Protein AF-0000000066099939 (afdb_homodimer)

Foldseek 3Di:
DDALDDPVQLVVQCVVVVHHAFPLQSLLLRQLQFCFNQVQANVVLLVLFFFDFPFWLFFDVALALWTWGHPDPQKIKTKDKDWQFLLLLQVVQLSLLLLLLVQLQSQCQFLFAWAEKEKEKEFEDLVDVSRLVSQVNNLNNNLVQQVLLQHAHFYYAYYYHHQCHRTMIIMMMIMTMDGSVLTAGLADDDWQWFKKKWAAFEQALQCVSVVLRAADQVPPPNSNGEGHDNVLSNLLNVLSSVCSNQFRGKFFAARQGPSSSVLSRHVQWEKEFELVFGHHPDPDDDPSSNRRGRHTSMMITGGHPVCQVVSQVSSCVVPIDMTGGIITHHPQWYFYDYPRHTNDTDGSVSSNDHHHDHAAADADDAPAPADDDDDDPLVLLQCQLLRPSLFDPCVSSVSHHNCGPNFWDAHYPQALWTWGADPVGWIKTKHKFKQLLLLLRPLLQRLQVRLLVRQLRLLQFLWGWAAKEKEWEFEACNDRHRVNSRSSSSNNVSVNCVVSNYGHRYYGYRYRCGHNVRHMRRTIMMMMTMTTHPAGTAGADADAFWFKKKWAAFEQACASAPSCVVRNGHHHHAHAPSVLSVLLSVLSSVCRNVVFFRGKFFAAHQGQSSRCLSLQLVWWEKEFELVQHHYPDPDSCRSGGPGHGSMMITTGPDPCSQVVSVVSRVPIDMTRGTGIHNHHQWYAYPPGDIRRNVVSSVSSHCVSVVSSVD/DDAPDDPVQLVVQCVVVVHHAFPLQSLLLRQLQFCFNQVQANVVLLVLFFFDFPFWLFFDVQLALWTWGHPDPQKIKTKDKDWQFVLLLQVVQLSLLLLLLVQLQSQCQFLFAWAEKEKEKEFADLVDVSRLVSQVNNLNNNLVQQVLLQHAHFYYAYYYHHQCHRTMIIMMMIMTMDGSVLTAGAADDDWQWFKKKWAAFEQAQQCVSVVLRAADQVPPPNSNGEGHDNVLSNLLNVLSSVCSNQFRGKFFAARQGPSSSVLSRHVQWEKEFELVFGHHPDPDDDPSSSRRGGHTSMMITGGHPVCQVVSQVSSVVVPIDMTGGIITHHPQWYFYDYPRHTNDTDGSVSSNDHHHDHAAADADDAPAPADDDDDDPLVLLQCQLLHPSLFDPCVSSVSHHNCGPNFWDAHYPQALWTWGADPVGWIKTKHKFKQLLLLLRPLLQRLQVRLLVRQLRLLQFLWGWAAKEKEWEFEACNDRHRVNSRSSSSNNVSVNCVVSNYGHRYYGYRYRCGHNVRHMRRTIMMMMTMTTHPAGTAGADDDAFWFKKKWFAFEQACASAPSCVVRNGHHHHAHAPSVLSVLLSVLSSVCRNVVFFRGKFFAAHQGQSSRCLSLQLVWWEKEFELVQHHYPDPDSCRSGGPGHGSMMITTGPDPCSQVVSVVSRVPIDMTRGTGIHNHHQWYAYPPGDIRRNVVSSVSSHCVSVVSSVD

Radius of gyration: 34.35 Å; Cα contacts (8 Å, |Δi|>4): 3807; chains: 2; bounding box: 79×101×82 Å

pLDDT: mean 93.92, std 7.98, range [54.44, 98.88]

Nearest PDB structures (foldseek):
  3viu-assembly1_A  TM=9.186E-01  e=3.191E-76  Thermus thermophilus HB8
  2hs0-assembly1_A  TM=8.948E-01  e=4.311E-54  Thermotoga maritima
  6jta-assembly1_A  TM=8.701E-01  e=2.035E-47  Salmonella enterica subsp. enterica serovar Typhimurium
  6jt8-assembly1_A  TM=8.579E-01  e=8.016E-47  Salmonella enterica subsp. enterica serovar Typhimurium
  6jt9-assembly1_A  TM=8.489E-01  e=1.007E-46  Salmonella enterica subsp. enterica serovar Typhimurium

Organism: Sulfolobus acidocaldarius (strain ATCC 33909 / DSM 639 / JCM 8929 / NBRC 15157 / NCIMB 11770) (NCBI:txid330779)

Secondary structure (DSSP, 8-state):
------HHHHHHHHHHHTSPPPHHHHHHHHHHHSHHHH-TTTHHHHTTS----TTEEE-GGG--SSEEEEEETTEEEEEEEEE-HHHHHHSHHHHHHHHHHHHHHHHHTTTPEEEEEEEEEEE--TTSHHHHHHHHHHHHHHHHHHHHHT--EEEEEEEE-GGGSSS-EEEEEEEEEEEGGGPPPSS--STT-EEEEES-B-STTTTHHHHHTS----S--GGGSPPP-HHHHHHHHHHHHHHGGG-SEEEE--TTHHHHHHHHHHTTSEEEEEGGGS-BSSTT--HHHHHH---SS-EEEEE-GGGHHHHHHHHHTTT--EEEEEEEESS-EEEEEETTEEEEEEEHHHHT------------------SPP---HHHHHHHHHHSGGGS--HHHHTTS--SGGG-EEEPTTTSSSEEEE-TTS-EEEEEEEE-HHHHHH-HHHHHHHHHHHHHHHHHTTTEEEEEEEEEEE-S-TTSHHHHHHHHHHHHHHHHHHHHHT--EEEEEEE---B-TTSPBPPPEEEEEEEEEESS--------TT-EEEEES-B-S--TT-HHHHHH---SPPPP--HHHHHHHHHHHHHHHHTT--SEEEE--TTHHHHHHHHHHTTT-EEEE-GGGS-BS---HHHHHH---SS-EEEEES-THHHHHHHHHSTT--EEEEEEEESSTTEEEEGGGEEEE-HHHHHHHHHHHHHHHH-/------HHHHHHHHHHHTSPPPHHHHHHHHHHTSHHHH-TTTHHHHTTS----TTEEE-GGG--SSEEEEEETTEEEEEEEEE-HHHHHH-HHHHHHHHHHHHHHHHHTTTPEEEEEEEEEEE--TTSHHHHHHHHHHHHHHHHHHHHHT--EEEEEEEE-GGGSSS-EEEEEEEEEEEGGGPPPSS--STT-EEEEES-B-STTTTHHHHHTS----S--GGGSPPP-HHHHHHHHHHHHHHGGG-SEEEE--TTHHHHHHHHHHTTSEEEEEGGGS-BSSTT--HHHHHH---SS-EEEEE-GGGHHHHHHHHHTTT--EEEEEEEESS-EEEEEETTEEEEEEEHHHHT------------------SPP---HHHHHHHHHHSGGGS--HHHHTTS--SGGG-EEEPTTTSSSEEEE-TTS-EEEEEEEE-HHHHHH-HHHHHHHHHHHHHHHHHTTTEEEEEEEEEEE-S-TTSHHHHHHHHHHHHHHHHHHHHHT--EEEEEEE---B-TTSPBPPPEEEEEEEEEESS--------TT-EEEEES-B-S--TT-HHHHHH---SPPPP--HHHHHHHHHHHHHHHHTT--SEEEE--TTHHHHHHHHHHTTT-EEEE-GGGS-BS---HHHHHH---SS-EEEEES-THHHHHHHHHSTT--EEEEEEEESSTTEEEEGGGEEEE-HHHHHHHHHHHHHHHH-

Structure (mmCIF, N/CA/C/O backbone):
data_AF-0000000066099939-model_v1
#
loop_
_entity.id
_entity.type
_entity.pdbx_description
1 polymer 'Phosphoribosylformylglycinamidine synthase subunit PurL'
#
loop_
_atom_site.group_PDB
_atom_site.id
_atom_site.type_symbol
_atom_site.label_atom_id
_atom_site.label_alt_id
_atom_site.label_comp_id
_atom_site.label_asym_id
_atom_site.label_entity_id
_atom_site.label_seq_id
_atom_site.pdbx_PDB_ins_code
_atom_site.Cartn_x
_atom_site.Cartn_y
_atom_site.Cartn_z
_atom_site.occupancy
_atom_site.B_iso_or_equiv
_atom_site.auth_seq_id
_atom_site.auth_comp_id
_atom_site.auth_asym_id
_atom_site.auth_atom_id
_atom_site.pdbx_PDB_model_num
ATOM 1 N N . MET A 1 1 ? -23.641 40.812 14.234 1 56.03 1 MET A N 1
ATOM 2 C CA . MET A 1 1 ? -22.734 39.688 14.523 1 56.03 1 MET A CA 1
ATOM 3 C C . MET A 1 1 ? -22.562 38.812 13.305 1 56.03 1 MET A C 1
ATOM 5 O O . MET A 1 1 ? -23.547 38.438 12.648 1 56.03 1 MET A O 1
ATOM 9 N N . ARG A 1 2 ? -21.406 38.656 12.773 1 67.19 2 ARG A N 1
ATOM 10 C CA . ARG A 1 2 ? -21.156 37.844 11.594 1 67.19 2 ARG A CA 1
ATOM 11 C C . ARG A 1 2 ? -20.844 36.375 11.984 1 67.19 2 ARG A C 1
ATOM 13 O O . ARG A 1 2 ? -19.859 36.125 12.664 1 67.19 2 ARG A O 1
ATOM 20 N N . LEU A 1 3 ? -21.75 35.625 11.82 1 83 3 LEU A N 1
ATOM 21 C CA . LEU A 1 3 ? -21.594 34.219 12.094 1 83 3 LEU A CA 1
ATOM 22 C C . LEU A 1 3 ? -21.156 33.469 10.836 1 83 3 LEU A C 1
ATOM 24 O O . LEU A 1 3 ? -21.469 33.875 9.719 1 83 3 LEU A O 1
ATOM 28 N N . SER A 1 4 ? -20.344 32.5 11.031 1 85.44 4 SER A N 1
ATOM 29 C CA . SER A 1 4 ? -19.891 31.672 9.922 1 85.44 4 SER A CA 1
ATOM 30 C C . SER A 1 4 ? -20.844 30.5 9.695 1 85.44 4 SER A C 1
ATOM 32 O O . SER A 1 4 ? -20.688 29.75 8.727 1 85.44 4 SER A O 1
ATOM 34 N N . LEU A 1 5 ? -21.844 30.359 10.445 1 92.5 5 LEU A N 1
ATOM 35 C CA . LEU A 1 5 ? -22.797 29.25 10.352 1 92.5 5 LEU A CA 1
ATOM 36 C C . LEU A 1 5 ? -23.688 29.406 9.133 1 92.5 5 LEU A C 1
ATOM 38 O O . LEU A 1 5 ? -24.109 30.516 8.797 1 92.5 5 LEU A O 1
ATOM 42 N N . SER A 1 6 ? -24.016 28.375 8.523 1 91.62 6 SER A N 1
ATOM 43 C CA . SER A 1 6 ? -24.984 28.375 7.441 1 91.62 6 SER A CA 1
ATOM 44 C C . SER A 1 6 ? -26.422 28.453 7.984 1 91.62 6 SER A C 1
ATOM 46 O O . SER A 1 6 ? -26.656 28.219 9.172 1 91.62 6 SER A O 1
ATOM 48 N N . SER A 1 7 ? -27.312 28.797 7.027 1 94.44 7 SER A N 1
ATOM 49 C CA . SER A 1 7 ? -28.719 28.844 7.41 1 94.44 7 SER A CA 1
ATOM 50 C C . SER A 1 7 ? -29.203 27.484 7.887 1 94.44 7 SER A C 1
ATOM 52 O O . SER A 1 7 ? -30 27.406 8.828 1 94.44 7 SER A O 1
ATOM 54 N N . GLN A 1 8 ? -28.719 26.547 7.277 1 94.31 8 GLN A N 1
ATOM 55 C CA . GLN A 1 8 ? -29.109 25.188 7.66 1 94.31 8 GLN A CA 1
ATOM 56 C C . GLN A 1 8 ? -28.609 24.844 9.055 1 94.31 8 GLN A C 1
ATOM 58 O O . GLN A 1 8 ? -29.312 24.219 9.844 1 94.31 8 GLN A O 1
ATOM 63 N N . GLU A 1 9 ? -27.422 25.188 9.367 1 95.94 9 GLU A N 1
ATOM 64 C CA . GLU A 1 9 ? -26.859 24.938 10.688 1 95.94 9 GLU A CA 1
ATOM 65 C C . GLU A 1 9 ? -27.609 25.703 11.766 1 95.94 9 GLU A C 1
ATOM 67 O O . GLU A 1 9 ? -27.844 25.172 12.852 1 95.94 9 GLU A O 1
ATOM 72 N N . MET A 1 10 ? -27.969 26.906 11.438 1 96.75 10 MET A N 1
ATOM 73 C CA . MET A 1 10 ? -28.703 27.719 12.398 1 96.75 10 MET A CA 1
ATOM 74 C C . MET A 1 10 ? -30.078 27.109 12.688 1 96.75 10 MET A C 1
ATOM 76 O O . MET A 1 10 ? -30.531 27.109 13.828 1 96.75 10 MET A O 1
ATOM 80 N N . GLU A 1 11 ? -30.641 26.594 11.625 1 96.88 11 GLU A N 1
ATOM 81 C CA . GLU A 1 11 ? -31.938 25.953 11.805 1 96.88 11 GLU A CA 1
ATOM 82 C C . GLU A 1 11 ? -31.812 24.688 12.656 1 96.88 11 GLU A C 1
ATOM 84 O O . GLU A 1 11 ? -32.719 24.359 13.414 1 96.88 11 GLU A O 1
ATOM 89 N N . LEU A 1 12 ? -30.812 23.969 12.445 1 96.5 12 LEU A N 1
ATOM 90 C CA . LEU A 1 12 ? -30.562 22.766 13.242 1 96.5 12 LEU A CA 1
ATOM 91 C C . LEU A 1 12 ? -30.453 23.125 14.727 1 96.5 12 LEU A C 1
ATOM 93 O O . LEU A 1 12 ? -30.969 22.391 15.578 1 96.5 12 LEU A O 1
ATOM 97 N N . VAL A 1 13 ? -29.734 24.172 15.078 1 97.56 13 VAL A N 1
ATOM 98 C CA . VAL A 1 13 ? -29.547 24.609 16.453 1 97.56 13 VAL A CA 1
ATOM 99 C C . VAL A 1 13 ? -30.891 25.016 17.062 1 97.56 13 VAL A C 1
ATOM 101 O O . VAL A 1 13 ? -31.219 24.641 18.188 1 97.56 13 VAL A O 1
ATOM 104 N N . ARG A 1 14 ? -31.703 25.797 16.297 1 97.81 14 ARG A N 1
ATOM 105 C CA . ARG A 1 14 ? -33.031 26.234 16.75 1 97.81 14 ARG A CA 1
ATOM 106 C C . ARG A 1 14 ? -33.906 25.031 17.031 1 97.81 14 ARG A C 1
ATOM 108 O O . ARG A 1 14 ? -34.625 25 18.062 1 97.81 14 ARG A O 1
ATOM 115 N N . LYS A 1 15 ? -33.875 24.109 16.125 1 97.19 15 LYS A N 1
ATOM 116 C CA . LYS A 1 15 ? -34.688 22.906 16.281 1 97.19 15 LYS A CA 1
ATOM 117 C C . LYS A 1 15 ? -34.25 22.109 17.516 1 97.19 15 LYS A C 1
ATOM 119 O O . LYS A 1 15 ? -35.094 21.594 18.266 1 97.19 15 LYS A O 1
ATOM 124 N N . PHE A 1 16 ? -33.031 21.953 17.688 1 97 16 PHE A N 1
ATOM 125 C CA . PHE A 1 16 ? -32.5 21.188 18.812 1 97 16 PHE A CA 1
ATOM 126 C C . PHE A 1 16 ? -32.875 21.828 20.141 1 97 16 PHE A C 1
ATOM 128 O O . PHE A 1 16 ? -33.25 21.141 21.078 1 97 16 PHE A O 1
ATOM 135 N N . LEU A 1 17 ? -32.75 23.141 20.281 1 97.44 17 LEU A N 1
ATOM 136 C CA . LEU A 1 17 ? -32.969 23.859 21.531 1 97.44 17 LEU A CA 1
ATOM 137 C C . LEU A 1 17 ? -34.438 24.141 21.766 1 97.44 17 LEU A C 1
ATOM 139 O O . LEU A 1 17 ? -34.875 24.359 22.891 1 97.44 17 LEU A O 1
ATOM 143 N N . GLY A 1 18 ? -35.219 24.219 20.672 1 97.25 18 GLY A N 1
ATOM 144 C CA . GLY A 1 18 ? -36.625 24.562 20.75 1 97.25 18 GLY A CA 1
ATOM 145 C C . GLY A 1 18 ? -36.844 26.031 21.047 1 97.25 18 GLY A C 1
ATOM 146 O O . GLY A 1 18 ? -37.938 26.422 21.516 1 97.25 18 GLY A O 1
ATOM 147 N N . ARG A 1 19 ? -35.812 26.844 20.953 1 97 19 ARG A N 1
ATOM 148 C CA . ARG A 1 19 ? -35.844 28.281 21.172 1 97 19 ARG A CA 1
ATOM 149 C C . ARG A 1 19 ? -34.75 29 20.375 1 97 19 ARG A C 1
ATOM 151 O O . ARG A 1 19 ? -33.844 28.359 19.859 1 97 19 ARG A O 1
ATOM 158 N N . GLU A 1 20 ? -34.969 30.312 20.266 1 97.19 20 GLU A N 1
ATOM 159 C CA . GLU A 1 20 ? -33.938 31.125 19.656 1 97.19 20 GLU A CA 1
ATOM 160 C C . GLU A 1 20 ? -32.75 31.328 20.609 1 97.19 20 GLU A C 1
ATOM 162 O O . GLU A 1 20 ? -32.938 31.766 21.75 1 97.19 20 GLU A O 1
ATOM 167 N N . PRO A 1 21 ? -31.578 31 20.266 1 97.56 21 PRO A N 1
ATOM 168 C CA . PRO A 1 21 ? -30.406 31.234 21.109 1 97.56 21 PRO A CA 1
ATOM 169 C C . PRO A 1 21 ? -30.141 32.719 21.359 1 97.56 21 PRO A C 1
ATOM 171 O O . PRO A 1 21 ? -30.438 33.562 20.516 1 97.56 21 PRO A O 1
ATOM 174 N N . LYS A 1 22 ? -29.531 33 22.547 1 96.25 22 LYS A N 1
ATOM 175 C CA . LYS A 1 22 ? -29.031 34.344 22.828 1 96.25 22 LYS A CA 1
ATOM 176 C C . LYS A 1 22 ? -27.828 34.688 21.969 1 96.25 22 LYS A C 1
ATOM 178 O O . LYS A 1 22 ? -27.266 33.812 21.297 1 96.25 22 LYS A O 1
ATOM 183 N N . GLU A 1 23 ? -27.5 35.906 21.906 1 95.5 23 GLU A N 1
ATOM 184 C CA . GLU A 1 23 ? -26.359 36.344 21.109 1 95.5 23 GLU A CA 1
ATOM 185 C C . GLU A 1 23 ? -25.094 35.594 21.5 1 95.5 23 GLU A C 1
ATOM 187 O O . GLU A 1 23 ? -24.344 35.125 20.641 1 95.5 23 GLU A O 1
ATOM 192 N N . GLU A 1 24 ? -24.828 35.531 22.781 1 96.31 24 GLU A N 1
ATOM 193 C CA . GLU A 1 24 ? -23.641 34.844 23.266 1 96.31 24 GLU A CA 1
ATOM 194 C C . GLU A 1 24 ? -23.688 33.375 22.938 1 96.31 24 GLU A C 1
ATOM 196 O O . GLU A 1 24 ? -22.641 32.75 22.688 1 96.31 24 GLU A O 1
ATOM 201 N N . GLU A 1 25 ? -24.828 32.812 22.938 1 97.75 25 GLU A N 1
ATOM 202 C CA . GLU A 1 25 ? -24.984 31.406 22.609 1 97.75 25 GLU A CA 1
ATOM 203 C C . GLU A 1 25 ? -24.656 31.141 21.141 1 97.75 25 GLU A C 1
ATOM 205 O O . GLU A 1 25 ? -24.031 30.125 20.812 1 97.75 25 GLU A O 1
ATOM 210 N N . TRP A 1 26 ? -25.062 32.031 20.297 1 96.38 26 TRP A N 1
ATOM 211 C CA . TRP A 1 26 ? -24.734 31.922 18.875 1 96.38 26 TRP A CA 1
ATOM 212 C C . TRP A 1 26 ? -23.219 31.984 18.672 1 96.38 26 TRP A C 1
ATOM 214 O O . TRP A 1 26 ? -22.656 31.266 17.844 1 96.38 26 TRP A O 1
ATOM 224 N N . LEU A 1 27 ? -22.578 32.844 19.422 1 94.56 27 LEU A N 1
ATOM 225 C CA . LEU A 1 27 ? -21.125 32.969 19.328 1 94.56 27 LEU A CA 1
ATOM 226 C C . LEU A 1 27 ? -20.438 31.656 19.719 1 94.56 27 LEU A C 1
ATOM 228 O O . LEU A 1 27 ? -19.453 31.25 19.094 1 94.56 27 LEU A O 1
ATOM 232 N N . VAL A 1 28 ? -20.984 31.047 20.719 1 95.62 28 VAL A N 1
ATOM 233 C CA . VAL A 1 28 ? -20.422 29.797 21.203 1 95.62 28 VAL A CA 1
ATOM 234 C C . VAL A 1 28 ? -20.578 28.703 20.156 1 95.62 28 VAL A C 1
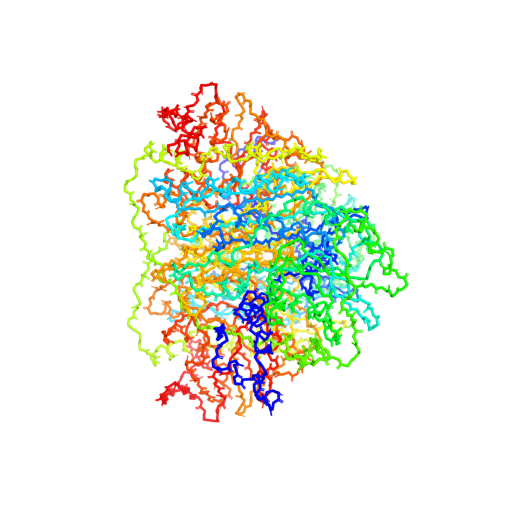ATOM 236 O O . VAL A 1 28 ? -19.625 27.984 19.844 1 95.62 28 VAL A O 1
ATOM 239 N N . VAL A 1 29 ? -21.734 28.609 19.562 1 96.44 29 VAL A N 1
ATOM 240 C CA . VAL A 1 29 ? -21.984 27.594 18.531 1 96.44 29 VAL A CA 1
ATOM 241 C C . VAL A 1 29 ? -21.094 27.875 17.312 1 96.44 29 VAL A C 1
ATOM 243 O O . VAL A 1 29 ? -20.516 26.938 16.75 1 96.44 29 VAL A O 1
ATOM 246 N N . ASP A 1 30 ? -21.016 29.078 16.953 1 95.12 30 ASP A N 1
ATOM 247 C CA . ASP A 1 30 ? -20.219 29.469 15.789 1 95.12 30 ASP A CA 1
ATOM 248 C C . ASP A 1 30 ? -18.75 29.094 15.984 1 95.12 30 ASP A C 1
ATOM 250 O O . ASP A 1 30 ? -18.094 28.609 15.047 1 95.12 30 ASP A O 1
ATOM 254 N N . ALA A 1 31 ? -18.234 29.328 17.156 1 93 31 ALA A N 1
ATOM 255 C CA . ALA A 1 31 ? -16.828 29 17.438 1 93 31 ALA A CA 1
ATOM 256 C C . ALA A 1 31 ? -16.594 27.5 17.391 1 93 31 ALA A C 1
ATOM 258 O O . ALA A 1 31 ? -15.664 27.031 16.734 1 93 31 ALA A O 1
ATOM 259 N N . LEU A 1 32 ? -17.484 26.734 18 1 94.19 32 LEU A N 1
ATOM 260 C CA . LEU A 1 32 ? -17.297 25.281 18.109 1 94.19 32 LEU A CA 1
ATOM 261 C C . LEU A 1 32 ? -17.562 24.609 16.781 1 94.19 32 LEU A C 1
ATOM 263 O O . LEU A 1 32 ? -16.922 23.594 16.453 1 94.19 32 LEU A O 1
ATOM 267 N N . TRP A 1 33 ? -18.484 25.156 15.977 1 94.62 33 TRP A N 1
ATOM 268 C CA . TRP A 1 33 ? -18.906 24.5 14.742 1 94.62 33 TRP A CA 1
ATOM 269 C C . TRP A 1 33 ? -18.141 25.062 13.539 1 94.62 33 TRP A C 1
ATOM 271 O O . TRP A 1 33 ? -18.406 24.672 12.398 1 94.62 33 TRP A O 1
ATOM 281 N N . SER A 1 34 ? -17.219 25.984 13.836 1 91.69 34 SER A N 1
ATOM 282 C CA . SER A 1 34 ? -16.391 26.469 12.734 1 91.69 34 SER A CA 1
ATOM 283 C C . SER A 1 34 ? -15.625 25.344 12.062 1 91.69 34 SER A C 1
ATOM 285 O O . SER A 1 34 ? -15.344 24.328 12.695 1 91.69 34 SER A O 1
ATOM 287 N N . GLU A 1 35 ? -15.297 25.516 10.766 1 90.75 35 GLU A N 1
ATOM 288 C CA . GLU A 1 35 ? -14.531 24.516 10.031 1 90.75 35 GLU A CA 1
ATOM 289 C C . GLU A 1 35 ? -13.219 24.188 10.734 1 90.75 35 GLU A C 1
ATOM 291 O O . GLU A 1 35 ? -12.82 23.031 10.828 1 90.75 35 GLU A O 1
ATOM 296 N N . HIS A 1 36 ? -12.656 25.156 11.258 1 86.25 36 HIS A N 1
ATOM 297 C CA . HIS A 1 36 ? -11.352 25.062 11.891 1 86.25 36 HIS A CA 1
ATOM 298 C C . HIS A 1 36 ? -11.398 24.203 13.141 1 86.25 36 HIS A C 1
ATOM 300 O O . HIS A 1 36 ? -10.461 23.438 13.422 1 86.25 36 HIS A O 1
ATOM 306 N N . CYS A 1 37 ? -12.445 24.281 13.82 1 86.81 37 CYS A N 1
ATOM 307 C CA . CYS A 1 37 ? -12.5 23.594 15.109 1 86.81 37 CYS A CA 1
ATOM 308 C C . CYS A 1 37 ? -13.234 22.266 14.992 1 86.81 37 CYS A C 1
ATOM 310 O O . CYS A 1 37 ? -12.906 21.312 15.703 1 86.81 37 CYS A O 1
ATOM 312 N N . SER A 1 38 ? -14.203 22.234 14.102 1 90.38 38 SER A N 1
ATOM 313 C CA . SER A 1 38 ? -15.086 21.078 14.102 1 90.38 38 SER A CA 1
ATOM 314 C C . SER A 1 38 ? -14.664 20.062 13.039 1 90.38 38 SER A C 1
ATOM 316 O O . SER A 1 38 ? -15.102 18.906 13.07 1 90.38 38 SER A O 1
ATOM 318 N N . TYR A 1 39 ? -13.961 20.469 12.07 1 92.62 39 TYR A N 1
ATOM 319 C CA . TYR A 1 39 ? -13.57 19.609 10.953 1 92.62 39 TYR A CA 1
ATOM 320 C C . TYR A 1 39 ? -14.789 19.016 10.258 1 92.62 39 TYR A C 1
ATOM 322 O O . TYR A 1 39 ? -14.766 17.859 9.82 1 92.62 39 TYR A O 1
ATOM 330 N N . LYS A 1 40 ? -15.836 19.797 10.172 1 94.56 40 LYS A N 1
ATOM 331 C CA . LYS A 1 40 ? -17.125 19.281 9.711 1 94.56 40 LYS A CA 1
ATOM 332 C C . LYS A 1 40 ? -17.047 18.828 8.25 1 94.56 40 LYS A C 1
ATOM 334 O O . LYS A 1 40 ? -17.797 17.953 7.832 1 94.56 40 LYS A O 1
ATOM 339 N N . SER A 1 41 ? -16.062 19.359 7.453 1 96.38 41 SER A N 1
ATOM 340 C CA . SER A 1 41 ? -15.961 19 6.047 1 96.38 41 SER A CA 1
ATOM 341 C C . SER A 1 41 ? -14.953 17.875 5.84 1 96.38 41 SER A C 1
ATOM 343 O O . SER A 1 41 ? -14.836 17.328 4.738 1 96.38 41 SER A O 1
ATOM 345 N N . SER A 1 42 ? -14.188 17.5 6.855 1 96.69 42 SER A N 1
ATOM 346 C CA . SER A 1 42 ? -13.078 16.578 6.625 1 96.69 42 SER A CA 1
ATOM 347 C C . SER A 1 42 ? -13.18 15.359 7.535 1 96.69 42 SER A C 1
ATOM 349 O O . SER A 1 42 ? -12.625 14.297 7.227 1 96.69 42 SER A O 1
ATOM 351 N N . LYS A 1 43 ? -13.867 15.445 8.633 1 94.75 43 LYS A N 1
ATOM 352 C CA . LYS A 1 43 ? -13.859 14.453 9.703 1 94.75 43 LYS A CA 1
ATOM 353 C C . LYS A 1 43 ? -14.266 13.078 9.18 1 94.75 43 LYS A C 1
ATOM 355 O O . LYS A 1 43 ? -13.719 12.055 9.602 1 94.75 43 LYS A O 1
ATOM 360 N N . ILE A 1 44 ? -15.211 13.07 8.234 1 95.38 44 ILE A N 1
ATOM 361 C CA . ILE A 1 44 ? -15.719 11.82 7.672 1 95.38 44 ILE A CA 1
ATOM 362 C C . ILE A 1 44 ? -14.57 11.016 7.078 1 95.38 44 ILE A C 1
ATOM 364 O O . ILE A 1 44 ? -14.469 9.805 7.301 1 95.38 44 ILE A O 1
ATOM 368 N N . PHE A 1 45 ? -13.664 11.625 6.379 1 96.56 45 PHE A N 1
ATOM 369 C CA . PHE A 1 45 ? -12.602 10.938 5.656 1 96.56 45 PHE A CA 1
ATOM 370 C C . PHE A 1 45 ? -11.383 10.727 6.551 1 96.56 45 PHE A C 1
ATOM 372 O O . PHE A 1 45 ? -10.609 9.789 6.348 1 96.56 45 PHE A O 1
ATOM 379 N N . LEU A 1 46 ? -11.211 11.57 7.582 1 95.62 46 LEU A N 1
ATOM 380 C CA . LEU A 1 46 ? -10.086 11.438 8.492 1 95.62 46 LEU A CA 1
ATOM 381 C C . LEU A 1 46 ? -10.18 10.141 9.289 1 95.62 46 LEU A C 1
ATOM 383 O O . LEU A 1 46 ? -9.164 9.625 9.766 1 95.62 46 LEU A O 1
ATOM 387 N N . ARG A 1 47 ? -11.352 9.602 9.391 1 93.5 47 ARG A N 1
ATOM 388 C CA . ARG A 1 47 ? -11.586 8.352 10.117 1 93.5 47 ARG A CA 1
ATOM 389 C C . ARG A 1 47 ? -10.922 7.18 9.406 1 93.5 47 ARG A C 1
ATOM 391 O O . ARG A 1 47 ? -10.758 6.105 10 1 93.5 47 ARG A O 1
ATOM 398 N N . SER A 1 48 ? -10.531 7.383 8.195 1 95.19 48 SER A N 1
ATOM 399 C CA . SER A 1 48 ? -9.891 6.316 7.426 1 95.19 48 SER A CA 1
ATOM 400 C C . SER A 1 48 ? -8.406 6.199 7.773 1 95.19 48 SER A C 1
ATOM 402 O O . SER A 1 48 ? -7.754 5.223 7.398 1 95.19 48 SER A O 1
ATOM 404 N N . PHE A 1 49 ? -7.812 7.094 8.5 1 96 49 PHE A N 1
ATOM 405 C CA . PHE A 1 49 ? -6.398 7.059 8.867 1 96 49 PHE A CA 1
ATOM 406 C C . PHE A 1 49 ? -6.125 5.934 9.859 1 96 49 PHE A C 1
ATOM 408 O O . PHE A 1 49 ? -6.934 5.672 10.75 1 96 49 PHE A O 1
ATOM 415 N N . PRO A 1 50 ? -5.02 5.207 9.648 1 95.12 50 PRO A N 1
ATOM 416 C CA . PRO A 1 50 ? -4.59 4.289 10.711 1 95.12 50 PRO A CA 1
ATOM 417 C C . PRO A 1 50 ? -4.117 5.016 11.961 1 95.12 50 PRO A C 1
ATOM 419 O O . PRO A 1 50 ? -3.188 5.824 11.898 1 95.12 50 PRO A O 1
ATOM 422 N N . SER A 1 51 ? -4.73 4.73 13.102 1 92.06 51 SER A N 1
ATOM 423 C CA . SER A 1 51 ? -4.418 5.512 14.297 1 92.06 51 SER A CA 1
ATOM 424 C C . SER A 1 51 ? -3.9 4.617 15.422 1 92.06 51 SER A C 1
ATOM 426 O O . SER A 1 51 ? -3.52 5.109 16.484 1 92.06 51 SER A O 1
ATOM 428 N N . GLU A 1 52 ? -3.877 3.361 15.219 1 89.81 52 GLU A N 1
ATOM 429 C CA . GLU A 1 52 ? -3.398 2.418 16.219 1 89.81 52 GLU A CA 1
ATOM 430 C C . GLU A 1 52 ? -2.072 1.789 15.805 1 89.81 52 GLU A C 1
ATOM 432 O O . GLU A 1 52 ? -1.731 1.783 14.617 1 89.81 52 GLU A O 1
ATOM 437 N N . GLY A 1 53 ? -1.307 1.35 16.734 1 89.19 53 GLY A N 1
ATOM 438 C CA . GLY A 1 53 ? -0.013 0.718 16.531 1 89.19 53 GLY A CA 1
ATOM 439 C C . GLY A 1 53 ? 0.682 0.341 17.828 1 89.19 53 GLY A C 1
ATOM 440 O O . GLY A 1 53 ? 0.262 0.761 18.906 1 89.19 53 GLY A O 1
ATOM 441 N N . GLU A 1 54 ? 1.696 -0.351 17.688 1 89.69 54 GLU A N 1
ATOM 442 C CA . GLU A 1 54 ? 2.402 -0.905 18.844 1 89.69 54 GLU A CA 1
ATOM 443 C C . GLU A 1 54 ? 2.973 0.202 19.719 1 89.69 54 GLU A C 1
ATOM 445 O O . GLU A 1 54 ? 3.051 0.05 20.953 1 89.69 54 GLU A O 1
ATOM 450 N N . ARG A 1 55 ? 3.242 1.347 19.094 1 95.12 55 ARG A N 1
ATOM 451 C CA . ARG A 1 55 ? 3.955 2.385 19.828 1 95.12 55 ARG A CA 1
ATOM 452 C C . ARG A 1 55 ? 3.02 3.531 20.203 1 95.12 55 ARG A C 1
ATOM 454 O O . ARG A 1 55 ? 3.436 4.496 20.844 1 95.12 55 ARG A O 1
ATOM 461 N N . VAL A 1 56 ? 1.786 3.4 19.859 1 94.12 56 VAL A N 1
ATOM 462 C CA . VAL A 1 56 ? 0.859 4.496 20.125 1 94.12 56 VAL A CA 1
ATOM 463 C C . VAL A 1 56 ? 0.435 4.477 21.594 1 94.12 56 VAL A C 1
ATOM 465 O O . VAL A 1 56 ? -0.16 3.5 22.062 1 94.12 56 VAL A O 1
ATOM 468 N N . VAL A 1 57 ? 0.753 5.473 22.281 1 92.44 57 VAL A N 1
ATOM 469 C CA . VAL A 1 57 ? 0.344 5.629 23.672 1 92.44 57 VAL A CA 1
ATOM 470 C C . VAL A 1 57 ? -0.937 6.457 23.75 1 92.44 57 VAL A C 1
ATOM 472 O O . VAL A 1 57 ? -1.815 6.184 24.562 1 92.44 57 VAL A O 1
ATOM 475 N N . MET A 1 58 ? -1.006 7.461 22.938 1 87.62 58 MET A N 1
ATOM 476 C CA . MET A 1 58 ? -2.137 8.375 22.812 1 87.62 58 MET A CA 1
ATOM 477 C C . MET A 1 58 ? -2.363 8.773 21.359 1 87.62 58 MET A C 1
ATOM 479 O O . MET A 1 58 ? -1.436 9.211 20.688 1 87.62 58 MET A O 1
ATOM 483 N N . GLY A 1 59 ? -3.65 8.57 20.953 1 77.88 59 GLY A N 1
ATOM 484 C CA . GLY A 1 59 ? -3.945 8.82 19.562 1 77.88 59 GLY A CA 1
ATOM 485 C C . GLY A 1 59 ? -5.074 9.82 19.359 1 77.88 59 GLY A C 1
ATOM 486 O O . GLY A 1 59 ? -5.406 10.578 20.266 1 77.88 59 GLY A O 1
ATOM 487 N N . ILE A 1 60 ? -5.59 9.883 18.156 1 69.88 60 ILE A N 1
ATOM 488 C CA . ILE A 1 60 ? -6.559 10.859 17.672 1 69.88 60 ILE A CA 1
ATOM 489 C C . ILE A 1 60 ? -7.91 10.609 18.344 1 69.88 60 ILE A C 1
ATOM 491 O O . ILE A 1 60 ? -8.672 11.547 18.578 1 69.88 60 ILE A O 1
ATOM 495 N N . GLU A 1 61 ? -8.141 9.516 18.625 1 63.5 61 GLU A N 1
ATOM 496 C CA . GLU A 1 61 ? -9.477 9.156 19.094 1 63.5 61 GLU A CA 1
ATOM 497 C C . GLU A 1 61 ? -9.711 9.641 20.531 1 63.5 61 GLU A C 1
ATOM 499 O O . GLU A 1 61 ? -10.836 9.586 21.031 1 63.5 61 GLU A O 1
ATOM 504 N N . ASP A 1 62 ? -8.844 10.5 20.969 1 59.97 62 ASP A N 1
ATOM 505 C CA . ASP A 1 62 ? -8.969 10.82 22.375 1 59.97 62 ASP A CA 1
ATOM 506 C C . ASP A 1 62 ? -9.164 12.312 22.594 1 59.97 62 ASP A C 1
ATOM 508 O O . ASP A 1 62 ? -9.023 12.812 23.719 1 59.97 62 ASP A O 1
ATOM 512 N N . TRP A 1 63 ? -9.594 12.992 21.562 1 58.69 63 TRP A N 1
ATOM 513 C CA . TRP A 1 63 ? -9.766 14.43 21.703 1 58.69 63 TRP A CA 1
ATOM 514 C C . TRP A 1 63 ? -8.539 15.062 22.359 1 58.69 63 TRP A C 1
ATOM 516 O O . TRP A 1 63 ? -8.68 15.922 23.234 1 58.69 63 TRP A O 1
ATOM 526 N N . GLN A 1 64 ? -7.504 14.523 22.031 1 68.81 64 GLN A N 1
ATOM 527 C CA . GLN A 1 64 ? -6.246 15 22.594 1 68.81 64 GLN A CA 1
ATOM 528 C C . GLN A 1 64 ? -5.617 16.062 21.703 1 68.81 64 GLN A C 1
ATOM 530 O O . GLN A 1 64 ? -5.832 16.078 20.484 1 68.81 64 GLN A O 1
ATOM 535 N N . ASP A 1 65 ? -4.961 16.922 22.297 1 75.38 65 ASP A N 1
ATOM 536 C CA . ASP A 1 65 ? -4.305 18.031 21.609 1 75.38 65 ASP A CA 1
ATOM 537 C C . ASP A 1 65 ? -3.061 17.562 20.859 1 75.38 65 ASP A C 1
ATOM 539 O O . ASP A 1 65 ? -2.557 18.25 19.969 1 75.38 65 ASP A O 1
ATOM 543 N N . ALA A 1 66 ? -2.574 16.469 21.297 1 83.06 66 ALA A N 1
ATOM 544 C CA . ALA A 1 66 ? -1.375 15.93 20.656 1 83.06 66 ALA A CA 1
ATOM 545 C C . ALA A 1 66 ? -1.296 14.414 20.812 1 83.06 66 ALA A C 1
ATOM 547 O O . ALA A 1 66 ? -1.886 13.852 21.75 1 83.06 66 ALA A O 1
ATOM 548 N N . GLY A 1 67 ? -0.542 13.844 19.812 1 89.06 67 GLY A N 1
ATOM 549 C CA . GLY A 1 67 ? -0.328 12.414 19.891 1 89.06 67 GLY A CA 1
ATOM 550 C C . GLY A 1 67 ? 0.962 12.039 20.594 1 89.06 67 GLY A C 1
ATOM 551 O O . GLY A 1 67 ? 1.88 12.852 20.688 1 89.06 67 GLY A O 1
ATOM 552 N N . ALA A 1 68 ? 0.971 10.844 21.203 1 95 68 ALA A N 1
ATOM 553 C CA . ALA A 1 68 ? 2.156 10.367 21.906 1 95 68 ALA A CA 1
ATOM 554 C C . ALA A 1 68 ? 2.574 8.984 21.422 1 95 68 ALA A C 1
ATOM 556 O O . ALA A 1 68 ? 1.725 8.133 21.156 1 95 68 ALA A O 1
ATOM 557 N N . LEU A 1 69 ? 3.875 8.797 21.281 1 97.19 69 LEU A N 1
ATOM 558 C CA . LEU A 1 69 ? 4.457 7.543 20.812 1 97.19 69 LEU A CA 1
ATOM 559 C C . LEU A 1 69 ? 5.457 6.996 21.828 1 97.19 69 LEU A C 1
ATOM 561 O O . LEU A 1 69 ? 6.27 7.746 22.375 1 97.19 69 LEU A O 1
ATOM 565 N N . ASP A 1 70 ? 5.414 5.73 22.047 1 98.06 70 ASP A N 1
ATOM 566 C CA . ASP A 1 70 ? 6.367 5.043 22.922 1 98.06 70 ASP A CA 1
ATOM 567 C C . ASP A 1 70 ? 7.738 4.949 22.25 1 98.06 70 ASP A C 1
ATOM 569 O O . ASP A 1 70 ? 7.859 4.457 21.125 1 98.06 70 ASP A O 1
ATOM 573 N N . VAL A 1 71 ? 8.766 5.414 22.984 1 97.88 71 VAL A N 1
ATOM 574 C CA . VAL A 1 71 ? 10.109 5.355 22.406 1 97.88 71 VAL A CA 1
ATOM 575 C C . VAL A 1 71 ? 10.984 4.434 23.25 1 97.88 71 VAL A C 1
ATOM 577 O O . VAL A 1 71 ? 12.203 4.363 23.047 1 97.88 71 VAL A O 1
ATOM 580 N N . GLY A 1 72 ? 10.422 3.766 24.188 1 96.69 72 GLY A N 1
ATOM 581 C CA . GLY A 1 72 ? 11.117 2.762 24.984 1 96.69 72 GLY A CA 1
ATOM 582 C C . GLY A 1 72 ? 11.633 3.291 26.312 1 96.69 72 GLY A C 1
ATOM 583 O O . GLY A 1 72 ? 11.719 4.504 26.5 1 96.69 72 GLY A O 1
ATOM 584 N N . ASP A 1 73 ? 11.898 2.412 27.266 1 97.38 73 ASP A N 1
ATOM 585 C CA . ASP A 1 73 ? 12.516 2.674 28.562 1 97.38 73 ASP A CA 1
ATOM 586 C C . ASP A 1 73 ? 11.68 3.652 29.375 1 97.38 73 ASP A C 1
ATOM 588 O O . ASP A 1 73 ? 12.219 4.523 30.062 1 97.38 73 ASP A O 1
ATOM 592 N N . GLY A 1 74 ? 10.383 3.609 29.172 1 97.38 74 GLY A N 1
ATOM 593 C CA . GLY A 1 74 ? 9.461 4.391 29.984 1 97.38 74 GLY A CA 1
ATOM 594 C C . GLY A 1 74 ? 9.273 5.809 29.469 1 97.38 74 GLY A C 1
ATOM 595 O O . GLY A 1 74 ? 8.664 6.645 30.141 1 97.38 74 GLY A O 1
ATOM 596 N N . TRP A 1 75 ? 9.75 6.113 28.25 1 97.88 75 TRP A N 1
ATOM 597 C CA . TRP A 1 75 ? 9.648 7.457 27.688 1 97.88 75 TRP A CA 1
ATOM 598 C C . TRP A 1 75 ? 8.711 7.477 26.484 1 97.88 75 TRP A C 1
ATOM 600 O O . TRP A 1 75 ? 8.531 6.457 25.812 1 97.88 75 TRP A O 1
ATOM 610 N N . ALA A 1 76 ? 8.102 8.578 26.266 1 97.94 76 ALA A N 1
ATOM 611 C CA . ALA A 1 76 ? 7.262 8.844 25.094 1 97.94 76 ALA A CA 1
ATOM 612 C C . ALA A 1 76 ? 7.613 10.18 24.469 1 97.94 76 ALA A C 1
ATOM 614 O O . ALA A 1 76 ? 8.156 11.07 25.125 1 97.94 76 ALA A O 1
ATOM 615 N N . VAL A 1 77 ? 7.359 10.25 23.234 1 97.75 77 VAL A N 1
ATOM 616 C CA . VAL A 1 77 ? 7.449 11.539 22.547 1 97.75 77 VAL A CA 1
ATOM 617 C C . VAL A 1 77 ? 6.055 12.016 22.156 1 97.75 77 VAL A C 1
ATOM 619 O O . VAL A 1 77 ? 5.195 11.203 21.781 1 97.75 77 VAL A O 1
ATOM 622 N N . VAL A 1 78 ? 5.887 13.305 22.312 1 97.12 78 VAL A N 1
ATOM 623 C CA . VAL A 1 78 ? 4.645 13.969 21.922 1 97.12 78 VAL A CA 1
ATOM 624 C C . VAL A 1 78 ? 4.875 14.789 20.656 1 97.12 78 VAL A C 1
ATOM 626 O O . VAL A 1 78 ? 5.871 15.508 20.562 1 97.12 78 VAL A O 1
ATOM 629 N N . LEU A 1 79 ? 4.008 14.586 19.688 1 96.38 79 LEU A N 1
ATOM 630 C CA . LEU A 1 79 ? 4.152 15.242 18.406 1 96.38 79 LEU A CA 1
ATOM 631 C C . LEU A 1 79 ? 2.867 15.977 18.016 1 96.38 79 LEU A C 1
ATOM 633 O O . LEU A 1 79 ? 1.77 15.438 18.188 1 96.38 79 LEU A O 1
ATOM 637 N N . LYS A 1 80 ? 3.035 17.172 17.516 1 96.25 80 LYS A N 1
ATOM 638 C CA . LYS A 1 80 ? 1.899 17.969 17.031 1 96.25 80 LYS A CA 1
ATOM 639 C C . LYS A 1 80 ? 2.299 18.859 15.867 1 96.25 80 LYS A C 1
ATOM 641 O O . LYS A 1 80 ? 3.469 19.219 15.727 1 96.25 80 LYS A O 1
ATOM 646 N N . LEU A 1 81 ? 1.373 19.078 14.93 1 96 81 LEU A N 1
ATOM 647 C CA . LEU A 1 81 ? 1.55 19.969 13.781 1 96 81 LEU A CA 1
ATOM 648 C C . LEU A 1 81 ? 0.403 20.969 13.68 1 96 81 LEU A C 1
ATOM 650 O O . LEU A 1 81 ? -0.761 20.594 13.859 1 96 81 LEU A O 1
ATOM 654 N N . GLU A 1 82 ? 0.752 22.266 13.539 1 92.38 82 GLU A N 1
ATOM 655 C CA . GLU A 1 82 ? -0.234 23.328 13.383 1 92.38 82 GLU A CA 1
ATOM 656 C C . GLU A 1 82 ? 0.184 24.312 12.289 1 92.38 82 GLU A C 1
ATOM 658 O O . GLU A 1 82 ? 1.279 24.203 11.734 1 92.38 82 GLU A O 1
ATOM 663 N N . SER A 1 83 ? -0.769 25.188 11.969 1 92.5 83 SER A N 1
ATOM 664 C CA . SER A 1 83 ? -0.436 26.203 10.977 1 92.5 83 SER A CA 1
ATOM 665 C C . SER A 1 83 ? -0.981 27.562 11.383 1 92.5 83 SER A C 1
ATOM 667 O O . SER A 1 83 ? -1.956 27.656 12.133 1 92.5 83 SER A O 1
ATOM 669 N N . HIS A 1 84 ? -0.33 28.641 10.93 1 93.25 84 HIS A N 1
ATOM 670 C CA . HIS A 1 84 ? -0.771 30.031 11.016 1 93.25 84 HIS A CA 1
ATOM 671 C C . HIS A 1 84 ? -0.696 30.719 9.656 1 93.25 84 HIS A C 1
ATOM 673 O O . HIS A 1 84 ? -0.015 31.734 9.516 1 93.25 84 HIS A O 1
ATOM 679 N N . ASN A 1 85 ? -1.461 30.219 8.727 1 93.88 85 ASN A N 1
ATOM 680 C CA . ASN A 1 85 ? -1.403 30.688 7.344 1 93.88 85 ASN A CA 1
ATOM 681 C C . ASN A 1 85 ? -1.979 32.094 7.207 1 93.88 85 ASN A C 1
ATOM 683 O O . ASN A 1 85 ? -1.25 33.062 6.906 1 93.88 85 ASN A O 1
ATOM 687 N N . HIS A 1 86 ? -3.234 32.281 7.574 1 89.62 86 HIS A N 1
ATOM 688 C CA . HIS A 1 86 ? -3.951 33.531 7.383 1 89.62 86 HIS A CA 1
ATOM 689 C C . HIS A 1 86 ? -3.373 34.625 8.258 1 89.62 86 HIS A C 1
ATOM 691 O O . HIS A 1 86 ? -3.121 35.75 7.781 1 89.62 86 HIS A O 1
ATOM 697 N N . PRO A 1 87 ? -3.121 34.281 9.516 1 90.12 87 PRO A N 1
ATOM 698 C CA . PRO A 1 87 ? -2.504 35.312 10.344 1 90.12 87 PRO A CA 1
ATOM 699 C C . PRO A 1 87 ? -1.17 35.812 9.781 1 90.12 87 PRO A C 1
ATOM 701 O O . PRO A 1 87 ? -0.881 37 9.812 1 90.12 87 PRO A O 1
ATOM 704 N N . SER A 1 88 ? -0.402 34.906 9.203 1 93.88 88 SER A N 1
ATOM 705 C CA . SER A 1 88 ? 0.909 35.25 8.672 1 93.88 88 SER A CA 1
ATOM 706 C C . SER A 1 88 ? 0.78 36.031 7.371 1 93.88 88 SER A C 1
ATOM 708 O O . SER A 1 88 ? 1.687 36.781 6.996 1 93.88 88 SER A O 1
ATOM 710 N N . ALA A 1 89 ? -0.317 35.844 6.68 1 92.06 89 ALA A N 1
ATOM 711 C CA . ALA A 1 89 ? -0.552 36.594 5.449 1 92.06 89 ALA A CA 1
ATOM 712 C C . ALA A 1 89 ? -0.784 38.094 5.742 1 92.06 89 ALA A C 1
ATOM 714 O O . ALA A 1 89 ? -0.394 38.938 4.957 1 92.06 89 ALA A O 1
ATOM 715 N N . ILE A 1 90 ? -1.371 38.375 6.926 1 90.75 90 ILE A N 1
ATOM 716 C CA . ILE A 1 90 ? -1.755 39.75 7.297 1 90.75 90 ILE A CA 1
ATOM 717 C C . ILE A 1 90 ? -0.633 40.375 8.102 1 90.75 90 ILE A C 1
ATOM 719 O O . ILE A 1 90 ? -0.238 41.531 7.824 1 90.75 90 ILE A O 1
ATOM 723 N N . ASP A 1 91 ? -0.188 39.781 9.062 1 93.69 91 ASP A N 1
ATOM 724 C CA . ASP A 1 91 ? 0.924 40.156 9.93 1 93.69 91 ASP A CA 1
ATOM 725 C C . ASP A 1 91 ? 1.924 39.031 10.078 1 93.69 91 ASP A C 1
ATOM 727 O O . ASP A 1 91 ? 1.861 38.25 11.039 1 93.69 91 ASP A O 1
ATOM 731 N N . PRO A 1 92 ? 2.857 39 9.102 1 95.69 92 PRO A N 1
ATOM 732 C CA . PRO A 1 92 ? 3.713 37.812 9.023 1 95.69 92 PRO A CA 1
ATOM 733 C C . PRO A 1 92 ? 4.547 37.594 10.281 1 95.69 92 PRO A C 1
ATOM 735 O O . PRO A 1 92 ? 4.75 36.469 10.703 1 95.69 92 PRO A O 1
ATOM 738 N N . PHE A 1 93 ? 5.051 38.625 10.945 1 96.06 93 PHE A N 1
ATOM 739 C CA . PHE A 1 93 ? 5.879 38.5 12.141 1 96.06 93 PHE A CA 1
ATOM 740 C C . PHE A 1 93 ? 5.078 37.906 13.297 1 96.06 93 PHE A C 1
ATOM 742 O O . PHE A 1 93 ? 5.414 36.844 13.805 1 96.06 93 PHE A O 1
ATOM 749 N N . ASN A 1 94 ? 3.99 38.531 13.664 1 94.38 94 ASN A N 1
ATOM 750 C CA . ASN A 1 94 ? 3.203 38.062 14.797 1 94.38 94 ASN A CA 1
ATOM 751 C C . ASN A 1 94 ? 2.48 36.75 14.469 1 94.38 94 ASN A C 1
ATOM 753 O O . ASN A 1 94 ? 2.299 35.906 15.344 1 94.38 94 ASN A O 1
ATOM 757 N N . GLY A 1 95 ? 2.027 36.656 13.258 1 94.31 95 GLY A N 1
ATOM 758 C CA . GLY A 1 95 ? 1.392 35.438 12.844 1 94.31 95 GLY A CA 1
ATOM 759 C C . GLY A 1 95 ? 2.281 34.219 13.023 1 94.31 95 GLY A C 1
ATOM 760 O O . GLY A 1 95 ? 1.851 33.188 13.57 1 94.31 95 GLY A O 1
ATOM 761 N N . ALA A 1 96 ? 3.469 34.312 12.539 1 96.56 96 ALA A N 1
ATOM 762 C CA . ALA A 1 96 ? 4.418 33.219 12.648 1 96.56 96 ALA A CA 1
ATOM 763 C C . ALA A 1 96 ? 4.828 33 14.102 1 96.56 96 ALA A C 1
ATOM 765 O O . ALA A 1 96 ? 4.957 31.844 14.539 1 96.56 96 ALA A O 1
ATOM 766 N N . ALA A 1 97 ? 5.027 34.062 14.82 1 96.06 97 ALA A N 1
ATOM 767 C CA . ALA A 1 97 ? 5.438 34 16.219 1 96.06 97 ALA A CA 1
ATOM 768 C C . ALA A 1 97 ? 4.387 33.25 17.047 1 96.06 97 ALA A C 1
ATOM 770 O O . ALA A 1 97 ? 4.719 32.406 17.875 1 96.06 97 ALA A O 1
ATOM 771 N N . THR A 1 98 ? 3.174 33.625 16.812 1 93.88 98 THR A N 1
ATOM 772 C CA . THR A 1 98 ? 2.109 33 17.594 1 93.88 98 THR A CA 1
ATOM 773 C C . THR A 1 98 ? 1.922 31.531 17.203 1 93.88 98 THR A C 1
ATOM 775 O O . THR A 1 98 ? 1.428 30.734 17.984 1 93.88 98 THR A O 1
ATOM 778 N N . GLY A 1 99 ? 2.297 31.219 15.961 1 94.81 99 GLY A N 1
ATOM 779 C CA . GLY A 1 99 ? 2.324 29.812 15.586 1 94.81 99 GLY A CA 1
ATOM 780 C C . GLY A 1 99 ? 3.26 28.984 16.453 1 94.81 99 GLY A C 1
ATOM 781 O O . GLY A 1 99 ? 2.916 27.875 16.859 1 94.81 99 GLY A O 1
ATOM 782 N N . ILE A 1 100 ? 4.422 29.5 16.734 1 96.12 100 ILE A N 1
ATOM 783 C CA . ILE A 1 100 ? 5.398 28.828 17.594 1 96.12 100 ILE A CA 1
ATOM 784 C C . ILE A 1 100 ? 4.84 28.719 19 1 96.12 100 ILE A C 1
ATOM 786 O O . ILE A 1 100 ? 4.914 27.641 19.609 1 96.12 100 ILE A O 1
ATOM 790 N N . GLY A 1 101 ? 4.301 29.797 19.469 1 95.94 101 GLY A N 1
ATOM 791 C CA . GLY A 1 101 ? 3.711 29.766 20.797 1 95.94 101 GLY A CA 1
ATOM 792 C C . GLY A 1 101 ? 2.615 28.734 20.938 1 95.94 101 GLY A C 1
ATOM 793 O O . GLY A 1 101 ? 2.539 28.047 21.953 1 95.94 101 GLY A O 1
ATOM 794 N N . GLY A 1 102 ? 1.756 28.703 19.938 1 94.75 102 GLY A N 1
ATOM 795 C CA . GLY A 1 102 ? 0.653 27.75 19.953 1 94.75 102 GLY A CA 1
ATOM 796 C C . GLY A 1 102 ? 1.11 26.312 20 1 94.75 102 GLY A C 1
ATOM 797 O O . GLY A 1 102 ? 0.563 25.5 20.766 1 94.75 102 GLY A O 1
ATOM 798 N N . ILE A 1 103 ? 2.086 25.953 19.219 1 95.88 103 ILE A N 1
ATOM 799 C CA . ILE A 1 103 ? 2.541 24.578 19.141 1 95.88 103 ILE A CA 1
ATOM 800 C C . ILE A 1 103 ? 3.207 24.172 20.453 1 95.88 103 ILE A C 1
ATOM 802 O O . ILE A 1 103 ? 3.127 23.016 20.875 1 95.88 103 ILE A O 1
ATOM 806 N N . ILE A 1 104 ? 3.93 25.016 21.047 1 96.38 104 ILE A N 1
ATOM 807 C CA . ILE A 1 104 ? 4.586 24.75 22.328 1 96.38 104 ILE A CA 1
ATOM 808 C C . ILE A 1 104 ? 3.533 24.484 23.406 1 96.38 104 ILE A C 1
ATOM 810 O O . ILE A 1 104 ? 3.676 23.562 24.203 1 96.38 104 ILE A O 1
ATOM 814 N N . ARG A 1 105 ? 2.506 25.25 23.406 1 96.5 105 ARG A N 1
ATOM 815 C CA . ARG A 1 105 ? 1.447 25.062 24.391 1 96.5 105 ARG A CA 1
ATOM 816 C C . ARG A 1 105 ? 0.73 23.734 24.172 1 96.5 105 ARG A C 1
ATOM 818 O O . ARG A 1 105 ? 0.297 23.094 25.125 1 96.5 105 ARG A O 1
ATOM 825 N N . ASP A 1 106 ? 0.583 23.312 22.922 1 95.12 106 ASP A N 1
ATOM 826 C CA . ASP A 1 106 ? 0.033 21.984 22.641 1 95.12 106 ASP A CA 1
ATOM 827 C C . ASP A 1 106 ? 0.893 20.891 23.266 1 95.12 106 ASP A C 1
ATOM 829 O O . ASP A 1 106 ? 0.368 19.906 23.797 1 95.12 106 ASP A O 1
ATOM 833 N N . ILE A 1 107 ? 2.145 21 23.203 1 96.75 107 ILE A N 1
ATOM 834 C CA . ILE A 1 107 ? 3.08 20 23.703 1 96.75 107 ILE A CA 1
ATOM 835 C C . ILE A 1 107 ? 3.041 19.953 25.219 1 96.75 107 ILE A C 1
ATOM 837 O O . ILE A 1 107 ? 2.943 18.875 25.812 1 96.75 107 ILE A O 1
ATOM 841 N N . ILE A 1 108 ? 3.059 21.109 25.875 1 97.19 108 ILE A N 1
ATOM 842 C CA . ILE A 1 108 ? 3.172 21.141 27.328 1 97.19 108 ILE A CA 1
ATOM 843 C C . ILE A 1 108 ? 1.831 20.75 27.953 1 97.19 108 ILE A C 1
ATOM 845 O O . ILE A 1 108 ? 1.771 20.391 29.125 1 97.19 108 ILE A O 1
ATOM 849 N N . SER A 1 109 ? 0.776 20.859 27.141 1 95.81 109 SER A N 1
ATOM 850 C CA . SER A 1 109 ? -0.526 20.422 27.641 1 95.81 109 SER A CA 1
ATOM 851 C C . SER A 1 109 ? -0.534 18.922 27.938 1 95.81 109 SER A C 1
ATOM 853 O O . SER A 1 109 ? -1.415 18.438 28.641 1 95.81 109 SER A O 1
ATOM 855 N N . LYS A 1 110 ? 0.466 18.188 27.484 1 96.31 110 LYS A N 1
ATOM 856 C CA . LYS A 1 110 ? 0.589 16.766 27.75 1 96.31 110 LYS A CA 1
ATOM 857 C C . LYS A 1 110 ? 1.627 16.484 28.828 1 96.31 110 LYS A C 1
ATOM 859 O O . LYS A 1 110 ? 1.951 15.328 29.109 1 96.31 110 LYS A O 1
ATOM 864 N N . GLY A 1 111 ? 2.084 17.578 29.406 1 97 111 GLY A N 1
ATOM 865 C CA . GLY A 1 111 ? 3.152 17.422 30.375 1 97 111 GLY A CA 1
ATOM 866 C C . GLY A 1 111 ? 4.5 17.141 29.75 1 97 111 GLY A C 1
ATOM 867 O O . GLY A 1 111 ? 5.422 16.672 30.422 1 97 111 GLY A O 1
ATOM 868 N N . ALA A 1 112 ? 4.641 17.359 28.531 1 97.5 112 ALA A N 1
ATOM 869 C CA . ALA A 1 112 ? 5.867 17.047 27.797 1 97.5 112 ALA A CA 1
ATOM 870 C C . ALA A 1 112 ? 6.758 18.281 27.672 1 97.5 112 ALA A C 1
ATOM 872 O O . ALA A 1 112 ? 6.27 19.391 27.453 1 97.5 112 ALA A O 1
ATOM 873 N N . ARG A 1 113 ? 7.984 18.109 27.828 1 97.5 113 ARG A N 1
ATOM 874 C CA . ARG A 1 113 ? 8.953 19.172 27.594 1 97.5 113 ARG A CA 1
ATOM 875 C C . ARG A 1 113 ? 9.273 19.312 26.109 1 97.5 113 ARG A C 1
ATOM 877 O O . ARG A 1 113 ? 9.75 18.359 25.469 1 97.5 113 ARG A O 1
ATOM 884 N N . PRO A 1 114 ? 8.992 20.484 25.531 1 96.88 114 PRO A N 1
ATOM 885 C CA . PRO A 1 114 ? 9.367 20.656 24.125 1 96.88 114 PRO A CA 1
ATOM 886 C C . PRO A 1 114 ? 10.875 20.578 23.906 1 96.88 114 PRO A C 1
ATOM 888 O O . PRO A 1 114 ? 11.641 21.203 24.641 1 96.88 114 PRO A O 1
ATOM 891 N N . ILE A 1 115 ? 11.297 19.828 22.875 1 96.56 115 ILE A N 1
ATOM 892 C CA . ILE A 1 115 ? 12.734 19.656 22.688 1 96.56 115 ILE A CA 1
ATOM 893 C C . ILE A 1 115 ? 13.094 19.984 21.234 1 96.56 115 ILE A C 1
ATOM 895 O O . ILE A 1 115 ? 14.273 20.109 20.891 1 96.56 115 ILE A O 1
ATOM 899 N N . ALA A 1 116 ? 12.117 20.125 20.391 1 96.69 116 ALA A N 1
ATOM 900 C CA . ALA A 1 116 ? 12.422 20.438 18.984 1 96.69 116 ALA A CA 1
ATOM 901 C C . ALA A 1 116 ? 11.234 21.078 18.297 1 96.69 116 ALA A C 1
ATOM 903 O O . ALA A 1 116 ? 10.078 20.781 18.609 1 96.69 116 ALA A O 1
ATOM 904 N N . LEU A 1 117 ? 11.516 21.953 17.344 1 97.06 117 LEU A N 1
ATOM 905 C CA . LEU A 1 117 ? 10.555 22.562 16.453 1 97.06 117 LEU A CA 1
ATOM 906 C C . LEU A 1 117 ? 10.953 22.344 14.992 1 97.06 117 LEU A C 1
ATOM 908 O O . LEU A 1 117 ? 12.141 22.203 14.68 1 97.06 117 LEU A O 1
ATOM 912 N N . LEU A 1 118 ? 10.008 22.188 14.148 1 97.56 118 LEU A N 1
ATOM 913 C CA . LEU A 1 118 ? 10.172 22.203 12.695 1 97.56 118 LEU A CA 1
ATOM 914 C C . LEU A 1 118 ? 9.305 23.281 12.055 1 97.56 118 LEU A C 1
ATOM 916 O O . LEU A 1 118 ? 8.156 23.484 12.461 1 97.56 118 LEU A O 1
ATOM 920 N N . ASP A 1 119 ? 9.852 23.938 11.078 1 97.31 119 ASP A N 1
ATOM 921 C CA . ASP A 1 119 ? 9.094 24.953 10.367 1 97.31 119 ASP A CA 1
ATOM 922 C C . ASP A 1 119 ? 9.031 24.672 8.875 1 97.31 119 ASP A C 1
ATOM 924 O O . ASP A 1 119 ? 10.062 24.594 8.203 1 97.31 119 ASP A O 1
ATOM 928 N N . MET A 1 120 ? 7.902 24.453 8.336 1 98.12 120 MET A N 1
ATOM 929 C CA . MET A 1 120 ? 7.672 24.281 6.902 1 98.12 120 MET A CA 1
ATOM 930 C C . MET A 1 120 ? 6.941 25.5 6.328 1 98.12 120 MET A C 1
ATOM 932 O O . MET A 1 120 ? 5.766 25.719 6.629 1 98.12 120 MET A O 1
ATOM 936 N N . ILE A 1 121 ? 7.637 26.234 5.516 1 98.31 121 ILE A N 1
ATOM 937 C CA . ILE A 1 121 ? 7.152 27.531 5.043 1 98.31 121 ILE A CA 1
ATOM 938 C C . ILE A 1 121 ? 7.055 27.516 3.52 1 98.31 121 ILE A C 1
ATOM 940 O O . ILE A 1 121 ? 7.949 27.016 2.838 1 98.31 121 ILE A O 1
ATOM 944 N N . ARG A 1 122 ? 5.969 28.016 2.984 1 98.19 122 ARG A N 1
ATOM 945 C CA . ARG A 1 122 ? 5.781 28.188 1.55 1 98.19 122 ARG A CA 1
ATOM 946 C C . ARG A 1 122 ? 5.289 29.594 1.236 1 98.19 122 ARG A C 1
ATOM 948 O O . ARG A 1 122 ? 4.273 30.047 1.776 1 98.19 122 ARG A O 1
ATOM 955 N N . VAL A 1 123 ? 6.023 30.328 0.411 1 97.38 123 VAL A N 1
ATOM 956 C CA . VAL A 1 123 ? 5.676 31.688 -0.005 1 97.38 123 VAL A CA 1
ATOM 957 C C . VAL A 1 123 ? 5.773 31.797 -1.524 1 97.38 123 VAL A C 1
ATOM 959 O O . VAL A 1 123 ? 6.211 30.859 -2.197 1 97.38 123 VAL A O 1
ATOM 962 N N . GLY A 1 124 ? 5.234 32.906 -2.041 1 96.5 124 GLY A N 1
ATOM 963 C CA . GLY A 1 124 ? 5.328 33.156 -3.473 1 96.5 124 GLY A CA 1
ATOM 964 C C . GLY A 1 124 ? 6.738 33.469 -3.928 1 96.5 124 GLY A C 1
ATOM 965 O O . GLY A 1 124 ? 7.68 33.438 -3.137 1 96.5 124 GLY A O 1
ATOM 966 N N . ASN A 1 125 ? 6.824 33.844 -5.184 1 93.38 125 ASN A N 1
ATOM 967 C CA . ASN A 1 125 ? 8.109 34.156 -5.801 1 93.38 125 ASN A CA 1
ATOM 968 C C . ASN A 1 125 ? 8.781 35.344 -5.129 1 93.38 125 ASN A C 1
ATOM 970 O O . ASN A 1 125 ? 8.133 36.375 -4.879 1 93.38 125 ASN A O 1
ATOM 974 N N . LEU A 1 126 ? 10.062 35.281 -4.945 1 94.94 126 LEU A N 1
ATOM 975 C CA . LEU A 1 126 ? 10.781 36.312 -4.168 1 94.94 126 LEU A CA 1
ATOM 976 C C . LEU A 1 126 ? 11.148 37.5 -5.035 1 94.94 126 LEU A C 1
ATOM 978 O O . LEU A 1 126 ? 11.648 38.5 -4.527 1 94.94 126 LEU A O 1
ATOM 982 N N . ASN A 1 127 ? 10.82 37.344 -6.32 1 91.69 127 ASN A N 1
ATOM 983 C CA . ASN A 1 127 ? 10.969 38.531 -7.16 1 91.69 127 ASN A CA 1
ATOM 984 C C . ASN A 1 127 ? 9.922 39.594 -6.816 1 91.69 127 ASN A C 1
ATOM 986 O O . ASN A 1 127 ? 10.086 40.781 -7.164 1 91.69 127 ASN A O 1
ATOM 990 N N . ASN A 1 128 ? 8.953 39.188 -6.176 1 93.31 128 ASN A N 1
ATOM 991 C CA . ASN A 1 128 ? 7.91 40.062 -5.672 1 93.31 128 ASN A CA 1
ATOM 992 C C . ASN A 1 128 ? 8.258 40.625 -4.289 1 93.31 128 ASN A C 1
ATOM 994 O O . ASN A 1 128 ? 8.516 39.844 -3.363 1 93.31 128 ASN A O 1
ATOM 998 N N . SER A 1 129 ? 8.172 41.906 -4.113 1 93.5 129 SER A N 1
ATOM 999 C CA . SER A 1 129 ? 8.57 42.562 -2.869 1 93.5 129 SER A CA 1
ATOM 1000 C C . SER A 1 129 ? 7.676 42.125 -1.71 1 93.5 129 SER A C 1
ATOM 1002 O O . SER A 1 129 ? 8.141 42.031 -0.572 1 93.5 129 SER A O 1
ATOM 1004 N N . ARG A 1 130 ? 6.492 41.969 -1.995 1 93.75 130 ARG A N 1
ATOM 1005 C CA . ARG A 1 130 ? 5.574 41.531 -0.95 1 93.75 130 ARG A CA 1
ATOM 1006 C C . ARG A 1 130 ? 5.969 40.156 -0.411 1 93.75 130 ARG A C 1
ATOM 1008 O O . ARG A 1 130 ? 5.938 39.938 0.8 1 93.75 130 ARG A O 1
ATOM 1015 N N . ASN A 1 131 ? 6.254 39.281 -1.322 1 95.88 131 ASN A N 1
ATOM 1016 C CA . ASN A 1 131 ? 6.648 37.938 -0.907 1 95.88 131 ASN A CA 1
ATOM 1017 C C . ASN A 1 131 ? 7.945 37.969 -0.107 1 95.88 131 ASN A C 1
ATOM 1019 O O . ASN A 1 131 ? 8.125 37.188 0.82 1 95.88 131 ASN A O 1
ATOM 1023 N N . ARG A 1 132 ? 8.883 38.844 -0.41 1 96.44 132 ARG A N 1
ATOM 1024 C CA . ARG A 1 132 ? 10.102 39 0.373 1 96.44 132 ARG A CA 1
ATOM 1025 C C . ARG A 1 132 ? 9.789 39.5 1.778 1 96.44 132 ARG A C 1
ATOM 1027 O O . ARG A 1 132 ? 10.359 39.031 2.758 1 96.44 132 ARG A O 1
ATOM 1034 N N . TRP A 1 133 ? 8.922 40.5 1.758 1 95.94 133 TRP A N 1
ATOM 1035 C CA . TRP A 1 133 ? 8.484 41.031 3.041 1 95.94 133 TRP A CA 1
ATOM 1036 C C . TRP A 1 133 ? 7.844 39.938 3.902 1 95.94 133 TRP A C 1
ATOM 1038 O O . TRP A 1 133 ? 8.125 39.844 5.098 1 95.94 133 TRP A O 1
ATOM 1048 N N . LEU A 1 134 ? 6.992 39.125 3.281 1 96.5 134 LEU A N 1
ATOM 1049 C CA . LEU A 1 134 ? 6.355 38.031 3.992 1 96.5 134 LEU A CA 1
ATOM 1050 C C . LEU A 1 134 ? 7.402 37.062 4.559 1 96.5 134 LEU A C 1
ATOM 1052 O O . LEU A 1 134 ? 7.391 36.781 5.754 1 96.5 134 LEU A O 1
ATOM 1056 N N . LEU A 1 135 ? 8.305 36.656 3.703 1 97.44 135 LEU A N 1
ATOM 1057 C CA . LEU A 1 135 ? 9.289 35.656 4.117 1 97.44 135 LEU A CA 1
ATOM 1058 C C . LEU A 1 135 ? 10.164 36.188 5.246 1 97.44 135 LEU A C 1
ATOM 1060 O O . LEU A 1 135 ? 10.367 35.531 6.258 1 97.44 135 LEU A O 1
ATOM 1064 N N . LYS A 1 136 ? 10.672 37.406 5.133 1 97.12 136 LYS A N 1
ATOM 1065 C CA . LYS A 1 136 ? 11.57 38.031 6.113 1 97.12 136 LYS A CA 1
ATOM 1066 C C . LYS A 1 136 ? 10.898 38.094 7.484 1 97.12 136 LYS A C 1
ATOM 1068 O O . LYS A 1 136 ? 11.516 37.781 8.5 1 97.12 136 LYS A O 1
ATOM 1073 N N . ASN A 1 137 ? 9.68 38.531 7.469 1 97.19 137 ASN A N 1
ATOM 1074 C CA . ASN A 1 137 ? 9 38.75 8.734 1 97.19 137 ASN A CA 1
ATOM 1075 C C . ASN A 1 137 ? 8.508 37.438 9.344 1 97.19 137 ASN A C 1
ATOM 1077 O O . ASN A 1 137 ? 8.438 37.281 10.57 1 97.19 137 ASN A O 1
ATOM 1081 N N . ILE A 1 138 ? 8.117 36.438 8.5 1 97.44 138 ILE A N 1
ATOM 1082 C CA . ILE A 1 138 ? 7.773 35.125 9.008 1 97.44 138 ILE A CA 1
ATOM 1083 C C . ILE A 1 138 ? 8.977 34.531 9.727 1 97.44 138 ILE A C 1
ATOM 1085 O O . ILE A 1 138 ? 8.852 34.062 10.859 1 97.44 138 ILE A O 1
ATOM 1089 N N . ILE A 1 139 ? 10.172 34.562 9.062 1 97.69 139 ILE A N 1
ATOM 1090 C CA . ILE A 1 139 ? 11.398 34 9.633 1 97.69 139 ILE A CA 1
ATOM 1091 C C . ILE A 1 139 ? 11.734 34.75 10.93 1 97.69 139 ILE A C 1
ATOM 1093 O O . ILE A 1 139 ? 12.086 34.125 11.93 1 97.69 139 ILE A O 1
ATOM 1097 N N . ALA A 1 140 ? 11.57 36.062 10.938 1 97.06 140 ALA A N 1
ATOM 1098 C CA . ALA A 1 140 ? 11.852 36.875 12.117 1 97.06 140 ALA A CA 1
ATOM 1099 C C . ALA A 1 140 ? 10.922 36.5 13.266 1 97.06 140 ALA A C 1
ATOM 1101 O O . ALA A 1 140 ? 11.336 36.469 14.43 1 97.06 140 ALA A O 1
ATOM 1102 N N . GLY A 1 141 ? 9.656 36.344 12.953 1 97.25 141 GLY A N 1
ATOM 1103 C CA . GLY A 1 141 ? 8.688 36 13.977 1 97.25 141 GLY A CA 1
ATOM 1104 C C . GLY A 1 141 ? 8.992 34.656 14.625 1 97.25 141 GLY A C 1
ATOM 1105 O O . GLY A 1 141 ? 8.898 34.531 15.852 1 97.25 141 GLY A O 1
ATOM 1106 N N . ILE A 1 142 ? 9.336 33.656 13.781 1 96.12 142 ILE A N 1
ATOM 11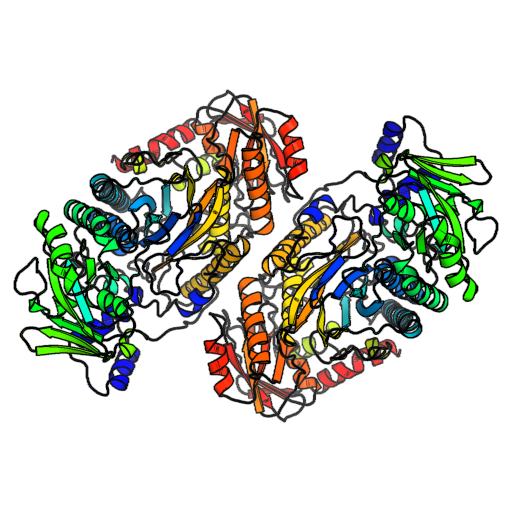07 C CA . ILE A 1 142 ? 9.68 32.344 14.273 1 96.12 142 ILE A CA 1
ATOM 1108 C C . ILE A 1 142 ? 10.914 32.438 15.172 1 96.12 142 ILE A C 1
ATOM 1110 O O . ILE A 1 142 ? 10.922 31.875 16.281 1 96.12 142 ILE A O 1
ATOM 1114 N N . GLY A 1 143 ? 11.961 33.094 14.703 1 95.06 143 GLY A N 1
ATOM 1115 C CA . GLY A 1 143 ? 13.172 33.281 15.484 1 95.06 143 GLY A CA 1
ATOM 1116 C C . GLY A 1 143 ? 12.938 34 16.797 1 95.06 143 GLY A C 1
ATOM 1117 O O . GLY A 1 143 ? 13.492 33.625 17.828 1 95.06 143 GLY A O 1
ATOM 1118 N N . PHE A 1 144 ? 12.141 35.062 16.734 1 94.81 144 PHE A N 1
ATOM 1119 C CA . PHE A 1 144 ? 11.836 35.875 17.906 1 94.81 144 PHE A CA 1
ATOM 1120 C C . PHE A 1 144 ? 11.227 35 19.016 1 94.81 144 PHE A C 1
ATOM 1122 O O . PHE A 1 144 ? 11.711 35.031 20.156 1 94.81 144 PHE A O 1
ATOM 1129 N N . TYR A 1 145 ? 10.219 34.281 18.688 1 95.5 145 TYR A N 1
ATOM 1130 C CA . TYR A 1 145 ? 9.523 33.5 19.719 1 95.5 145 TYR A CA 1
ATOM 1131 C C . TYR A 1 145 ? 10.344 32.281 20.125 1 95.5 145 TYR A C 1
ATOM 1133 O O . TYR A 1 145 ? 10.531 32.031 21.312 1 95.5 145 TYR A O 1
ATOM 1141 N N . GLY A 1 146 ? 10.812 31.5 19.141 1 92.88 146 GLY A N 1
ATOM 1142 C CA . GLY A 1 146 ? 11.539 30.281 19.406 1 92.88 146 GLY A CA 1
ATOM 1143 C C . GLY A 1 146 ? 12.805 30.5 20.203 1 92.88 146 GLY A C 1
ATOM 1144 O O . GLY A 1 146 ? 13.086 29.75 21.156 1 92.88 146 GLY A O 1
ATOM 1145 N N . ASN A 1 147 ? 13.586 31.453 19.828 1 94 147 ASN A N 1
ATOM 1146 C CA . ASN A 1 147 ? 14.844 31.75 20.516 1 94 147 ASN A CA 1
ATOM 1147 C C . ASN A 1 147 ? 14.609 32.25 21.938 1 94 147 ASN A C 1
ATOM 1149 O O . ASN A 1 147 ? 15.391 31.938 22.844 1 94 147 ASN A O 1
ATOM 1153 N N . SER A 1 148 ? 13.57 32.938 22.109 1 93.62 148 SER A N 1
ATOM 1154 C CA . SER A 1 148 ? 13.258 33.5 23.422 1 93.62 148 SER A CA 1
ATOM 1155 C C . SER A 1 148 ? 12.836 32.406 24.391 1 93.62 148 SER A C 1
ATOM 1157 O O . SER A 1 148 ? 13.172 32.438 25.578 1 93.62 148 SER A O 1
ATOM 1159 N N . ILE A 1 149 ? 12.172 31.453 23.891 1 93.69 149 ILE A N 1
ATOM 1160 C CA . ILE A 1 149 ? 11.625 30.406 24.734 1 93.69 149 ILE A CA 1
ATOM 1161 C C . ILE A 1 149 ? 12.664 29.312 24.938 1 93.69 149 ILE A C 1
ATOM 1163 O O . ILE A 1 149 ? 12.594 28.547 25.906 1 93.69 149 ILE A O 1
ATOM 1167 N N . GLY A 1 150 ? 13.594 29.125 24.016 1 92.88 150 GLY A N 1
ATOM 1168 C CA . GLY A 1 150 ? 14.703 28.203 24.172 1 92.88 150 GLY A CA 1
ATOM 1169 C C . GLY A 1 150 ? 14.398 26.812 23.625 1 92.88 150 GLY A C 1
ATOM 1170 O O . GLY A 1 150 ? 14.82 25.812 24.203 1 92.88 150 GLY A O 1
ATOM 1171 N N . VAL A 1 151 ? 13.617 26.656 22.703 1 94.25 151 VAL A N 1
ATOM 1172 C CA . VAL A 1 151 ? 13.367 25.391 22.031 1 94.25 151 VAL A CA 1
ATOM 1173 C C . VAL A 1 151 ? 13.992 25.422 20.625 1 94.25 151 VAL A C 1
ATOM 1175 O O . VAL A 1 151 ? 13.711 26.328 19.844 1 94.25 151 VAL A O 1
ATOM 1178 N N . PRO A 1 152 ? 14.797 24.5 20.328 1 94.88 152 PRO A N 1
ATOM 1179 C CA . PRO A 1 152 ? 15.539 24.562 19.062 1 94.88 152 PRO A CA 1
ATOM 1180 C C . PRO A 1 152 ? 14.68 24.219 17.859 1 94.88 152 PRO A C 1
ATOM 1182 O O . PRO A 1 152 ? 13.82 23.344 17.938 1 94.88 152 PRO A O 1
ATOM 1185 N N . VAL A 1 153 ? 14.867 24.938 16.75 1 95.62 153 VAL A N 1
ATOM 1186 C CA . VAL A 1 153 ? 14.336 24.562 15.445 1 95.62 153 VAL A CA 1
ATOM 1187 C C . VAL A 1 153 ? 15.328 23.641 14.742 1 95.62 153 VAL A C 1
ATOM 1189 O O . VAL A 1 153 ? 16.406 24.078 14.305 1 95.62 153 VAL A O 1
ATOM 1192 N N . VAL A 1 154 ? 14.961 22.375 14.508 1 95.62 154 VAL A N 1
ATOM 1193 C CA . VAL A 1 154 ? 15.977 21.375 14.148 1 95.62 154 VAL A CA 1
ATOM 1194 C C . VAL A 1 154 ? 15.797 20.953 12.695 1 95.62 154 VAL A C 1
ATOM 1196 O O . VAL A 1 154 ? 16.688 20.359 12.102 1 95.62 154 VAL A O 1
ATOM 1199 N N . ALA A 1 155 ? 14.664 21.25 12.109 1 95.75 155 ALA A N 1
ATOM 1200 C CA . ALA A 1 155 ? 14.359 20.859 10.734 1 95.75 155 ALA A CA 1
ATOM 1201 C C . ALA A 1 155 ? 13.227 21.703 10.156 1 95.75 155 ALA A C 1
ATOM 1203 O O . ALA A 1 155 ? 12.57 22.453 10.891 1 95.75 155 ALA A O 1
ATOM 1204 N N . GLY A 1 156 ? 12.992 21.562 8.844 1 95.81 156 GLY A N 1
ATOM 1205 C CA . GLY A 1 156 ? 11.914 22.297 8.188 1 95.81 156 GLY A CA 1
ATOM 1206 C C . GLY A 1 156 ? 11.984 22.219 6.676 1 95.81 156 GLY A C 1
ATOM 1207 O O . GLY A 1 156 ? 12.672 21.359 6.125 1 95.81 156 GLY A O 1
ATOM 1208 N N . GLU A 1 157 ? 11.094 23 6.012 1 96.19 157 GLU A N 1
ATOM 1209 C CA . GLU A 1 157 ? 11.047 23.156 4.559 1 96.19 157 GLU A CA 1
ATOM 1210 C C . GLU A 1 157 ? 10.805 24.609 4.168 1 96.19 157 GLU A C 1
ATOM 1212 O O . GLU A 1 157 ? 10.109 25.344 4.879 1 96.19 157 GLU A O 1
ATOM 1217 N N . LEU A 1 158 ? 11.414 25.031 3.176 1 97.06 158 LEU A N 1
ATOM 1218 C CA . LEU A 1 158 ? 11.164 26.312 2.549 1 97.06 158 LEU A CA 1
ATOM 1219 C C . LEU A 1 158 ? 10.984 26.172 1.041 1 97.06 158 LEU A C 1
ATOM 1221 O O . LEU A 1 158 ? 11.883 25.672 0.355 1 97.06 158 LEU A O 1
ATOM 1225 N N . ALA A 1 159 ? 9.82 26.516 0.519 1 97 159 ALA A N 1
ATOM 1226 C CA . ALA A 1 159 ? 9.531 26.344 -0.903 1 97 159 ALA A CA 1
ATOM 1227 C C . ALA A 1 159 ? 8.797 27.562 -1.459 1 97 159 ALA A C 1
ATOM 1229 O O . ALA A 1 159 ? 8.227 28.344 -0.701 1 97 159 ALA A O 1
ATOM 1230 N N . PHE A 1 160 ? 8.828 27.703 -2.809 1 97.06 160 PHE A N 1
ATOM 1231 C CA . PHE A 1 160 ? 8.305 28.906 -3.455 1 97.06 160 PHE A CA 1
ATOM 1232 C C . PHE A 1 160 ? 7.418 28.547 -4.641 1 97.06 160 PHE A C 1
ATOM 1234 O O . PHE A 1 160 ? 7.816 27.75 -5.496 1 97.06 160 PHE A O 1
ATOM 1241 N N . ASP A 1 161 ? 6.25 29.109 -4.691 1 96.5 161 ASP A N 1
ATOM 1242 C CA . ASP A 1 161 ? 5.309 28.938 -5.793 1 96.5 161 ASP A CA 1
ATOM 1243 C C . ASP A 1 161 ? 4.332 30.109 -5.867 1 96.5 161 ASP A C 1
ATOM 1245 O O . ASP A 1 161 ? 3.889 30.625 -4.836 1 96.5 161 ASP A O 1
ATOM 1249 N N . GLU A 1 162 ? 3.967 30.469 -7.023 1 95.06 162 GLU A N 1
ATOM 1250 C CA . GLU A 1 162 ? 3.141 31.656 -7.23 1 95.06 162 GLU A CA 1
ATOM 1251 C C . GLU A 1 162 ? 1.765 31.484 -6.59 1 95.06 162 GLU A C 1
ATOM 1253 O O . GLU A 1 162 ? 1.114 32.469 -6.238 1 95.06 162 GLU A O 1
ATOM 1258 N N . THR A 1 163 ? 1.312 30.266 -6.391 1 95.94 163 THR A N 1
ATOM 1259 C CA . THR A 1 163 ? -0.012 30.047 -5.824 1 95.94 163 THR A CA 1
ATOM 1260 C C . THR A 1 163 ? -0.056 30.5 -4.363 1 95.94 163 THR A C 1
ATOM 1262 O O . THR A 1 163 ? -1.135 30.641 -3.785 1 95.94 163 THR A O 1
ATOM 1265 N N . TYR A 1 164 ? 1.099 30.812 -3.754 1 96.69 164 TYR A N 1
ATOM 1266 C CA . TYR A 1 164 ? 1.153 31.188 -2.348 1 96.69 164 TYR A CA 1
ATOM 1267 C C . TYR A 1 164 ? 1.371 32.688 -2.199 1 96.69 164 TYR A C 1
ATOM 1269 O O . TYR A 1 164 ? 1.687 33.188 -1.107 1 96.69 164 TYR A O 1
ATOM 1277 N N . ASN A 1 165 ? 1.272 33.5 -3.26 1 92.94 165 ASN A N 1
ATOM 1278 C CA . ASN A 1 165 ? 1.505 34.938 -3.242 1 92.94 165 ASN A CA 1
ATOM 1279 C C . ASN A 1 165 ? 0.639 35.625 -2.197 1 92.94 165 ASN A C 1
ATOM 1281 O O . ASN A 1 165 ? 1.115 36.5 -1.471 1 92.94 165 ASN A O 1
ATOM 1285 N N . ASP A 1 166 ? -0.565 35.281 -2.086 1 85.88 166 ASP A N 1
ATOM 1286 C CA . ASP A 1 166 ? -1.502 35.969 -1.209 1 85.88 166 ASP A CA 1
ATOM 1287 C C . ASP A 1 166 ? -1.727 35.188 0.085 1 85.88 166 ASP A C 1
ATOM 1289 O O . ASP A 1 166 ? -2.125 35.781 1.101 1 85.88 166 ASP A O 1
ATOM 1293 N N . ASN A 1 167 ? -1.583 33.969 -0.055 1 91 167 ASN A N 1
ATOM 1294 C CA . ASN A 1 167 ? -1.8 33.094 1.087 1 91 167 ASN A CA 1
ATOM 1295 C C . ASN A 1 167 ? -0.597 32.188 1.329 1 91 167 ASN A C 1
ATOM 1297 O O . ASN A 1 167 ? -0.618 31 0.962 1 91 167 ASN A O 1
ATOM 1301 N N . PRO A 1 168 ? 0.409 32.719 2.127 1 96.19 168 PRO A N 1
ATOM 1302 C CA . PRO A 1 168 ? 1.533 31.828 2.453 1 96.19 168 PRO A CA 1
ATOM 1303 C C . PRO A 1 168 ? 1.139 30.703 3.396 1 96.19 168 PRO A C 1
ATOM 1305 O O . PRO A 1 168 ? 0.124 30.797 4.094 1 96.19 168 PRO A O 1
ATOM 1308 N N . LEU A 1 169 ? 1.797 29.625 3.334 1 98 169 LEU A N 1
ATOM 1309 C CA . LEU A 1 169 ? 1.632 28.531 4.301 1 98 169 LEU A CA 1
ATOM 1310 C C . LEU A 1 169 ? 2.75 28.562 5.336 1 98 169 LEU A C 1
ATOM 1312 O O . LEU A 1 169 ? 3.932 28.578 4.984 1 98 169 LEU A O 1
ATOM 1316 N N . VAL A 1 170 ? 2.395 28.656 6.59 1 97.88 170 VAL A N 1
ATOM 1317 C CA . VAL A 1 170 ? 3.33 28.656 7.711 1 97.88 170 VAL A CA 1
ATOM 1318 C C . VAL A 1 170 ? 2.965 27.547 8.688 1 97.88 170 VAL A C 1
ATOM 1320 O O . VAL A 1 170 ? 2.098 27.719 9.547 1 97.88 170 VAL A O 1
ATOM 1323 N N . ASP A 1 171 ? 3.645 26.438 8.523 1 97.88 171 ASP A N 1
ATOM 1324 C CA . ASP A 1 171 ? 3.408 25.25 9.352 1 97.88 171 ASP A CA 1
ATOM 1325 C C . ASP A 1 171 ? 4.512 25.078 10.391 1 97.88 171 ASP A C 1
ATOM 1327 O O . ASP A 1 171 ? 5.688 25.312 10.102 1 97.88 171 ASP A O 1
ATOM 1331 N N . VAL A 1 172 ? 4.148 24.734 11.578 1 97.31 172 VAL A N 1
ATOM 1332 C CA . VAL A 1 172 ? 5.109 24.484 12.641 1 97.31 172 VAL A CA 1
ATOM 1333 C C . VAL A 1 172 ? 4.781 23.156 13.336 1 97.31 172 VAL A C 1
ATOM 1335 O O . VAL A 1 172 ? 3.615 22.891 13.641 1 97.31 172 VAL A O 1
ATOM 1338 N N . ALA A 1 173 ? 5.75 22.312 13.484 1 97.69 173 ALA A N 1
ATOM 1339 C CA . ALA A 1 173 ? 5.613 21.078 14.258 1 97.69 173 ALA A CA 1
ATOM 1340 C C . ALA A 1 173 ? 6.438 21.156 15.539 1 97.69 173 ALA A C 1
ATOM 1342 O O . ALA A 1 173 ? 7.492 21.797 15.578 1 97.69 173 ALA A O 1
ATOM 1343 N N . GLY A 1 174 ? 5.898 20.625 16.578 1 96.94 174 GLY A N 1
ATOM 1344 C CA . GLY A 1 174 ? 6.598 20.531 17.859 1 96.94 174 GLY A CA 1
ATOM 1345 C C . GLY A 1 174 ? 6.77 19.109 18.344 1 96.94 174 GLY A C 1
ATOM 1346 O O . GLY A 1 174 ? 5.906 18.25 18.109 1 96.94 174 GLY A O 1
ATOM 1347 N N . LEU A 1 175 ? 7.855 18.875 18.938 1 97.06 175 LEU A N 1
ATOM 1348 C CA . LEU A 1 175 ? 8.18 17.594 19.547 1 97.06 175 LEU A CA 1
ATOM 1349 C C . LEU A 1 175 ? 8.555 17.766 21.016 1 97.06 175 LEU A C 1
ATOM 1351 O O . LEU A 1 175 ? 9.352 18.641 21.359 1 97.06 175 LEU A O 1
ATOM 1355 N N . GLY A 1 176 ? 7.934 16.984 21.844 1 97.62 176 GLY A N 1
ATOM 1356 C CA . GLY A 1 176 ? 8.242 17 23.266 1 97.62 176 GLY A CA 1
ATOM 1357 C C . GLY A 1 176 ? 8.5 15.602 23.828 1 97.62 176 GLY A C 1
ATOM 1358 O O . GLY A 1 176 ? 8.141 14.602 23.203 1 97.62 176 GLY A O 1
ATOM 1359 N N . VAL A 1 177 ? 9.156 15.523 24.984 1 97.56 177 VAL A N 1
ATOM 1360 C CA . VAL A 1 177 ? 9.43 14.25 25.641 1 97.56 177 VAL A CA 1
ATOM 1361 C C . VAL A 1 177 ? 8.773 14.234 27.016 1 97.56 177 VAL A C 1
ATOM 1363 O O . VAL A 1 177 ? 8.664 15.273 27.672 1 97.56 177 VAL A O 1
ATOM 1366 N N . VAL A 1 178 ? 8.336 13.086 27.406 1 97.69 178 VAL A N 1
ATOM 1367 C CA . VAL A 1 178 ? 7.676 12.914 28.703 1 97.69 178 VAL A CA 1
ATOM 1368 C C . VAL A 1 178 ? 7.785 11.453 29.156 1 97.69 178 VAL A C 1
ATOM 1370 O O . VAL A 1 178 ? 7.922 10.555 28.328 1 97.69 178 VAL A O 1
ATOM 1373 N N . LYS A 1 179 ? 7.832 11.289 30.438 1 97.44 179 LYS A N 1
ATOM 1374 C CA . LYS A 1 179 ? 7.668 9.922 30.922 1 97.44 179 LYS A CA 1
ATOM 1375 C C . LYS A 1 179 ? 6.266 9.398 30.625 1 97.44 179 LYS A C 1
ATOM 1377 O O . LYS A 1 179 ? 5.281 10.125 30.781 1 97.44 179 LYS A O 1
ATOM 1382 N N . LYS A 1 180 ? 6.191 8.18 30.188 1 94.62 180 LYS A N 1
ATOM 1383 C CA . LYS A 1 180 ? 4.941 7.586 29.734 1 94.62 180 LYS A CA 1
ATOM 1384 C C . LYS A 1 180 ? 3.861 7.668 30.797 1 94.62 180 LYS A C 1
ATOM 1386 O O . LYS A 1 180 ? 2.686 7.875 30.484 1 94.62 180 LYS A O 1
ATOM 1391 N N . ASP A 1 181 ? 4.223 7.531 32 1 95.31 181 ASP A N 1
ATOM 1392 C CA . ASP A 1 181 ? 3.26 7.484 33.094 1 95.31 181 ASP A CA 1
ATOM 1393 C C . ASP A 1 181 ? 2.934 8.891 33.625 1 95.31 181 ASP A C 1
ATOM 1395 O O . ASP A 1 181 ? 2.148 9.047 34.562 1 95.31 181 ASP A O 1
ATOM 1399 N N . LYS A 1 182 ? 3.434 9.938 33 1 96.19 182 LYS A N 1
ATOM 1400 C CA . LYS A 1 182 ? 3.223 11.312 33.438 1 96.19 182 LYS A CA 1
ATOM 1401 C C . LYS A 1 182 ? 2.467 12.125 32.406 1 96.19 182 LYS A C 1
ATOM 1403 O O . LYS A 1 182 ? 2.312 13.344 32.562 1 96.19 182 LYS A O 1
ATOM 1408 N N . ILE A 1 183 ? 2.068 11.461 31.391 1 95.5 183 ILE A N 1
ATOM 1409 C CA . ILE A 1 183 ? 1.298 12.164 30.375 1 95.5 183 ILE A CA 1
ATOM 1410 C C . ILE A 1 183 ? -0.008 12.68 30.969 1 95.5 183 ILE A C 1
ATOM 1412 O O . ILE A 1 183 ? -0.72 11.938 31.656 1 95.5 183 ILE A O 1
ATOM 1416 N N . VAL A 1 184 ? -0.31 13.914 30.703 1 95.06 184 VAL A N 1
ATOM 1417 C CA . VAL A 1 184 ? -1.523 14.523 31.25 1 95.06 184 VAL A CA 1
ATOM 1418 C C . VAL A 1 184 ? -2.59 14.594 30.156 1 95.06 184 VAL A C 1
ATOM 1420 O O . VAL A 1 184 ? -2.32 15.055 29.047 1 95.06 184 VAL A O 1
ATOM 1423 N N . PRO A 1 185 ? -3.787 14.133 30.438 1 92.94 185 PRO A N 1
ATOM 1424 C CA . PRO A 1 185 ? -4.852 14.227 29.438 1 92.94 185 PRO A CA 1
ATOM 1425 C C . PRO A 1 185 ? -5.391 15.641 29.281 1 92.94 185 PRO A C 1
ATOM 1427 O O . PRO A 1 185 ? -5.141 16.5 30.125 1 92.94 185 PRO A O 1
ATOM 1430 N N . SER A 1 186 ? -6.117 15.852 28.188 1 93.56 186 SER A N 1
ATOM 1431 C CA . SER A 1 186 ? -6.762 17.141 27.953 1 93.56 186 SER A CA 1
ATOM 1432 C C . SER A 1 186 ? -8.234 17.109 28.344 1 93.56 186 SER A C 1
ATOM 1434 O O . SER A 1 186 ? -8.906 18.141 28.344 1 93.56 186 SER A O 1
ATOM 1436 N N . VAL A 1 187 ? -8.703 15.953 28.719 1 93.19 187 VAL A N 1
ATOM 1437 C CA . VAL A 1 187 ? -10.117 15.789 29.031 1 93.19 187 VAL A CA 1
ATOM 1438 C C . VAL A 1 187 ? -10.281 15.359 30.484 1 93.19 187 VAL A C 1
ATOM 1440 O O . VAL A 1 187 ? -9.422 14.672 31.031 1 93.19 187 VAL A O 1
ATOM 1443 N N . VAL A 1 188 ? -11.406 15.875 31.062 1 94.12 188 VAL A N 1
ATOM 1444 C CA . VAL A 1 188 ? -11.711 15.508 32.438 1 94.12 188 VAL A CA 1
ATOM 1445 C C . VAL A 1 188 ? -12.703 14.344 32.469 1 94.12 188 VAL A C 1
ATOM 1447 O O . VAL A 1 188 ? -13.531 14.211 31.562 1 94.12 188 VAL A O 1
ATOM 1450 N N . LYS A 1 189 ? -12.664 13.523 33.562 1 89.12 189 LYS A N 1
ATOM 1451 C CA . LYS A 1 189 ? -13.531 12.352 33.656 1 89.12 189 LYS A CA 1
ATOM 1452 C C . LYS A 1 189 ? -14.5 12.477 34.844 1 89.12 189 LYS A C 1
ATOM 1454 O O . LYS A 1 189 ? -15.414 11.656 34.969 1 89.12 189 LYS A O 1
ATOM 1459 N N . GLU A 1 190 ? -14.273 13.547 35.625 1 93.81 190 GLU A N 1
ATOM 1460 C CA . GLU A 1 190 ? -15.125 13.648 36.812 1 93.81 190 GLU A CA 1
ATOM 1461 C C . GLU A 1 190 ? -15.531 15.094 37.062 1 93.81 190 GLU A C 1
ATOM 1463 O O . GLU A 1 190 ? -14.781 16.031 36.75 1 93.81 190 GLU A O 1
ATOM 1468 N N . ALA A 1 191 ? -16.719 15.219 37.656 1 96.19 191 ALA A N 1
ATOM 1469 C CA . ALA A 1 191 ? -17.234 16.516 38.094 1 96.19 191 ALA A CA 1
ATOM 1470 C C . ALA A 1 191 ? -16.578 16.969 39.406 1 96.19 191 ALA A C 1
ATOM 1472 O O . ALA A 1 191 ? -15.969 16.156 40.094 1 96.19 191 ALA A O 1
ATOM 1473 N N . GLY A 1 192 ? -16.688 18.188 39.594 1 97.12 192 GLY A N 1
ATOM 1474 C CA . GLY A 1 192 ? -16.203 18.703 40.875 1 97.12 192 GLY A CA 1
ATOM 1475 C C . GLY A 1 192 ? -14.844 19.359 40.781 1 97.12 192 GLY A C 1
ATOM 1476 O O . GLY A 1 192 ? -14.43 20.094 41.656 1 97.12 192 GLY A O 1
ATOM 1477 N N . LEU A 1 193 ? -14.148 19.141 39.781 1 98.25 193 LEU A N 1
ATOM 1478 C CA . LEU A 1 193 ? -12.859 19.781 39.562 1 98.25 193 LEU A CA 1
ATOM 1479 C C . LEU A 1 193 ? -13.031 21.281 39.312 1 98.25 193 LEU A C 1
ATOM 1481 O O . LEU A 1 193 ? -13.977 21.688 38.625 1 98.25 193 LEU A O 1
ATOM 1485 N N . LYS A 1 194 ? -12.102 22.047 39.875 1 98.56 194 LYS A N 1
ATOM 1486 C CA . LYS A 1 194 ? -12.086 23.484 39.656 1 98.56 194 LYS A CA 1
ATOM 1487 C C . LYS A 1 194 ? -11.422 23.812 38.312 1 98.56 194 LYS A C 1
ATOM 1489 O O . LYS A 1 194 ? -10.484 23.125 37.875 1 98.56 194 LYS A O 1
ATOM 1494 N N . ILE A 1 195 ? -12 24.797 37.656 1 98.62 195 ILE A N 1
ATOM 1495 C CA . ILE A 1 195 ? -11.398 25.312 36.406 1 98.62 195 ILE A CA 1
ATOM 1496 C C . ILE A 1 195 ? -10.477 26.484 36.75 1 98.62 195 ILE A C 1
ATOM 1498 O O . ILE A 1 195 ? -10.938 27.531 37.188 1 98.62 195 ILE A O 1
ATOM 1502 N N . VAL A 1 196 ? -9.211 26.266 36.5 1 98.56 196 VAL A N 1
ATOM 1503 C CA . VAL A 1 196 ? -8.211 27.297 36.75 1 98.56 196 VAL A CA 1
ATOM 1504 C C . VAL A 1 196 ? -7.684 27.859 35.438 1 98.56 196 VAL A C 1
ATOM 1506 O O . VAL A 1 196 ? -7.219 27.109 34.594 1 98.56 196 VAL A O 1
ATOM 1509 N N . LEU A 1 197 ? -7.828 29.125 35.219 1 98.38 197 LEU A N 1
ATOM 1510 C CA . LEU A 1 197 ? -7.305 29.812 34.062 1 98.38 197 LEU A CA 1
ATOM 1511 C C . LEU A 1 197 ? -6.074 30.641 34.406 1 98.38 197 LEU A C 1
ATOM 1513 O O . LEU A 1 197 ? -6.066 31.359 35.406 1 98.38 197 LEU A O 1
ATOM 1517 N N . VAL A 1 198 ? -5.043 30.516 33.656 1 97.94 198 VAL A N 1
ATOM 1518 C CA . VAL A 1 198 ? -3.85 31.344 33.844 1 97.94 198 VAL A CA 1
ATOM 1519 C C . VAL A 1 198 ? -3.654 32.219 32.594 1 97.94 198 VAL A C 1
ATOM 1521 O O . VAL A 1 198 ? -3.916 31.797 31.484 1 97.94 198 VAL A O 1
ATOM 1524 N N . GLY A 1 199 ? -3.156 33.438 32.812 1 95.25 199 GLY A N 1
ATOM 1525 C CA . GLY A 1 199 ? -2.93 34.406 31.75 1 95.25 199 GLY A CA 1
ATOM 1526 C C . GLY A 1 199 ? -4.02 35.469 31.656 1 95.25 199 GLY A C 1
ATOM 1527 O O . GLY A 1 199 ? -5.066 35.344 32.281 1 95.25 199 GLY A O 1
ATOM 1528 N N . LEU A 1 200 ? -3.836 36.469 30.859 1 93.62 200 LEU A N 1
ATOM 1529 C CA . LEU A 1 200 ? -4.777 37.562 30.688 1 93.62 200 LEU A CA 1
ATOM 1530 C C . LEU A 1 200 ? -5.613 37.375 29.422 1 93.62 200 LEU A C 1
ATOM 1532 O O . LEU A 1 200 ? -5.137 36.812 28.438 1 93.62 200 LEU A O 1
ATOM 1536 N N . THR A 1 201 ? -6.812 37.781 29.469 1 92.56 201 THR A N 1
ATOM 1537 C CA . THR A 1 201 ? -7.711 37.75 28.328 1 92.56 201 THR A CA 1
ATOM 1538 C C . THR A 1 201 ? -7.879 39.156 27.734 1 92.56 201 THR A C 1
ATOM 1540 O O . THR A 1 201 ? -8.234 40.094 28.438 1 92.56 201 THR A O 1
ATOM 1543 N N . GLY A 1 202 ? -7.535 39.281 26.453 1 89.38 202 GLY A N 1
ATOM 1544 C CA . GLY A 1 202 ? -7.645 40.531 25.766 1 89.38 202 GLY A CA 1
ATOM 1545 C C . GLY A 1 202 ? -8.531 40.469 24.547 1 89.38 202 GLY A C 1
ATOM 1546 O O . GLY A 1 202 ? -9.453 39.656 24.469 1 89.38 202 GLY A O 1
ATOM 1547 N N . LEU A 1 203 ? -8.312 41.469 23.656 1 80.44 203 LEU A N 1
ATOM 1548 C CA . LEU A 1 203 ? -9.102 41.562 22.438 1 80.44 203 LEU A CA 1
ATOM 1549 C C . LEU A 1 203 ? -8.406 40.875 21.266 1 80.44 203 LEU A C 1
ATOM 1551 O O . LEU A 1 203 ? -8.945 40.812 20.156 1 80.44 203 LEU A O 1
ATOM 1555 N N . ASP A 1 204 ? -7.34 40.312 21.484 1 78.19 204 ASP A N 1
ATOM 1556 C CA . ASP A 1 204 ? -6.539 39.719 20.422 1 78.19 204 ASP A CA 1
ATOM 1557 C C . ASP A 1 204 ? -7.203 38.438 19.891 1 78.19 204 ASP A C 1
ATOM 1559 O O . ASP A 1 204 ? -7.648 37.594 20.672 1 78.19 204 ASP A O 1
ATOM 1563 N N . GLY A 1 205 ? -7.285 38.344 18.531 1 72.38 205 GLY A N 1
ATOM 1564 C CA . GLY A 1 205 ? -7.691 37.094 17.875 1 72.38 205 GLY A CA 1
ATOM 1565 C C . GLY A 1 205 ? -9.195 36.906 17.844 1 72.38 205 GLY A C 1
ATOM 1566 O O . GLY A 1 205 ? -9.68 35.812 17.609 1 72.38 205 GLY A O 1
ATOM 1567 N N . LEU A 1 206 ? -9.922 37.969 18.188 1 71.94 206 LEU A N 1
ATOM 1568 C CA . LEU A 1 206 ? -11.375 37.844 18.203 1 71.94 206 LEU A CA 1
ATOM 1569 C C . LEU A 1 206 ? -11.883 37.344 16.844 1 71.94 206 LEU A C 1
ATOM 1571 O O . LEU A 1 206 ? -11.625 37.969 15.82 1 71.94 206 LEU A O 1
ATOM 1575 N N . GLY A 1 207 ? -12.406 36.156 16.859 1 68.44 207 GLY A N 1
ATOM 1576 C CA . GLY A 1 207 ? -12.977 35.594 15.648 1 68.44 207 GLY A CA 1
ATOM 1577 C C . GLY A 1 207 ? -11.945 34.906 14.773 1 68.44 207 GLY A C 1
ATOM 1578 O O . GLY A 1 207 ? -12.188 34.688 13.586 1 68.44 207 GLY A O 1
ATOM 1579 N N . GLY A 1 208 ? -10.844 34.625 15.305 1 67.56 208 GLY A N 1
ATOM 1580 C CA . GLY A 1 208 ? -9.742 34.062 14.547 1 67.56 208 GLY A CA 1
ATOM 1581 C C . GLY A 1 208 ? -10.086 32.719 13.93 1 67.56 208 GLY A C 1
ATOM 1582 O O . GLY A 1 208 ? -9.805 32.469 12.75 1 67.56 208 GLY A O 1
ATOM 1583 N N . ALA A 1 209 ? -10.672 31.859 14.672 1 67.81 209 ALA A N 1
ATOM 1584 C CA . ALA A 1 209 ? -11.078 30.562 14.148 1 67.81 209 ALA A CA 1
ATOM 1585 C C . ALA A 1 209 ? -12.094 30.734 13.016 1 67.81 209 ALA A C 1
ATOM 1587 O O . ALA A 1 209 ? -12 30.047 11.992 1 67.81 209 ALA A O 1
ATOM 1588 N N . SER A 1 210 ? -12.977 31.547 13.242 1 61.09 210 SER A N 1
ATOM 1589 C CA . SER A 1 210 ? -13.953 31.875 12.211 1 61.09 210 SER A CA 1
ATOM 1590 C C . SER A 1 210 ? -13.289 32.5 11 1 61.09 210 SER A C 1
ATOM 1592 O O . SER A 1 210 ? -13.648 32.219 9.859 1 61.09 210 SER A O 1
ATOM 1594 N N . PHE A 1 211 ? -12.32 33.344 11.375 1 62.16 211 PHE A N 1
ATOM 1595 C CA . PHE A 1 211 ? -11.539 34 10.344 1 62.16 211 PHE A CA 1
ATOM 1596 C C . PHE A 1 211 ? -10.797 32.969 9.492 1 62.16 211 PHE A C 1
ATOM 1598 O O . PHE A 1 211 ? -10.773 33.094 8.266 1 62.16 211 PHE A O 1
ATOM 1605 N N . ALA A 1 212 ? -10.289 32.031 10.055 1 67.38 212 ALA A N 1
ATOM 1606 C CA . ALA A 1 212 ? -9.523 30.984 9.375 1 67.38 212 ALA A CA 1
ATOM 1607 C C . ALA A 1 212 ? -10.445 30.078 8.562 1 67.38 212 ALA A C 1
ATOM 1609 O O . ALA A 1 212 ? -9.977 29.328 7.707 1 67.38 212 ALA A O 1
ATOM 1610 N N . SER A 1 213 ? -11.633 30.172 8.75 1 72 213 SER A N 1
ATOM 1611 C CA . SER A 1 213 ? -12.609 29.312 8.094 1 72 213 SER A CA 1
ATOM 1612 C C . SER A 1 213 ? -13.281 30.031 6.926 1 72 213 SER A C 1
ATOM 1614 O O . SER A 1 213 ? -14.32 29.578 6.434 1 72 213 SER A O 1
ATOM 1616 N N . ARG A 1 214 ? -12.82 31.281 6.645 1 67.62 214 ARG A N 1
ATOM 1617 C CA . ARG A 1 214 ? -13.352 32.031 5.516 1 67.62 214 ARG A CA 1
ATOM 1618 C C . ARG A 1 214 ? -12.234 32.469 4.578 1 67.62 214 ARG A C 1
ATOM 1620 O O . ARG A 1 214 ? -11.055 32.375 4.918 1 67.62 214 ARG A O 1
ATOM 1627 N N . LYS A 1 215 ? -12.711 32.906 3.326 1 68.88 215 LYS A N 1
ATOM 1628 C CA . LYS A 1 215 ? -11.789 33.406 2.316 1 68.88 215 LYS A CA 1
ATOM 1629 C C . LYS A 1 215 ? -11.156 34.719 2.766 1 68.88 215 LYS A C 1
ATOM 1631 O O . LYS A 1 215 ? -11.812 35.562 3.414 1 68.88 215 LYS A O 1
ATOM 1636 N N . LEU A 1 216 ? -9.789 34.969 2.541 1 66.75 216 LEU A N 1
ATOM 1637 C CA . LEU A 1 216 ? -9.125 36.219 2.822 1 66.75 216 LEU A CA 1
ATOM 1638 C C . LEU A 1 216 ? -9.766 37.375 2.037 1 66.75 216 LEU A C 1
ATOM 1640 O O . LEU A 1 216 ? -9.93 37.281 0.818 1 66.75 216 LEU A O 1
ATOM 1644 N N . SER A 1 217 ? -10.461 38.281 2.566 1 60.53 217 SER A N 1
ATOM 1645 C CA . SER A 1 217 ? -11.227 39.312 1.866 1 60.53 217 SER A CA 1
ATOM 1646 C C . SER A 1 217 ? -10.43 40.625 1.761 1 60.53 217 SER A C 1
ATOM 1648 O O . SER A 1 217 ? -10.875 41.562 1.104 1 60.53 217 SER A O 1
ATOM 1650 N N . GLY A 1 218 ? -9.172 40.656 2.076 1 54.59 218 GLY A N 1
ATOM 1651 C CA . GLY A 1 218 ? -8.43 41.906 1.973 1 54.59 218 GLY A CA 1
ATOM 1652 C C . GLY A 1 218 ? -8.812 42.938 3.037 1 54.59 218 GLY A C 1
ATOM 1653 O O . GLY A 1 218 ? -8.188 43.969 3.148 1 54.59 218 GLY A O 1
ATOM 1654 N N . GLU A 1 219 ? -9.883 42.875 3.703 1 54.78 219 GLU A N 1
ATOM 1655 C CA . GLU A 1 219 ? -10.281 43.812 4.75 1 54.78 219 GLU A CA 1
ATOM 1656 C C . GLU A 1 219 ? -9.297 43.781 5.918 1 54.78 219 GLU A C 1
ATOM 1658 O O . GLU A 1 219 ? -8.555 42.812 6.086 1 54.78 219 GLU A O 1
ATOM 1663 N N . ASP A 1 220 ? -9.203 44.938 6.535 1 56.94 220 ASP A N 1
ATOM 1664 C CA . ASP A 1 220 ? -8.32 45.125 7.684 1 56.94 220 ASP A CA 1
ATOM 1665 C C . ASP A 1 220 ? -8.664 44.125 8.789 1 56.94 220 ASP A C 1
ATOM 1667 O O . ASP A 1 220 ? -9.688 44.25 9.461 1 56.94 220 ASP A O 1
ATOM 1671 N N . GLU A 1 221 ? -8.125 43.062 8.711 1 66.06 221 GLU A N 1
ATOM 1672 C CA . GLU A 1 221 ? -8.367 41.969 9.648 1 66.06 221 GLU A CA 1
ATOM 1673 C C . GLU A 1 221 ? -7.211 41.812 10.633 1 66.06 221 GLU A C 1
ATOM 1675 O O . GLU A 1 221 ? -6.961 40.719 11.141 1 66.06 221 GLU A O 1
ATOM 1680 N N . ILE A 1 222 ? -6.578 42.844 10.922 1 63.34 222 ILE A N 1
ATOM 1681 C CA . ILE A 1 222 ? -5.402 42.844 11.781 1 63.34 222 ILE A CA 1
ATOM 1682 C C . ILE A 1 222 ? -5.805 42.469 13.203 1 63.34 222 ILE A C 1
ATOM 1684 O O . ILE A 1 222 ? -5.047 41.812 13.922 1 63.34 222 ILE A O 1
ATOM 1688 N N . GLY A 1 223 ? -7.008 42.875 13.492 1 64.56 223 GLY A N 1
ATOM 1689 C CA . GLY A 1 223 ? -7.496 42.562 14.828 1 64.56 223 GLY A CA 1
ATOM 1690 C C . GLY A 1 223 ? -7.645 41.094 15.086 1 64.56 223 GLY A C 1
ATOM 1691 O O . GLY A 1 223 ? -7.617 40.656 16.234 1 64.56 223 GLY A O 1
ATOM 1692 N N . ALA A 1 224 ? -7.652 40.406 14.062 1 70.19 224 ALA A N 1
ATOM 1693 C CA . ALA A 1 224 ? -7.816 38.938 14.195 1 70.19 224 ALA A CA 1
ATOM 1694 C C . ALA A 1 224 ? -6.477 38.281 14.453 1 70.19 224 ALA A C 1
ATOM 1696 O O . ALA A 1 224 ? -6.43 37.094 14.805 1 70.19 224 ALA A O 1
ATOM 1697 N N . VAL A 1 225 ? -5.383 39 14.375 1 76 225 VAL A N 1
ATOM 1698 C CA . VAL A 1 225 ? -4.059 38.438 14.578 1 76 225 VAL A CA 1
ATOM 1699 C C . VAL A 1 225 ? -3.639 38.625 16.031 1 76 225 VAL A C 1
ATOM 1701 O O . VAL A 1 225 ? -3.801 39.719 16.609 1 76 225 VAL A O 1
ATOM 1704 N N . GLN A 1 226 ? -3.221 37.594 16.594 1 76.5 226 GLN A N 1
ATOM 1705 C CA . GLN A 1 226 ? -2.773 37.625 17.984 1 76.5 226 GLN A CA 1
ATOM 1706 C C . GLN A 1 226 ? -1.387 38.25 18.109 1 76.5 226 GLN A C 1
ATOM 1708 O O . GLN A 1 226 ? -0.621 38.25 17.141 1 76.5 226 GLN A O 1
ATOM 1713 N N . ILE A 1 227 ? -1.12 38.75 19.203 1 81.12 227 ILE A N 1
ATOM 1714 C CA . ILE A 1 227 ? 0.184 39.344 19.5 1 81.12 227 ILE A CA 1
ATOM 1715 C C . ILE A 1 227 ? 1.014 38.375 20.328 1 81.12 227 ILE A C 1
ATOM 1717 O O . ILE A 1 227 ? 0.549 37.875 21.359 1 81.12 227 ILE A O 1
ATOM 1721 N N . ALA A 1 228 ? 2.209 38.188 19.906 1 88.69 228 ALA A N 1
ATOM 1722 C CA . ALA A 1 228 ? 3.084 37.219 20.547 1 88.69 228 ALA A CA 1
ATOM 1723 C C . ALA A 1 228 ? 3.758 37.781 21.781 1 88.69 228 ALA A C 1
ATOM 1725 O O . ALA A 1 228 ? 4.141 38.969 21.797 1 88.69 228 ALA A O 1
ATOM 1726 N N . ASP A 1 229 ? 3.816 37.031 22.828 1 92.19 229 ASP A N 1
ATOM 1727 C CA . ASP A 1 229 ? 4.539 37.375 24.047 1 92.19 229 ASP A CA 1
ATOM 1728 C C . ASP A 1 229 ? 5.359 36.188 24.547 1 92.19 229 ASP A C 1
ATOM 1730 O O . ASP A 1 229 ? 4.941 35.469 25.453 1 92.19 229 ASP A O 1
ATOM 1734 N N . PRO A 1 230 ? 6.559 36.062 24.031 1 93.5 230 PRO A N 1
ATOM 1735 C CA . PRO A 1 230 ? 7.363 34.875 24.359 1 93.5 230 PRO A CA 1
ATOM 1736 C C . PRO A 1 230 ? 7.77 34.844 25.828 1 93.5 230 PRO A C 1
ATOM 1738 O O . PRO A 1 230 ? 8.031 33.75 26.375 1 93.5 230 PRO A O 1
ATOM 1741 N N . PHE A 1 231 ? 7.875 35.938 26.516 1 93.19 231 PHE A N 1
ATOM 1742 C CA . PHE A 1 231 ? 8.211 35.938 27.938 1 93.19 231 PHE A CA 1
ATOM 1743 C C . PHE A 1 231 ? 7.086 35.344 28.75 1 93.19 231 PHE A C 1
ATOM 1745 O O . PHE A 1 231 ? 7.336 34.5 29.641 1 93.19 231 PHE A O 1
ATOM 1752 N N . ALA A 1 232 ? 5.883 35.812 28.484 1 94.81 232 ALA A N 1
ATOM 1753 C CA . ALA A 1 232 ? 4.73 35.156 29.094 1 94.81 232 ALA A CA 1
ATOM 1754 C C . ALA A 1 232 ? 4.703 33.656 28.719 1 94.81 232 ALA A C 1
ATOM 1756 O O . ALA A 1 232 ? 4.355 32.812 29.547 1 94.81 232 ALA A O 1
ATOM 1757 N N . GLY A 1 233 ? 5.074 33.438 27.484 1 95.75 233 GLY A N 1
ATOM 1758 C CA . GLY A 1 233 ? 5.141 32.062 27.031 1 95.75 233 GLY A CA 1
ATOM 1759 C C . GLY A 1 233 ? 6.109 31.219 27.828 1 95.75 233 GLY A C 1
ATOM 1760 O O . GLY A 1 233 ? 5.836 30.047 28.109 1 95.75 233 GLY A O 1
ATOM 1761 N N . LYS A 1 234 ? 7.238 31.734 28.172 1 96.44 234 LYS A N 1
ATOM 1762 C CA . LYS A 1 234 ? 8.25 31.016 28.953 1 96.44 234 LYS A CA 1
ATOM 1763 C C . LYS A 1 234 ? 7.746 30.719 30.359 1 96.44 234 LYS A C 1
ATOM 1765 O O . LYS A 1 234 ? 7.965 29.609 30.875 1 96.44 234 LYS A O 1
ATOM 1770 N N . ILE A 1 235 ? 7.102 31.672 30.969 1 97 235 ILE A N 1
ATOM 1771 C CA . ILE A 1 235 ? 6.512 31.469 32.281 1 97 235 ILE A CA 1
ATOM 1772 C C . ILE A 1 235 ? 5.496 30.328 32.219 1 97 235 ILE A C 1
ATOM 1774 O O . ILE A 1 235 ? 5.531 29.406 33.031 1 97 235 ILE A O 1
ATOM 1778 N N . VAL A 1 236 ? 4.617 30.391 31.266 1 97.38 236 VAL A N 1
ATOM 1779 C CA . VAL A 1 236 ? 3.574 29.391 31.094 1 97.38 236 VAL A CA 1
ATOM 1780 C C . VAL A 1 236 ? 4.211 28.016 30.891 1 97.38 236 VAL A C 1
ATOM 1782 O O . VAL A 1 236 ? 3.775 27.031 31.484 1 97.38 236 VAL A O 1
ATOM 1785 N N . LEU A 1 237 ? 5.23 27.938 30.047 1 97.19 237 LEU A N 1
ATOM 1786 C CA . LEU A 1 237 ? 5.938 26.688 29.766 1 97.19 237 LEU A CA 1
ATOM 1787 C C . LEU A 1 237 ? 6.527 26.109 31.047 1 97.19 237 LEU A C 1
ATOM 1789 O O . LEU A 1 237 ? 6.211 24.969 31.406 1 97.19 237 LEU A O 1
ATOM 1793 N N . ASP A 1 238 ? 7.305 26.844 31.781 1 97.44 238 ASP A N 1
ATOM 1794 C CA . ASP A 1 238 ? 8.055 26.344 32.938 1 97.44 238 ASP A CA 1
ATOM 1795 C C . ASP A 1 238 ? 7.109 25.953 34.062 1 97.44 238 ASP A C 1
ATOM 1797 O O . ASP A 1 238 ? 7.266 24.891 34.656 1 97.44 238 ASP A O 1
ATOM 1801 N N . VAL A 1 239 ? 6.195 26.812 34.312 1 98.31 239 VAL A N 1
ATOM 1802 C CA . VAL A 1 239 ? 5.316 26.578 35.438 1 98.31 239 VAL A CA 1
ATOM 1803 C C . VAL A 1 239 ? 4.367 25.422 35.156 1 98.31 239 VAL A C 1
ATOM 1805 O O . VAL A 1 239 ? 4.074 24.609 36.031 1 98.31 239 VAL A O 1
ATOM 1808 N N . THR A 1 240 ? 3.824 25.344 33.969 1 98.25 240 THR A N 1
ATOM 1809 C CA . THR A 1 240 ? 2.953 24.234 33.594 1 98.25 240 THR A CA 1
ATOM 1810 C C . THR A 1 240 ? 3.666 22.906 33.781 1 98.25 240 THR A C 1
ATOM 1812 O O . THR A 1 240 ? 3.088 21.953 34.312 1 98.25 240 THR A O 1
ATOM 1815 N N . LEU A 1 241 ? 4.902 22.781 33.312 1 97.88 241 LEU A N 1
ATOM 1816 C CA . LEU A 1 241 ? 5.668 21.547 33.469 1 97.88 241 LEU A CA 1
ATOM 1817 C C . LEU A 1 241 ? 5.902 21.219 34.938 1 97.88 241 LEU A C 1
ATOM 1819 O O . LEU A 1 241 ? 5.891 20.062 35.312 1 97.88 241 LEU A O 1
ATOM 1823 N N . GLN A 1 242 ? 6.07 22.297 35.688 1 97.69 242 GLN A N 1
ATOM 1824 C CA . GLN A 1 242 ? 6.316 22.141 37.125 1 97.69 242 GLN A CA 1
ATOM 1825 C C . GLN A 1 242 ? 5.094 21.562 37.844 1 97.69 242 GLN A C 1
ATOM 1827 O O . GLN A 1 242 ? 5.227 20.734 38.75 1 97.69 242 GLN A O 1
ATOM 1832 N N . ILE A 1 243 ? 3.928 21.938 37.406 1 98 243 ILE A N 1
ATOM 1833 C CA . ILE A 1 243 ? 2.736 21.594 38.188 1 98 243 ILE A CA 1
ATOM 1834 C C . ILE A 1 243 ? 1.966 20.484 37.469 1 98 243 ILE A C 1
ATOM 1836 O O . ILE A 1 243 ? 0.856 20.125 37.875 1 98 243 ILE A O 1
ATOM 1840 N N . ALA A 1 244 ? 2.471 19.906 36.469 1 97.25 244 ALA A N 1
ATOM 1841 C CA . ALA A 1 244 ? 1.768 18.953 35.594 1 97.25 244 ALA A CA 1
ATOM 1842 C C . ALA A 1 244 ? 1.272 17.75 36.406 1 97.25 244 ALA A C 1
ATOM 1844 O O . ALA A 1 244 ? 0.213 17.188 36.125 1 97.25 244 ALA A O 1
ATOM 1845 N N . ASP A 1 245 ? 1.98 17.375 37.406 1 95.62 245 ASP A N 1
ATOM 1846 C CA . ASP A 1 245 ? 1.62 16.203 38.219 1 95.62 245 ASP A CA 1
ATOM 1847 C C . ASP A 1 245 ? 0.582 16.562 39.281 1 95.62 245 ASP A C 1
ATOM 1849 O O . ASP A 1 245 ? 0.135 15.695 40.031 1 95.62 245 ASP A O 1
ATOM 1853 N N . LYS A 1 246 ? 0.174 17.828 39.281 1 97.25 246 LYS A N 1
ATOM 1854 C CA . LYS A 1 246 ? -0.744 18.297 40.312 1 97.25 246 LYS A CA 1
ATOM 1855 C C . LYS A 1 246 ? -2.127 18.578 39.75 1 97.25 246 LYS A C 1
ATOM 1857 O O . LYS A 1 246 ? -3.043 18.969 40.469 1 97.25 246 LYS A O 1
ATOM 1862 N N . VAL A 1 247 ? -2.281 18.438 38.531 1 98 247 VAL A N 1
ATOM 1863 C CA . VAL A 1 247 ? -3.553 18.75 37.906 1 98 247 VAL A CA 1
ATOM 1864 C C . VAL A 1 247 ? -4.113 17.5 37.219 1 98 247 VAL A C 1
ATOM 1866 O O . VAL A 1 247 ? -3.383 16.531 36.969 1 98 247 VAL A O 1
ATOM 1869 N N . GLU A 1 248 ? -5.379 17.516 36.906 1 97.06 248 GLU A N 1
ATOM 1870 C CA . GLU A 1 248 ? -6.051 16.359 36.344 1 97.06 248 GLU A CA 1
ATOM 1871 C C . GLU A 1 248 ? -6.121 16.453 34.812 1 97.06 248 GLU A C 1
ATOM 1873 O O . GLU A 1 248 ? -6.254 15.43 34.125 1 97.06 248 GLU A O 1
ATOM 1878 N N . ALA A 1 249 ? -6.109 17.609 34.25 1 96.62 249 ALA A N 1
ATOM 1879 C CA . ALA A 1 249 ? -6.141 17.859 32.812 1 96.62 249 ALA A CA 1
ATOM 1880 C C . ALA A 1 249 ? -5.578 19.25 32.5 1 96.62 249 ALA A C 1
ATOM 1882 O O . ALA A 1 249 ? -5.621 20.156 33.312 1 96.62 249 ALA A O 1
ATOM 1883 N N . ILE A 1 250 ? -5.012 19.344 31.375 1 97.31 250 ILE A N 1
ATOM 1884 C CA . ILE A 1 250 ? -4.465 20.609 30.891 1 97.31 250 ILE A CA 1
ATOM 1885 C C . ILE A 1 250 ? -4.938 20.875 29.469 1 97.31 250 ILE A C 1
ATOM 1887 O O . ILE A 1 250 ? -4.965 19.953 28.641 1 97.31 250 ILE A O 1
ATOM 1891 N N . LYS A 1 251 ? -5.312 22.062 29.172 1 95.31 251 LYS A N 1
ATOM 1892 C CA . LYS A 1 251 ? -5.703 22.469 27.812 1 95.31 251 LYS A CA 1
ATOM 1893 C C . LYS A 1 251 ? -5.219 23.875 27.516 1 95.31 251 LYS A C 1
ATOM 1895 O O . LYS A 1 251 ? -5.227 24.75 28.391 1 95.31 251 LYS A O 1
ATOM 1900 N N . ASP A 1 252 ? -4.773 24.016 26.297 1 93.81 252 ASP A N 1
ATOM 1901 C CA . ASP A 1 252 ? -4.422 25.375 25.875 1 93.81 252 ASP A CA 1
ATOM 1902 C C . ASP A 1 252 ? -5.641 26.094 25.312 1 93.81 252 ASP A C 1
ATOM 1904 O O . ASP A 1 252 ? -6.648 25.469 24.984 1 93.81 252 ASP A O 1
ATOM 1908 N N . LEU A 1 253 ? -5.559 27.391 25.312 1 91.88 253 LEU A N 1
ATOM 1909 C CA . LEU A 1 253 ? -6.602 28.203 24.688 1 91.88 253 LEU A CA 1
ATOM 1910 C C . LEU A 1 253 ? -6.102 28.812 23.375 1 91.88 253 LEU A C 1
ATOM 1912 O O . LEU A 1 253 ? -5.137 29.578 23.375 1 91.88 253 LEU A O 1
ATOM 1916 N N . GLY A 1 254 ? -6.609 28.312 22.312 1 85.44 254 GLY A N 1
ATOM 1917 C CA . GLY A 1 254 ? -6.312 28.812 20.984 1 85.44 254 GLY A CA 1
ATOM 1918 C C . GLY A 1 254 ? -7.559 29.172 20.188 1 85.44 254 GLY A C 1
ATOM 1919 O O . GLY A 1 254 ? -8.398 29.938 20.656 1 85.44 254 GLY A O 1
ATOM 1920 N N . GLY A 1 255 ? -7.695 28.531 19.062 1 82.38 255 GLY A N 1
ATOM 1921 C CA . GLY A 1 255 ? -8.859 28.781 18.234 1 82.38 255 GLY A CA 1
ATOM 1922 C C . GLY A 1 255 ? -10.172 28.516 18.953 1 82.38 255 GLY A C 1
ATOM 1923 O O . GLY A 1 255 ? -10.344 27.469 19.578 1 82.38 255 GLY A O 1
ATOM 1924 N N . GLY A 1 256 ? -11 29.484 18.875 1 87.19 256 GLY A N 1
ATOM 1925 C CA . GLY A 1 256 ? -12.305 29.375 19.5 1 87.19 256 GLY A CA 1
ATOM 1926 C C . GLY A 1 256 ? -12.305 29.859 20.938 1 87.19 256 GLY A C 1
ATOM 1927 O O . GLY A 1 256 ? -13.367 30.016 21.547 1 87.19 256 GLY A O 1
ATOM 1928 N N . GLY A 1 257 ? -11.125 30.062 21.5 1 91.5 257 GLY A N 1
ATOM 1929 C CA . GLY A 1 257 ? -10.977 30.719 22.797 1 91.5 257 GLY A CA 1
ATOM 1930 C C . GLY A 1 257 ? -11.406 29.828 23.953 1 91.5 257 GLY A C 1
ATOM 1931 O O . GLY A 1 257 ? -11.195 28.625 23.922 1 91.5 257 GLY A O 1
ATOM 1932 N N . LEU A 1 258 ? -11.953 30.516 24.922 1 94.56 258 LEU A N 1
ATOM 1933 C CA . LEU A 1 258 ? -12.312 29.875 26.188 1 94.56 258 LEU A CA 1
ATOM 1934 C C . LEU A 1 258 ? -13.383 28.812 25.969 1 94.56 258 LEU A C 1
ATOM 1936 O O . LEU A 1 258 ? -13.305 27.719 26.547 1 94.56 258 LEU A O 1
ATOM 1940 N N . VAL A 1 259 ? -14.297 29.078 25.156 1 94.75 259 VAL A N 1
ATOM 1941 C CA . VAL A 1 259 ? -15.469 28.219 25.016 1 94.75 259 VAL A CA 1
ATOM 1942 C C . VAL A 1 259 ? -15.062 26.891 24.391 1 94.75 259 VAL A C 1
ATOM 1944 O O . VAL A 1 259 ? -15.547 25.828 24.797 1 94.75 259 VAL A O 1
ATOM 1947 N N . VAL A 1 260 ? -14.25 26.938 23.359 1 93.44 260 VAL A N 1
ATOM 1948 C CA . VAL A 1 260 ? -13.82 25.703 22.719 1 93.44 260 VAL A CA 1
ATOM 1949 C C . VAL A 1 260 ? -12.961 24.891 23.688 1 93.44 260 VAL A C 1
ATOM 1951 O O . VAL A 1 260 ? -13.18 23.688 23.859 1 93.44 260 VAL A O 1
ATOM 1954 N N . GLY A 1 261 ? -12.031 25.516 24.344 1 94 261 GLY A N 1
ATOM 1955 C CA . GLY A 1 261 ? -11.156 24.828 25.281 1 94 261 GLY A CA 1
ATOM 1956 C C . GLY A 1 261 ? -11.898 24.141 26.406 1 94 261 GLY A C 1
ATOM 1957 O O . GLY A 1 261 ? -11.672 22.953 26.672 1 94 261 GLY A O 1
ATOM 1958 N N . ILE A 1 262 ? -12.805 24.812 26.984 1 95.5 262 ILE A N 1
ATOM 1959 C CA . ILE A 1 262 ? -13.508 24.312 28.172 1 95.5 262 ILE A CA 1
ATOM 1960 C C . ILE A 1 262 ? -14.5 23.234 27.766 1 95.5 262 ILE A C 1
ATOM 1962 O O . ILE A 1 262 ? -14.648 22.219 28.453 1 95.5 262 ILE A O 1
ATOM 1966 N N . THR A 1 263 ? -15.188 23.484 26.688 1 94.75 263 THR A N 1
ATOM 1967 C CA . THR A 1 263 ? -16.172 22.516 26.234 1 94.75 263 THR A CA 1
ATOM 1968 C C . THR A 1 263 ? -15.5 21.188 25.875 1 94.75 263 THR A C 1
ATOM 1970 O O . THR A 1 263 ? -15.992 20.109 26.203 1 94.75 263 THR A O 1
ATOM 1973 N N . GLU A 1 264 ? -14.383 21.281 25.203 1 93 264 GLU A N 1
ATOM 1974 C CA . GLU A 1 264 ? -13.633 20.094 24.844 1 93 264 GLU A CA 1
ATOM 1975 C C . GLU A 1 264 ? -13.078 19.391 26.078 1 93 264 GLU A C 1
ATOM 1977 O O . GLU A 1 264 ? -13.078 18.156 26.156 1 93 264 GLU A O 1
ATOM 1982 N N . MET A 1 265 ? -12.594 20.141 26.953 1 94.88 265 MET A N 1
ATOM 1983 C CA . MET A 1 265 ? -12.062 19.594 28.203 1 94.88 265 MET A CA 1
ATOM 1984 C C . MET A 1 265 ? -13.156 18.859 28.969 1 94.88 265 MET A C 1
ATOM 1986 O O . MET A 1 265 ? -12.898 17.812 29.562 1 94.88 265 MET A O 1
ATOM 1990 N N . ALA A 1 266 ? -14.359 19.422 28.984 1 94.75 266 ALA A N 1
ATOM 1991 C CA . ALA A 1 266 ? -15.484 18.812 29.703 1 94.75 266 ALA A CA 1
ATOM 1992 C C . ALA A 1 266 ? -15.906 17.5 29.062 1 94.75 266 ALA A C 1
ATOM 1994 O O . ALA A 1 266 ? -16.344 16.578 29.75 1 94.75 266 ALA A O 1
ATOM 1995 N N . ASN A 1 267 ? -15.836 17.438 27.734 1 92.25 267 ASN A N 1
ATOM 1996 C CA . ASN A 1 267 ? -16.078 16.25 26.938 1 92.25 267 ASN A CA 1
ATOM 1997 C C . ASN A 1 267 ? -17.328 15.5 27.391 1 92.25 267 ASN A C 1
ATOM 1999 O O . ASN A 1 267 ? -17.266 14.305 27.688 1 92.25 267 ASN A O 1
ATOM 2003 N N . GLY A 1 268 ? -18.391 16.188 27.469 1 91.81 268 GLY A N 1
ATOM 2004 C CA . GLY A 1 268 ? -19.656 15.547 27.781 1 91.81 268 GLY A CA 1
ATOM 2005 C C . GLY A 1 268 ? -20.172 15.906 29.172 1 91.81 268 GLY A C 1
ATOM 2006 O O . GLY A 1 268 ? -21.375 15.805 29.422 1 91.81 268 GLY A O 1
ATOM 2007 N N . LEU A 1 269 ? -19.297 16.344 30.047 1 95.06 269 LEU A N 1
ATOM 2008 C CA . LEU A 1 269 ? -19.719 16.875 31.344 1 95.06 269 LEU A CA 1
ATOM 2009 C C . LEU A 1 269 ? -20.234 18.297 31.219 1 95.06 269 LEU A C 1
ATOM 2011 O O . LEU A 1 269 ? -20.188 18.891 30.125 1 95.06 269 LEU A O 1
ATOM 2015 N N . GLY A 1 270 ? -20.75 18.781 32.344 1 96.88 270 GLY A N 1
ATOM 2016 C CA . GLY A 1 270 ? -21.156 20.172 32.375 1 96.88 270 GLY A CA 1
ATOM 2017 C C . GLY A 1 270 ? -20.094 21.094 32.969 1 96.88 270 GLY A C 1
ATOM 2018 O O . GLY A 1 270 ? -19.078 20.609 33.5 1 96.88 270 GLY A O 1
ATOM 2019 N N . VAL A 1 271 ? -20.312 22.406 32.75 1 97.69 271 VAL A N 1
ATOM 2020 C CA . VAL A 1 271 ? -19.422 23.406 33.281 1 97.69 271 VAL A CA 1
ATOM 2021 C C . VAL A 1 271 ? -20.203 24.625 33.75 1 97.69 271 VAL A C 1
ATOM 2023 O O . VAL A 1 271 ? -21.25 24.953 33.188 1 97.69 271 VAL A O 1
ATOM 2026 N N . GLU A 1 272 ? -19.797 25.141 34.75 1 98.19 272 GLU A N 1
ATOM 2027 C CA . GLU A 1 272 ? -20.25 26.453 35.156 1 98.19 272 GLU A CA 1
ATOM 2028 C C . GLU A 1 272 ? -19.062 27.406 35.344 1 98.19 272 GLU A C 1
ATOM 2030 O O . GLU A 1 272 ? -18.172 27.172 36.156 1 98.19 272 GLU A O 1
ATOM 2035 N N . VAL A 1 273 ? -19.031 28.438 34.562 1 98.44 273 VAL A N 1
ATOM 2036 C CA . VAL A 1 273 ? -17.922 29.391 34.531 1 98.44 273 VAL A CA 1
ATOM 2037 C C . VAL A 1 273 ? -18.438 30.797 34.812 1 98.44 273 VAL A C 1
ATOM 2039 O O . VAL A 1 273 ? -19.484 31.188 34.312 1 98.44 273 VAL A O 1
ATOM 2042 N N . GLU A 1 274 ? -17.781 31.5 35.625 1 98.25 274 GLU A N 1
ATOM 2043 C CA . GLU A 1 274 ? -18.078 32.906 35.906 1 98.25 274 GLU A CA 1
ATOM 2044 C C . GLU A 1 274 ? -17.125 33.812 35.125 1 98.25 274 GLU A C 1
ATOM 2046 O O . GLU A 1 274 ? -15.961 33.938 35.5 1 98.25 274 GLU A O 1
ATOM 2051 N N . LEU A 1 275 ? -17.656 34.562 34.219 1 97.5 275 LEU A N 1
ATOM 2052 C CA . LEU A 1 275 ? -16.828 35.375 33.344 1 97.5 275 LEU A CA 1
ATOM 2053 C C . LEU A 1 275 ? -16.203 36.562 34.062 1 97.5 275 LEU A C 1
ATOM 2055 O O . LEU A 1 275 ? -15.133 37.031 33.688 1 97.5 275 LEU A O 1
ATOM 2059 N N . ASP A 1 276 ? -16.844 36.938 35.188 1 95.19 276 ASP A N 1
ATOM 2060 C CA . ASP A 1 276 ? -16.344 38.062 35.969 1 95.19 276 ASP A CA 1
ATOM 2061 C C . ASP A 1 276 ? -15.039 37.719 36.688 1 95.19 276 ASP A C 1
ATOM 2063 O O . ASP A 1 276 ? -14.305 38.594 37.125 1 95.19 276 ASP A O 1
ATOM 2067 N N . LYS A 1 277 ? -14.789 36.469 36.75 1 96.69 277 LYS A N 1
ATOM 2068 C CA . LYS A 1 277 ? -13.609 36.031 37.5 1 96.69 277 LYS A CA 1
ATOM 2069 C C . LYS A 1 277 ? -12.398 35.906 36.562 1 96.69 277 LYS A C 1
ATOM 2071 O O . LYS A 1 277 ? -11.273 35.719 37.031 1 96.69 277 LYS A O 1
ATOM 2076 N N . ILE A 1 278 ? -12.602 36.031 35.312 1 96.81 278 ILE A N 1
ATOM 2077 C CA . ILE A 1 278 ? -11.523 35.875 34.344 1 96.81 278 ILE A CA 1
ATOM 2078 C C . ILE A 1 278 ? -10.641 37.125 34.344 1 96.81 278 ILE A C 1
ATOM 2080 O O . ILE A 1 278 ? -11.125 38.25 34.188 1 96.81 278 ILE A O 1
ATOM 2084 N N . PRO A 1 279 ? -9.312 36.906 34.5 1 95.62 279 PRO A N 1
ATOM 2085 C CA . PRO A 1 279 ? -8.406 38.062 34.406 1 95.62 279 PRO A CA 1
ATOM 2086 C C . PRO A 1 279 ? -8.391 38.719 33.031 1 95.62 279 PRO A C 1
ATOM 2088 O O . PRO A 1 279 ? -8.188 38.031 32.031 1 95.62 279 PRO A O 1
ATOM 2091 N N . LEU A 1 280 ? -8.586 39.969 33 1 94.38 280 LEU A N 1
ATOM 2092 C CA . LEU A 1 280 ? -8.68 40.688 31.734 1 94.38 280 LEU A CA 1
ATOM 2093 C C . LEU A 1 280 ? -7.477 41.594 31.531 1 94.38 280 LEU A C 1
ATOM 2095 O O . LEU A 1 280 ? -6.977 42.188 32.5 1 94.38 280 LEU A O 1
ATOM 2099 N N . ARG A 1 281 ? -7.039 41.656 30.359 1 89.75 281 ARG A N 1
ATOM 2100 C CA . ARG A 1 281 ? -5.98 42.594 29.984 1 89.75 281 ARG A CA 1
ATOM 2101 C C . ARG A 1 281 ? -6.523 44 29.859 1 89.75 281 ARG A C 1
ATOM 2103 O O . ARG A 1 281 ? -5.82 44.969 30.141 1 89.75 281 ARG A O 1
ATOM 2110 N N . VAL A 1 282 ? -7.711 44.125 29.266 1 86.56 282 VAL A N 1
ATOM 2111 C CA . VAL A 1 282 ? -8.398 45.406 29.109 1 86.56 282 VAL A CA 1
ATOM 2112 C C . VAL A 1 282 ? -9.727 45.375 29.875 1 86.56 282 VAL A C 1
ATOM 2114 O O . VAL A 1 282 ? -10.414 44.344 29.891 1 86.56 282 VAL A O 1
ATOM 2117 N N . LYS A 1 283 ? -9.992 46.594 30.344 1 83.75 283 LYS A N 1
ATOM 2118 C CA . LYS A 1 283 ? -11.211 46.688 31.141 1 83.75 283 LYS A CA 1
ATOM 2119 C C . LYS A 1 283 ? -12.453 46.688 30.266 1 83.75 283 LYS A C 1
ATOM 2121 O O . LYS A 1 283 ? -12.391 47.062 29.094 1 83.75 283 LYS A O 1
ATOM 2126 N N . ASP A 1 284 ? -13.57 46.156 30.688 1 85.06 284 ASP A N 1
ATOM 2127 C CA . ASP A 1 284 ? -14.93 46.281 30.172 1 85.06 284 ASP A CA 1
ATOM 2128 C C . ASP A 1 284 ? -15.117 45.406 28.922 1 85.06 284 ASP A C 1
ATOM 2130 O O . ASP A 1 284 ? -15.781 45.844 27.969 1 85.06 284 ASP A O 1
ATOM 2134 N N . LEU A 1 285 ? -14.367 44.25 28.781 1 91.19 285 LEU A N 1
ATOM 2135 C CA . LEU A 1 285 ? -14.711 43.281 27.734 1 91.19 285 LEU A CA 1
ATOM 2136 C C . LEU A 1 285 ? -16.141 42.781 27.922 1 91.19 285 LEU A C 1
ATOM 2138 O O . LEU A 1 285 ? -16.594 42.562 29.047 1 91.19 285 LEU A O 1
ATOM 2142 N N . THR A 1 286 ? -16.859 42.75 26.734 1 93.19 286 THR A N 1
ATOM 2143 C CA . THR A 1 286 ? -18.203 42.156 26.781 1 93.19 286 THR A CA 1
ATOM 2144 C C . THR A 1 286 ? -18.125 40.656 27.047 1 93.19 286 THR A C 1
ATOM 2146 O O . THR A 1 286 ? -17.078 40.031 26.812 1 93.19 286 THR A O 1
ATOM 2149 N N . PRO A 1 287 ? -19.188 40.094 27.578 1 94.62 287 PRO A N 1
ATOM 2150 C CA . PRO A 1 287 ? -19.203 38.625 27.766 1 94.62 287 PRO A CA 1
ATOM 2151 C C . PRO A 1 287 ? -18.859 37.875 26.484 1 94.62 287 PRO A C 1
ATOM 2153 O O . PRO A 1 287 ? -18.109 36.875 26.516 1 94.62 287 PRO A O 1
ATOM 2156 N N . GLY A 1 288 ? -19.406 38.344 25.375 1 93.81 288 GLY A N 1
ATOM 2157 C CA . GLY A 1 288 ? -19.109 37.688 24.094 1 93.81 288 GLY A CA 1
ATOM 2158 C C . GLY A 1 288 ? -17.641 37.719 23.75 1 93.81 288 GLY A C 1
ATOM 2159 O O . GLY A 1 288 ? -17.094 36.719 23.25 1 93.81 288 GLY A O 1
ATOM 2160 N N . GLU A 1 289 ? -16.969 38.781 23.969 1 92.44 289 GLU A N 1
ATOM 2161 C CA . GLU A 1 289 ? -15.547 38.938 23.688 1 92.44 289 GLU A CA 1
ATOM 2162 C C . GLU A 1 289 ? -14.711 38.031 24.594 1 92.44 289 GLU A C 1
ATOM 2164 O O . GLU A 1 289 ? -13.734 37.438 24.156 1 92.44 289 GLU A O 1
ATOM 2169 N N . ILE A 1 290 ? -15.094 37.969 25.828 1 94.44 290 ILE A N 1
ATOM 2170 C CA . ILE A 1 290 ? -14.375 37.125 26.781 1 94.44 290 ILE A CA 1
ATOM 2171 C C . ILE A 1 290 ? -14.477 35.656 26.359 1 94.44 290 ILE A C 1
ATOM 2173 O O . ILE A 1 290 ? -13.484 34.938 26.406 1 94.44 290 ILE A O 1
ATOM 2177 N N . LEU A 1 291 ? -15.617 35.281 25.906 1 95.06 291 LEU A N 1
ATOM 2178 C CA . LEU A 1 291 ? -15.906 33.906 25.562 1 95.06 291 LEU A CA 1
ATOM 2179 C C . LEU A 1 291 ? -15.047 33.438 24.391 1 95.06 291 LEU A C 1
ATOM 2181 O O . LEU A 1 291 ? -14.516 32.344 24.406 1 95.06 291 LEU A O 1
ATOM 2185 N N . VAL A 1 292 ? -14.812 34.281 23.375 1 92.12 292 VAL A N 1
ATOM 2186 C CA . VAL A 1 292 ? -14.234 33.781 22.125 1 92.12 292 VAL A CA 1
ATOM 2187 C C . VAL A 1 292 ? -12.867 34.438 21.906 1 92.12 292 VAL A C 1
ATOM 2189 O O . VAL A 1 292 ? -12.32 34.375 20.797 1 92.12 292 VAL A O 1
ATOM 2192 N N . SER A 1 293 ? -12.375 35.062 22.984 1 91.62 293 SER A N 1
ATOM 2193 C CA . SER A 1 293 ? -11.031 35.625 22.875 1 91.62 293 SER A CA 1
ATOM 2194 C C . SER A 1 293 ? -10 34.562 22.578 1 91.62 293 SER A C 1
ATOM 2196 O O . SER A 1 293 ? -10.023 33.469 23.188 1 91.62 293 SER A O 1
ATOM 2198 N N . GLU A 1 294 ? -9.117 34.844 21.656 1 91.06 294 GLU A N 1
ATOM 2199 C CA . GLU A 1 294 ? -8.078 33.875 21.297 1 91.06 294 GLU A CA 1
ATOM 2200 C C . GLU A 1 294 ? -6.695 34.375 21.734 1 91.06 294 GLU A C 1
ATOM 2202 O O . GLU A 1 294 ? -5.691 34.031 21.109 1 91.06 294 GLU A O 1
ATOM 2207 N N . THR A 1 295 ? -6.754 35.219 22.781 1 90.38 295 THR A N 1
ATOM 2208 C CA . THR A 1 295 ? -5.488 35.688 23.344 1 90.38 295 THR A CA 1
ATOM 2209 C C . THR A 1 295 ? -4.559 34.5 23.641 1 90.38 295 THR A C 1
ATOM 2211 O O . THR A 1 295 ? -4.996 33.469 24.156 1 90.38 295 THR A O 1
ATOM 2214 N N . GLN A 1 296 ? -3.254 34.719 23.266 1 90.31 296 GLN A N 1
ATOM 2215 C CA . GLN A 1 296 ? -2.281 33.656 23.391 1 90.31 296 GLN A CA 1
ATOM 2216 C C . GLN A 1 296 ? -1.704 33.562 24.797 1 90.31 296 GLN A C 1
ATOM 2218 O O . GLN A 1 296 ? -2.053 34.406 25.656 1 90.31 296 GLN A O 1
ATOM 2223 N N . GLU A 1 297 ? -0.945 32.562 25.109 1 94.62 297 GLU A N 1
ATOM 2224 C CA . GLU A 1 297 ? -0.23 32.312 26.359 1 94.62 297 GLU A CA 1
ATOM 2225 C C . GLU A 1 297 ? -1.199 32.156 27.531 1 94.62 297 GLU A C 1
ATOM 2227 O O . GLU A 1 297 ? -0.938 32.625 28.625 1 94.62 297 GLU A O 1
ATOM 2232 N N . ARG A 1 298 ? -2.311 31.578 27.297 1 95.38 298 ARG A N 1
ATOM 2233 C CA . ARG A 1 298 ? -3.273 31.172 28.312 1 95.38 298 ARG A CA 1
ATOM 2234 C C . ARG A 1 298 ? -3.416 29.656 28.344 1 95.38 298 ARG A C 1
ATOM 2236 O O . ARG A 1 298 ? -3.26 28.984 27.328 1 95.38 298 ARG A O 1
ATOM 2243 N N . MET A 1 299 ? -3.643 29.172 29.516 1 97.06 299 MET A N 1
ATOM 2244 C CA . MET A 1 299 ? -3.904 27.75 29.719 1 97.06 299 MET A CA 1
ATOM 2245 C C . MET A 1 299 ? -5.059 27.547 30.703 1 97.06 299 MET A C 1
ATOM 2247 O O . MET A 1 299 ? -5.324 28.406 31.547 1 97.06 299 MET A O 1
ATOM 2251 N N . VAL A 1 300 ? -5.676 26.484 30.562 1 97.69 300 VAL A N 1
ATOM 2252 C CA . VAL A 1 300 ? -6.723 26.078 31.5 1 97.69 300 VAL A CA 1
ATOM 2253 C C . VAL A 1 300 ? -6.355 24.75 32.125 1 97.69 300 VAL A C 1
ATOM 2255 O O . VAL A 1 300 ? -5.871 23.828 31.453 1 97.69 300 VAL A O 1
ATOM 2258 N N . PHE A 1 301 ? -6.566 24.625 33.438 1 98.31 301 PHE A N 1
ATOM 2259 C CA . PHE A 1 301 ? -6.27 23.438 34.219 1 98.31 301 PHE A CA 1
ATOM 2260 C C . PHE A 1 301 ? -7.512 22.938 34.969 1 98.31 301 PHE A C 1
ATOM 2262 O O . PHE A 1 301 ? -8.305 23.734 35.469 1 98.31 301 PHE A O 1
ATOM 2269 N N . ALA A 1 302 ? -7.727 21.656 34.906 1 98.44 302 ALA A N 1
ATOM 2270 C CA . ALA A 1 302 ? -8.664 21.031 35.844 1 98.44 302 ALA A CA 1
ATOM 2271 C C . ALA A 1 302 ? -7.961 20.578 37.125 1 98.44 302 ALA A C 1
ATOM 2273 O O . ALA A 1 302 ? -7.051 19.75 37.062 1 98.44 302 ALA A O 1
ATOM 2274 N N . VAL A 1 303 ? -8.453 21.156 38.219 1 98.44 303 VAL A N 1
ATOM 2275 C CA . VAL A 1 303 ? -7.688 20.969 39.438 1 98.44 303 VAL A CA 1
ATOM 2276 C C . VAL A 1 303 ? -8.617 20.547 40.562 1 98.44 303 VAL A C 1
ATOM 2278 O O . VAL A 1 303 ? -9.734 21.062 40.688 1 98.44 303 VAL A O 1
ATOM 2281 N N . LYS A 1 304 ? -8.133 19.609 41.344 1 98.12 304 LYS A N 1
ATOM 2282 C CA . LYS A 1 304 ? -8.867 19.312 42.562 1 98.12 304 LYS A CA 1
ATOM 2283 C C . LYS A 1 304 ? -8.883 20.516 43.5 1 98.12 304 LYS A C 1
ATOM 2285 O O . LYS A 1 304 ? -7.887 21.25 43.625 1 98.12 304 LYS A O 1
ATOM 2290 N N . PRO A 1 305 ? -9.992 20.672 44.25 1 97.81 305 PRO A N 1
ATOM 2291 C CA . PRO A 1 305 ? -10.117 21.859 45.094 1 97.81 305 PRO A CA 1
ATOM 2292 C C . PRO A 1 305 ? -8.953 22 46.094 1 97.81 305 PRO A C 1
ATOM 2294 O O . PRO A 1 305 ? -8.477 23.109 46.312 1 97.81 305 PRO A O 1
ATOM 2297 N N . GLU A 1 306 ? -8.461 20.922 46.562 1 97.75 306 GLU A N 1
ATOM 2298 C CA . GLU A 1 306 ? -7.422 20.953 47.594 1 97.75 306 GLU A CA 1
ATOM 2299 C C . GLU A 1 306 ? -6.078 21.359 47 1 97.75 306 GLU A C 1
ATOM 2301 O O . GLU A 1 306 ? -5.152 21.719 47.75 1 97.75 306 GLU A O 1
ATOM 2306 N N . ARG A 1 307 ? -5.906 21.328 45.656 1 98.06 307 ARG A N 1
ATOM 2307 C CA . ARG A 1 307 ? -4.621 21.609 45.031 1 98.06 307 ARG A CA 1
ATOM 2308 C C . ARG A 1 307 ? -4.621 22.984 44.375 1 98.06 307 ARG A C 1
ATOM 2310 O O . ARG A 1 307 ? -3.598 23.422 43.844 1 98.06 307 ARG A O 1
ATOM 2317 N N . VAL A 1 308 ? -5.684 23.703 44.406 1 98.38 308 VAL A N 1
ATOM 2318 C CA . VAL A 1 308 ? -5.855 24.969 43.688 1 98.38 308 VAL A CA 1
ATOM 2319 C C . VAL A 1 308 ? -4.82 25.984 44.156 1 98.38 308 VAL A C 1
ATOM 2321 O O . VAL A 1 308 ? -4.184 26.656 43.344 1 98.38 308 VAL A O 1
ATOM 2324 N N . LYS A 1 309 ? -4.699 26.094 45.438 1 98 309 LYS A N 1
ATOM 2325 C CA . LYS A 1 309 ? -3.758 27.062 46 1 98 309 LYS A CA 1
ATOM 2326 C C . LYS A 1 309 ? -2.338 26.781 45.5 1 98 309 LYS A C 1
ATOM 2328 O O . LYS A 1 309 ? -1.627 27.703 45.094 1 98 309 LYS A O 1
ATOM 2333 N N . GLU A 1 310 ? -1.973 25.547 45.594 1 97.88 310 GLU A N 1
ATOM 2334 C CA . GLU A 1 310 ? -0.636 25.141 45.156 1 97.88 310 GLU A CA 1
ATOM 2335 C C . GLU A 1 310 ? -0.409 25.469 43.688 1 97.88 310 GLU A C 1
ATOM 2337 O O . GLU A 1 310 ? 0.657 25.969 43.312 1 97.88 310 GLU A O 1
ATOM 2342 N N . VAL A 1 311 ? -1.355 25.188 42.875 1 98.38 311 VAL A N 1
ATOM 2343 C CA . VAL A 1 311 ? -1.268 25.422 41.438 1 98.38 311 VAL A CA 1
ATOM 2344 C C . VAL A 1 311 ? -1.155 26.922 41.156 1 98.38 311 VAL A C 1
ATOM 2346 O O . VAL A 1 311 ? -0.283 27.359 40.406 1 98.38 311 VAL A O 1
ATOM 2349 N N . CYS A 1 312 ? -1.96 27.766 41.781 1 98.25 312 CYS A N 1
ATOM 2350 C CA . CYS A 1 312 ? -1.993 29.203 41.531 1 98.25 312 CYS A CA 1
ATOM 2351 C C . CYS A 1 312 ? -0.748 29.891 42.062 1 98.25 312 CYS A C 1
ATOM 2353 O O . CYS A 1 312 ? -0.229 30.828 41.469 1 98.25 312 CYS A O 1
ATOM 2355 N N . GLU A 1 313 ? -0.245 29.422 43.219 1 98.06 313 GLU A N 1
ATOM 2356 C CA . GLU A 1 313 ? 0.945 30 43.812 1 98.06 313 GLU A CA 1
ATOM 2357 C C . GLU A 1 313 ? 2.15 29.891 42.875 1 98.06 313 GLU A C 1
ATOM 2359 O O . GLU A 1 313 ? 3.004 30.781 42.844 1 98.06 313 GLU A O 1
ATOM 2364 N N . ALA A 1 314 ? 2.189 28.797 42.188 1 98.12 314 ALA A N 1
ATOM 2365 C CA . ALA A 1 314 ? 3.305 28.578 41.25 1 98.12 314 ALA A CA 1
ATOM 2366 C C . ALA A 1 314 ? 3.33 29.656 40.188 1 98.12 314 ALA A C 1
ATOM 2368 O O . ALA A 1 314 ? 4.402 30.109 39.781 1 98.12 314 ALA A O 1
ATOM 2369 N N . PHE A 1 315 ? 2.193 30.078 39.688 1 98.12 315 PHE A N 1
ATOM 2370 C CA . PHE A 1 315 ? 2.111 31.109 38.688 1 98.12 315 PHE A CA 1
ATOM 2371 C C . PHE A 1 315 ? 2.277 32.5 39.312 1 98.12 315 PHE A C 1
ATOM 2373 O O . PHE A 1 315 ? 2.928 33.375 38.719 1 98.12 315 PHE A O 1
ATOM 2380 N N . GLU A 1 316 ? 1.687 32.688 40.406 1 96.88 316 GLU A N 1
ATOM 2381 C CA . GLU A 1 316 ? 1.72 33.969 41.094 1 96.88 316 GLU A CA 1
ATOM 2382 C C . GLU A 1 316 ? 3.143 34.344 41.5 1 96.88 316 GLU A C 1
ATOM 2384 O O . GLU A 1 316 ? 3.475 35.531 41.625 1 96.88 316 GLU A O 1
ATOM 2389 N N . TYR A 1 317 ? 3.891 33.312 41.75 1 97.19 317 TYR A N 1
ATOM 2390 C CA . TYR A 1 317 ? 5.301 33.531 42.031 1 97.19 317 TYR A CA 1
ATOM 2391 C C . TYR A 1 317 ? 5.945 34.406 40.969 1 97.19 317 TYR A C 1
ATOM 2393 O O . TYR A 1 317 ? 6.812 35.219 41.25 1 97.19 317 TYR A O 1
ATOM 2401 N N . TYR A 1 318 ? 5.523 34.281 39.75 1 96.75 318 TYR A N 1
ATOM 2402 C CA . TYR A 1 318 ? 6.055 35.062 38.625 1 96.75 318 TYR A CA 1
ATOM 2403 C C . TYR A 1 318 ? 5.141 36.25 38.312 1 96.75 318 TYR A C 1
ATOM 2405 O O . TYR A 1 318 ? 5.234 36.812 37.219 1 96.75 318 TYR A O 1
ATOM 2413 N N . GLU A 1 319 ? 4.203 36.531 39.125 1 96.06 319 GLU A N 1
ATOM 2414 C CA . GLU A 1 319 ? 3.225 37.625 38.938 1 96.06 319 GLU A CA 1
ATOM 2415 C C . GLU A 1 319 ? 2.357 37.375 37.719 1 96.06 319 GLU A C 1
ATOM 2417 O O . GLU A 1 319 ? 2.037 38.312 36.969 1 96.06 319 GLU A O 1
ATOM 2422 N N . TYR A 1 320 ? 2.252 36.188 37.438 1 96.69 320 TYR A N 1
ATOM 2423 C CA . TYR A 1 320 ? 1.373 35.781 36.344 1 96.69 320 TYR A CA 1
ATOM 2424 C C . TYR A 1 320 ? -0.021 35.438 36.844 1 96.69 320 TYR A C 1
ATOM 2426 O O . TYR A 1 320 ? -0.165 34.75 37.844 1 96.69 320 TYR A O 1
ATOM 2434 N N . PRO A 1 321 ? -1.042 36 36.281 1 96.44 321 PRO A N 1
ATOM 2435 C CA . PRO A 1 321 ? -2.395 35.875 36.812 1 96.44 321 PRO A CA 1
ATOM 2436 C C . PRO A 1 321 ? -2.893 34.438 36.844 1 96.44 321 PRO A C 1
ATOM 2438 O O . PRO A 1 321 ? -2.652 33.688 35.875 1 96.44 321 PRO A O 1
ATOM 2441 N N . CYS A 1 322 ? -3.535 34 37.844 1 97.69 322 CYS A N 1
ATOM 2442 C CA . CYS A 1 322 ? -4.164 32.688 38.062 1 97.69 322 CYS A CA 1
ATOM 2443 C C . CYS A 1 322 ? -5.508 32.844 38.75 1 97.69 322 CYS A C 1
ATOM 2445 O O . CYS A 1 322 ? -5.605 33.531 39.781 1 97.69 322 CYS A O 1
ATOM 2447 N N . ALA A 1 323 ? -6.547 32.312 38.188 1 98.19 323 ALA A N 1
ATOM 2448 C CA . ALA A 1 323 ? -7.871 32.5 38.75 1 98.19 323 ALA A CA 1
ATOM 2449 C C . ALA A 1 323 ? -8.711 31.25 38.656 1 98.19 323 ALA A C 1
ATOM 2451 O O . ALA A 1 323 ? -8.672 30.562 37.625 1 98.19 323 ALA A O 1
ATOM 2452 N N . VAL A 1 324 ? -9.445 30.953 39.719 1 98.44 324 VAL A N 1
ATOM 2453 C CA . VAL A 1 324 ? -10.508 29.969 39.625 1 98.44 324 VAL A CA 1
ATOM 2454 C C . VAL A 1 324 ? -11.75 30.578 38.969 1 98.44 324 VAL A C 1
ATOM 2456 O O . VAL A 1 324 ? -12.344 31.5 39.531 1 98.44 324 VAL A O 1
ATOM 2459 N N . ILE A 1 325 ? -12.117 30.062 37.906 1 98.38 325 ILE A N 1
ATOM 2460 C CA . ILE A 1 325 ? -13.148 30.766 37.156 1 98.38 325 ILE A CA 1
ATOM 2461 C C . ILE A 1 325 ? -14.445 29.953 37.156 1 98.38 325 ILE A C 1
ATOM 2463 O O . ILE A 1 325 ? -15.492 30.438 36.719 1 98.38 325 ILE A O 1
ATOM 2467 N N . GLY A 1 326 ? -14.352 28.75 37.625 1 98.19 326 GLY A N 1
ATOM 2468 C CA . GLY A 1 326 ? -15.539 27.906 37.625 1 98.19 326 GLY A CA 1
ATOM 2469 C C . GLY A 1 326 ? -15.258 26.484 38.062 1 98.19 326 GLY A C 1
ATOM 2470 O O . GLY A 1 326 ? -14.297 26.219 38.781 1 98.19 326 GLY A O 1
ATOM 2471 N N . GLU A 1 327 ? -16.219 25.594 37.594 1 98.25 327 GLU A N 1
ATOM 2472 C CA . GLU A 1 327 ? -16.109 24.188 37.969 1 98.25 327 GLU A CA 1
ATOM 2473 C C . GLU A 1 327 ? -16.797 23.297 36.938 1 98.25 327 GLU A C 1
ATOM 2475 O O . GLU A 1 327 ? -17.719 23.734 36.25 1 98.25 327 GLU A O 1
ATOM 2480 N N . PHE A 1 328 ? -16.281 22.078 36.844 1 98.12 328 PHE A N 1
ATOM 2481 C CA . PHE A 1 328 ? -16.938 21.062 36.031 1 98.12 328 PHE A CA 1
ATOM 2482 C C . PHE A 1 328 ? -18.094 20.422 36.812 1 98.12 328 PHE A C 1
ATOM 2484 O O . PHE A 1 328 ? -17.969 20.141 38 1 98.12 328 PHE A O 1
ATOM 2491 N N . THR A 1 329 ? -19.219 20.234 36.125 1 97.62 329 THR A N 1
ATOM 2492 C CA . THR A 1 329 ? -20.422 19.75 36.812 1 97.62 329 THR A CA 1
ATOM 2493 C C . THR A 1 329 ? -20.922 18.453 36.156 1 97.62 329 THR A C 1
ATOM 2495 O O . THR A 1 329 ? -20.438 18.078 35.094 1 97.62 329 THR A O 1
ATOM 2498 N N . ASN A 1 330 ? -21.922 17.797 36.75 1 94.88 330 ASN A N 1
ATOM 2499 C CA . ASN A 1 330 ? -22.391 16.484 36.281 1 94.88 330 ASN A CA 1
ATOM 2500 C C . ASN A 1 330 ? -23.625 16.625 35.406 1 94.88 330 ASN A C 1
ATOM 2502 O O . ASN A 1 330 ? -24.094 15.641 34.844 1 94.88 330 ASN A O 1
ATOM 2506 N N . ASP A 1 331 ? -24.266 17.688 35.188 1 93.25 331 ASP A N 1
ATOM 2507 C CA . ASP A 1 331 ? -25.547 17.828 34.531 1 93.25 331 ASP A CA 1
ATOM 2508 C C . ASP A 1 331 ? -25.344 18 33 1 93.25 331 ASP A C 1
ATOM 2510 O O . ASP A 1 331 ? -26.297 18.328 32.281 1 93.25 331 ASP A O 1
ATOM 2514 N N . THR A 1 332 ? -24.344 18.062 32.375 1 93.94 332 THR A N 1
ATOM 2515 C CA . THR A 1 332 ? -23.969 18.062 30.969 1 93.94 332 THR A CA 1
ATOM 2516 C C . THR A 1 332 ? -24.266 19.406 30.328 1 93.94 332 THR A C 1
ATOM 2518 O O . THR A 1 332 ? -24.328 19.516 29.109 1 93.94 332 THR A O 1
ATOM 2521 N N . SER A 1 333 ? -24.547 20.438 31.047 1 97.38 333 SER A N 1
ATOM 2522 C CA . SER A 1 333 ? -24.828 21.781 30.531 1 97.38 333 SER A CA 1
ATOM 2523 C C . SER A 1 333 ? -23.578 22.656 30.609 1 97.38 333 SER A C 1
ATOM 2525 O O . SER A 1 333 ? -22.859 22.641 31.609 1 97.38 333 SER A O 1
ATOM 2527 N N . ILE A 1 334 ? -23.391 23.359 29.531 1 98.12 334 ILE A N 1
ATOM 2528 C CA . ILE A 1 334 ? -22.312 24.344 29.484 1 98.12 334 ILE A CA 1
ATOM 2529 C C . ILE A 1 334 ? -22.859 25.734 29.812 1 98.12 334 ILE A C 1
ATOM 2531 O O . ILE A 1 334 ? -23.547 26.344 28.984 1 98.12 334 ILE A O 1
ATOM 2535 N N . ARG A 1 335 ? -22.516 26.219 31.016 1 98.31 335 ARG A N 1
ATOM 2536 C CA . ARG A 1 335 ? -23.094 27.484 31.5 1 98.31 335 ARG A CA 1
ATOM 2537 C C . ARG A 1 335 ? -22 28.531 31.719 1 98.31 335 ARG A C 1
ATOM 2539 O O . ARG A 1 335 ? -20.969 28.234 32.344 1 98.31 335 ARG A O 1
ATOM 2546 N N . PHE A 1 336 ? -22.188 29.656 31.203 1 98.44 336 PHE A N 1
ATOM 2547 C CA . PHE A 1 336 ? -21.359 30.812 31.469 1 98.44 336 PHE A CA 1
ATOM 2548 C C . PHE A 1 336 ? -22.188 31.938 32.094 1 98.44 336 PHE A C 1
ATOM 2550 O O . PHE A 1 336 ? -23.25 32.281 31.578 1 98.44 336 PHE A O 1
ATOM 2557 N N . LEU A 1 337 ? -21.703 32.406 33.219 1 98.06 337 LEU A N 1
ATOM 2558 C CA . LEU A 1 337 ? -22.375 33.469 33.938 1 98.06 337 LEU A CA 1
ATOM 2559 C C . LEU A 1 337 ? -21.562 34.781 33.844 1 98.06 337 LEU A C 1
ATOM 2561 O O . LEU A 1 337 ? -20.344 34.75 33.812 1 98.06 337 LEU A O 1
ATOM 2565 N N . TYR A 1 338 ? -22.25 35.844 33.781 1 97.38 338 TYR A N 1
ATOM 2566 C CA . TYR A 1 338 ? -21.672 37.156 33.844 1 97.38 338 TYR A CA 1
ATOM 2567 C C . TYR A 1 338 ? -22.469 38.062 34.781 1 97.38 338 TYR A C 1
ATOM 2569 O O . TYR A 1 338 ? -23.656 38.344 34.531 1 97.38 338 TYR A O 1
ATOM 2577 N N . LYS A 1 339 ? -21.891 38.5 35.875 1 95.19 339 LYS A N 1
ATOM 2578 C CA . LYS A 1 339 ? -22.547 39.312 36.906 1 95.19 339 LYS A CA 1
ATOM 2579 C C . LYS A 1 339 ? -23.812 38.625 37.406 1 95.19 339 LYS A C 1
ATOM 2581 O O . LYS A 1 339 ? -24.859 39.25 37.469 1 95.19 339 LYS A O 1
ATOM 2586 N N . GLY A 1 340 ? -23.688 37.406 37.562 1 94.25 340 GLY A N 1
ATOM 2587 C CA . GLY A 1 340 ? -24.75 36.625 38.188 1 94.25 340 GLY A CA 1
ATOM 2588 C C . GLY A 1 340 ? -25.797 36.156 37.188 1 94.25 340 GLY A C 1
ATOM 2589 O O . GLY A 1 340 ? -26.688 35.375 37.531 1 94.25 340 GLY A O 1
ATOM 2590 N N . LYS A 1 341 ? -25.672 36.562 36 1 96.5 341 LYS A N 1
ATOM 2591 C CA . LYS A 1 341 ? -26.656 36.188 35 1 96.5 341 LYS A CA 1
ATOM 2592 C C . LYS A 1 341 ? -26.094 35.125 34.031 1 96.5 341 LYS A C 1
ATOM 2594 O O . LYS A 1 341 ? -24.938 35.25 33.594 1 96.5 341 LYS A O 1
ATOM 2599 N N . GLU A 1 342 ? -26.922 34.188 33.781 1 97.19 342 GLU A N 1
ATOM 2600 C CA . GLU A 1 342 ? -26.547 33.188 32.781 1 97.19 342 GLU A CA 1
ATOM 2601 C C . GLU A 1 342 ? -26.609 33.719 31.375 1 97.19 342 GLU A C 1
ATOM 2603 O O . GLU A 1 342 ? -27.688 33.875 30.797 1 97.19 342 GLU A O 1
ATOM 2608 N N . VAL A 1 343 ? -25.516 33.906 30.781 1 97.5 343 VAL A N 1
ATOM 2609 C CA . VAL A 1 343 ? -25.484 34.438 29.422 1 97.5 343 VAL A CA 1
ATOM 2610 C C . VAL A 1 343 ? -25.422 33.312 28.406 1 97.5 343 VAL A C 1
ATOM 2612 O O . VAL A 1 343 ? -25.812 33.5 27.25 1 97.5 343 VAL A O 1
ATOM 2615 N N . VAL A 1 344 ? -24.938 32.188 28.75 1 98.31 344 VAL A N 1
ATOM 2616 C CA . VAL A 1 344 ? -24.922 31.016 27.906 1 98.31 344 VAL A CA 1
ATOM 2617 C C . VAL A 1 344 ? -25.391 29.797 28.703 1 98.31 344 VAL A C 1
ATOM 2619 O O . VAL A 1 344 ? -25.016 29.625 29.859 1 98.31 344 VAL A O 1
ATOM 2622 N N . ASN A 1 345 ? -26.219 29.047 28.203 1 98.19 345 ASN A N 1
ATOM 2623 C CA . ASN A 1 345 ? -26.656 27.75 28.672 1 98.19 345 ASN A CA 1
ATOM 2624 C C . ASN A 1 345 ? -27.016 26.812 27.516 1 98.19 345 ASN A C 1
ATOM 2626 O O . ASN A 1 345 ? -28.109 26.891 26.969 1 98.19 345 ASN A O 1
ATOM 2630 N N . LEU A 1 346 ? -26.109 26.016 27.172 1 98.19 346 LEU A N 1
ATOM 2631 C CA . LEU A 1 346 ? -26.266 25.109 26.031 1 98.19 346 LEU A CA 1
ATOM 2632 C C . LEU A 1 346 ? -25.906 23.672 26.422 1 98.19 346 LEU A C 1
ATOM 2634 O O . LEU A 1 346 ? -24.969 23.453 27.203 1 98.19 346 LEU A O 1
ATOM 2638 N N . PRO A 1 347 ? -26.578 22.734 25.906 1 96.75 347 PRO A N 1
ATOM 2639 C CA . PRO A 1 347 ? -26.203 21.344 26.188 1 96.75 347 PRO A CA 1
ATOM 2640 C C . PRO A 1 347 ? -24.875 20.953 25.531 1 96.75 347 PRO A C 1
ATOM 2642 O O . PRO A 1 347 ? -24.625 21.297 24.375 1 96.75 347 PRO A O 1
ATOM 2645 N N . SER A 1 348 ? -24.078 20.25 26.297 1 94.81 348 SER A N 1
ATOM 2646 C CA . SER A 1 348 ? -22.797 19.766 25.781 1 94.81 348 SER A CA 1
ATOM 2647 C C . SER A 1 348 ? -22.984 18.922 24.531 1 94.81 348 SER A C 1
ATOM 2649 O O . SER A 1 348 ? -22.156 18.953 23.625 1 94.81 348 SER A O 1
ATOM 2651 N N . SER A 1 349 ? -24.016 18.156 24.375 1 94.56 349 SER A N 1
ATOM 2652 C CA . SER A 1 349 ? -24.297 17.266 23.25 1 94.56 349 SER A CA 1
ATOM 2653 C C . SER A 1 349 ? -24.453 18.047 21.953 1 94.56 349 SER A C 1
ATOM 2655 O O . SER A 1 349 ? -24.031 17.594 20.891 1 94.56 349 SER A O 1
ATOM 2657 N N . LEU A 1 350 ? -25.094 19.172 22.062 1 95.94 350 LEU A N 1
ATOM 2658 C CA . LEU A 1 350 ? -25.234 20.031 20.891 1 95.94 350 LEU A CA 1
ATOM 2659 C C . LEU A 1 350 ? -23.875 20.531 20.406 1 95.94 350 LEU A C 1
ATOM 2661 O O . LEU A 1 350 ? -23.562 20.438 19.219 1 95.94 350 LEU A O 1
ATOM 2665 N N . LEU A 1 351 ? -23.078 21.016 21.375 1 95.56 351 LEU A N 1
ATOM 2666 C CA . LEU A 1 351 ? -21.828 21.688 21.047 1 95.56 351 LEU A CA 1
ATOM 2667 C C . LEU A 1 351 ? -20.797 20.703 20.531 1 95.56 351 LEU A C 1
ATOM 2669 O O . LEU A 1 351 ? -19.969 21.062 19.672 1 95.56 351 LEU A O 1
ATOM 2673 N N . LEU A 1 352 ? -20.828 19.469 20.984 1 92.94 352 LEU A N 1
ATOM 2674 C CA . LEU A 1 352 ? -19.797 18.484 20.641 1 92.94 352 LEU A CA 1
ATOM 2675 C C . LEU A 1 352 ? -20.203 17.688 19.406 1 92.94 352 LEU A C 1
ATOM 2677 O O . LEU A 1 352 ? -19.438 16.844 18.938 1 92.94 352 LEU A O 1
ATOM 2681 N N . ASN A 1 353 ? -21.344 17.953 18.766 1 91.81 353 ASN A N 1
ATOM 2682 C CA . ASN A 1 353 ? -21.797 17.188 17.609 1 91.81 353 ASN A CA 1
ATOM 2683 C C . ASN A 1 353 ? -22.172 18.094 16.438 1 91.81 353 ASN A C 1
ATOM 2685 O O . ASN A 1 353 ? -23.312 18.078 15.977 1 91.81 353 ASN A O 1
ATOM 2689 N N . PRO A 1 354 ? -21.203 18.812 16 1 94.19 354 PRO A N 1
ATOM 2690 C CA . PRO A 1 354 ? -21.484 19.594 14.805 1 94.19 354 PRO A CA 1
ATOM 2691 C C . PRO A 1 354 ? -21.906 18.734 13.617 1 94.19 354 PRO A C 1
ATOM 2693 O O . PRO A 1 354 ? -21.594 17.547 13.57 1 94.19 354 PRO A O 1
ATOM 2696 N N . PRO A 1 355 ? -22.672 19.344 12.68 1 93.88 355 PRO A N 1
ATOM 2697 C CA . PRO A 1 355 ? -22.984 18.578 11.469 1 93.88 355 PRO A CA 1
ATOM 2698 C C . PRO A 1 355 ? -21.734 18.203 10.68 1 93.88 355 PRO A C 1
ATOM 2700 O O . PRO A 1 355 ? -20.719 18.906 10.75 1 93.88 355 PRO A O 1
ATOM 2703 N N . ARG A 1 356 ? -21.812 17.125 9.992 1 92.62 356 ARG A N 1
ATOM 2704 C CA . ARG A 1 356 ? -20.734 16.672 9.125 1 92.62 356 ARG A CA 1
ATOM 2705 C C . ARG A 1 356 ? -21.172 16.703 7.66 1 92.62 356 ARG A C 1
ATOM 2707 O O . ARG A 1 356 ? -22.297 16.312 7.332 1 92.62 356 ARG A O 1
ATOM 2714 N N . TYR A 1 357 ? -20.219 17.109 6.863 1 93.44 357 TYR A N 1
ATOM 2715 C CA . TYR A 1 357 ? -20.562 17.281 5.457 1 93.44 357 TYR A CA 1
ATOM 2716 C C . TYR A 1 357 ? -19.688 16.422 4.562 1 93.44 357 TYR A C 1
ATOM 2718 O O . TYR A 1 357 ? -18.484 16.266 4.816 1 93.44 357 TYR A O 1
ATOM 2726 N N . LYS A 1 358 ? -20.375 15.812 3.588 1 93.25 358 LYS A N 1
ATOM 2727 C CA . LYS A 1 358 ? -19.719 15.234 2.41 1 93.25 358 LYS A CA 1
ATOM 2728 C C . LYS A 1 358 ? -20.078 16.016 1.149 1 93.25 358 LYS A C 1
ATOM 2730 O O . LYS A 1 358 ? -21.172 15.844 0.596 1 93.25 358 LYS A O 1
ATOM 2735 N N . TRP A 1 359 ? -19.062 16.688 0.637 1 96.06 359 TRP A N 1
ATOM 2736 C CA . TRP A 1 359 ? -19.344 17.547 -0.501 1 96.06 359 TRP A CA 1
ATOM 2737 C C . TRP A 1 359 ? -19.188 16.797 -1.815 1 96.06 359 TRP A C 1
ATOM 2739 O O . TRP A 1 359 ? -18.625 15.695 -1.842 1 96.06 359 TRP A O 1
ATOM 2749 N N . GLY A 1 360 ? -19.719 17.406 -2.875 1 94.38 360 GLY A N 1
ATOM 2750 C CA . GLY A 1 360 ? -19.547 16.828 -4.195 1 94.38 360 GLY A CA 1
ATOM 2751 C C . GLY A 1 360 ? -18.109 16.828 -4.668 1 94.38 360 GLY A C 1
ATOM 2752 O O . GLY A 1 360 ? -17.328 17.719 -4.312 1 94.38 360 GLY A O 1
ATOM 2753 N N . VAL A 1 361 ? -17.75 15.844 -5.398 1 95.88 361 VAL A N 1
ATOM 2754 C CA . VAL A 1 361 ? -16.406 15.75 -5.945 1 95.88 361 VAL A CA 1
ATOM 2755 C C . VAL A 1 361 ? -16.469 15.648 -7.469 1 95.88 361 VAL A C 1
ATOM 2757 O O . VAL A 1 361 ? -17.406 15.078 -8.016 1 95.88 361 VAL A O 1
ATOM 2760 N N . LYS A 1 362 ? -15.484 16.188 -8.109 1 94.75 362 LYS A N 1
ATOM 2761 C CA . LYS A 1 362 ? -15.273 16.094 -9.547 1 94.75 362 LYS A CA 1
ATOM 2762 C C . LYS A 1 362 ? -13.789 15.992 -9.883 1 94.75 362 LYS A C 1
ATOM 2764 O O . LYS A 1 362 ? -12.977 16.781 -9.398 1 94.75 362 LYS A O 1
ATOM 2769 N N . LYS A 1 363 ? -13.523 15 -10.664 1 91.12 363 LYS A N 1
ATOM 2770 C CA . LYS A 1 363 ? -12.125 14.797 -11.047 1 91.12 363 LYS A CA 1
ATOM 2771 C C . LYS A 1 363 ? -11.562 16.031 -11.734 1 91.12 363 LYS A C 1
ATOM 2773 O O . LYS A 1 363 ? -12.203 16.609 -12.625 1 91.12 363 LYS A O 1
ATOM 2778 N N . THR A 1 364 ? -10.445 16.406 -11.234 1 79 364 THR A N 1
ATOM 2779 C CA . THR A 1 364 ? -9.75 17.531 -11.867 1 79 364 THR A CA 1
ATOM 2780 C C . THR A 1 364 ? -9.133 17.094 -13.195 1 79 364 THR A C 1
ATOM 2782 O O . THR A 1 364 ? -8.5 16.047 -13.281 1 79 364 THR A O 1
ATOM 2785 N N . LYS A 1 365 ? -9.547 17.75 -14.242 1 65.62 365 LYS A N 1
ATOM 2786 C CA . LYS A 1 365 ? -9.008 17.391 -15.547 1 65.62 365 LYS A CA 1
ATOM 2787 C C . LYS A 1 365 ? -7.547 17.828 -15.672 1 65.62 365 LYS A C 1
ATOM 2789 O O . LYS A 1 365 ? -7.215 18.984 -15.43 1 65.62 365 LYS A O 1
ATOM 2794 N N . TYR A 1 366 ? -6.711 16.812 -15.453 1 57.78 366 TYR A N 1
ATOM 2795 C CA . TYR A 1 366 ? -5.301 17.141 -15.625 1 57.78 366 TYR A CA 1
ATOM 2796 C C . TYR A 1 366 ? -4.941 17.266 -17.094 1 57.78 366 TYR A C 1
ATOM 2798 O O . TYR A 1 366 ? -5.508 16.578 -17.938 1 57.78 366 TYR A O 1
ATOM 2806 N N . SER A 1 367 ? -4.48 18.438 -17.562 1 54.81 367 SER A N 1
ATOM 2807 C CA . SER A 1 367 ? -4.047 18.562 -18.953 1 54.81 367 SER A CA 1
ATOM 2808 C C . SER A 1 367 ? -2.984 17.531 -19.297 1 54.81 367 SER A C 1
ATOM 2810 O O . SER A 1 367 ? -2.008 17.359 -18.562 1 54.81 367 SER A O 1
ATOM 2812 N N . VAL A 1 368 ? -3.32 16.484 -19.875 1 55.28 368 VAL A N 1
ATOM 2813 C CA . VAL A 1 368 ? -2.336 15.5 -20.328 1 55.28 368 VAL A CA 1
ATOM 2814 C C . VAL A 1 368 ? -1.485 16.094 -21.453 1 55.28 368 VAL A C 1
ATOM 2816 O O . VAL A 1 368 ? -2.014 16.5 -22.484 1 55.28 368 VAL A O 1
ATOM 2819 N N . TYR A 1 369 ? -0.241 16.703 -21 1 60.66 369 TYR A N 1
ATOM 2820 C CA . TYR A 1 369 ? 0.679 17.188 -22.016 1 60.66 369 TYR A CA 1
ATOM 2821 C C . TYR A 1 369 ? 1.604 16.062 -22.484 1 60.66 369 TYR A C 1
ATOM 2823 O O . TYR A 1 369 ? 2.393 15.539 -21.703 1 60.66 369 TYR A O 1
ATOM 2831 N N . TYR A 1 370 ? 1.312 15.383 -23.562 1 61.53 370 TYR A N 1
ATOM 2832 C CA . TYR A 1 370 ? 2.021 14.172 -23.938 1 61.53 370 TYR A CA 1
ATOM 2833 C C . TYR A 1 370 ? 3.354 14.5 -24.594 1 61.53 370 TYR A C 1
ATOM 2835 O O . TYR A 1 370 ? 4.312 13.727 -24.5 1 61.53 370 TYR A O 1
ATOM 2843 N N . GLU A 1 371 ? 3.512 15.734 -25.203 1 77.94 371 GLU A N 1
ATOM 2844 C CA . GLU A 1 371 ? 4.73 15.82 -26 1 77.94 371 GLU A CA 1
ATOM 2845 C C . GLU A 1 371 ? 5.883 16.406 -25.188 1 77.94 371 GLU A C 1
ATOM 2847 O O . GLU A 1 371 ? 5.75 17.469 -24.594 1 77.94 371 GLU A O 1
ATOM 2852 N N . LYS A 1 372 ? 6.938 15.734 -25 1 85.94 372 LYS A N 1
ATOM 2853 C CA . LYS A 1 372 ? 8.172 16.172 -24.359 1 85.94 372 LYS A CA 1
ATOM 2854 C C . LYS A 1 372 ? 8.719 17.438 -25.031 1 85.94 372 LYS A C 1
ATOM 2856 O O . LYS A 1 372 ? 8.945 17.438 -26.25 1 85.94 372 LYS A O 1
ATOM 2861 N N . PRO A 1 373 ? 8.938 18.516 -24.219 1 91.25 373 PRO A N 1
ATOM 2862 C CA . PRO A 1 373 ? 9.562 19.688 -24.812 1 91.25 373 PRO A CA 1
ATOM 2863 C C . PRO A 1 373 ? 11.023 19.453 -25.188 1 91.25 373 PRO A C 1
ATOM 2865 O O . PRO A 1 373 ? 11.625 18.469 -24.75 1 91.25 373 PRO A O 1
ATOM 2868 N N . ASN A 1 374 ? 11.453 20.297 -26.156 1 91.81 374 ASN A N 1
ATOM 2869 C CA . ASN A 1 374 ? 12.875 20.25 -26.484 1 91.81 374 ASN A CA 1
ATOM 2870 C C . ASN A 1 374 ? 13.719 20.859 -25.359 1 91.81 374 ASN A C 1
ATOM 2872 O O . ASN A 1 374 ? 13.672 22.062 -25.109 1 91.81 374 ASN A O 1
ATOM 2876 N N . ILE A 1 375 ? 14.461 20.031 -24.672 1 94.69 375 ILE A N 1
ATOM 2877 C CA . ILE A 1 375 ? 15.211 20.453 -23.5 1 94.69 375 ILE A CA 1
ATOM 2878 C C . ILE A 1 375 ? 16.703 20.266 -23.734 1 94.69 375 ILE A C 1
ATOM 2880 O O . ILE A 1 375 ? 17.156 19.156 -24.062 1 94.69 375 ILE A O 1
ATOM 2884 N N . ASN A 1 376 ? 17.469 21.359 -23.656 1 95.12 376 ASN A N 1
ATOM 2885 C CA . ASN A 1 376 ? 18.922 21.25 -23.656 1 95.12 376 ASN A CA 1
ATOM 2886 C C . ASN A 1 376 ? 19.453 20.75 -22.312 1 95.12 376 ASN A C 1
ATOM 2888 O O . ASN A 1 376 ? 19.141 21.312 -21.266 1 95.12 376 ASN A O 1
ATOM 2892 N N . LEU A 1 377 ? 20.234 19.75 -22.359 1 95.62 377 LEU A N 1
ATOM 2893 C CA . LEU A 1 377 ? 20.672 19.047 -21.156 1 95.62 377 LEU A CA 1
ATOM 2894 C C . LEU A 1 377 ? 21.406 20 -20.203 1 95.62 377 LEU A C 1
ATOM 2896 O O . LEU A 1 377 ? 21.125 20.031 -19.016 1 95.62 377 LEU A O 1
ATOM 2900 N N . GLU A 1 378 ? 22.406 20.703 -20.703 1 96.31 378 GLU A N 1
ATOM 2901 C CA . GLU A 1 378 ? 23.188 21.609 -19.859 1 96.31 378 GLU A CA 1
ATOM 2902 C C . GLU A 1 378 ? 22.312 22.688 -19.234 1 96.31 378 GLU A C 1
ATOM 2904 O O . GLU A 1 378 ? 22.453 23 -18.062 1 96.31 378 GLU A O 1
ATOM 2909 N N . VAL A 1 379 ? 21.438 23.25 -20.062 1 97.44 379 VAL A N 1
ATOM 2910 C CA . VAL A 1 379 ? 20.516 24.266 -19.562 1 97.44 379 VAL A CA 1
ATOM 2911 C C . VAL A 1 379 ? 19.641 23.672 -18.469 1 97.44 379 VAL A C 1
ATOM 2913 O O . VAL A 1 379 ? 19.391 24.312 -17.453 1 97.44 379 VAL A O 1
ATOM 2916 N N . ALA A 1 380 ? 19.125 22.453 -18.703 1 97.81 380 ALA A N 1
ATOM 2917 C CA . ALA A 1 380 ? 18.281 21.781 -17.719 1 97.81 380 ALA A CA 1
ATOM 2918 C C . ALA A 1 380 ? 19.016 21.609 -16.391 1 97.81 380 ALA A C 1
ATOM 2920 O O . ALA A 1 380 ? 18.453 21.875 -15.32 1 97.81 380 ALA A O 1
ATOM 2921 N N . VAL A 1 381 ? 20.25 21.125 -16.453 1 98.12 381 VAL A N 1
ATOM 2922 C CA . VAL A 1 381 ? 21.047 20.906 -15.25 1 98.12 381 VAL A CA 1
ATOM 2923 C C . VAL A 1 381 ? 21.203 22.219 -14.484 1 98.12 381 VAL A C 1
ATOM 2925 O O . VAL A 1 381 ? 20.953 22.281 -13.281 1 98.12 381 VAL A O 1
ATOM 2928 N N . LYS A 1 382 ? 21.547 23.266 -15.172 1 98.44 382 LYS A N 1
ATOM 2929 C CA . LYS A 1 382 ? 21.812 24.547 -14.555 1 98.44 382 LYS A CA 1
ATOM 2930 C C . LYS A 1 382 ? 20.531 25.156 -13.984 1 98.44 382 LYS A C 1
ATOM 2932 O O . LYS A 1 382 ? 20.547 25.688 -12.867 1 98.44 382 LYS A O 1
ATOM 2937 N N . GLU A 1 383 ? 19.438 25.094 -14.695 1 98.12 383 GLU A N 1
ATOM 2938 C CA . GLU A 1 383 ? 18.172 25.656 -14.234 1 98.12 383 GLU A CA 1
ATOM 2939 C C . GLU A 1 383 ? 17.656 24.922 -13.008 1 98.12 383 GLU A C 1
ATOM 2941 O O . GLU A 1 383 ? 17.125 25.531 -12.078 1 98.12 383 GLU A O 1
ATOM 2946 N N . ILE A 1 384 ? 17.781 23.625 -13.008 1 98.38 384 ILE A N 1
ATOM 2947 C CA . ILE A 1 384 ? 17.328 22.812 -11.875 1 98.38 384 ILE A CA 1
ATOM 2948 C C . ILE A 1 384 ? 18.125 23.188 -10.633 1 98.38 384 ILE A C 1
ATOM 2950 O O . ILE A 1 384 ? 17.562 23.438 -9.57 1 98.38 384 ILE A O 1
ATOM 2954 N N . LEU A 1 385 ? 19.422 23.219 -10.742 1 98.31 385 LEU A N 1
ATOM 2955 C CA . LEU A 1 385 ? 20.297 23.422 -9.594 1 98.31 385 LEU A CA 1
ATOM 2956 C C . LEU A 1 385 ? 20.188 24.859 -9.078 1 98.31 385 LEU A C 1
ATOM 2958 O O . LEU A 1 385 ? 20.547 25.141 -7.934 1 98.31 385 LEU A O 1
ATOM 2962 N N . SER A 1 386 ? 19.672 25.766 -9.922 1 97.31 386 SER A N 1
ATOM 2963 C CA . SER A 1 386 ? 19.562 27.172 -9.531 1 97.31 386 SER A CA 1
ATOM 2964 C C . SER A 1 386 ? 18.156 27.484 -9.016 1 97.31 386 SER A C 1
ATOM 2966 O O . SER A 1 386 ? 17.875 28.609 -8.586 1 97.31 386 SER A O 1
ATOM 2968 N N . TYR A 1 387 ? 17.281 26.516 -9.117 1 97.25 387 TYR A N 1
ATOM 2969 C CA . TYR A 1 387 ? 15.898 26.75 -8.703 1 97.25 387 TYR A CA 1
ATOM 2970 C C . TYR A 1 387 ? 15.82 27.078 -7.219 1 97.25 387 TYR A C 1
ATOM 2972 O O . TYR A 1 387 ? 16.469 26.422 -6.398 1 97.25 387 TYR A O 1
ATOM 2980 N N . PRO A 1 388 ? 15.023 28.016 -6.805 1 96.75 388 PRO A N 1
ATOM 2981 C CA . PRO A 1 388 ? 15.031 28.531 -5.438 1 96.75 388 PRO A CA 1
ATOM 2982 C C . PRO A 1 388 ? 14.727 27.469 -4.395 1 96.75 388 PRO A C 1
ATOM 2984 O O . PRO A 1 388 ? 15.227 27.531 -3.27 1 96.75 388 PRO A O 1
ATOM 2987 N N . ASP A 1 389 ? 13.953 26.469 -4.73 1 97 389 ASP A N 1
ATOM 2988 C CA . ASP A 1 389 ? 13.602 25.422 -3.777 1 97 389 ASP A CA 1
ATOM 2989 C C . ASP A 1 389 ? 14.836 24.609 -3.375 1 97 389 ASP A C 1
ATOM 2991 O O . ASP A 1 389 ? 14.828 23.922 -2.352 1 97 389 ASP A O 1
ATOM 2995 N N . LEU A 1 390 ? 15.875 24.625 -4.191 1 97.19 390 LEU A N 1
ATOM 2996 C CA . LEU A 1 390 ? 17 23.734 -3.965 1 97.19 390 LEU A CA 1
ATOM 2997 C C . LEU A 1 390 ? 18.172 24.5 -3.34 1 97.19 390 LEU A C 1
ATOM 2999 O O . LEU A 1 390 ? 19.156 23.875 -2.904 1 97.19 390 LEU A O 1
ATOM 3003 N N . VAL A 1 391 ? 18.141 25.812 -3.193 1 96.94 391 VAL A N 1
ATOM 3004 C CA . VAL A 1 391 ? 19.266 26.578 -2.672 1 96.94 391 VAL A CA 1
ATOM 3005 C C . VAL A 1 391 ? 19.391 26.359 -1.167 1 96.94 391 VAL A C 1
ATOM 3007 O O . VAL A 1 391 ? 18.484 25.812 -0.536 1 96.94 391 VAL A O 1
ATOM 3010 N N . SER A 1 392 ? 20.469 26.75 -0.621 1 96.94 392 SER A N 1
ATOM 3011 C CA . SER A 1 392 ? 20.734 26.641 0.812 1 96.94 392 SER A CA 1
ATOM 3012 C C . SER A 1 392 ? 19.703 27.438 1.617 1 96.94 392 SER A C 1
ATOM 3014 O O . SER A 1 392 ? 19.359 28.562 1.249 1 96.94 392 SER A O 1
ATOM 3016 N N . LYS A 1 393 ? 19.281 26.797 2.676 1 96.56 393 LYS A N 1
ATOM 3017 C CA . LYS A 1 393 ? 18.328 27.484 3.559 1 96.56 393 LYS A CA 1
ATOM 3018 C C . LYS A 1 393 ? 19.047 28.062 4.777 1 96.56 393 LYS A C 1
ATOM 3020 O O . LYS A 1 393 ? 18.391 28.422 5.766 1 96.56 393 LYS A O 1
ATOM 3025 N N . PHE A 1 394 ? 20.281 28.188 4.703 1 96.06 394 PHE A N 1
ATOM 3026 C CA . PHE A 1 394 ? 21.109 28.672 5.801 1 96.06 394 PHE A CA 1
ATOM 3027 C C . PHE A 1 394 ? 20.656 30.047 6.246 1 96.06 394 PHE A C 1
ATOM 3029 O O . PHE A 1 394 ? 20.609 30.344 7.441 1 96.06 394 PHE A O 1
ATOM 3036 N N . TRP A 1 395 ? 20.359 30.922 5.324 1 96.31 395 TRP A N 1
ATOM 3037 C CA . TRP A 1 395 ? 19.875 32.25 5.672 1 96.31 395 TRP A CA 1
ATOM 3038 C C . TRP A 1 395 ? 18.703 32.188 6.641 1 96.31 395 TRP A C 1
ATOM 3040 O O . TRP A 1 395 ? 18.609 33 7.566 1 96.31 395 TRP A O 1
ATOM 3050 N N . ALA A 1 396 ? 17.812 31.25 6.414 1 95.69 396 ALA A N 1
ATOM 3051 C CA . ALA A 1 396 ? 16.625 31.109 7.246 1 95.69 396 ALA A CA 1
ATOM 3052 C C . ALA A 1 396 ? 16.969 30.484 8.594 1 95.69 396 ALA A C 1
ATOM 3054 O O . ALA A 1 396 ? 16.75 31.109 9.641 1 95.69 396 ALA A O 1
ATOM 3055 N N . TYR A 1 397 ? 17.609 29.266 8.594 1 94.44 397 TYR A N 1
ATOM 3056 C CA . TYR A 1 397 ? 17.719 28.531 9.852 1 94.44 397 TYR A CA 1
ATOM 3057 C C . TYR A 1 397 ? 18.859 29.094 10.703 1 94.44 397 TYR A C 1
ATOM 3059 O O . TYR A 1 397 ? 18.922 28.812 11.906 1 94.44 397 TYR A O 1
ATOM 3067 N N . SER A 1 398 ? 19.781 29.922 10.133 1 94.69 398 SER A N 1
ATOM 3068 C CA . SER A 1 398 ? 20.812 30.562 10.938 1 94.69 398 SER A CA 1
ATOM 3069 C C . SER A 1 398 ? 20.219 31.594 11.891 1 94.69 398 SER A C 1
ATOM 3071 O O . SER A 1 398 ? 20.875 32.031 12.852 1 94.69 398 SER A O 1
ATOM 3073 N N . GLN A 1 399 ? 19 31.953 11.633 1 94.88 399 GLN A N 1
ATOM 3074 C CA . GLN A 1 399 ? 18.328 32.938 12.469 1 94.88 399 GLN A CA 1
ATOM 3075 C C . GLN A 1 399 ? 17.594 32.25 13.633 1 94.88 399 GLN A C 1
ATOM 3077 O O . GLN A 1 399 ? 17.062 32.938 14.508 1 94.88 399 GLN A O 1
ATOM 3082 N N . PHE A 1 400 ? 17.578 30.969 13.641 1 94.06 400 PHE A N 1
ATOM 3083 C CA . PHE A 1 400 ? 16.953 30.188 14.711 1 94.06 400 PHE A CA 1
ATOM 3084 C C . PHE A 1 400 ? 18.031 29.578 15.609 1 94.06 400 PHE A C 1
ATOM 3086 O O . PHE A 1 400 ? 19.141 29.297 15.164 1 94.06 400 PHE A O 1
ATOM 3093 N N . ASP A 1 401 ? 17.766 29.406 16.844 1 90.56 401 ASP A N 1
ATOM 3094 C CA . ASP A 1 401 ? 18.625 28.609 17.703 1 90.56 401 ASP A CA 1
ATOM 3095 C C . ASP A 1 401 ? 18.359 27.109 17.5 1 90.56 401 ASP A C 1
ATOM 3097 O O . ASP A 1 401 ? 17.375 26.578 18 1 90.56 401 ASP A O 1
ATOM 3101 N N . TYR A 1 402 ? 19.219 26.469 16.859 1 87.31 402 TYR A N 1
ATOM 3102 C CA . TYR A 1 402 ? 19 25.047 16.594 1 87.31 402 TYR A CA 1
ATOM 3103 C C . TYR A 1 402 ? 19.922 24.188 17.453 1 87.31 402 TYR A C 1
ATOM 3105 O O . TYR A 1 402 ? 20 22.969 17.266 1 87.31 402 TYR A O 1
ATOM 3113 N N . GLU A 1 403 ? 20.672 24.734 18.406 1 85.44 403 GLU A N 1
ATOM 3114 C CA . GLU A 1 403 ? 21.609 23.984 19.234 1 85.44 403 GLU A CA 1
ATOM 3115 C C . GLU A 1 403 ? 21.266 24.109 20.719 1 85.44 403 GLU A C 1
ATOM 3117 O O . GLU A 1 403 ? 21.859 23.438 21.562 1 85.44 403 GLU A O 1
ATOM 3122 N N . VAL A 1 404 ? 20.344 24.922 20.938 1 81.75 404 VAL A N 1
ATOM 3123 C CA . VAL A 1 404 ? 19.969 25.125 22.344 1 81.75 404 VAL A CA 1
ATOM 3124 C C . VAL A 1 404 ? 19.469 23.812 22.938 1 81.75 404 VAL A C 1
ATOM 3126 O O . VAL A 1 404 ? 18.859 23 22.234 1 81.75 404 VAL A O 1
ATOM 3129 N N . GLY A 1 405 ? 19.734 23.562 24.266 1 78.44 405 GLY A N 1
ATOM 3130 C CA . GLY A 1 405 ? 19.328 22.344 24.953 1 78.44 405 GLY A CA 1
ATOM 3131 C C . GLY A 1 405 ? 20.25 21.156 24.688 1 78.44 405 GLY A C 1
ATOM 3132 O O . GLY A 1 405 ? 20.156 20.141 25.359 1 78.44 405 GLY A O 1
ATOM 3133 N N . THR A 1 406 ? 21.125 21.172 23.672 1 76.81 406 THR A N 1
ATOM 3134 C CA . THR A 1 406 ? 22.219 20.266 23.375 1 76.81 406 THR A CA 1
ATOM 3135 C C . THR A 1 406 ? 21.703 18.906 22.906 1 76.81 406 THR A C 1
ATOM 3137 O O . THR A 1 406 ? 22.391 17.906 23.016 1 76.81 406 THR A O 1
ATOM 3140 N N . SER A 1 407 ? 20.5 18.906 22.438 1 88.81 407 SER A N 1
ATOM 3141 C CA . SER A 1 407 ? 19.953 17.609 22.047 1 88.81 407 SER A CA 1
ATOM 3142 C C . SER A 1 407 ? 20.062 17.406 20.531 1 88.81 407 SER A C 1
ATOM 3144 O O . SER A 1 407 ? 19.906 16.297 20.047 1 88.81 407 SER A O 1
ATOM 3146 N N . THR A 1 408 ? 20.375 18.453 19.859 1 93.25 408 THR A N 1
ATOM 3147 C CA . THR A 1 408 ? 20.484 18.344 18.422 1 93.25 408 THR A CA 1
ATOM 3148 C C . THR A 1 408 ? 21.781 17.625 18.031 1 93.25 408 THR A C 1
ATOM 3150 O O . THR A 1 408 ? 22.875 18.094 18.359 1 93.25 408 THR A O 1
ATOM 3153 N N . VAL A 1 409 ? 21.641 16.531 17.375 1 96.06 409 VAL A N 1
ATOM 3154 C CA . VAL A 1 409 ? 22.797 15.703 16.984 1 96.06 409 VAL A CA 1
ATOM 3155 C C . VAL A 1 409 ? 23.203 16.047 15.562 1 96.06 409 VAL A C 1
ATOM 3157 O O . VAL A 1 409 ? 24.375 16.328 15.305 1 96.06 409 VAL A O 1
ATOM 3160 N N . LEU A 1 410 ? 22.297 15.969 14.633 1 96.38 410 LEU A N 1
ATOM 3161 C CA . LEU A 1 410 ? 22.5 16.469 13.281 1 96.38 410 LEU A CA 1
ATOM 3162 C C . LEU A 1 410 ? 21.812 17.828 13.094 1 96.38 410 LEU A C 1
ATOM 3164 O O . LEU A 1 410 ? 20.609 17.953 13.297 1 96.38 410 LEU A O 1
ATOM 3168 N N . LYS A 1 411 ? 22.547 18.844 12.703 1 93.44 411 LYS A N 1
ATOM 3169 C CA . LYS A 1 411 ? 22.062 20.219 12.57 1 93.44 411 LYS A CA 1
ATOM 3170 C C . LYS A 1 411 ? 21.328 20.406 11.234 1 93.44 411 LYS A C 1
ATOM 3172 O O . LYS A 1 411 ? 21.484 19.609 10.312 1 93.44 411 LYS A O 1
ATOM 3177 N N . PRO A 1 412 ? 20.469 21.469 11.172 1 93.75 412 PRO A N 1
ATOM 3178 C CA . PRO A 1 412 ? 19.812 21.75 9.898 1 93.75 412 PRO A CA 1
ATOM 3179 C C . PRO A 1 412 ? 20.812 21.922 8.742 1 93.75 412 PRO A C 1
ATOM 3181 O O . PRO A 1 412 ? 21.844 22.578 8.898 1 93.75 412 PRO A O 1
ATOM 3184 N N . GLY A 1 413 ? 20.516 21.281 7.613 1 93.06 413 GLY A N 1
ATOM 3185 C CA . GLY A 1 413 ? 21.375 21.391 6.438 1 93.06 413 GLY A CA 1
ATOM 3186 C C . GLY A 1 413 ? 22.406 20.281 6.34 1 93.06 413 GLY A C 1
ATOM 3187 O O . GLY A 1 413 ? 23.016 20.094 5.293 1 93.06 413 GLY A O 1
ATOM 3188 N N . GLU A 1 414 ? 22.547 19.484 7.41 1 94.75 414 GLU A N 1
ATOM 3189 C CA . GLU A 1 414 ? 23.594 18.469 7.441 1 94.75 414 GLU A CA 1
ATOM 3190 C C . GLU A 1 414 ? 23.125 17.172 6.758 1 94.75 414 GLU A C 1
ATOM 3192 O O . GLU A 1 414 ? 23.938 16.453 6.18 1 94.75 414 GLU A O 1
ATOM 3197 N N . ALA A 1 415 ? 21.938 16.844 6.906 1 96.75 415 ALA A N 1
ATOM 3198 C CA . ALA A 1 415 ? 21.375 15.609 6.379 1 96.75 415 ALA A CA 1
ATOM 3199 C C . ALA A 1 415 ? 19.922 15.805 5.961 1 96.75 415 ALA A C 1
ATOM 3201 O O . ALA A 1 415 ? 19.391 16.922 6.02 1 96.75 415 ALA A O 1
ATOM 3202 N N . ASP A 1 416 ? 19.25 14.703 5.457 1 96.5 416 ASP A N 1
ATOM 3203 C CA . ASP A 1 416 ? 17.891 14.797 4.93 1 96.5 416 ASP A CA 1
ATOM 3204 C C . ASP A 1 416 ? 16.875 14.836 6.059 1 96.5 416 ASP A C 1
ATOM 3206 O O . ASP A 1 416 ? 15.672 15.023 5.812 1 96.5 416 ASP A O 1
ATOM 3210 N N . SER A 1 417 ? 17.281 14.602 7.273 1 96.88 417 SER A N 1
ATOM 3211 C CA . SER A 1 417 ? 16.406 14.703 8.43 1 96.88 417 SER A CA 1
ATOM 3212 C C . SER A 1 417 ? 17.141 15.234 9.648 1 96.88 417 SER A C 1
ATOM 3214 O O . SER A 1 417 ? 18.375 15.117 9.734 1 96.88 417 SER A O 1
ATOM 3216 N N . GLY A 1 418 ? 16.391 15.914 10.523 1 96.75 418 GLY A N 1
ATOM 3217 C CA . GLY A 1 418 ? 16.953 16.266 11.82 1 96.75 418 GLY A CA 1
ATOM 3218 C C . GLY A 1 418 ? 17.125 15.07 12.742 1 96.75 418 GLY A C 1
ATOM 3219 O O . GLY A 1 418 ? 16.438 14.062 12.586 1 96.75 418 GLY A O 1
ATOM 3220 N N . LEU A 1 419 ? 18.125 15.094 13.617 1 97.88 419 LEU A N 1
ATOM 3221 C CA . LEU A 1 419 ? 18.406 14.039 14.586 1 97.88 419 LEU A CA 1
ATOM 3222 C C . LEU A 1 419 ? 18.609 14.609 15.984 1 97.88 419 LEU A C 1
ATOM 3224 O 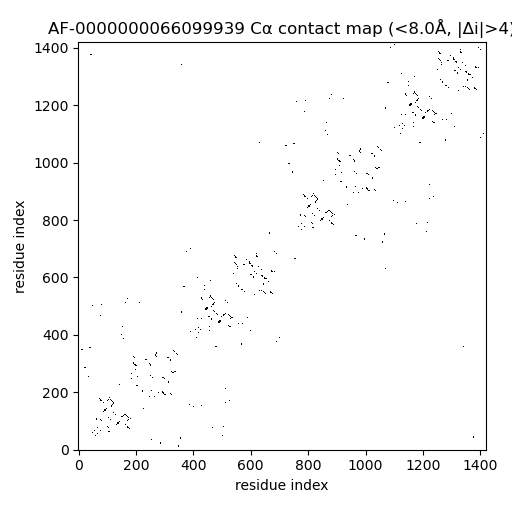O . LEU A 1 419 ? 19.406 15.539 16.172 1 97.88 419 LEU A O 1
ATOM 3228 N N . ILE A 1 420 ? 17.875 14.078 16.906 1 97 420 ILE A N 1
ATOM 3229 C CA . ILE A 1 420 ? 17.938 14.594 18.281 1 97 420 ILE A CA 1
ATOM 3230 C C . ILE A 1 420 ? 18.156 13.445 19.25 1 97 420 ILE A C 1
ATOM 3232 O O . ILE A 1 420 ? 17.75 12.312 19 1 97 420 ILE A O 1
ATOM 3236 N N . SER A 1 421 ? 18.812 13.742 20.344 1 97.44 421 SER A N 1
ATOM 3237 C CA . SER A 1 421 ? 19.031 12.773 21.406 1 97.44 421 SER A CA 1
ATOM 3238 C C . SER A 1 421 ? 17.906 12.836 22.438 1 97.44 421 SER A C 1
ATOM 3240 O O . SER A 1 421 ? 17.469 13.922 22.828 1 97.44 421 SER A O 1
ATOM 3242 N N . LEU A 1 422 ? 17.406 11.727 22.844 1 97.25 422 LEU A N 1
ATOM 3243 C CA . LEU A 1 422 ? 16.359 11.625 23.859 1 97.25 422 LEU A CA 1
ATOM 3244 C C . LEU A 1 422 ? 16.969 11.375 25.234 1 97.25 422 LEU A C 1
ATOM 3246 O O . LEU A 1 422 ? 18.125 10.977 25.344 1 97.25 422 LEU A O 1
ATOM 3250 N N . PRO A 1 423 ? 16.203 11.594 26.25 1 95.81 423 PRO A N 1
ATOM 3251 C CA . PRO A 1 423 ? 16.734 11.422 27.609 1 95.81 423 PRO A CA 1
ATOM 3252 C C . PRO A 1 423 ? 17.172 9.992 27.906 1 95.81 423 PRO A C 1
ATOM 3254 O O . PRO A 1 423 ? 18.047 9.766 28.75 1 95.81 423 PRO A O 1
ATOM 3257 N N . ASN A 1 424 ? 16.641 9.031 27.25 1 96.31 424 ASN A N 1
ATOM 3258 C CA . ASN A 1 424 ? 16.984 7.629 27.484 1 96.31 424 ASN A CA 1
ATOM 3259 C C . ASN A 1 424 ? 18.172 7.191 26.625 1 96.31 424 ASN A C 1
ATOM 3261 O O . ASN A 1 424 ? 18.5 6.004 26.578 1 96.31 424 ASN A O 1
ATOM 3265 N N . GLY A 1 425 ? 18.734 8.109 25.922 1 95.69 425 GLY A N 1
ATOM 3266 C CA . GLY A 1 425 ? 19.938 7.812 25.141 1 95.69 425 GLY A CA 1
ATOM 3267 C C . GLY A 1 425 ? 19.625 7.434 23.703 1 95.69 425 GLY A C 1
ATOM 3268 O O . GLY A 1 425 ? 20.531 7.34 22.875 1 95.69 425 GLY A O 1
ATOM 3269 N N . LYS A 1 426 ? 18.453 7.242 23.391 1 97.31 426 LYS A N 1
ATOM 3270 C CA . LYS A 1 426 ? 18.062 6.902 22.016 1 97.31 426 LYS A CA 1
ATOM 3271 C C . LYS A 1 426 ? 18.109 8.133 21.125 1 97.31 426 LYS A C 1
ATOM 3273 O O . LYS A 1 426 ? 18.109 9.266 21.609 1 97.31 426 LYS A O 1
ATOM 3278 N N . LEU A 1 427 ? 18.203 7.902 19.828 1 98.31 427 LEU A N 1
ATOM 3279 C CA . LEU A 1 427 ? 18.234 8.977 18.844 1 98.31 427 LEU A CA 1
ATOM 3280 C C . LEU A 1 427 ? 16.953 8.977 18.016 1 98.31 427 LEU A C 1
ATOM 3282 O O . LEU A 1 427 ? 16.516 7.93 17.531 1 98.31 427 LEU A O 1
ATOM 3286 N N . LEU A 1 428 ? 16.375 10.125 17.938 1 98.38 428 LEU A N 1
ATOM 3287 C CA . LEU A 1 428 ? 15.125 10.297 17.203 1 98.38 428 LEU A CA 1
ATOM 3288 C C . LEU A 1 428 ? 15.336 11.195 15.984 1 98.38 428 LEU A C 1
ATOM 3290 O O . LEU A 1 428 ? 15.852 12.312 16.109 1 98.38 428 LEU A O 1
ATOM 3294 N N . ALA A 1 429 ? 14.969 10.641 14.805 1 98.62 429 ALA A N 1
ATOM 3295 C CA . ALA A 1 429 ? 14.969 11.438 13.578 1 98.62 429 ALA A CA 1
ATOM 3296 C C . ALA A 1 429 ? 13.594 12.047 13.312 1 98.62 429 ALA A C 1
ATOM 3298 O O . ALA A 1 429 ? 12.578 11.469 13.688 1 98.62 429 ALA A O 1
ATOM 3299 N N . ILE A 1 430 ? 13.531 13.234 12.711 1 98.25 430 ILE A N 1
ATOM 3300 C CA . ILE A 1 430 ? 12.273 13.906 12.422 1 98.25 430 ILE A CA 1
ATOM 3301 C C . ILE A 1 430 ? 12.375 14.641 11.086 1 98.25 430 ILE A C 1
ATOM 3303 O O . ILE A 1 430 ? 13.43 15.18 10.742 1 98.25 430 ILE A O 1
ATOM 3307 N N . LYS A 1 431 ? 11.312 14.531 10.281 1 98.06 431 LYS A N 1
ATOM 3308 C CA . LYS A 1 431 ? 11.32 15.109 8.938 1 98.06 431 LYS A CA 1
ATOM 3309 C C . LYS A 1 431 ? 9.906 15.484 8.5 1 98.06 431 LYS A C 1
ATOM 3311 O O . LYS A 1 431 ? 8.953 14.758 8.773 1 98.06 431 LYS A O 1
ATOM 3316 N N . GLY A 1 432 ? 9.75 16.672 7.938 1 97.75 432 GLY A N 1
ATOM 3317 C CA . GLY A 1 432 ? 8.531 17.062 7.258 1 97.75 432 GLY A CA 1
ATOM 3318 C C . GLY A 1 432 ? 8.656 17.078 5.746 1 97.75 432 GLY A C 1
ATOM 3319 O O . GLY A 1 432 ? 9.703 17.453 5.211 1 97.75 432 GLY A O 1
ATOM 3320 N N . ASP A 1 433 ? 7.598 16.625 5.039 1 98.06 433 ASP A N 1
ATOM 3321 C CA . ASP A 1 433 ? 7.648 16.609 3.582 1 98.06 433 ASP A CA 1
ATOM 3322 C C . ASP A 1 433 ? 6.289 16.953 2.98 1 98.06 433 ASP A C 1
ATOM 3324 O O . ASP A 1 433 ? 5.254 16.469 3.453 1 98.06 433 ASP A O 1
ATOM 3328 N N . ALA A 1 434 ? 6.254 17.812 2.004 1 98.31 434 ALA A N 1
ATOM 3329 C CA . ALA A 1 434 ? 5.137 18.125 1.112 1 98.31 434 ALA A CA 1
ATOM 3330 C C . ALA A 1 434 ? 5.59 18.156 -0.345 1 98.31 434 ALA A C 1
ATOM 3332 O O . ALA A 1 434 ? 6.785 18.266 -0.627 1 98.31 434 ALA A O 1
ATOM 3333 N N . ASN A 1 435 ? 4.688 17.984 -1.275 1 98.06 435 ASN A N 1
ATOM 3334 C CA . ASN A 1 435 ? 4.977 18.031 -2.705 1 98.06 435 ASN A CA 1
ATOM 3335 C C . ASN A 1 435 ? 3.803 18.594 -3.496 1 98.06 435 ASN A C 1
ATOM 3337 O O . ASN A 1 435 ? 3.113 17.859 -4.203 1 98.06 435 ASN A O 1
ATOM 3341 N N . PRO A 1 436 ? 3.607 19.938 -3.418 1 97.56 436 PRO A N 1
ATOM 3342 C CA . PRO A 1 436 ? 2.424 20.547 -4.027 1 97.56 436 PRO A CA 1
ATOM 3343 C C . PRO A 1 436 ? 2.357 20.312 -5.535 1 97.56 436 PRO A C 1
ATOM 3345 O O . PRO A 1 436 ? 1.265 20.219 -6.102 1 97.56 436 PRO A O 1
ATOM 3348 N N . ASP A 1 437 ? 3.486 20.234 -6.23 1 96.31 437 ASP A N 1
ATOM 3349 C CA . ASP A 1 437 ? 3.484 20.047 -7.676 1 96.31 437 ASP A CA 1
ATOM 3350 C C . ASP A 1 437 ? 2.924 18.672 -8.047 1 96.31 437 ASP A C 1
ATOM 3352 O O . ASP A 1 437 ? 2.102 18.547 -8.953 1 96.31 437 ASP A O 1
ATOM 3356 N N . LEU A 1 438 ? 3.373 17.672 -7.355 1 96.56 438 LEU A N 1
ATOM 3357 C CA . LEU A 1 438 ? 2.828 16.344 -7.59 1 96.56 438 LEU A CA 1
ATOM 3358 C C . LEU A 1 438 ? 1.357 16.281 -7.191 1 96.56 438 LEU A C 1
ATOM 3360 O O . LEU A 1 438 ? 0.561 15.602 -7.848 1 96.56 438 LEU A O 1
ATOM 3364 N N . CYS A 1 439 ? 0.968 16.938 -6.102 1 97 439 CYS A N 1
ATOM 3365 C CA . CYS A 1 439 ? -0.405 16.922 -5.605 1 97 439 CYS A CA 1
ATOM 3366 C C . CYS A 1 439 ? -1.352 17.578 -6.602 1 97 439 CYS A C 1
ATOM 3368 O O . CYS A 1 439 ? -2.508 17.172 -6.73 1 97 439 CYS A O 1
ATOM 3370 N N . ALA A 1 440 ? -0.845 18.594 -7.242 1 95.44 440 ALA A N 1
ATOM 3371 C CA . ALA A 1 440 ? -1.658 19.266 -8.25 1 95.44 440 ALA A CA 1
ATOM 3372 C C . ALA A 1 440 ? -1.929 18.344 -9.438 1 95.44 440 ALA A C 1
ATOM 3374 O O . ALA A 1 440 ? -2.979 18.438 -10.078 1 95.44 440 ALA A O 1
ATOM 3375 N N . GLU A 1 441 ? -0.996 17.438 -9.703 1 94.06 441 GLU A N 1
ATOM 3376 C CA . GLU A 1 441 ? -1.141 16.516 -10.828 1 94.06 441 GLU A CA 1
ATOM 3377 C C . GLU A 1 441 ? -1.955 15.289 -10.43 1 94.06 441 GLU A C 1
ATOM 3379 O O . GLU A 1 441 ? -2.74 14.773 -11.227 1 94.06 441 GLU A O 1
ATOM 3384 N N . ASP A 1 442 ? -1.702 14.805 -9.289 1 95.62 442 ASP A N 1
ATOM 3385 C CA . ASP A 1 442 ? -2.354 13.602 -8.773 1 95.62 442 ASP A CA 1
ATOM 3386 C C . ASP A 1 442 ? -2.293 13.555 -7.25 1 95.62 442 ASP A C 1
ATOM 3388 O O . ASP A 1 442 ? -1.29 13.125 -6.676 1 95.62 442 ASP A O 1
ATOM 3392 N N . SER A 1 443 ? -3.371 13.875 -6.645 1 97.06 443 SER A N 1
ATOM 3393 C CA . SER A 1 443 ? -3.387 14.047 -5.195 1 97.06 443 SER A CA 1
ATOM 3394 C C . SER A 1 443 ? -3.281 12.703 -4.477 1 97.06 443 SER A C 1
ATOM 3396 O O . SER A 1 443 ? -2.727 12.625 -3.379 1 97.06 443 SER A O 1
ATOM 3398 N N . TYR A 1 444 ? -3.801 11.641 -5.109 1 97.44 444 TYR A N 1
ATOM 3399 C CA . TYR A 1 444 ? -3.691 10.312 -4.516 1 97.44 444 TYR A CA 1
ATOM 3400 C C . TYR A 1 444 ? -2.236 9.859 -4.457 1 97.44 444 TYR A C 1
ATOM 3402 O O . TYR A 1 444 ? -1.749 9.461 -3.4 1 97.44 444 TYR A O 1
ATOM 3410 N N . GLU A 1 445 ? -1.521 9.898 -5.57 1 97.88 445 GLU A N 1
ATOM 3411 C CA . GLU A 1 445 ? -0.109 9.531 -5.613 1 97.88 445 GLU A CA 1
ATOM 3412 C C . GLU A 1 445 ? 0.726 10.445 -4.723 1 97.88 445 GLU A C 1
ATOM 3414 O O . GLU A 1 445 ? 1.684 10 -4.09 1 97.88 445 GLU A O 1
ATOM 3419 N N . CYS A 1 446 ? 0.342 11.703 -4.703 1 98 446 CYS A N 1
ATOM 3420 C CA . CYS A 1 446 ? 1.039 12.656 -3.846 1 98 446 CYS A CA 1
ATOM 3421 C C . CYS A 1 446 ? 0.918 12.258 -2.379 1 98 446 CYS A C 1
ATOM 3423 O O . CYS A 1 446 ? 1.905 12.281 -1.642 1 98 446 CYS A O 1
ATOM 3425 N N . GLY A 1 447 ? -0.34 11.945 -1.968 1 98.69 447 GLY A N 1
ATOM 3426 C CA . GLY A 1 447 ? -0.525 11.508 -0.593 1 98.69 447 GLY A CA 1
ATOM 3427 C C . GLY A 1 447 ? 0.371 10.344 -0.21 1 98.69 447 GLY A C 1
ATOM 3428 O O . GLY A 1 447 ? 0.989 10.352 0.856 1 98.69 447 GLY A O 1
ATOM 3429 N N . ARG A 1 448 ? 0.488 9.359 -1.071 1 98.69 448 ARG A N 1
ATOM 3430 C CA . ARG A 1 448 ? 1.378 8.234 -0.831 1 98.69 448 ARG A CA 1
ATOM 3431 C C . ARG A 1 448 ? 2.838 8.672 -0.84 1 98.69 448 ARG A C 1
ATOM 3433 O O . ARG A 1 448 ? 3.623 8.25 0.011 1 98.69 448 ARG A O 1
ATOM 3440 N N . TYR A 1 449 ? 3.162 9.539 -1.739 1 98.75 449 TYR A N 1
ATOM 3441 C CA . TYR A 1 449 ? 4.531 9.953 -2.008 1 98.75 449 TYR A CA 1
ATOM 3442 C C . TYR A 1 449 ? 5.117 10.711 -0.819 1 98.75 449 TYR A C 1
ATOM 3444 O O . TYR A 1 449 ? 6.266 10.484 -0.436 1 98.75 449 TYR A O 1
ATOM 3452 N N . ILE A 1 450 ? 4.383 11.602 -0.227 1 98.81 450 ILE A N 1
ATOM 3453 C CA . ILE A 1 450 ? 4.961 12.453 0.805 1 98.81 450 ILE A CA 1
ATOM 3454 C C . ILE A 1 450 ? 5.238 11.633 2.061 1 98.81 450 ILE A C 1
ATOM 3456 O O . ILE A 1 450 ? 6.219 11.883 2.768 1 98.81 450 ILE A O 1
ATOM 3460 N N . VAL A 1 451 ? 4.395 10.656 2.387 1 98.88 451 VAL A N 1
ATOM 3461 C CA . VAL A 1 451 ? 4.676 9.75 3.496 1 98.88 451 VAL A CA 1
ATOM 3462 C C . VAL A 1 451 ? 5.918 8.922 3.186 1 98.88 451 VAL A C 1
ATOM 3464 O O . VAL A 1 451 ? 6.801 8.773 4.035 1 98.88 451 VAL A O 1
ATOM 3467 N N . ALA A 1 452 ? 5.98 8.43 1.97 1 98.88 452 ALA A N 1
ATOM 3468 C CA . ALA A 1 452 ? 7.117 7.621 1.544 1 98.88 452 ALA A CA 1
ATOM 3469 C C . ALA A 1 452 ? 8.414 8.43 1.571 1 98.88 452 ALA A C 1
ATOM 3471 O O . ALA A 1 452 ? 9.469 7.918 1.951 1 98.88 452 ALA A O 1
ATOM 3472 N N . GLU A 1 453 ? 8.344 9.641 1.082 1 98.81 453 GLU A N 1
ATOM 3473 C CA . GLU A 1 453 ? 9.539 10.484 1.062 1 98.81 453 GLU A CA 1
ATOM 3474 C C . GLU A 1 453 ? 10.031 10.773 2.477 1 98.81 453 GLU A C 1
ATOM 3476 O O . GLU A 1 453 ? 11.242 10.781 2.729 1 98.81 453 GLU A O 1
ATOM 3481 N N . ALA A 1 454 ? 9.07 11.086 3.381 1 98.81 454 ALA A N 1
ATOM 3482 C CA . ALA A 1 454 ? 9.469 11.281 4.77 1 98.81 454 ALA A CA 1
ATOM 3483 C C . ALA A 1 454 ? 10.18 10.047 5.316 1 98.81 454 ALA A C 1
ATOM 3485 O O . ALA A 1 454 ? 11.195 10.156 6.008 1 98.81 454 ALA A O 1
ATOM 3486 N N . TYR A 1 455 ? 9.641 8.867 5.043 1 98.81 455 TYR A N 1
ATOM 3487 C CA . TYR A 1 455 ? 10.242 7.609 5.465 1 98.81 455 TYR A CA 1
ATOM 3488 C C . TYR A 1 455 ? 11.641 7.449 4.879 1 98.81 455 TYR A C 1
ATOM 3490 O O . TYR A 1 455 ? 12.57 7.051 5.578 1 98.81 455 TYR A O 1
ATOM 3498 N N . ARG A 1 456 ? 11.789 7.781 3.602 1 98.5 456 ARG A N 1
ATOM 3499 C CA . ARG A 1 456 ? 13.07 7.715 2.904 1 98.5 456 ARG A CA 1
ATOM 3500 C C . ARG A 1 456 ? 14.094 8.648 3.543 1 98.5 456 ARG A C 1
ATOM 3502 O O . ARG A 1 456 ? 15.25 8.281 3.717 1 98.5 456 ARG A O 1
ATOM 3509 N N . ASN A 1 457 ? 13.641 9.82 3.832 1 98.69 457 ASN A N 1
ATOM 3510 C CA . ASN A 1 457 ? 14.531 10.805 4.434 1 98.69 457 ASN A CA 1
ATOM 3511 C C . ASN A 1 457 ? 15.016 10.352 5.809 1 98.69 457 ASN A C 1
ATOM 3513 O O . ASN A 1 457 ? 16.172 10.562 6.16 1 98.69 457 ASN A O 1
ATOM 3517 N N . LEU A 1 458 ? 14.156 9.773 6.629 1 98.81 458 LEU A N 1
ATOM 3518 C CA . LEU A 1 458 ? 14.57 9.242 7.922 1 98.81 458 LEU A CA 1
ATOM 3519 C C . LEU A 1 458 ? 15.602 8.133 7.746 1 98.81 458 LEU A C 1
ATOM 3521 O O . LEU A 1 458 ? 16.562 8.047 8.516 1 98.81 458 LEU A O 1
ATOM 3525 N N . ALA A 1 459 ? 15.453 7.297 6.73 1 98.81 459 ALA A N 1
ATOM 3526 C CA . ALA A 1 459 ? 16.344 6.168 6.484 1 98.81 459 ALA A CA 1
ATOM 3527 C C . ALA A 1 459 ? 17.781 6.645 6.211 1 98.81 459 ALA A C 1
ATOM 3529 O O . ALA A 1 459 ? 18.734 5.957 6.543 1 98.81 459 ALA A O 1
ATOM 3530 N N . THR A 1 460 ? 17.938 7.82 5.613 1 98.75 460 THR A N 1
ATOM 3531 C CA . THR A 1 460 ? 19.25 8.336 5.234 1 98.75 460 THR A CA 1
ATOM 3532 C C . THR A 1 460 ? 20.125 8.539 6.469 1 98.75 460 THR A C 1
ATOM 3534 O O . THR A 1 460 ? 21.344 8.648 6.359 1 98.75 460 THR A O 1
ATOM 3537 N N . VAL A 1 461 ? 19.5 8.625 7.652 1 98.75 461 VAL A N 1
ATOM 3538 C CA . VAL A 1 461 ? 20.297 8.812 8.859 1 98.75 461 VAL A CA 1
ATOM 3539 C C . VAL A 1 461 ? 20.188 7.578 9.75 1 98.75 461 VAL A C 1
ATOM 3541 O O . VAL A 1 461 ? 20.516 7.633 10.93 1 98.75 461 VAL A O 1
ATOM 3544 N N . GLY A 1 462 ? 19.641 6.488 9.219 1 98.81 462 GLY A N 1
ATOM 3545 C CA . GLY A 1 462 ? 19.625 5.207 9.906 1 98.81 462 GLY A CA 1
ATOM 3546 C C . GLY A 1 462 ? 18.375 4.992 10.742 1 98.81 462 GLY A C 1
ATOM 3547 O O . GLY A 1 462 ? 18.344 4.117 11.609 1 98.81 462 GLY A O 1
ATOM 3548 N N . ALA A 1 463 ? 17.312 5.777 10.531 1 98.88 463 ALA A N 1
ATOM 3549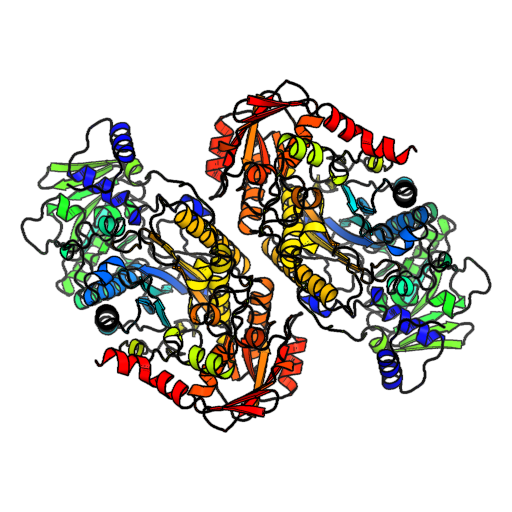 C CA . ALA A 1 463 ? 16.125 5.723 11.383 1 98.88 463 ALA A CA 1
ATOM 3550 C C . ALA A 1 463 ? 14.961 5.051 10.656 1 98.88 463 ALA A C 1
ATOM 3552 O O . ALA A 1 463 ? 14.875 5.105 9.422 1 98.88 463 ALA A O 1
ATOM 3553 N N . LYS A 1 464 ? 14.125 4.422 11.391 1 98.56 464 LYS A N 1
ATOM 3554 C CA . LYS A 1 464 ? 12.867 3.861 10.914 1 98.56 464 LYS A CA 1
ATOM 3555 C C . LYS A 1 464 ? 11.672 4.652 11.453 1 98.56 464 LYS A C 1
ATOM 3557 O O . LYS A 1 464 ? 11.609 4.949 12.648 1 98.56 464 LYS A O 1
ATOM 3562 N N . GLY A 1 465 ? 10.727 5.008 10.562 1 98.44 465 GLY A N 1
ATOM 3563 C CA . GLY A 1 465 ? 9.555 5.766 10.977 1 98.44 465 GLY A CA 1
ATOM 3564 C C . GLY A 1 465 ? 8.703 5.039 12 1 98.44 465 GLY A C 1
ATOM 3565 O O . GLY A 1 465 ? 8.539 3.822 11.93 1 98.44 465 GLY A O 1
ATOM 3566 N N . ILE A 1 466 ? 8.094 5.793 12.992 1 98.06 466 ILE A N 1
ATOM 3567 C CA . ILE A 1 466 ? 7.309 5.137 14.031 1 98.06 466 ILE A CA 1
ATOM 3568 C C . ILE A 1 466 ? 5.934 5.797 14.125 1 98.06 466 ILE A C 1
ATOM 3570 O O . ILE A 1 466 ? 5.008 5.227 14.703 1 98.06 466 ILE A O 1
ATOM 3574 N N . GLY A 1 467 ? 5.785 7.012 13.57 1 97.56 467 GLY A N 1
ATOM 3575 C CA . GLY A 1 467 ? 4.508 7.707 13.633 1 97.56 467 GLY A CA 1
ATOM 3576 C C . GLY A 1 467 ? 4.492 9 12.844 1 97.56 467 GLY A C 1
ATOM 3577 O O . GLY A 1 467 ? 5.547 9.555 12.531 1 97.56 467 GLY A O 1
ATOM 3578 N N . VAL A 1 468 ? 3.291 9.5 12.516 1 97.75 468 VAL A N 1
ATOM 3579 C CA . VAL A 1 468 ? 3.127 10.641 11.625 1 97.75 468 VAL A CA 1
ATOM 3580 C C . VAL A 1 468 ? 2.08 11.602 12.188 1 97.75 468 VAL A C 1
ATOM 3582 O O . VAL A 1 468 ? 1.106 11.164 12.812 1 97.75 468 VAL A O 1
ATOM 3585 N N . VAL A 1 469 ? 2.295 12.867 12.039 1 97.19 469 VAL A N 1
ATOM 3586 C CA . VAL A 1 469 ? 1.231 13.859 12.109 1 97.19 469 VAL A CA 1
ATOM 3587 C C . VAL A 1 469 ? 1.057 14.523 10.742 1 97.19 469 VAL A C 1
ATOM 3589 O O . VAL A 1 469 ? 2.018 14.656 9.984 1 97.19 469 VAL A O 1
ATOM 3592 N N . ASP A 1 470 ? -0.181 14.914 10.43 1 96.88 470 ASP A N 1
ATOM 3593 C CA . ASP A 1 470 ? -0.451 15.469 9.109 1 96.88 470 ASP A CA 1
ATOM 3594 C C . ASP A 1 470 ? -1.033 16.875 9.211 1 96.88 470 ASP A C 1
ATOM 3596 O O . ASP A 1 470 ? -1.541 17.266 10.258 1 96.88 470 ASP A O 1
ATOM 3600 N N . HIS A 1 471 ? -0.906 17.625 8.195 1 97.69 471 HIS A N 1
ATOM 3601 C CA . HIS A 1 471 ? -1.611 18.891 7.977 1 97.69 471 HIS A CA 1
ATOM 3602 C C . HIS A 1 471 ? -2.15 18.984 6.555 1 97.69 471 HIS A C 1
ATOM 3604 O O . HIS A 1 471 ? -1.378 19.062 5.598 1 97.69 471 HIS A O 1
ATOM 3610 N N . LEU A 1 472 ? -3.432 18.969 6.414 1 98.25 472 LEU A N 1
ATOM 3611 C CA . LEU A 1 472 ? -4.094 18.969 5.113 1 98.25 472 LEU A CA 1
ATOM 3612 C C . LEU A 1 472 ? -4.539 20.375 4.73 1 98.25 472 LEU A C 1
ATOM 3614 O O . LEU A 1 472 ? -5.5 20.906 5.297 1 98.25 472 LEU A O 1
ATOM 3618 N N . GLN A 1 473 ? -3.908 20.969 3.74 1 98.12 473 GLN A N 1
ATOM 3619 C CA . GLN A 1 473 ? -4.152 22.359 3.363 1 98.12 473 GLN A CA 1
ATOM 3620 C C . GLN A 1 473 ? -4.707 22.453 1.944 1 98.12 473 GLN A C 1
ATOM 3622 O O . GLN A 1 473 ? -4.016 22.125 0.98 1 98.12 473 GLN A O 1
ATOM 3627 N N . PHE A 1 474 ? -5.883 22.875 1.775 1 97.94 474 PHE A N 1
ATOM 3628 C CA . PHE A 1 474 ? -6.594 22.922 0.502 1 97.94 474 PHE A CA 1
ATOM 3629 C C . PHE A 1 474 ? -7.434 24.188 0.391 1 97.94 474 PHE A C 1
ATOM 3631 O O . PHE A 1 474 ? -7.512 24.969 1.338 1 97.94 474 PHE A O 1
ATOM 3638 N N . GLY A 1 475 ? -8.016 24.484 -0.83 1 97.12 475 GLY A N 1
ATOM 3639 C CA . GLY A 1 475 ? -8.945 25.594 -1.02 1 97.12 475 GLY A CA 1
ATOM 3640 C C . GLY A 1 475 ? -10.32 25.328 -0.423 1 97.12 475 GLY A C 1
ATOM 3641 O O . GLY A 1 475 ? -10.438 24.594 0.562 1 97.12 475 GLY A O 1
ATOM 3642 N N . ASP A 1 476 ? -11.344 25.938 -0.948 1 96.62 476 ASP A N 1
ATOM 3643 C CA . ASP A 1 476 ? -12.719 25.828 -0.482 1 96.62 476 ASP A CA 1
ATOM 3644 C C . ASP A 1 476 ? -13.273 24.422 -0.748 1 96.62 476 ASP A C 1
ATOM 3646 O O . ASP A 1 476 ? -13.398 24.016 -1.902 1 96.62 476 ASP A O 1
ATOM 3650 N N . PRO A 1 477 ? -13.609 23.672 0.342 1 96.88 477 PRO A N 1
ATOM 3651 C CA . PRO A 1 477 ? -14.062 22.297 0.157 1 96.88 477 PRO A CA 1
ATOM 3652 C C . PRO A 1 477 ? -15.383 22.219 -0.61 1 96.88 477 PRO A C 1
ATOM 3654 O O . PRO A 1 477 ? -15.758 21.141 -1.083 1 96.88 477 PRO A O 1
ATOM 3657 N N . LYS A 1 478 ? -16.125 23.328 -0.764 1 95.94 478 LYS A N 1
ATOM 3658 C CA . LYS A 1 478 ? -17.391 23.312 -1.501 1 95.94 478 LYS A CA 1
ATOM 3659 C C . LYS A 1 478 ? -17.156 23.234 -3.006 1 95.94 478 LYS A C 1
ATOM 3661 O O . LYS A 1 478 ? -18.062 22.922 -3.771 1 95.94 478 LYS A O 1
ATOM 3666 N N . LYS A 1 479 ? -15.945 23.594 -3.424 1 96.81 479 LYS A N 1
ATOM 3667 C CA . LYS A 1 479 ? -15.578 23.406 -4.824 1 96.81 479 LYS A CA 1
ATOM 3668 C C . LYS A 1 479 ? -15.258 21.953 -5.125 1 96.81 479 LYS A C 1
ATOM 3670 O O . LYS A 1 479 ? -14.32 21.391 -4.551 1 96.81 479 LYS A O 1
ATOM 3675 N N . PRO A 1 480 ? -15.898 21.375 -6.047 1 96.62 480 PRO A N 1
ATOM 3676 C CA . PRO A 1 480 ? -15.828 19.922 -6.242 1 96.62 480 PRO A CA 1
ATOM 3677 C C . PRO A 1 480 ? -14.422 19.438 -6.574 1 96.62 480 PRO A C 1
ATOM 3679 O O . PRO A 1 480 ? -14.008 18.375 -6.121 1 96.62 480 PRO A O 1
ATOM 3682 N N . GLU A 1 481 ? -13.68 20.172 -7.395 1 96.62 481 GLU A N 1
ATOM 3683 C CA . GLU A 1 481 ? -12.328 19.766 -7.77 1 96.62 481 GLU A CA 1
ATOM 3684 C C . GLU A 1 481 ? -11.383 19.797 -6.574 1 96.62 481 GLU A C 1
ATOM 3686 O O . GLU A 1 481 ? -10.516 18.938 -6.434 1 96.62 481 GLU A O 1
ATOM 3691 N N . VAL A 1 482 ? -11.547 20.812 -5.668 1 97.5 482 VAL A N 1
ATOM 3692 C CA . VAL A 1 482 ? -10.742 20.938 -4.461 1 97.5 482 VAL A CA 1
ATOM 3693 C C . VAL A 1 482 ? -11.039 19.781 -3.518 1 97.5 482 VAL A C 1
ATOM 3695 O O . VAL A 1 482 ? -10.117 19.172 -2.967 1 97.5 482 VAL A O 1
ATOM 3698 N N . TYR A 1 483 ? -12.336 19.531 -3.408 1 97.75 483 TYR A N 1
ATOM 3699 C CA . TYR A 1 483 ? -12.734 18.469 -2.492 1 97.75 483 TYR A CA 1
ATOM 3700 C C . TYR A 1 483 ? -12.266 17.109 -2.998 1 97.75 483 TYR A C 1
ATOM 3702 O O . TYR A 1 483 ? -11.891 16.234 -2.207 1 97.75 483 TYR A O 1
ATOM 3710 N N . TYR A 1 484 ? -12.273 16.922 -4.316 1 96.94 484 TYR A N 1
ATOM 3711 C CA . TYR A 1 484 ? -11.734 15.703 -4.914 1 96.94 484 TYR A CA 1
ATOM 3712 C C . TYR A 1 484 ? -10.273 15.516 -4.543 1 96.94 484 TYR A C 1
ATOM 3714 O O . TYR A 1 484 ? -9.875 14.422 -4.121 1 96.94 484 TYR A O 1
ATOM 3722 N N . GLN A 1 485 ? -9.477 16.516 -4.711 1 97.56 485 GLN A N 1
ATOM 3723 C CA . GLN A 1 485 ? -8.055 16.453 -4.398 1 97.56 485 GLN A CA 1
ATOM 3724 C C . GLN A 1 485 ? -7.828 16.141 -2.92 1 97.56 485 GLN A C 1
ATOM 3726 O O . GLN A 1 485 ? -6.922 15.383 -2.572 1 97.56 485 GLN A O 1
ATOM 3731 N N . PHE A 1 486 ? -8.719 16.734 -2.109 1 98.19 486 PHE A N 1
ATOM 3732 C CA . PHE A 1 486 ? -8.641 16.5 -0.671 1 98.19 486 PHE A CA 1
ATOM 3733 C C . PHE A 1 486 ? -8.875 15.023 -0.347 1 98.19 486 PHE A C 1
ATOM 3735 O O . PHE A 1 486 ? -8.062 14.391 0.323 1 98.19 486 PHE A O 1
ATOM 3742 N N . VAL A 1 487 ? -9.891 14.477 -0.854 1 97.88 487 VAL A N 1
ATOM 3743 C CA . VAL A 1 487 ? -10.273 13.102 -0.562 1 97.88 487 VAL A CA 1
ATOM 3744 C C . VAL A 1 487 ? -9.188 12.148 -1.062 1 97.88 487 VAL A C 1
ATOM 3746 O O . VAL A 1 487 ? -8.773 11.234 -0.342 1 97.88 487 VAL A O 1
ATOM 3749 N N . GLU A 1 488 ? -8.695 12.375 -2.229 1 97.56 488 GLU A N 1
ATOM 3750 C CA . GLU A 1 488 ? -7.676 11.508 -2.814 1 97.56 488 GLU A CA 1
ATOM 3751 C C . GLU A 1 488 ? -6.379 11.57 -2.016 1 97.56 488 GLU A C 1
ATOM 3753 O O . GLU A 1 488 ? -5.719 10.547 -1.812 1 97.56 488 GLU A O 1
ATOM 3758 N N . ALA A 1 489 ? -6.008 12.766 -1.578 1 98.5 489 ALA A N 1
ATOM 3759 C CA . ALA A 1 489 ? -4.801 12.906 -0.769 1 98.5 489 ALA A CA 1
ATOM 3760 C C . ALA A 1 489 ? -4.914 12.109 0.527 1 98.5 489 ALA A C 1
ATOM 3762 O O . ALA A 1 489 ? -3.961 11.438 0.936 1 98.5 489 ALA A O 1
ATOM 3763 N N . VAL A 1 490 ? -6.086 12.227 1.137 1 98.31 490 VAL A N 1
ATOM 3764 C CA . VAL A 1 490 ? -6.328 11.516 2.387 1 98.31 490 VAL A CA 1
ATOM 3765 C C . VAL A 1 490 ? -6.199 10.008 2.158 1 98.31 490 VAL A C 1
ATOM 3767 O O . VAL A 1 490 ? -5.594 9.305 2.965 1 98.31 490 VAL A O 1
ATOM 3770 N N . ARG A 1 491 ? -6.711 9.523 1.046 1 98.12 491 ARG A N 1
ATOM 3771 C CA . ARG A 1 491 ? -6.625 8.109 0.724 1 98.12 491 ARG A CA 1
ATOM 3772 C C . ARG A 1 491 ? -5.176 7.668 0.556 1 98.12 491 ARG A C 1
ATOM 3774 O O . ARG A 1 491 ? -4.777 6.613 1.057 1 98.12 491 ARG A O 1
ATOM 3781 N N . GLY A 1 492 ? -4.406 8.469 -0.145 1 98.62 492 GLY A N 1
ATOM 3782 C CA . GLY A 1 492 ? -3 8.156 -0.341 1 98.62 492 GLY A CA 1
ATOM 3783 C C . GLY A 1 492 ? -2.205 8.141 0.951 1 98.62 492 GLY A C 1
ATOM 3784 O O . GLY A 1 492 ? -1.416 7.219 1.188 1 98.62 492 GLY A O 1
ATOM 3785 N N . ILE A 1 493 ? -2.424 9.133 1.801 1 98.75 493 ILE A N 1
ATOM 3786 C CA . ILE A 1 493 ? -1.717 9.242 3.072 1 98.75 493 ILE A CA 1
ATOM 3787 C C . ILE A 1 493 ? -2.064 8.047 3.959 1 98.75 493 ILE A C 1
ATOM 3789 O O . ILE A 1 493 ? -1.181 7.434 4.559 1 98.75 493 ILE A O 1
ATOM 3793 N N . ALA A 1 494 ? -3.35 7.742 4.012 1 98.44 494 ALA A N 1
ATOM 3794 C CA . ALA A 1 494 ? -3.811 6.621 4.824 1 98.44 494 ALA A CA 1
ATOM 3795 C C . ALA A 1 494 ? -3.139 5.32 4.391 1 98.44 494 ALA A C 1
ATOM 3797 O O . ALA A 1 494 ? -2.668 4.547 5.23 1 98.44 494 ALA A O 1
ATOM 3798 N N . GLU A 1 495 ? -3.104 5.098 3.137 1 98.62 495 GLU A N 1
ATOM 3799 C CA . GLU A 1 495 ? -2.545 3.869 2.576 1 98.62 495 GLU A CA 1
ATOM 3800 C C . GLU A 1 495 ? -1.062 3.736 2.91 1 98.62 495 GLU A C 1
ATOM 3802 O O . GLU A 1 495 ? -0.621 2.695 3.398 1 98.62 495 GLU A O 1
ATOM 3807 N N . ALA A 1 496 ? -0.284 4.73 2.617 1 98.81 496 ALA A N 1
ATOM 3808 C CA . ALA A 1 496 ? 1.158 4.684 2.848 1 98.81 496 ALA A CA 1
ATOM 3809 C C . ALA A 1 496 ? 1.473 4.566 4.336 1 98.81 496 ALA A C 1
ATOM 3811 O O . ALA A 1 496 ? 2.391 3.842 4.727 1 98.81 496 ALA A O 1
ATOM 3812 N N . SER A 1 497 ? 0.71 5.301 5.168 1 98.44 497 SER A N 1
ATOM 3813 C CA . SER A 1 497 ? 0.949 5.258 6.605 1 98.44 497 SER A CA 1
ATOM 3814 C C . SER A 1 497 ? 0.731 3.855 7.164 1 98.44 497 SER A C 1
ATOM 3816 O O . SER A 1 497 ? 1.524 3.373 7.973 1 98.44 497 SER A O 1
ATOM 3818 N N . LYS A 1 498 ? -0.321 3.26 6.738 1 98.06 498 LYS A N 1
ATOM 3819 C CA . LYS A 1 498 ? -0.569 1.889 7.176 1 98.06 498 LYS A CA 1
ATOM 3820 C C . LYS A 1 498 ? 0.517 0.944 6.668 1 98.06 498 LYS A C 1
ATOM 3822 O O . LYS A 1 498 ? 0.988 0.076 7.406 1 98.06 498 LYS A O 1
ATOM 3827 N N . TYR A 1 499 ? 0.877 1.058 5.426 1 98.31 499 TYR A N 1
ATOM 3828 C CA . TYR A 1 499 ? 1.862 0.177 4.809 1 98.31 499 TYR A CA 1
ATOM 3829 C C . TYR A 1 499 ? 3.172 0.192 5.59 1 98.31 499 TYR A C 1
ATOM 3831 O O . TYR A 1 499 ? 3.775 -0.858 5.82 1 98.31 499 TYR A O 1
ATOM 3839 N N . PHE A 1 500 ? 3.662 1.39 5.988 1 98.25 500 PHE A N 1
ATOM 3840 C CA . PHE A 1 500 ? 4.953 1.55 6.645 1 98.25 500 PHE A CA 1
ATOM 3841 C C . PHE A 1 500 ? 4.84 1.272 8.141 1 98.25 500 PHE A C 1
ATOM 3843 O O . PHE A 1 500 ? 5.844 1.252 8.852 1 98.25 500 PHE A O 1
ATOM 3850 N N . GLY A 1 501 ? 3.65 1.066 8.664 1 97.06 501 GLY A N 1
ATOM 3851 C CA . GLY A 1 501 ? 3.467 0.903 10.102 1 97.06 501 GLY A CA 1
ATOM 3852 C C . GLY A 1 501 ? 3.713 2.178 10.883 1 97.06 501 GLY A C 1
ATOM 3853 O O . GLY A 1 501 ? 4.32 2.146 11.953 1 97.06 501 GLY A O 1
ATOM 3854 N N . THR A 1 502 ? 3.312 3.279 10.305 1 97.88 502 THR A N 1
ATOM 3855 C CA . THR A 1 502 ? 3.471 4.594 10.914 1 97.88 502 THR A CA 1
ATOM 3856 C C . THR A 1 502 ? 2.113 5.25 11.141 1 97.88 502 THR A C 1
ATOM 3858 O O . THR A 1 502 ? 1.694 6.105 10.359 1 97.88 502 THR A O 1
ATOM 3861 N N . PRO A 1 503 ? 1.435 4.988 12.211 1 96.62 503 PRO A N 1
ATOM 3862 C CA . PRO A 1 503 ? 0.092 5.516 12.461 1 96.62 503 PRO A CA 1
ATOM 3863 C C . PRO A 1 503 ? 0.055 7.039 12.508 1 96.62 503 PRO A C 1
ATOM 3865 O O . PRO A 1 503 ? 1.053 7.676 12.867 1 96.62 503 PRO A O 1
ATOM 3868 N N . ILE A 1 504 ? -1.079 7.586 12.133 1 96.81 504 ILE A N 1
ATOM 3869 C CA . ILE A 1 504 ? -1.329 9.016 12.258 1 96.81 504 ILE A CA 1
ATOM 3870 C C . ILE A 1 504 ? -1.796 9.336 13.68 1 96.81 504 ILE A C 1
ATOM 3872 O O . ILE A 1 504 ? -2.912 8.984 14.062 1 96.81 504 ILE A O 1
ATOM 3876 N N . VAL A 1 505 ? -1.016 10.055 14.414 1 95.25 505 VAL A N 1
ATOM 3877 C CA . VAL A 1 505 ? -1.31 10.219 15.828 1 95.25 505 VAL A CA 1
ATOM 3878 C C . VAL A 1 505 ? -1.838 11.633 16.078 1 95.25 505 VAL A C 1
ATOM 3880 O O . VAL A 1 505 ? -2.102 12.008 17.234 1 95.25 505 VAL A O 1
ATOM 3883 N N . GLY A 1 506 ? -1.979 12.391 15.023 1 92.81 506 GLY A N 1
ATOM 3884 C CA . GLY A 1 506 ? -2.52 13.734 15.094 1 92.81 506 GLY A CA 1
ATOM 3885 C C . GLY A 1 506 ? -2.457 14.469 13.766 1 92.81 506 GLY A C 1
ATOM 3886 O O . GLY A 1 506 ? -1.796 14.016 12.828 1 92.81 506 GLY A O 1
ATOM 3887 N N . GLY A 1 507 ? -3.131 15.57 13.711 1 91.19 507 GLY A N 1
ATOM 3888 C CA . GLY A 1 507 ? -3.094 16.344 12.477 1 91.19 507 GLY A CA 1
ATOM 3889 C C . GLY A 1 507 ? -3.994 17.562 12.508 1 91.19 507 GLY A C 1
ATOM 3890 O O . GLY A 1 507 ? -4.523 17.922 13.562 1 91.19 507 GLY A O 1
ATOM 3891 N N . LYS A 1 508 ? -3.953 18.281 11.43 1 93.31 508 LYS A N 1
ATOM 3892 C CA . LYS A 1 508 ? -4.719 19.5 11.219 1 93.31 508 LYS A CA 1
ATOM 3893 C C . LYS A 1 508 ? -5.23 19.594 9.789 1 93.31 508 LYS A C 1
ATOM 3895 O O . LYS A 1 508 ? -4.641 19.016 8.867 1 93.31 508 LYS A O 1
ATOM 3900 N N . VAL A 1 509 ? -6.422 20.219 9.664 1 95.56 509 VAL A N 1
ATOM 3901 C CA . VAL A 1 509 ? -6.953 20.5 8.336 1 95.56 509 VAL A CA 1
ATOM 3902 C C . VAL A 1 509 ? -7.172 22 8.18 1 95.56 509 VAL A C 1
ATOM 3904 O O . VAL A 1 509 ? -7.734 22.656 9.07 1 95.56 509 VAL A O 1
ATOM 3907 N N . SER A 1 510 ? -6.664 22.547 7.176 1 95.88 510 SER A N 1
ATOM 3908 C CA . SER A 1 510 ? -6.859 23.953 6.844 1 95.88 510 SER A CA 1
ATOM 3909 C C . SER A 1 510 ? -7.445 24.125 5.445 1 95.88 510 SER A C 1
ATOM 3911 O O . SER A 1 510 ? -6.727 24.016 4.449 1 95.88 510 SER A O 1
ATOM 3913 N N . PHE A 1 511 ? -8.734 24.422 5.336 1 95.38 511 PHE A N 1
ATOM 3914 C CA . PHE A 1 511 ? -9.398 24.719 4.074 1 95.38 511 PHE A CA 1
ATOM 3915 C C . PHE A 1 511 ? -9.406 26.219 3.812 1 95.38 511 PHE A C 1
ATOM 3917 O O . PHE A 1 511 ? -8.875 27 4.605 1 95.38 511 PHE A O 1
ATOM 3924 N N . TYR A 1 512 ? -9.906 26.672 2.703 1 93.81 512 TYR A N 1
ATOM 3925 C CA . TYR A 1 512 ? -10.164 28.047 2.281 1 93.81 512 TYR A CA 1
ATOM 3926 C C . TYR A 1 512 ? -8.859 28.797 2.055 1 93.81 512 TYR A C 1
ATOM 3928 O O . TYR A 1 512 ? -8.805 30.016 2.23 1 93.81 512 TYR A O 1
ATOM 3936 N N . ASN A 1 513 ? -7.797 28.047 1.807 1 95.81 513 ASN A N 1
ATOM 3937 C CA . ASN A 1 513 ? -6.566 28.688 1.35 1 95.81 513 ASN A CA 1
ATOM 3938 C C . ASN A 1 513 ? -6.668 29.125 -0.106 1 95.81 513 ASN A C 1
ATOM 3940 O O . ASN A 1 513 ? -6.203 28.438 -1.008 1 95.81 513 ASN A O 1
ATOM 3944 N N . GLU A 1 514 ? -7.273 30.281 -0.278 1 94.12 514 GLU A N 1
ATOM 3945 C CA . GLU A 1 514 ? -7.516 30.844 -1.604 1 94.12 514 GLU A CA 1
ATOM 3946 C C . GLU A 1 514 ? -7.117 32.312 -1.666 1 94.12 514 GLU A C 1
ATOM 3948 O O . GLU A 1 514 ? -7.016 32.969 -0.634 1 94.12 514 GLU A O 1
ATOM 3953 N N . ASN A 1 515 ? -6.766 32.812 -2.885 1 90.62 515 ASN A N 1
ATOM 3954 C CA . ASN A 1 515 ? -6.453 34.219 -3.033 1 90.62 515 ASN A CA 1
ATOM 3955 C C . ASN A 1 515 ? -7.723 35.062 -3.143 1 90.62 515 ASN A C 1
ATOM 3957 O O . ASN A 1 515 ? -8.828 34.562 -2.994 1 90.62 515 ASN A O 1
ATOM 3961 N N . LYS A 1 516 ? -7.543 36.312 -3.32 1 84.75 516 LYS A N 1
ATOM 3962 C CA . LYS A 1 516 ? -8.648 37.25 -3.332 1 84.75 516 LYS A CA 1
ATOM 3963 C C . LYS A 1 516 ? -9.609 36.969 -4.48 1 84.75 516 LYS A C 1
ATOM 3965 O O . LYS A 1 516 ? -10.797 37.312 -4.406 1 84.75 516 LYS A O 1
ATOM 3970 N N . GLU A 1 517 ? -9.094 36.312 -5.5 1 91.31 517 GLU A N 1
ATOM 3971 C CA . GLU A 1 517 ? -9.906 36 -6.668 1 91.31 517 GLU A CA 1
ATOM 3972 C C . GLU A 1 517 ? -10.609 34.656 -6.5 1 91.31 517 GLU A C 1
ATOM 3974 O O . GLU A 1 517 ? -11.344 34.219 -7.387 1 91.31 517 GLU A O 1
ATOM 3979 N N . GLY A 1 518 ? -10.406 34.031 -5.43 1 91.31 518 GLY A N 1
ATOM 3980 C CA . GLY A 1 518 ? -11.047 32.75 -5.168 1 91.31 518 GLY A CA 1
ATOM 3981 C C . GLY A 1 518 ? -10.297 31.594 -5.758 1 91.31 518 GLY A C 1
ATOM 3982 O O . GLY A 1 518 ? -10.836 30.484 -5.84 1 91.31 518 GLY A O 1
ATOM 3983 N N . LYS A 1 519 ? -9.164 31.828 -6.273 1 94.75 519 LYS A N 1
ATOM 3984 C CA . LYS A 1 519 ? -8.336 30.734 -6.793 1 94.75 519 LYS A CA 1
ATOM 3985 C C . LYS A 1 519 ? -7.602 30.016 -5.668 1 94.75 519 LYS A C 1
ATOM 3987 O O . LYS A 1 519 ? -6.902 30.656 -4.871 1 94.75 519 LYS A O 1
ATOM 3992 N N . PRO A 1 520 ? -7.766 28.734 -5.574 1 96.31 520 PRO A N 1
ATOM 3993 C CA . PRO A 1 520 ? -7.102 27.984 -4.496 1 96.31 520 PRO A CA 1
ATOM 3994 C C . PRO A 1 520 ? -5.59 27.891 -4.699 1 96.31 520 PRO A C 1
ATOM 3996 O O . PRO A 1 520 ? -5.105 27.984 -5.828 1 96.31 520 PRO A O 1
ATOM 3999 N N . ILE A 1 521 ? -4.859 27.734 -3.617 1 96.69 521 ILE A N 1
ATOM 4000 C CA . ILE A 1 521 ? -3.473 27.297 -3.703 1 96.69 521 ILE A CA 1
ATOM 4001 C C . ILE A 1 521 ? -3.408 25.891 -4.305 1 96.69 521 ILE A C 1
ATOM 4003 O O . ILE A 1 521 ? -4.426 25.203 -4.395 1 96.69 521 ILE A O 1
ATOM 4007 N N . LYS A 1 522 ? -2.189 25.5 -4.77 1 96.81 522 LYS A N 1
ATOM 4008 C CA . LYS A 1 522 ? -2.016 24.062 -5.039 1 96.81 522 LYS A CA 1
ATOM 4009 C C . LYS A 1 522 ? -2.326 23.234 -3.801 1 96.81 522 LYS A C 1
ATOM 4011 O O . LYS A 1 522 ? -2.062 23.656 -2.676 1 96.81 522 LYS A O 1
ATOM 4016 N N . PRO A 1 523 ? -3.002 22.016 -4.012 1 97.88 523 PRO A N 1
ATOM 4017 C CA . PRO A 1 523 ? -3.166 21.125 -2.854 1 97.88 523 PRO A CA 1
ATOM 4018 C C . PRO A 1 523 ? -1.848 20.844 -2.137 1 97.88 523 PRO A C 1
ATOM 4020 O O . PRO A 1 523 ? -0.869 20.438 -2.773 1 97.88 523 PRO A O 1
ATOM 4023 N N . THR A 1 524 ? -1.808 21.047 -0.807 1 98.5 524 THR A N 1
ATOM 4024 C CA . THR A 1 524 ? -0.547 20.938 -0.08 1 98.5 524 THR A CA 1
ATOM 4025 C C . THR A 1 524 ? -0.727 20.125 1.196 1 98.5 524 THR A C 1
ATOM 4027 O O . THR A 1 524 ? -0.581 20.656 2.301 1 98.5 524 THR A O 1
ATOM 4030 N N . PRO A 1 525 ? -0.997 18.859 1.036 1 98.62 525 PRO A N 1
ATOM 4031 C CA . PRO A 1 525 ? -0.84 18.016 2.23 1 98.62 525 PRO A CA 1
ATOM 4032 C C . PRO A 1 525 ? 0.614 17.891 2.68 1 98.62 525 PRO A C 1
ATOM 4034 O O . PRO A 1 525 ? 1.519 17.828 1.843 1 98.62 525 PRO A O 1
ATOM 4037 N N . LEU A 1 526 ? 0.781 17.969 3.984 1 98.44 526 LEU A N 1
ATOM 4038 C CA . LEU A 1 526 ? 2.09 17.906 4.629 1 98.44 526 LEU A CA 1
ATOM 4039 C C . LEU A 1 526 ? 2.105 16.859 5.734 1 98.44 526 LEU A C 1
ATOM 4041 O O . LEU A 1 526 ? 1.137 16.719 6.484 1 98.44 526 LEU A O 1
ATOM 4045 N N . VAL A 1 527 ? 3.195 16.031 5.777 1 98.5 527 VAL A N 1
ATOM 4046 C CA . VAL A 1 527 ? 3.338 15.117 6.902 1 98.5 527 VAL A CA 1
ATOM 4047 C C . VAL A 1 527 ? 4.652 15.391 7.633 1 98.5 527 VAL A C 1
ATOM 4049 O O . VAL A 1 527 ? 5.621 15.852 7.023 1 98.5 527 VAL A O 1
ATOM 4052 N N . VAL A 1 528 ? 4.645 15.227 8.906 1 98.56 528 VAL A N 1
ATOM 4053 C CA . VAL A 1 528 ? 5.848 15.172 9.734 1 98.56 528 VAL A CA 1
ATOM 4054 C C . VAL A 1 528 ? 5.977 13.797 10.375 1 98.56 528 VAL A C 1
ATOM 4056 O O . VAL A 1 528 ? 5.051 13.32 11.039 1 98.56 528 VAL A O 1
ATOM 4059 N N . MET A 1 529 ? 7.062 13.18 10.125 1 98.5 529 MET A N 1
ATOM 4060 C CA . MET A 1 529 ? 7.262 11.812 10.609 1 98.5 529 MET A CA 1
ATOM 4061 C C . MET A 1 529 ? 8.406 11.75 11.609 1 98.5 529 MET A C 1
ATOM 4063 O O . MET A 1 529 ? 9.445 12.383 11.414 1 98.5 529 MET A O 1
ATOM 4067 N N . ALA A 1 530 ? 8.156 11.062 12.688 1 98.38 530 ALA A N 1
ATOM 4068 C CA . ALA A 1 530 ? 9.203 10.734 13.648 1 98.38 530 ALA A CA 1
ATOM 4069 C C . ALA A 1 530 ? 9.695 9.305 13.461 1 98.38 530 ALA A C 1
ATOM 4071 O O . ALA A 1 530 ? 8.914 8.414 13.117 1 98.38 530 ALA A O 1
ATOM 4072 N N . GLY A 1 531 ? 10.992 9.109 13.641 1 98.5 531 GLY A N 1
ATOM 4073 C CA . GLY A 1 531 ? 11.586 7.789 13.531 1 98.5 531 GLY A CA 1
ATOM 4074 C C . GLY A 1 531 ? 12.695 7.547 14.531 1 98.5 531 GLY A C 1
ATOM 4075 O O . GLY A 1 531 ? 13.258 8.5 15.086 1 98.5 531 GLY A O 1
ATOM 4076 N N . LEU A 1 532 ? 13.023 6.301 14.844 1 98.69 532 LEU A N 1
ATOM 4077 C CA . LEU A 1 532 ? 14.086 5.926 15.773 1 98.69 532 LEU A CA 1
ATOM 4078 C C . LEU A 1 532 ? 15.266 5.312 15.023 1 98.69 532 LEU A C 1
ATOM 4080 O O . LEU A 1 532 ? 15.078 4.496 14.125 1 98.69 532 LEU A O 1
ATOM 4084 N N . VAL A 1 533 ? 16.406 5.688 15.391 1 98.62 533 VAL A N 1
ATOM 4085 C CA . VAL A 1 533 ? 17.625 5.082 14.836 1 98.62 533 VAL A CA 1
ATOM 4086 C C . VAL A 1 533 ? 17.734 3.635 15.305 1 98.62 533 VAL A C 1
ATOM 4088 O O . VAL A 1 533 ? 17.562 3.342 16.484 1 98.62 533 VAL A O 1
ATOM 4091 N N . GLN A 1 534 ? 17.953 2.5 14.406 1 94.75 534 GLN A N 1
ATOM 4092 C CA . GLN A 1 534 ? 17.953 1.064 14.664 1 94.75 534 GLN A CA 1
ATOM 4093 C C . GLN A 1 534 ? 19.328 0.595 15.141 1 94.75 534 GLN A C 1
ATOM 4095 O O . GLN A 1 534 ? 19.578 -0.608 15.211 1 94.75 534 GLN A O 1
ATOM 4100 N N . ASP A 1 535 ? 20.344 1.351 15.438 1 96.75 535 ASP A N 1
ATOM 4101 C CA . ASP A 1 535 ? 21.672 0.971 15.898 1 96.75 535 ASP A CA 1
ATOM 4102 C C . ASP A 1 535 ? 22.656 2.123 15.742 1 96.75 535 ASP A C 1
ATOM 4104 O O . ASP A 1 535 ? 23.016 2.787 16.719 1 96.75 535 ASP A O 1
ATOM 4108 N N . LYS A 1 536 ? 23 2.432 14.484 1 98.12 536 LYS A N 1
ATOM 4109 C CA . LYS A 1 536 ? 23.906 3.535 14.195 1 98.12 536 LYS A CA 1
ATOM 4110 C C . LYS A 1 536 ? 23.234 4.594 13.328 1 98.12 536 LYS A C 1
ATOM 4112 O O . LYS A 1 536 ? 22.281 4.297 12.609 1 98.12 536 LYS A O 1
ATOM 4117 N N . PHE A 1 537 ? 23.672 5.809 13.547 1 98.25 537 PHE A N 1
ATOM 4118 C CA . PHE A 1 537 ? 23.219 6.852 12.633 1 98.25 537 PHE A CA 1
ATOM 4119 C C . PHE A 1 537 ? 24.344 7.266 11.68 1 98.25 537 PHE A C 1
ATOM 4121 O O . PHE A 1 537 ? 25.516 6.941 11.914 1 98.25 537 PHE A O 1
ATOM 4128 N N . LEU A 1 538 ? 24 7.891 10.625 1 98.44 538 LEU A N 1
ATOM 4129 C CA . LEU A 1 538 ? 24.969 8.32 9.617 1 98.44 538 LEU A CA 1
ATOM 4130 C C . LEU A 1 538 ? 25.078 9.836 9.578 1 98.44 538 LEU A C 1
ATOM 4132 O O . LEU A 1 538 ? 24.078 10.539 9.406 1 98.44 538 LEU A O 1
ATOM 4136 N N . ARG A 1 539 ? 26.219 10.344 9.859 1 97.5 539 ARG A N 1
ATOM 4137 C CA . ARG A 1 539 ? 26.578 11.719 9.516 1 97.5 539 ARG A CA 1
ATOM 4138 C C . ARG A 1 539 ? 27.266 11.789 8.156 1 97.5 539 ARG A C 1
ATOM 4140 O O . ARG A 1 539 ? 28.344 11.227 7.977 1 97.5 539 ARG A O 1
ATOM 4147 N N . PRO A 1 540 ? 26.688 12.445 7.188 1 97.75 540 PRO A N 1
ATOM 4148 C CA . PRO A 1 540 ? 27.203 12.414 5.816 1 97.75 540 PRO A CA 1
ATOM 4149 C C . PRO A 1 540 ? 28.641 12.898 5.715 1 97.75 540 PRO A C 1
ATOM 4151 O O . PRO A 1 540 ? 28.984 13.93 6.305 1 97.75 540 PRO A O 1
ATOM 4154 N N . LYS A 1 541 ? 29.422 12.156 5.055 1 97.69 541 LYS A N 1
ATOM 4155 C CA . LYS A 1 541 ? 30.797 12.484 4.699 1 97.69 541 LYS A CA 1
ATOM 4156 C C . LYS A 1 541 ? 31.047 12.266 3.211 1 97.69 541 LYS A C 1
ATOM 4158 O O . LYS A 1 541 ? 30.453 11.367 2.605 1 97.69 541 LYS A O 1
ATOM 4163 N N . ILE A 1 542 ? 31.859 13.125 2.627 1 97.75 542 ILE A N 1
ATOM 4164 C CA . ILE A 1 542 ? 32.188 13 1.214 1 97.75 542 ILE A CA 1
ATOM 4165 C C . ILE A 1 542 ? 33.719 12.875 1.059 1 97.75 542 ILE A C 1
ATOM 4167 O O . ILE A 1 542 ? 34.469 13.672 1.62 1 97.75 542 ILE A O 1
ATOM 4171 N N . THR A 1 543 ? 34.094 11.922 0.376 1 96.94 543 THR A N 1
ATOM 4172 C CA . THR A 1 543 ? 35.531 11.703 0.112 1 96.94 543 THR A CA 1
ATOM 4173 C C . THR A 1 543 ? 35.781 11.602 -1.388 1 96.94 543 THR A C 1
ATOM 4175 O O . THR A 1 543 ? 34.969 11.047 -2.129 1 96.94 543 THR A O 1
ATOM 4178 N N . GLU A 1 544 ? 36.938 12.148 -1.724 1 96.06 544 GLU A N 1
ATOM 4179 C CA . GLU A 1 544 ? 37.375 12.039 -3.117 1 96.06 544 GLU A CA 1
ATOM 4180 C C . GLU A 1 544 ? 37.531 10.586 -3.533 1 96.06 544 GLU A C 1
ATOM 4182 O O . GLU A 1 544 ? 38.094 9.781 -2.779 1 96.06 544 GLU A O 1
ATOM 4187 N N . GLY A 1 545 ? 37.031 10.281 -4.715 1 96.62 545 GLY A N 1
ATOM 4188 C CA . GLY A 1 545 ? 37.219 8.938 -5.25 1 96.62 545 GLY A CA 1
ATOM 4189 C C . GLY A 1 545 ? 36.125 7.969 -4.812 1 96.62 545 GLY A C 1
ATOM 4190 O O . GLY A 1 545 ? 36.031 6.855 -5.328 1 96.62 545 GLY A O 1
ATOM 4191 N N . ALA A 1 546 ? 35.281 8.398 -3.877 1 98 546 ALA A N 1
ATOM 4192 C CA . ALA A 1 546 ? 34.188 7.52 -3.43 1 98 546 ALA A CA 1
ATOM 4193 C C . ALA A 1 546 ? 33.281 7.16 -4.586 1 98 546 ALA A C 1
ATOM 4195 O O . ALA A 1 546 ? 32.969 7.996 -5.445 1 98 546 ALA A O 1
ATOM 4196 N N . SER A 1 547 ? 32.812 5.875 -4.586 1 98.19 547 SER A N 1
ATOM 4197 C CA . SER A 1 547 ? 31.828 5.422 -5.574 1 98.19 547 SER A CA 1
ATOM 4198 C C . SER A 1 547 ? 30.453 6.02 -5.312 1 98.19 547 SER A C 1
ATOM 4200 O O . SER A 1 547 ? 30.016 6.09 -4.164 1 98.19 547 SER A O 1
ATOM 4202 N N . ILE A 1 548 ? 29.906 6.582 -6.371 1 98.38 548 ILE A N 1
ATOM 4203 C CA . ILE A 1 548 ? 28.5 6.996 -6.301 1 98.38 548 ILE A CA 1
ATOM 4204 C C . ILE A 1 548 ? 27.594 5.832 -6.715 1 98.38 548 ILE A C 1
ATOM 4206 O O . ILE A 1 548 ? 27.594 5.434 -7.879 1 98.38 548 ILE A O 1
ATOM 4210 N N . ILE A 1 549 ? 26.844 5.309 -5.758 1 98.75 549 ILE A N 1
ATOM 4211 C CA . ILE A 1 549 ? 25.984 4.148 -5.977 1 98.75 549 ILE A CA 1
ATOM 4212 C C . ILE A 1 549 ? 24.516 4.574 -5.898 1 98.75 549 ILE A C 1
ATOM 4214 O O . ILE A 1 549 ? 24.109 5.254 -4.957 1 98.75 549 ILE A O 1
ATOM 4218 N N . MET A 1 550 ? 23.781 4.25 -6.898 1 98.62 550 MET A N 1
ATOM 4219 C CA . MET A 1 550 ? 22.344 4.484 -6.879 1 98.62 550 MET A CA 1
ATOM 4220 C C . MET A 1 550 ? 21.594 3.242 -6.406 1 98.62 550 MET A C 1
ATOM 4222 O O . MET A 1 550 ? 21.859 2.135 -6.879 1 98.62 550 MET A O 1
ATOM 4226 N N . ILE A 1 551 ? 20.781 3.352 -5.445 1 98.75 551 ILE A N 1
ATOM 4227 C CA . ILE A 1 551 ? 19.828 2.342 -4.992 1 98.75 551 ILE A CA 1
ATOM 4228 C C . ILE A 1 551 ? 18.422 2.686 -5.496 1 98.75 551 ILE A C 1
ATOM 4230 O O . ILE A 1 551 ? 17.922 3.787 -5.254 1 98.75 551 ILE A O 1
ATOM 4234 N N . GLY A 1 552 ? 17.797 1.754 -6.117 1 98.38 552 GLY A N 1
ATOM 4235 C CA . GLY A 1 552 ? 16.469 1.984 -6.672 1 98.38 552 GLY A CA 1
ATOM 4236 C C . GLY A 1 552 ? 16.453 2.041 -8.188 1 98.38 552 GLY A C 1
ATOM 4237 O O . GLY A 1 552 ? 17.484 1.824 -8.828 1 98.38 552 GLY A O 1
ATOM 4238 N N . PHE A 1 553 ? 15.32 2.316 -8.797 1 98.38 553 PHE A N 1
ATOM 4239 C CA . PHE A 1 553 ? 15.078 2.197 -10.227 1 98.38 553 PHE A CA 1
ATOM 4240 C C . PHE A 1 553 ? 14.453 3.475 -10.781 1 98.38 553 PHE A C 1
ATOM 4242 O O . PHE A 1 553 ? 13.5 4.004 -10.203 1 98.38 553 PHE A O 1
ATOM 4249 N N . THR A 1 554 ? 15.016 4.031 -11.914 1 98.31 554 THR A N 1
ATOM 4250 C CA . THR A 1 554 ? 14.523 5.262 -12.516 1 98.31 554 THR A CA 1
ATOM 4251 C C . THR A 1 554 ? 13.492 4.957 -13.594 1 98.31 554 THR A C 1
ATOM 4253 O O . THR A 1 554 ? 13.734 4.145 -14.492 1 98.31 554 THR A O 1
ATOM 4256 N N . ARG A 1 555 ? 12.391 5.598 -13.539 1 97.19 555 ARG A N 1
ATOM 4257 C CA . ARG A 1 555 ? 11.312 5.41 -14.508 1 97.19 555 ARG A CA 1
ATOM 4258 C C . ARG A 1 555 ? 11.031 6.703 -15.266 1 97.19 555 ARG A C 1
ATOM 4260 O O . ARG A 1 555 ? 11.242 7.797 -14.742 1 97.19 555 ARG A O 1
ATOM 4267 N N . GLU A 1 556 ? 10.586 6.578 -16.469 1 94.5 556 GLU A N 1
ATOM 4268 C CA . GLU A 1 556 ? 10.18 7.734 -17.266 1 94.5 556 GLU A CA 1
ATOM 4269 C C . GLU A 1 556 ? 8.836 8.289 -16.781 1 94.5 556 GLU A C 1
ATOM 4271 O O . GLU A 1 556 ? 7.824 8.156 -17.469 1 94.5 556 GLU A O 1
ATOM 4276 N N . GLU A 1 557 ? 8.805 8.867 -15.672 1 94.69 557 GLU A N 1
ATOM 4277 C CA . GLU A 1 557 ? 7.66 9.477 -15 1 94.69 557 GLU A CA 1
ATOM 4278 C C . GLU A 1 557 ? 7.953 10.93 -14.633 1 94.69 557 GLU A C 1
ATOM 4280 O O . GLU A 1 557 ? 8.32 11.227 -13.492 1 94.69 557 GLU A O 1
ATOM 4285 N N . MET A 1 558 ? 7.699 11.844 -15.555 1 95 558 MET A N 1
ATOM 4286 C CA . MET A 1 558 ? 8.203 13.211 -15.438 1 95 558 MET A CA 1
ATOM 4287 C C . MET A 1 558 ? 7.098 14.156 -14.984 1 95 558 MET A C 1
ATOM 4289 O O . MET A 1 558 ? 7.367 15.305 -14.609 1 95 558 MET A O 1
ATOM 4293 N N . GLY A 1 559 ? 5.84 13.602 -14.875 1 93.31 559 GLY A N 1
ATOM 4294 C CA . GLY A 1 559 ? 4.734 14.461 -14.477 1 93.31 559 GLY A CA 1
ATOM 4295 C C . GLY A 1 559 ? 4.875 15 -13.062 1 93.31 559 GLY A C 1
ATOM 4296 O O . GLY A 1 559 ? 5.152 14.242 -12.133 1 93.31 559 GLY A O 1
ATOM 4297 N N . GLY A 1 560 ? 4.703 16.344 -12.875 1 94 560 GLY A N 1
ATOM 4298 C CA . GLY A 1 560 ? 4.754 16.969 -11.555 1 94 560 GLY A CA 1
ATOM 4299 C C . GLY A 1 560 ? 6.168 17.156 -11.047 1 94 560 GLY A C 1
ATOM 4300 O O . GLY A 1 560 ? 6.371 17.594 -9.914 1 94 560 GLY A O 1
ATOM 4301 N N . SER A 1 561 ? 7.188 16.875 -11.906 1 96.5 561 SER A N 1
ATOM 4302 C CA . SER A 1 561 ? 8.578 17.078 -11.516 1 96.5 561 SER A CA 1
ATOM 4303 C C . SER A 1 561 ? 8.969 18.562 -11.602 1 96.5 561 SER A C 1
ATOM 4305 O O . SER A 1 561 ? 8.258 19.359 -12.219 1 96.5 561 SER A O 1
ATOM 4307 N N . LEU A 1 562 ? 10.031 18.844 -10.906 1 97.75 562 LEU A N 1
ATOM 4308 C CA . LEU A 1 562 ? 10.547 20.203 -10.992 1 97.75 562 LEU A CA 1
ATOM 4309 C C . LEU A 1 562 ? 10.898 20.562 -12.43 1 97.75 562 LEU A C 1
ATOM 4311 O O . LEU A 1 562 ? 10.664 21.703 -12.867 1 97.75 562 LEU A O 1
ATOM 4315 N N . LEU A 1 563 ? 11.516 19.625 -13.195 1 97.5 563 LEU A N 1
ATOM 4316 C CA . LEU A 1 563 ? 11.836 19.891 -14.594 1 97.5 563 LEU A CA 1
ATOM 4317 C C . LEU A 1 563 ? 10.578 20.25 -15.383 1 97.5 563 LEU A C 1
ATOM 4319 O O . LEU A 1 563 ? 10.586 21.188 -16.188 1 97.5 563 LEU A O 1
ATOM 4323 N N . ALA A 1 564 ? 9.586 19.438 -15.164 1 94.25 564 ALA A N 1
ATOM 4324 C CA . ALA A 1 564 ? 8.32 19.688 -15.852 1 94.25 564 ALA A CA 1
ATOM 4325 C C . ALA A 1 564 ? 7.758 21.062 -15.469 1 94.25 564 ALA A C 1
ATOM 4327 O O . ALA A 1 564 ? 7.156 21.75 -16.297 1 94.25 564 ALA A O 1
ATOM 4328 N N . LYS A 1 565 ? 7.875 21.422 -14.234 1 93.88 565 LYS A N 1
ATOM 4329 C CA . LYS A 1 565 ? 7.422 22.719 -13.766 1 93.88 565 LYS A CA 1
ATOM 4330 C C . LYS A 1 565 ? 8.141 23.844 -14.5 1 93.88 565 LYS A C 1
ATOM 4332 O O . LYS A 1 565 ? 7.531 24.875 -14.828 1 93.88 565 LYS A O 1
ATOM 4337 N N . ILE A 1 566 ? 9.406 23.688 -14.758 1 95.62 566 ILE A N 1
ATOM 4338 C CA . ILE A 1 566 ? 10.25 24.719 -15.328 1 95.62 566 ILE A CA 1
ATOM 4339 C C . ILE A 1 566 ? 10.07 24.75 -16.844 1 95.62 566 ILE A C 1
ATOM 4341 O O . ILE A 1 566 ? 9.977 25.828 -17.453 1 95.62 566 ILE A O 1
ATOM 4345 N N . PHE A 1 567 ? 9.984 23.625 -17.484 1 95.38 567 PHE A N 1
ATOM 4346 C CA . PHE A 1 567 ? 10.078 23.578 -18.938 1 95.38 567 PHE A CA 1
ATOM 4347 C C . PHE A 1 567 ? 8.734 23.203 -19.562 1 95.38 567 PHE A C 1
ATOM 4349 O O . PHE A 1 567 ? 8.586 23.219 -20.781 1 95.38 567 PHE A O 1
ATOM 4356 N N . GLY A 1 568 ? 7.77 22.906 -18.797 1 91.31 568 GLY A N 1
ATOM 4357 C CA . GLY A 1 568 ? 6.465 22.469 -19.25 1 91.31 568 GLY A CA 1
ATOM 4358 C C . GLY A 1 568 ? 6.121 21.047 -18.828 1 91.31 568 GLY A C 1
ATOM 4359 O O . GLY A 1 568 ? 6.922 20.125 -19 1 91.31 568 GLY A O 1
ATOM 4360 N N . ASN A 1 569 ? 4.988 20.875 -18.266 1 89.5 569 ASN A N 1
ATOM 4361 C CA . ASN A 1 569 ? 4.566 19.594 -17.719 1 89.5 569 ASN A CA 1
ATOM 4362 C C . ASN A 1 569 ? 4.348 18.562 -18.828 1 89.5 569 ASN A C 1
ATOM 4364 O O . ASN A 1 569 ? 3.797 18.875 -19.875 1 89.5 569 ASN A O 1
ATOM 4368 N N . TYR A 1 570 ? 4.93 17.359 -18.656 1 90.62 570 TYR A N 1
ATOM 4369 C CA . TYR A 1 570 ? 4.777 16.266 -19.625 1 90.62 570 TYR A CA 1
ATOM 4370 C C . TYR A 1 570 ? 5.035 14.922 -18.969 1 90.62 570 TYR A C 1
ATOM 4372 O O . TYR A 1 570 ? 5.625 14.844 -17.891 1 90.62 570 TYR A O 1
ATOM 4380 N N . GLY A 1 571 ? 4.551 13.875 -19.625 1 89.69 571 GLY A N 1
ATOM 4381 C CA . GLY A 1 571 ? 4.867 12.523 -19.203 1 89.69 571 GLY A CA 1
ATOM 4382 C C . GLY A 1 571 ? 3.943 12.008 -18.109 1 89.69 571 GLY A C 1
ATOM 4383 O O . GLY A 1 571 ? 3.057 12.727 -17.656 1 89.69 571 GLY A O 1
ATOM 4384 N N . ASP A 1 572 ? 4.184 10.812 -17.672 1 89.56 572 ASP A N 1
ATOM 4385 C CA . ASP A 1 572 ? 3.355 10.148 -16.672 1 89.56 572 ASP A CA 1
ATOM 4386 C C . ASP A 1 572 ? 3.676 10.664 -15.266 1 89.56 572 ASP A C 1
ATOM 4388 O O . ASP A 1 572 ? 4.82 11.016 -14.977 1 89.56 572 ASP A O 1
ATOM 4392 N N . VAL A 1 573 ? 2.654 10.711 -14.438 1 92.56 573 VAL A N 1
ATOM 4393 C CA . VAL A 1 573 ? 2.852 10.977 -13.016 1 92.56 573 VAL A CA 1
ATOM 4394 C C . VAL A 1 573 ? 3.572 9.805 -12.359 1 92.56 573 VAL A C 1
ATOM 4396 O O . VAL A 1 573 ? 3.287 8.641 -12.664 1 92.56 573 VAL A O 1
ATOM 4399 N N . PRO A 1 574 ? 4.562 10.102 -11.547 1 95.56 574 PRO A N 1
ATOM 4400 C CA . PRO A 1 574 ? 5.234 8.992 -10.859 1 95.56 574 PRO A CA 1
ATOM 4401 C C . PRO A 1 574 ? 4.293 8.195 -9.969 1 95.56 574 PRO A C 1
ATOM 4403 O O . PRO A 1 574 ? 3.52 8.773 -9.203 1 95.56 574 PRO A O 1
ATOM 4406 N N . LYS A 1 575 ? 4.289 6.871 -10.102 1 96.25 575 LYS A N 1
ATOM 4407 C CA . LYS A 1 575 ? 3.615 5.988 -9.156 1 96.25 575 LYS A CA 1
ATOM 4408 C C . LYS A 1 575 ? 4.461 5.785 -7.898 1 96.25 575 LYS A C 1
ATOM 4410 O O . LYS A 1 575 ? 5.68 5.633 -7.984 1 96.25 575 LYS A O 1
ATOM 4415 N N . THR A 1 576 ? 3.836 5.906 -6.777 1 98.12 576 THR A N 1
ATOM 4416 C CA . THR A 1 576 ? 4.535 5.648 -5.527 1 98.12 576 THR A CA 1
ATOM 4417 C C . THR A 1 576 ? 4.508 4.16 -5.188 1 98.12 576 THR A C 1
ATOM 4419 O O . THR A 1 576 ? 3.576 3.686 -4.535 1 98.12 576 THR A O 1
ATOM 4422 N N . ARG A 1 577 ? 5.523 3.451 -5.605 1 98.25 577 ARG A N 1
ATOM 4423 C CA . ARG A 1 577 ? 5.621 2.02 -5.34 1 98.25 577 ARG A CA 1
ATOM 4424 C C . ARG A 1 577 ? 6.145 1.758 -3.93 1 98.25 577 ARG A C 1
ATOM 4426 O O . ARG A 1 577 ? 7.352 1.662 -3.717 1 98.25 577 ARG A O 1
ATOM 4433 N N . LEU A 1 578 ? 5.23 1.569 -2.969 1 98.69 578 LEU A N 1
ATOM 4434 C CA . LEU A 1 578 ? 5.535 1.547 -1.542 1 98.69 578 LEU A CA 1
ATOM 4435 C C . LEU A 1 578 ? 6.469 0.392 -1.204 1 98.69 578 LEU A C 1
ATOM 4437 O O . LEU A 1 578 ? 7.301 0.504 -0.298 1 98.69 578 LEU A O 1
ATOM 4441 N N . ASN A 1 579 ? 6.383 -0.734 -1.908 1 98.19 579 ASN A N 1
ATOM 4442 C CA . ASN A 1 579 ? 7.273 -1.865 -1.671 1 98.19 579 ASN A CA 1
ATOM 4443 C C . ASN A 1 579 ? 8.727 -1.508 -1.976 1 98.19 579 ASN A C 1
ATOM 4445 O O . ASN A 1 579 ? 9.633 -1.869 -1.22 1 98.19 579 ASN A O 1
ATOM 4449 N N . GLU A 1 580 ? 8.969 -0.82 -3.102 1 98.12 580 GLU A N 1
ATOM 4450 C CA . GLU A 1 580 ? 10.32 -0.372 -3.434 1 98.12 580 GLU A CA 1
ATOM 4451 C C . GLU A 1 580 ? 10.828 0.651 -2.42 1 98.12 580 GLU A C 1
ATOM 4453 O O . GLU A 1 580 ? 12 0.635 -2.049 1 98.12 580 GLU A O 1
ATOM 4458 N N . GLU A 1 581 ? 9.883 1.546 -2.016 1 98.5 581 GLU A N 1
ATOM 4459 C CA . GLU A 1 581 ? 10.219 2.537 -0.997 1 98.5 581 GLU A CA 1
ATOM 4460 C C . GLU A 1 581 ? 10.703 1.867 0.286 1 98.5 581 GLU A C 1
ATOM 4462 O O . GLU A 1 581 ? 11.719 2.275 0.862 1 98.5 581 GLU A O 1
ATOM 4467 N N . LEU A 1 582 ? 10.039 0.877 0.732 1 98.5 582 LEU A N 1
ATOM 4468 C CA . LEU A 1 582 ? 10.352 0.19 1.979 1 98.5 582 LEU A CA 1
ATOM 4469 C C . LEU A 1 582 ? 11.672 -0.565 1.863 1 98.5 582 LEU A C 1
ATOM 4471 O O . LEU A 1 582 ? 12.555 -0.421 2.715 1 98.5 582 LEU A O 1
ATOM 4475 N N . LEU A 1 583 ? 11.844 -1.386 0.846 1 98.31 583 LEU A N 1
ATOM 4476 C CA . LEU A 1 583 ? 13.008 -2.25 0.701 1 98.31 583 LEU A CA 1
ATOM 4477 C C . LEU A 1 583 ? 14.281 -1.424 0.511 1 98.31 583 LEU A C 1
ATOM 4479 O O . LEU A 1 583 ? 15.328 -1.759 1.06 1 98.31 583 LEU A O 1
ATOM 4483 N N . SER A 1 584 ? 14.172 -0.359 -0.323 1 98.69 584 SER A N 1
ATOM 4484 C CA . SER A 1 584 ? 15.336 0.51 -0.501 1 98.69 584 SER A CA 1
ATOM 4485 C C . SER A 1 584 ? 15.719 1.188 0.809 1 98.69 584 SER A C 1
ATOM 4487 O O . SER A 1 584 ? 16.906 1.308 1.124 1 98.69 584 SER A O 1
ATOM 4489 N N . SER A 1 585 ? 14.742 1.662 1.561 1 98.81 585 SER A N 1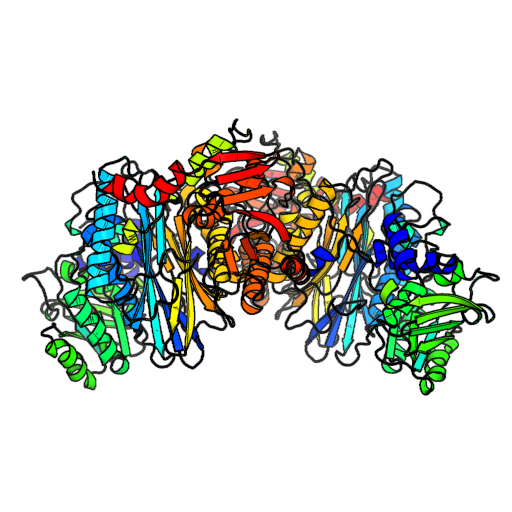
ATOM 4490 C CA . SER A 1 585 ? 15.008 2.311 2.84 1 98.81 585 SER A CA 1
ATOM 4491 C C . SER A 1 585 ? 15.641 1.342 3.832 1 98.81 585 SER A C 1
ATOM 4493 O O . SER A 1 585 ? 16.594 1.698 4.539 1 98.81 585 SER A O 1
ATOM 4495 N N . GLU A 1 586 ? 15.148 0.135 3.865 1 98.5 586 GLU A N 1
ATOM 4496 C CA . GLU A 1 586 ? 15.703 -0.88 4.754 1 98.5 586 GLU A CA 1
ATOM 4497 C C . GLU A 1 586 ? 17.141 -1.216 4.371 1 98.5 586 GLU A C 1
ATOM 4499 O O . GLU A 1 586 ? 17.984 -1.456 5.242 1 98.5 586 GLU A O 1
ATOM 4504 N N . LEU A 1 587 ? 17.375 -1.265 3.09 1 98.69 587 LEU A N 1
ATOM 4505 C CA . LEU A 1 587 ? 18.734 -1.531 2.611 1 98.69 587 LEU A CA 1
ATOM 4506 C C . LEU A 1 587 ? 19.688 -0.434 3.055 1 98.69 587 LEU A C 1
ATOM 4508 O O . LEU A 1 587 ? 20.812 -0.72 3.484 1 98.69 587 LEU A O 1
ATOM 4512 N N . VAL A 1 588 ? 19.281 0.798 2.961 1 98.81 588 VAL A N 1
ATOM 4513 C CA . VAL A 1 588 ? 20.109 1.93 3.352 1 98.81 588 VAL A CA 1
ATOM 4514 C C . VAL A 1 588 ? 20.375 1.88 4.855 1 98.81 588 VAL A C 1
ATOM 4516 O O . VAL A 1 588 ? 21.516 2.072 5.297 1 98.81 588 VAL A O 1
ATOM 4519 N N . ILE A 1 589 ? 19.359 1.638 5.66 1 98.88 589 ILE A N 1
ATOM 4520 C CA . ILE A 1 589 ? 19.516 1.542 7.105 1 98.88 589 ILE A CA 1
ATOM 4521 C C . ILE A 1 589 ? 20.516 0.431 7.445 1 98.88 589 ILE A C 1
ATOM 4523 O O . ILE A 1 589 ? 21.391 0.615 8.281 1 98.88 589 ILE A O 1
ATOM 4527 N N . LYS A 1 590 ? 20.375 -0.711 6.754 1 98.75 590 LYS A N 1
ATOM 4528 C CA . LYS A 1 590 ? 21.281 -1.828 6.977 1 98.75 590 LYS A CA 1
ATOM 4529 C C . LYS A 1 590 ? 22.719 -1.452 6.602 1 98.75 590 LYS A C 1
ATOM 4531 O O . LYS A 1 590 ? 23.656 -1.812 7.305 1 98.75 590 LYS A O 1
ATOM 4536 N N . ALA A 1 591 ? 22.859 -0.791 5.488 1 98.81 591 ALA A N 1
ATOM 4537 C CA . ALA A 1 591 ? 24.188 -0.367 5.035 1 98.81 591 ALA A CA 1
ATOM 4538 C C . ALA A 1 591 ? 24.828 0.57 6.047 1 98.81 591 ALA A C 1
ATOM 4540 O O . ALA A 1 591 ? 26.047 0.509 6.266 1 98.81 591 ALA A O 1
ATOM 4541 N N . ILE A 1 592 ? 24.062 1.47 6.637 1 98.75 592 ILE A N 1
ATOM 4542 C CA . ILE A 1 592 ? 24.547 2.377 7.668 1 98.75 592 ILE A CA 1
ATOM 4543 C C . ILE A 1 592 ? 24.984 1.578 8.891 1 98.75 592 ILE A C 1
ATOM 4545 O O . ILE A 1 592 ? 26.094 1.781 9.414 1 98.75 592 ILE A O 1
ATOM 4549 N N . ASN A 1 593 ? 24.156 0.669 9.32 1 98.62 593 ASN A N 1
ATOM 4550 C CA . ASN A 1 593 ? 24.438 -0.129 10.508 1 98.62 593 ASN A CA 1
ATOM 4551 C C . ASN A 1 593 ? 25.672 -0.995 10.32 1 98.62 593 ASN A C 1
ATOM 4553 O O . ASN A 1 593 ? 26.438 -1.219 11.266 1 98.62 593 ASN A O 1
ATOM 4557 N N . ASP A 1 594 ? 25.906 -1.47 9.086 1 98.19 594 ASP A N 1
ATOM 4558 C CA . ASP A 1 594 ? 27.016 -2.363 8.797 1 98.19 594 ASP A CA 1
ATOM 4559 C C . ASP A 1 594 ? 28.25 -1.577 8.359 1 98.19 594 ASP A C 1
ATOM 4561 O O . ASP A 1 594 ? 29.281 -2.164 8.023 1 98.19 594 ASP A O 1
ATOM 4565 N N . GLY A 1 595 ? 28.172 -0.277 8.336 1 97.75 595 GLY A N 1
ATOM 4566 C CA . GLY A 1 595 ? 29.297 0.587 8.031 1 97.75 595 GLY A CA 1
ATOM 4567 C C . GLY A 1 595 ? 29.766 0.485 6.59 1 97.75 595 GLY A C 1
ATOM 4568 O O . GLY A 1 595 ? 30.969 0.501 6.312 1 97.75 595 GLY A O 1
ATOM 4569 N N . LYS A 1 596 ? 28.766 0.29 5.633 1 98.31 596 LYS A N 1
ATOM 4570 C CA . LYS A 1 596 ? 29.094 0.072 4.227 1 98.31 596 LYS A CA 1
ATOM 4571 C C . LYS A 1 596 ? 29.078 1.385 3.449 1 98.31 596 LYS A C 1
ATOM 4573 O O . LYS A 1 596 ? 29.625 1.463 2.344 1 98.31 596 LYS A O 1
ATOM 4578 N N . ILE A 1 597 ? 28.469 2.422 3.986 1 98.62 597 ILE A N 1
ATOM 4579 C CA . ILE A 1 597 ? 28.328 3.68 3.258 1 98.62 597 ILE A CA 1
ATOM 4580 C C . ILE A 1 597 ? 28.703 4.848 4.172 1 98.62 597 ILE A C 1
ATOM 4582 O O . ILE A 1 597 ? 28.594 4.742 5.395 1 98.62 597 ILE A O 1
ATOM 4586 N N . ILE A 1 598 ? 29.078 6.043 3.57 1 98.5 598 ILE A N 1
ATOM 4587 C CA . ILE A 1 598 ? 29.516 7.195 4.348 1 98.5 598 ILE A CA 1
ATOM 4588 C C . ILE A 1 598 ? 28.609 8.398 4.047 1 98.5 598 ILE A C 1
ATOM 4590 O O . ILE A 1 598 ? 28.781 9.461 4.641 1 98.5 598 ILE A O 1
ATOM 4594 N N . PHE A 1 599 ? 27.781 8.289 3.125 1 98.56 599 PHE A N 1
ATOM 4595 C CA . PHE A 1 599 ? 26.875 9.328 2.66 1 98.56 599 PHE A CA 1
ATOM 4596 C C . PHE A 1 599 ? 25.594 8.719 2.1 1 98.56 599 PHE A C 1
ATOM 4598 O O . PHE A 1 599 ? 25.625 7.672 1.453 1 98.56 599 PHE A O 1
ATOM 4605 N N . ALA A 1 600 ? 24.438 9.266 2.389 1 98.81 600 ALA A N 1
ATOM 4606 C CA . ALA A 1 600 ? 23.141 8.867 1.824 1 98.81 600 ALA A CA 1
ATOM 4607 C C . ALA A 1 600 ? 22.266 10.078 1.548 1 98.81 600 ALA A C 1
ATOM 4609 O O . ALA A 1 600 ? 22.188 11 2.361 1 98.81 600 ALA A O 1
ATOM 4610 N N . LYS A 1 601 ? 21.672 10.141 0.406 1 98.62 601 LYS A N 1
ATOM 4611 C CA . LYS A 1 601 ? 20.766 11.195 -0.043 1 98.62 601 LYS A CA 1
ATOM 4612 C C . LYS A 1 601 ? 19.578 10.617 -0.81 1 98.62 601 LYS A C 1
ATOM 4614 O O . LYS A 1 601 ? 19.75 9.766 -1.683 1 98.62 601 LYS A O 1
ATOM 4619 N N . ASP A 1 602 ? 18.359 10.984 -0.408 1 98.44 602 ASP A N 1
ATOM 4620 C CA . ASP A 1 602 ? 17.203 10.531 -1.178 1 98.44 602 ASP A CA 1
ATOM 4621 C C . ASP A 1 602 ? 17.156 11.219 -2.537 1 98.44 602 ASP A C 1
ATOM 4623 O O . ASP A 1 602 ? 17.672 12.328 -2.701 1 98.44 602 ASP A O 1
ATOM 4627 N N . ILE A 1 603 ? 16.609 10.641 -3.529 1 98.62 603 ILE A N 1
ATOM 4628 C CA . ILE A 1 603 ? 16.344 11.273 -4.816 1 98.62 603 ILE A CA 1
ATOM 4629 C C . ILE A 1 603 ? 14.883 11.719 -4.875 1 98.62 603 ILE A C 1
ATOM 4631 O O . ILE A 1 603 ? 13.969 10.898 -4.812 1 98.62 603 ILE A O 1
ATOM 4635 N N . SER A 1 604 ? 14.633 12.922 -4.867 1 97.75 604 SER A N 1
ATOM 4636 C CA . SER A 1 604 ? 13.32 13.555 -4.914 1 97.75 604 SER A CA 1
ATOM 4637 C C . SER A 1 604 ? 13.32 14.758 -5.844 1 97.75 604 SER A C 1
ATOM 4639 O O . SER A 1 604 ? 13.477 14.617 -7.059 1 97.75 604 SER A O 1
ATOM 4641 N N . LYS A 1 605 ? 13.141 16.047 -5.309 1 97.5 605 LYS A N 1
ATOM 4642 C CA . LYS A 1 605 ? 13.047 17.234 -6.141 1 97.5 605 LYS A CA 1
ATOM 4643 C C . LYS A 1 605 ? 14.336 17.469 -6.934 1 97.5 605 LYS A C 1
ATOM 4645 O O . LYS A 1 605 ? 15.422 17.469 -6.363 1 97.5 605 LYS A O 1
ATOM 4650 N N . GLY A 1 606 ? 14.234 17.609 -8.227 1 98.31 606 GLY A N 1
ATOM 4651 C CA . GLY A 1 606 ? 15.375 17.828 -9.102 1 98.31 606 GLY A CA 1
ATOM 4652 C C . GLY A 1 606 ? 15.992 16.531 -9.609 1 98.31 606 GLY A C 1
ATOM 4653 O O . GLY A 1 606 ? 16.969 16.562 -10.367 1 98.31 606 GLY A O 1
ATOM 4654 N N . GLY A 1 607 ? 15.414 15.367 -9.195 1 98.56 607 GLY A N 1
ATOM 4655 C CA . GLY A 1 607 ? 15.898 14.078 -9.648 1 98.56 607 GLY A CA 1
ATOM 4656 C C . GLY A 1 607 ? 17.312 13.766 -9.18 1 98.56 607 GLY A C 1
ATOM 4657 O O . GLY A 1 607 ? 17.703 14.164 -8.078 1 98.56 607 GLY A O 1
ATOM 4658 N N . LEU A 1 608 ? 17.969 12.977 -10 1 98.56 608 LEU A N 1
ATOM 4659 C CA . LEU A 1 608 ? 19.344 12.586 -9.68 1 98.56 608 LEU A CA 1
ATOM 4660 C C . LEU A 1 608 ? 20.25 13.805 -9.594 1 98.56 608 LEU A C 1
ATOM 4662 O O . LEU A 1 608 ? 21.109 13.891 -8.711 1 98.56 608 LEU A O 1
ATOM 4666 N N . VAL A 1 609 ? 20.047 14.727 -10.492 1 98.44 609 VAL A N 1
ATOM 4667 C CA . VAL A 1 609 ? 20.859 15.938 -10.531 1 98.44 609 VAL A CA 1
ATOM 4668 C C . VAL A 1 609 ? 20.703 16.703 -9.227 1 98.44 609 VAL A C 1
ATOM 4670 O O . VAL A 1 609 ? 21.703 17.141 -8.633 1 98.44 609 VAL A O 1
ATOM 4673 N N . GLY A 1 610 ? 19.453 16.859 -8.789 1 98.38 610 GLY A N 1
ATOM 4674 C CA . GLY A 1 610 ? 19.219 17.5 -7.504 1 98.38 610 GLY A CA 1
ATOM 4675 C C . GLY A 1 610 ? 19.875 16.781 -6.344 1 98.38 610 GLY A C 1
ATOM 4676 O O . GLY A 1 610 ? 20.375 17.406 -5.406 1 98.38 610 GLY A O 1
ATOM 4677 N N . ALA A 1 611 ? 19.922 15.477 -6.395 1 98.5 611 ALA A N 1
ATOM 4678 C CA . ALA A 1 611 ? 20.453 14.648 -5.309 1 98.5 611 ALA A CA 1
ATOM 4679 C C . ALA A 1 611 ? 21.969 14.734 -5.25 1 98.5 611 ALA A C 1
ATOM 4681 O O . ALA A 1 611 ? 22.578 14.414 -4.223 1 98.5 611 ALA A O 1
ATOM 4682 N N . LEU A 1 612 ? 22.609 15.18 -6.32 1 98.44 612 LEU A N 1
ATOM 4683 C CA . LEU A 1 612 ? 24.062 15.289 -6.375 1 98.44 612 LEU A CA 1
ATOM 4684 C C . LEU A 1 612 ? 24.531 16.641 -5.867 1 98.44 612 LEU A C 1
ATOM 4686 O O . LEU A 1 612 ? 25.703 16.828 -5.59 1 98.44 612 LEU A O 1
ATOM 4690 N N . LEU A 1 613 ? 23.641 17.531 -5.711 1 98.06 613 LEU A N 1
ATOM 4691 C CA . LEU A 1 613 ? 23.953 18.922 -5.359 1 98.06 613 LEU A CA 1
ATOM 4692 C C . LEU A 1 613 ? 24.703 18.984 -4.043 1 98.06 613 LEU A C 1
ATOM 4694 O O . LEU A 1 613 ? 25.672 19.766 -3.912 1 98.06 613 LEU A O 1
ATOM 4698 N N . PRO A 1 614 ? 24.312 18.188 -2.994 1 97.5 614 PRO A N 1
ATOM 4699 C CA . PRO A 1 614 ? 25.031 18.25 -1.723 1 97.5 614 PRO A CA 1
ATOM 4700 C C . PRO A 1 614 ? 26.516 17.922 -1.872 1 97.5 614 PRO A C 1
ATOM 4702 O O . PRO A 1 614 ? 27.344 18.391 -1.093 1 97.5 614 PRO A O 1
ATOM 4705 N N . ILE A 1 615 ? 26.891 17.109 -2.848 1 98.19 615 ILE A N 1
ATOM 4706 C CA . ILE A 1 615 ? 28.281 16.766 -3.105 1 98.19 615 ILE A CA 1
ATOM 4707 C C . ILE A 1 615 ? 29 17.938 -3.766 1 98.19 615 ILE A C 1
ATOM 4709 O O . ILE A 1 615 ? 30.094 18.328 -3.357 1 98.19 615 ILE A O 1
ATOM 4713 N N . LEU A 1 616 ? 28.359 18.562 -4.699 1 98.19 616 LEU A N 1
ATOM 4714 C CA . LEU A 1 616 ? 28.922 19.672 -5.465 1 98.19 616 LEU A CA 1
ATOM 4715 C C . LEU A 1 616 ? 29.156 20.891 -4.574 1 98.19 616 LEU A C 1
ATOM 4717 O O . LEU A 1 616 ? 30.219 21.5 -4.629 1 98.19 616 LEU A O 1
ATOM 4721 N N . VAL A 1 617 ? 28.219 21.219 -3.736 1 97.44 617 VAL A N 1
ATOM 4722 C CA . VAL A 1 617 ? 28.281 22.453 -2.967 1 97.44 617 VAL A CA 1
ATOM 4723 C C . VAL A 1 617 ? 29.297 22.312 -1.842 1 97.44 617 VAL A C 1
ATOM 4725 O O . VAL A 1 617 ? 29.688 23.297 -1.219 1 97.44 617 VAL A O 1
ATOM 4728 N N . ARG A 1 618 ? 29.75 21.109 -1.553 1 95.94 618 ARG A N 1
ATOM 4729 C CA . ARG A 1 618 ? 30.781 20.875 -0.548 1 95.94 618 ARG A CA 1
ATOM 4730 C C . ARG A 1 618 ? 32.188 20.906 -1.176 1 95.94 618 ARG A C 1
ATOM 4732 O O . ARG A 1 618 ? 33.156 20.531 -0.532 1 95.94 618 ARG A O 1
ATOM 4739 N N . GLY A 1 619 ? 32.25 21.25 -2.402 1 96.31 619 GLY A N 1
ATOM 4740 C CA . GLY A 1 619 ? 33.531 21.562 -3.027 1 96.31 619 GLY A CA 1
ATOM 4741 C C . GLY A 1 619 ? 34.062 20.406 -3.861 1 96.31 619 GLY A C 1
ATOM 4742 O O . GLY A 1 619 ? 35.25 20.375 -4.168 1 96.31 619 GLY A O 1
ATOM 4743 N N . PHE A 1 620 ? 33.25 19.469 -4.246 1 97.88 620 PHE A N 1
ATOM 4744 C CA . PHE A 1 620 ? 33.688 18.328 -5.055 1 97.88 620 PHE A CA 1
ATOM 4745 C C . PHE A 1 620 ? 33.031 18.375 -6.43 1 97.88 620 PHE A C 1
ATOM 4747 O O . PHE A 1 620 ? 32.156 19.219 -6.691 1 97.88 620 PHE A O 1
ATOM 4754 N N . GLY A 1 621 ? 33.531 17.578 -7.27 1 97.75 621 GLY A N 1
ATOM 4755 C CA . GLY A 1 621 ? 32.875 17.266 -8.531 1 97.75 621 GLY A CA 1
ATOM 4756 C C . GLY A 1 621 ? 32.312 15.859 -8.586 1 97.75 621 GLY A C 1
ATOM 4757 O O . GLY A 1 621 ? 32.531 15.062 -7.676 1 97.75 621 GLY A O 1
ATOM 4758 N N . VAL A 1 622 ? 31.531 15.609 -9.609 1 98.12 622 VAL A N 1
ATOM 4759 C CA . VAL A 1 622 ? 30.984 14.266 -9.789 1 98.12 622 VAL A CA 1
ATOM 4760 C C . VAL A 1 622 ? 31.156 13.828 -11.242 1 98.12 622 VAL A C 1
ATOM 4762 O O . VAL A 1 622 ? 31.141 14.664 -12.156 1 98.12 622 VAL A O 1
ATOM 4765 N N . SER A 1 623 ? 31.406 12.625 -11.5 1 97.31 623 SER A N 1
ATOM 4766 C CA . SER A 1 623 ? 31.375 11.969 -12.797 1 97.31 623 SER A CA 1
ATOM 4767 C C . SER A 1 623 ? 30.312 10.875 -12.836 1 97.31 623 SER A C 1
ATOM 4769 O O . SER A 1 623 ? 30.359 9.922 -12.062 1 97.31 623 SER A O 1
ATOM 4771 N N . ILE A 1 624 ? 29.344 11.023 -13.719 1 97.81 624 ILE A N 1
ATOM 4772 C CA . ILE A 1 624 ? 28.219 10.117 -13.781 1 97.81 624 ILE A CA 1
ATOM 4773 C C . ILE A 1 624 ? 28.141 9.453 -15.156 1 97.81 624 ILE A C 1
ATOM 4775 O O . ILE A 1 624 ? 28.219 10.133 -16.188 1 97.81 624 ILE A O 1
ATOM 4779 N N . ASP A 1 625 ? 28.047 8.18 -15.25 1 96.81 625 ASP A N 1
ATOM 4780 C CA . ASP A 1 625 ? 27.734 7.434 -16.469 1 96.81 625 ASP A CA 1
ATOM 4781 C C . ASP A 1 625 ? 26.234 7.137 -16.578 1 96.81 625 ASP A C 1
ATOM 4783 O O . ASP A 1 625 ? 25.75 6.191 -15.961 1 96.81 625 ASP A O 1
ATOM 4787 N N . THR A 1 626 ? 25.547 7.855 -17.438 1 96.31 626 THR A N 1
ATOM 4788 C CA . THR A 1 626 ? 24.094 7.781 -17.516 1 96.31 626 THR A CA 1
ATOM 4789 C C . THR A 1 626 ? 23.656 6.414 -18.031 1 96.31 626 THR A C 1
ATOM 4791 O O . THR A 1 626 ? 22.5 6.02 -17.828 1 96.31 626 THR A O 1
ATOM 4794 N N . ASN A 1 627 ? 24.547 5.668 -18.703 1 95.19 627 ASN A N 1
ATOM 4795 C CA . ASN A 1 627 ? 24.203 4.344 -19.203 1 95.19 627 ASN A CA 1
ATOM 4796 C C . ASN A 1 627 ? 24.078 3.328 -18.062 1 95.19 627 ASN A C 1
ATOM 4798 O O . ASN A 1 627 ? 23.469 2.27 -18.25 1 95.19 627 ASN A O 1
ATOM 4802 N N . LEU A 1 628 ? 24.688 3.674 -16.953 1 96.62 628 LEU A N 1
ATOM 4803 C CA . LEU A 1 628 ? 24.703 2.74 -15.828 1 96.62 628 LEU A CA 1
ATOM 4804 C C . LEU A 1 628 ? 23.531 2.994 -14.898 1 96.62 628 LEU A C 1
ATOM 4806 O O . LEU A 1 628 ? 23.312 2.242 -13.945 1 96.62 628 LEU A O 1
ATOM 4810 N N . ILE A 1 629 ? 22.734 4.027 -15.141 1 97.62 629 ILE A N 1
ATOM 4811 C CA . ILE A 1 629 ? 21.547 4.301 -14.352 1 97.62 629 ILE A CA 1
ATOM 4812 C C . ILE A 1 629 ? 20.469 3.275 -14.68 1 97.62 629 ILE A C 1
ATOM 4814 O O . ILE A 1 629 ? 19.969 3.215 -15.805 1 97.62 629 ILE A O 1
ATOM 4818 N N . PRO A 1 630 ? 20.125 2.414 -13.703 1 97.25 630 PRO A N 1
ATOM 4819 C CA . PRO A 1 630 ? 19.016 1.493 -13.969 1 97.25 630 PRO A CA 1
ATOM 4820 C C . PRO A 1 630 ? 17.719 2.217 -14.312 1 97.25 630 PRO A C 1
ATOM 4822 O O . PRO A 1 630 ? 17.25 3.053 -13.539 1 97.25 630 PRO A O 1
ATOM 4825 N N . SER A 1 631 ? 17.219 1.951 -15.438 1 97.62 631 SER A N 1
ATOM 4826 C CA . SER A 1 631 ? 16.062 2.703 -15.906 1 97.62 631 SER A CA 1
ATOM 4827 C C . SER A 1 631 ? 15.266 1.907 -16.938 1 97.62 631 SER A C 1
ATOM 4829 O O . SER A 1 631 ? 15.773 0.934 -17.5 1 97.62 631 SER A O 1
ATOM 4831 N N . ASP A 1 632 ? 14.039 2.266 -17.109 1 96.38 632 ASP A N 1
ATOM 4832 C CA . ASP A 1 632 ? 13.195 1.635 -18.125 1 96.38 632 ASP A CA 1
ATOM 4833 C C . ASP A 1 632 ? 13.211 2.428 -19.422 1 96.38 632 ASP A C 1
ATOM 4835 O O . ASP A 1 632 ? 12.375 2.205 -20.297 1 96.38 632 ASP A O 1
ATOM 4839 N N . THR A 1 633 ? 14.125 3.418 -19.531 1 95 633 THR A N 1
ATOM 4840 C CA . THR A 1 633 ? 14.203 4.27 -20.703 1 95 633 THR A CA 1
ATOM 4841 C C . THR A 1 633 ? 15.648 4.586 -21.062 1 95 633 THR A C 1
ATOM 4843 O O . THR A 1 633 ? 16.547 4.457 -20.219 1 95 633 THR A O 1
ATOM 4846 N N . ASP A 1 634 ? 15.852 4.965 -22.328 1 93.81 634 ASP A N 1
ATOM 4847 C CA . ASP A 1 634 ? 17.172 5.406 -22.766 1 93.81 634 ASP A CA 1
ATOM 4848 C C . ASP A 1 634 ? 17.25 6.934 -22.797 1 93.81 634 ASP A C 1
ATOM 4850 O O . ASP A 1 634 ? 18.328 7.492 -23.062 1 93.81 634 ASP A O 1
ATOM 4854 N N . ASP A 1 635 ? 16.141 7.605 -22.422 1 94.38 635 ASP A N 1
ATOM 4855 C CA . ASP A 1 635 ? 16.125 9.07 -22.422 1 94.38 635 ASP A CA 1
ATOM 4856 C C . ASP A 1 635 ? 16.953 9.641 -21.281 1 94.38 635 ASP A C 1
ATOM 4858 O O . ASP A 1 635 ? 16.609 9.469 -20.109 1 94.38 635 ASP A O 1
ATOM 4862 N N . VAL A 1 636 ? 17.922 10.344 -21.609 1 95.62 636 VAL A N 1
ATOM 4863 C CA . VAL A 1 636 ? 18.875 10.852 -20.641 1 95.62 636 VAL A CA 1
ATOM 4864 C C . VAL A 1 636 ? 18.203 11.875 -19.734 1 95.62 636 VAL A C 1
ATOM 4866 O O . VAL A 1 636 ? 18.516 11.961 -18.531 1 95.62 636 VAL A O 1
ATOM 4869 N N . ILE A 1 637 ? 17.266 12.688 -20.234 1 96.69 637 ILE A N 1
ATOM 4870 C CA . ILE A 1 637 ? 16.547 13.68 -19.453 1 96.69 637 ILE A CA 1
ATOM 4871 C C . ILE A 1 637 ? 15.758 12.977 -18.344 1 96.69 637 ILE A C 1
ATOM 4873 O O . ILE A 1 637 ? 15.828 13.375 -17.172 1 96.69 637 ILE A O 1
ATOM 4877 N N . SER A 1 638 ? 15.078 11.906 -18.703 1 96.38 638 SER A N 1
ATOM 4878 C CA . SER A 1 638 ? 14.305 11.156 -17.719 1 96.38 638 SER A CA 1
ATOM 4879 C C . SER A 1 638 ? 15.219 10.5 -16.688 1 96.38 638 SER A C 1
ATOM 4881 O O . SER A 1 638 ? 14.906 10.484 -15.5 1 96.38 638 SER A O 1
ATOM 4883 N N . LYS A 1 639 ? 16.297 9.984 -17.156 1 97.5 639 LYS A N 1
ATOM 4884 C CA . LYS A 1 639 ? 17.234 9.32 -16.25 1 97.5 639 LYS A CA 1
ATOM 4885 C C . LYS A 1 639 ? 17.766 10.289 -15.195 1 97.5 639 LYS A C 1
ATOM 4887 O O . LYS A 1 639 ? 17.938 9.914 -14.039 1 97.5 639 LYS A O 1
ATOM 4892 N N . LEU A 1 640 ? 17.891 11.531 -15.586 1 97.94 640 LEU A N 1
ATOM 4893 C CA . LEU A 1 640 ? 18.578 12.484 -14.719 1 97.94 640 LEU A CA 1
ATOM 4894 C C . LEU A 1 640 ? 17.578 13.258 -13.875 1 97.94 640 LEU A C 1
ATOM 4896 O O . LEU A 1 640 ? 17.906 13.719 -12.773 1 97.94 640 LEU A O 1
ATOM 4900 N N . PHE A 1 641 ? 16.312 13.391 -14.344 1 98.38 641 PHE A N 1
ATOM 4901 C CA . PHE A 1 641 ? 15.492 14.406 -13.711 1 98.38 641 PHE A CA 1
ATOM 4902 C C . PHE A 1 641 ? 14.18 13.812 -13.219 1 98.38 641 PHE A C 1
ATOM 4904 O O . PHE A 1 641 ? 13.391 14.492 -12.555 1 98.38 641 PHE A O 1
ATOM 4911 N N . SER A 1 642 ? 13.922 12.484 -13.516 1 98.19 642 SER A N 1
ATOM 4912 C CA . SER A 1 642 ? 12.742 11.859 -12.938 1 98.19 642 SER A CA 1
ATOM 4913 C C . SER A 1 642 ? 12.766 11.922 -11.414 1 98.19 642 SER A C 1
ATOM 4915 O O . SER A 1 642 ? 13.828 11.773 -10.797 1 98.19 642 SER A O 1
ATOM 4917 N N . GLU A 1 643 ? 11.594 12.156 -10.859 1 98.56 643 GLU A N 1
ATOM 4918 C CA . GLU A 1 643 ? 11.516 12.297 -9.414 1 98.56 643 GLU A CA 1
ATOM 4919 C C . GLU A 1 643 ? 10.766 11.117 -8.789 1 98.56 643 GLU A C 1
ATOM 4921 O O . GLU A 1 643 ? 10.281 11.211 -7.66 1 98.56 643 GLU A O 1
ATOM 4926 N N . ASN A 1 644 ? 10.641 9.984 -9.57 1 98.19 644 ASN A N 1
ATOM 4927 C CA . ASN A 1 644 ? 9.969 8.836 -8.969 1 98.19 644 ASN A CA 1
ATOM 4928 C C . ASN A 1 644 ? 10.688 8.359 -7.711 1 98.19 644 ASN A C 1
ATOM 4930 O O . ASN A 1 644 ? 11.914 8.445 -7.625 1 98.19 644 ASN A O 1
ATOM 4934 N N . GLY A 1 645 ? 9.938 7.82 -6.734 1 97.31 645 GLY A N 1
ATOM 4935 C CA . GLY A 1 645 ? 10.43 7.52 -5.398 1 97.31 645 GLY A CA 1
ATOM 4936 C C . GLY A 1 645 ? 11.172 6.199 -5.32 1 97.31 645 GLY A C 1
ATOM 4937 O O . GLY A 1 645 ? 11.422 5.555 -6.34 1 97.31 645 GLY A O 1
ATOM 4938 N N . GLY A 1 646 ? 11.625 5.871 -4.102 1 97.81 646 GLY A N 1
ATOM 4939 C CA . GLY A 1 646 ? 12.289 4.609 -3.818 1 97.81 646 GLY A CA 1
ATOM 4940 C C . GLY A 1 646 ? 13.758 4.613 -4.199 1 97.81 646 GLY A C 1
ATOM 4941 O O . GLY A 1 646 ? 14.359 3.551 -4.375 1 97.81 646 GLY A O 1
ATOM 4942 N N . ARG A 1 647 ? 14.344 5.836 -4.355 1 98.56 647 ARG A N 1
ATOM 4943 C CA . ARG A 1 647 ? 15.711 5.895 -4.863 1 98.56 647 ARG A CA 1
ATOM 4944 C C . ARG A 1 647 ? 16.609 6.695 -3.924 1 98.56 647 ARG A C 1
ATOM 4946 O O . ARG A 1 647 ? 16.156 7.656 -3.295 1 98.56 647 ARG A O 1
ATOM 4953 N N . PHE A 1 648 ? 17.844 6.293 -3.814 1 98.88 648 PHE A N 1
ATOM 4954 C CA . PHE A 1 648 ? 18.891 6.953 -3.035 1 98.88 648 PHE A CA 1
ATOM 4955 C C . PHE A 1 648 ? 20.188 7.051 -3.83 1 98.88 648 PHE A C 1
ATOM 4957 O O . PHE A 1 648 ? 20.406 6.262 -4.75 1 98.88 648 PHE A O 1
ATOM 4964 N N . ILE A 1 649 ? 20.953 7.992 -3.551 1 98.56 649 ILE A N 1
ATOM 4965 C CA . ILE A 1 649 ? 22.391 7.938 -3.834 1 98.56 649 ILE A CA 1
ATOM 4966 C C . ILE A 1 649 ? 23.156 7.699 -2.539 1 98.56 649 ILE A C 1
ATOM 4968 O O . ILE A 1 649 ? 22.844 8.273 -1.498 1 98.56 649 ILE A O 1
ATOM 4972 N N . VAL A 1 650 ? 24.078 6.785 -2.562 1 98.81 650 VAL A N 1
ATOM 4973 C CA . VAL A 1 650 ? 24.953 6.547 -1.424 1 98.81 650 VAL A CA 1
ATOM 4974 C C . VAL A 1 650 ? 26.406 6.555 -1.884 1 98.81 650 VAL A C 1
ATOM 4976 O O . VAL A 1 650 ? 26.703 6.32 -3.061 1 98.81 650 VAL A O 1
ATOM 4979 N N . LEU A 1 651 ? 27.328 6.957 -1.033 1 98.75 651 LEU A N 1
ATOM 4980 C CA . LEU A 1 651 ? 28.766 6.906 -1.318 1 98.75 651 LEU A CA 1
ATOM 4981 C C . LEU A 1 651 ? 29.438 5.801 -0.518 1 98.75 651 LEU A C 1
ATOM 4983 O O . LEU A 1 651 ? 29.109 5.582 0.651 1 98.75 651 LEU A O 1
ATOM 4987 N N . SER A 1 652 ? 30.25 5.09 -1.166 1 98.44 652 SER A N 1
ATOM 4988 C CA . SER A 1 652 ? 31.094 4.094 -0.508 1 98.44 652 SER A CA 1
ATOM 4989 C C . SER A 1 652 ? 32.562 4.227 -0.941 1 98.44 652 SER A C 1
ATOM 4991 O O . SER A 1 652 ? 32.844 4.543 -2.098 1 98.44 652 SER A O 1
ATOM 4993 N N . GLU A 1 653 ? 33.438 3.934 -0.034 1 96.31 653 GLU A N 1
ATOM 4994 C CA . GLU A 1 653 ? 34.875 4.035 -0.308 1 96.31 653 GLU A CA 1
ATOM 4995 C C . GLU A 1 653 ? 35.438 2.707 -0.793 1 96.31 653 GLU A C 1
ATOM 4997 O O . GLU A 1 653 ? 36.562 2.652 -1.304 1 96.31 653 GLU A O 1
ATOM 5002 N N . ARG A 1 654 ? 34.688 1.65 -0.676 1 94.31 654 ARG A N 1
ATOM 5003 C CA . ARG A 1 654 ? 35.188 0.324 -1.036 1 94.31 654 ARG A CA 1
ATOM 5004 C C . ARG A 1 654 ? 34.406 -0.259 -2.197 1 94.31 654 ARG A C 1
ATOM 5006 O O . ARG A 1 654 ? 33.156 -0.319 -2.145 1 94.31 654 ARG A O 1
ATOM 5013 N N . GLU A 1 655 ? 35.062 -0.775 -3.109 1 89 655 GLU A N 1
ATOM 5014 C CA . GLU A 1 655 ? 34.438 -1.336 -4.301 1 89 655 GLU A CA 1
ATOM 5015 C C . GLU A 1 655 ? 33.562 -2.543 -3.949 1 89 655 GLU A C 1
ATOM 5017 O O . GLU A 1 655 ? 32.531 -2.779 -4.582 1 89 655 GLU A O 1
ATOM 5022 N N . ASP A 1 656 ? 33.969 -3.264 -2.963 1 93.56 656 ASP A N 1
ATOM 5023 C CA . ASP A 1 656 ? 33.281 -4.492 -2.59 1 93.56 656 ASP A CA 1
ATOM 5024 C C . ASP A 1 656 ? 31.906 -4.184 -1.982 1 93.56 656 ASP A C 1
ATOM 5026 O O . ASP A 1 656 ? 31.062 -5.07 -1.868 1 93.56 656 ASP A O 1
ATOM 5030 N N . ASP A 1 657 ? 31.703 -2.941 -1.576 1 95.62 657 ASP A N 1
ATOM 5031 C CA . ASP A 1 657 ? 30.453 -2.574 -0.927 1 95.62 657 ASP A CA 1
ATOM 5032 C C . ASP A 1 657 ? 29.281 -2.66 -1.902 1 95.62 657 ASP A C 1
ATOM 5034 O O . ASP A 1 657 ? 28.156 -2.92 -1.497 1 95.62 657 ASP A O 1
ATOM 5038 N N . ILE A 1 658 ? 29.547 -2.498 -3.141 1 95.12 658 ILE A N 1
ATOM 5039 C CA . ILE A 1 658 ? 28.5 -2.613 -4.145 1 95.12 658 ILE A CA 1
ATOM 5040 C C . ILE A 1 658 ? 27.969 -4.043 -4.176 1 95.12 658 ILE A C 1
ATOM 5042 O O . ILE A 1 658 ? 26.75 -4.262 -4.285 1 95.12 658 ILE A O 1
ATOM 5046 N N . ASN A 1 659 ? 28.891 -5.004 -4.137 1 96 659 ASN A N 1
ATOM 5047 C CA . ASN A 1 659 ? 28.484 -6.406 -4.109 1 96 659 ASN A CA 1
ATOM 5048 C C . ASN A 1 659 ? 27.672 -6.727 -2.859 1 96 659 ASN A C 1
ATOM 5050 O O . ASN A 1 659 ? 26.719 -7.508 -2.92 1 96 659 ASN A O 1
ATOM 5054 N N . TRP A 1 660 ? 28.125 -6.152 -1.778 1 97.38 660 TRP A N 1
ATOM 5055 C CA . TRP A 1 660 ? 27.391 -6.344 -0.537 1 97.38 660 TRP A CA 1
ATOM 5056 C C . TRP A 1 660 ? 25.969 -5.797 -0.658 1 97.38 660 TRP A C 1
ATOM 5058 O O . TRP A 1 660 ? 25 -6.477 -0.312 1 97.38 660 TRP A O 1
ATOM 5068 N N . LEU A 1 661 ? 25.844 -4.582 -1.167 1 98.06 661 LEU A N 1
ATOM 5069 C CA . LEU A 1 661 ? 24.531 -3.955 -1.343 1 98.06 661 LEU A CA 1
ATOM 5070 C C . LEU A 1 661 ? 23.641 -4.805 -2.238 1 98.06 661 LEU A C 1
ATOM 5072 O O . LEU A 1 661 ? 22.453 -5 -1.936 1 98.06 661 LEU A O 1
ATOM 5076 N N . GLU A 1 662 ? 24.156 -5.301 -3.252 1 96.12 662 GLU A N 1
ATOM 5077 C CA . GLU A 1 662 ? 23.391 -6.133 -4.172 1 96.12 662 GLU A CA 1
ATOM 5078 C C . GLU A 1 662 ? 22.906 -7.406 -3.488 1 96.12 662 GLU A C 1
ATOM 5080 O O . GLU A 1 662 ? 21.766 -7.832 -3.701 1 96.12 662 GLU A O 1
ATOM 5085 N N . SER A 1 663 ? 23.766 -7.98 -2.701 1 95.44 663 SER A N 1
ATOM 5086 C CA . SER A 1 663 ? 23.422 -9.234 -2.037 1 95.44 663 SER A CA 1
ATOM 5087 C C . SER A 1 663 ? 22.312 -9.031 -1.018 1 95.44 663 SER A C 1
ATOM 5089 O O . SER A 1 663 ? 21.547 -9.961 -0.726 1 95.44 663 SER A O 1
ATOM 5091 N N . GLN A 1 664 ? 22.156 -7.75 -0.554 1 96.19 664 GLN A N 1
ATOM 5092 C CA . GLN A 1 664 ? 21.172 -7.465 0.479 1 96.19 664 GLN A CA 1
ATOM 5093 C C . GLN A 1 664 ? 19.938 -6.781 -0.113 1 96.19 664 GLN A C 1
ATOM 5095 O O . GLN A 1 664 ? 18.984 -6.465 0.607 1 96.19 664 GLN A O 1
ATOM 5100 N N . SER A 1 665 ? 19.844 -6.66 -1.385 1 95.56 665 SER A N 1
ATOM 5101 C CA . SER A 1 665 ? 18.906 -5.727 -2.006 1 95.56 665 SER A CA 1
ATOM 5102 C C . SER A 1 665 ? 17.516 -6.328 -2.107 1 95.56 665 SER A C 1
ATOM 5104 O O . SER A 1 665 ? 16.531 -5.598 -2.248 1 95.56 665 SER A O 1
ATOM 5106 N N . ARG A 1 666 ? 17.297 -7.629 -2.111 1 94.44 666 ARG A N 1
ATOM 5107 C CA . ARG A 1 666 ? 16.016 -8.312 -2.217 1 94.44 666 ARG A CA 1
ATOM 5108 C C . ARG A 1 666 ? 15.25 -7.855 -3.455 1 94.44 666 ARG A C 1
ATOM 5110 O O . ARG A 1 666 ? 14.078 -7.484 -3.367 1 94.44 666 ARG A O 1
ATOM 5117 N N . GLY A 1 667 ? 15.984 -7.742 -4.535 1 94.81 667 GLY A N 1
ATOM 5118 C CA . GLY A 1 667 ? 15.336 -7.43 -5.801 1 94.81 667 GLY A CA 1
ATOM 5119 C C . GLY A 1 667 ? 15.367 -5.953 -6.141 1 94.81 667 GLY A C 1
ATOM 5120 O O . GLY A 1 667 ? 14.922 -5.551 -7.219 1 94.81 667 GLY A O 1
ATOM 5121 N N . ILE A 1 668 ? 15.875 -5.082 -5.254 1 97.69 668 ILE A N 1
ATOM 5122 C CA . ILE A 1 668 ? 16.062 -3.666 -5.559 1 97.69 668 ILE A CA 1
ATOM 5123 C C . ILE A 1 668 ? 17.312 -3.486 -6.41 1 97.69 668 ILE A C 1
ATOM 5125 O O . ILE A 1 668 ? 18.344 -4.125 -6.156 1 97.69 668 ILE A O 1
ATOM 5129 N N . TYR A 1 669 ? 17.266 -2.588 -7.418 1 97.56 669 TYR A N 1
ATOM 5130 C CA . TYR A 1 669 ? 18.422 -2.312 -8.273 1 97.56 669 TYR A CA 1
ATOM 5131 C C . TYR A 1 669 ? 19.484 -1.538 -7.52 1 97.56 669 TYR A C 1
ATOM 5133 O O . TYR A 1 669 ? 19.172 -0.64 -6.734 1 97.56 669 TYR A O 1
ATOM 5141 N N . VAL A 1 670 ? 20.688 -1.929 -7.664 1 98 670 VAL A N 1
ATOM 5142 C CA . VAL A 1 670 ? 21.875 -1.248 -7.141 1 98 670 VAL A CA 1
ATOM 5143 C C . VAL A 1 670 ? 22.922 -1.113 -8.242 1 98 670 VAL A C 1
ATOM 5145 O O . VAL A 1 670 ? 23.234 -2.084 -8.938 1 98 670 VAL A O 1
ATOM 5148 N N . SER A 1 671 ? 23.406 0.088 -8.438 1 97.88 671 SER A N 1
ATOM 5149 C CA . SER A 1 671 ? 24.375 0.289 -9.516 1 97.88 671 SER A CA 1
ATOM 5150 C C . SER A 1 671 ? 25.359 1.392 -9.172 1 97.88 671 SER A C 1
ATOM 5152 O O . SER A 1 671 ? 24.969 2.467 -8.711 1 97.88 671 SER A O 1
ATOM 5154 N N . LYS A 1 672 ? 26.656 1.086 -9.328 1 98.06 672 LYS A N 1
ATOM 5155 C CA . LYS A 1 672 ? 27.641 2.164 -9.312 1 98.06 672 LYS A CA 1
ATOM 5156 C C . LYS A 1 672 ? 27.531 3.025 -10.562 1 98.06 672 LYS A C 1
ATOM 5158 O O . LYS A 1 672 ? 27.859 2.57 -11.664 1 98.06 672 LYS A O 1
ATOM 5163 N N . ILE A 1 673 ? 27.125 4.254 -10.398 1 97.81 673 ILE A N 1
ATOM 5164 C CA . ILE A 1 673 ? 26.828 5.047 -11.586 1 97.81 673 ILE A CA 1
ATOM 5165 C C . ILE A 1 673 ? 27.922 6.086 -11.812 1 97.81 673 ILE A C 1
ATOM 5167 O O . ILE A 1 673 ? 27.922 6.789 -12.82 1 97.81 673 ILE A O 1
ATOM 5171 N N . GLY A 1 674 ? 28.828 6.203 -10.844 1 96.94 674 GLY A N 1
ATOM 5172 C CA . GLY A 1 674 ? 29.875 7.215 -11 1 96.94 674 GLY A CA 1
ATOM 5173 C C . GLY A 1 674 ? 30.797 7.301 -9.805 1 96.94 674 GLY A C 1
ATOM 5174 O O . GLY A 1 674 ? 30.969 6.328 -9.062 1 96.94 674 GLY A O 1
ATOM 5175 N N . GLU A 1 675 ? 31.484 8.492 -9.734 1 97.12 675 GLU A N 1
ATOM 5176 C CA . GLU A 1 675 ? 32.438 8.711 -8.664 1 97.12 675 GLU A CA 1
ATOM 5177 C C . GLU A 1 675 ? 32.562 10.195 -8.32 1 97.12 675 GLU A C 1
ATOM 5179 O O . GLU A 1 675 ? 32.25 11.055 -9.148 1 97.12 675 GLU A O 1
ATOM 5184 N N . VAL A 1 676 ? 32.938 10.422 -7.09 1 98.12 676 VAL A N 1
ATOM 5185 C CA . VAL A 1 676 ? 33.25 11.781 -6.645 1 98.12 676 VAL A CA 1
ATOM 5186 C C . VAL A 1 676 ? 34.625 12.188 -7.137 1 98.12 676 VAL A C 1
ATOM 5188 O O . VAL A 1 676 ? 35.594 11.438 -6.996 1 98.12 676 VAL A O 1
ATOM 5191 N N . THR A 1 677 ? 34.719 13.344 -7.742 1 96.5 677 THR A N 1
ATOM 5192 C CA . THR A 1 677 ? 36 13.797 -8.273 1 96.5 677 THR A CA 1
ATOM 5193 C C . THR A 1 677 ? 36.531 14.984 -7.469 1 96.5 677 THR A C 1
ATOM 5195 O O . THR A 1 677 ? 35.781 15.625 -6.734 1 96.5 677 THR A O 1
ATOM 5198 N N . ARG A 1 678 ? 37.781 15.234 -7.648 1 93.69 678 ARG A N 1
ATOM 5199 C CA . ARG A 1 678 ? 38.438 16.328 -6.934 1 93.69 678 ARG A CA 1
ATOM 5200 C C . ARG A 1 678 ? 38.156 17.656 -7.617 1 93.69 678 ARG A C 1
ATOM 5202 O O . ARG A 1 678 ? 38.312 18.719 -6.996 1 93.69 678 ARG A O 1
ATOM 5209 N N . GLU A 1 679 ? 37.906 17.562 -8.93 1 94.38 679 GLU A N 1
ATOM 5210 C CA . GLU A 1 679 ? 37.625 18.812 -9.625 1 94.38 679 GLU A CA 1
ATOM 5211 C C . GLU A 1 679 ? 36.406 19.5 -9.016 1 94.38 679 GLU A C 1
ATOM 5213 O O . GLU A 1 679 ? 35.312 18.938 -8.984 1 94.38 679 GLU A O 1
ATOM 5218 N N . GLN A 1 680 ? 36.531 20.688 -8.672 1 95.31 680 GLN A N 1
ATOM 5219 C CA . GLN A 1 680 ? 35.5 21.375 -7.914 1 95.31 680 GLN A CA 1
ATOM 5220 C C . GLN A 1 680 ? 34.375 21.844 -8.828 1 95.31 680 GLN A C 1
ATOM 5222 O O . GLN A 1 680 ? 34.625 22.406 -9.898 1 95.31 680 GLN A O 1
ATOM 5227 N N . TYR A 1 681 ? 33.156 21.609 -8.414 1 97.31 681 TYR A N 1
ATOM 5228 C CA . TYR A 1 681 ? 31.922 22.203 -8.953 1 97.31 681 TYR A CA 1
ATOM 5229 C C . TYR A 1 681 ? 31.734 21.812 -10.414 1 97.31 681 TYR A C 1
ATOM 5231 O O . TYR A 1 681 ? 31.297 22.641 -11.227 1 97.31 681 TYR A O 1
ATOM 5239 N N . VAL A 1 682 ? 32.188 20.578 -10.742 1 97.19 682 VAL A N 1
ATOM 5240 C CA . VAL A 1 682 ? 32.062 20.109 -12.125 1 97.19 682 VAL A CA 1
ATOM 5241 C C . VAL A 1 682 ? 31.281 18.797 -12.156 1 97.19 682 VAL A C 1
ATOM 5243 O O . VAL A 1 682 ? 31.469 17.938 -11.289 1 97.19 682 VAL A O 1
ATOM 5246 N N . MET A 1 683 ? 30.406 18.734 -13.039 1 97.44 683 MET A N 1
ATOM 5247 C CA . MET A 1 683 ? 29.703 17.484 -13.32 1 97.44 683 MET A CA 1
ATOM 5248 C C . MET A 1 683 ? 30.094 16.922 -14.68 1 97.44 683 MET A C 1
ATOM 5250 O O . MET A 1 683 ? 29.938 17.594 -15.703 1 97.44 683 MET A O 1
ATOM 5254 N N . TRP A 1 684 ? 30.703 15.797 -14.695 1 96.19 684 TRP A N 1
ATOM 5255 C CA . TRP A 1 684 ? 31.016 15.062 -15.922 1 96.19 684 TRP A CA 1
ATOM 5256 C C . TRP A 1 684 ? 29.906 14.07 -16.25 1 96.19 684 TRP A C 1
ATOM 5258 O O . TRP A 1 684 ? 29.562 13.219 -15.438 1 96.19 684 TRP A O 1
ATOM 5268 N N . LEU A 1 685 ? 29.312 14.273 -17.344 1 92.38 685 LEU A N 1
ATOM 5269 C CA . LEU A 1 685 ? 28.312 13.305 -17.797 1 92.38 685 LEU A CA 1
ATOM 5270 C C . LEU A 1 685 ? 28.875 12.461 -18.938 1 92.38 685 LEU A C 1
ATOM 5272 O O . LEU A 1 685 ? 29.938 12.773 -19.484 1 92.38 685 LEU A O 1
ATOM 5276 N N . ARG A 1 686 ? 28.203 11.469 -19.375 1 70.94 686 ARG A N 1
ATOM 5277 C CA . ARG A 1 686 ? 28.656 10.547 -20.422 1 70.94 686 ARG A CA 1
ATOM 5278 C C . ARG A 1 686 ? 29.297 11.312 -21.578 1 70.94 686 ARG A C 1
ATOM 5280 O O . ARG A 1 686 ? 29.047 12.508 -21.75 1 70.94 686 ARG A O 1
ATOM 5287 N N . GLU A 1 687 ? 30.25 10.523 -22.297 1 63.03 687 GLU A N 1
ATOM 5288 C CA . GLU A 1 687 ? 30.969 10.867 -23.516 1 63.03 687 GLU A CA 1
ATOM 5289 C C . GLU A 1 687 ? 31.828 12.117 -23.328 1 63.03 687 GLU A C 1
ATOM 5291 O O . GLU A 1 687 ? 32 12.898 -24.266 1 63.03 687 GLU A O 1
ATOM 5296 N N . GLY A 1 688 ? 31.938 12.359 -21.984 1 70.94 688 GLY A N 1
ATOM 5297 C CA . GLY A 1 688 ? 32.969 13.352 -21.719 1 70.94 688 GLY A CA 1
ATOM 5298 C C . GLY A 1 688 ? 32.438 14.766 -21.656 1 70.94 688 GLY A C 1
ATOM 5299 O O . GLY A 1 688 ? 33.188 15.727 -21.641 1 70.94 688 GLY A O 1
ATOM 5300 N N . LYS A 1 689 ? 31.156 14.953 -21.562 1 87 689 LYS A N 1
ATOM 5301 C CA . LYS A 1 689 ? 30.609 16.297 -21.484 1 87 689 LYS A CA 1
ATOM 5302 C C . LYS A 1 689 ? 30.812 16.891 -20.094 1 87 689 LYS A C 1
ATOM 5304 O O . LYS A 1 689 ? 30.312 16.359 -19.109 1 87 689 LYS A O 1
ATOM 5309 N N . LYS A 1 690 ? 31.516 17.922 -20.094 1 94.69 690 LYS A N 1
ATOM 5310 C CA . LYS A 1 690 ? 31.828 18.641 -18.859 1 94.69 690 LYS A CA 1
ATOM 5311 C C . LYS A 1 690 ? 30.891 19.844 -18.672 1 94.69 690 LYS A C 1
ATOM 5313 O O . LYS A 1 690 ? 30.75 20.656 -19.578 1 94.69 690 LYS A O 1
ATOM 5318 N N . ILE A 1 691 ? 30.219 19.922 -17.531 1 97.31 691 ILE A N 1
ATOM 5319 C CA . ILE A 1 691 ? 29.375 21.062 -17.188 1 97.31 691 ILE A CA 1
ATOM 5320 C C . ILE A 1 691 ? 29.953 21.797 -15.984 1 97.31 691 ILE A C 1
ATOM 5322 O O . ILE A 1 691 ? 30.031 21.234 -14.891 1 97.31 691 ILE A O 1
ATOM 5326 N N . ASP A 1 692 ? 30.375 22.984 -16.172 1 97.81 692 ASP A N 1
ATOM 5327 C CA . ASP A 1 692 ? 30.859 23.844 -15.094 1 97.81 692 ASP A CA 1
ATOM 5328 C C . ASP A 1 692 ? 29.688 24.438 -14.305 1 97.81 692 ASP A C 1
ATOM 5330 O O . ASP A 1 692 ? 28.844 25.141 -14.867 1 97.81 692 ASP A O 1
ATOM 5334 N N . LEU A 1 693 ? 29.703 24.141 -12.992 1 98.5 693 LEU A N 1
ATOM 5335 C CA . LEU A 1 693 ? 28.547 24.531 -12.172 1 98.5 693 LEU A CA 1
ATOM 5336 C C . LEU A 1 693 ? 28.953 25.547 -11.109 1 98.5 693 LEU A C 1
ATOM 5338 O O . LEU A 1 693 ? 28.312 25.641 -10.062 1 98.5 693 LEU A O 1
ATOM 5342 N N . THR A 1 694 ? 30.016 26.266 -11.305 1 98.19 694 THR A N 1
ATOM 5343 C CA . THR A 1 694 ? 30.516 27.25 -10.344 1 98.19 694 THR A CA 1
ATOM 5344 C C . THR A 1 694 ? 29.453 28.297 -10.039 1 98.19 694 THR A C 1
ATOM 5346 O O . THR A 1 694 ? 29.234 28.641 -8.875 1 98.19 694 THR A O 1
ATOM 5349 N N . LYS A 1 695 ? 28.828 28.797 -11.062 1 98.06 695 LYS A N 1
ATOM 5350 C CA . LYS A 1 695 ? 27.812 29.828 -10.875 1 98.06 695 LYS A CA 1
ATOM 5351 C C . LYS A 1 695 ? 26.641 29.281 -10.062 1 98.06 695 LYS A C 1
ATOM 5353 O O . LYS A 1 695 ? 26.125 29.984 -9.18 1 98.06 695 LYS A O 1
ATOM 5358 N N . GLU A 1 696 ? 26.172 28.109 -10.414 1 98.19 696 GLU A N 1
ATOM 5359 C CA . GLU A 1 696 ? 25.047 27.469 -9.734 1 98.19 696 GLU A CA 1
ATOM 5360 C C . GLU A 1 696 ? 25.375 27.203 -8.266 1 98.19 696 GLU A C 1
ATOM 5362 O O . GLU A 1 696 ? 24.516 27.344 -7.395 1 98.19 696 GLU A O 1
ATOM 5367 N N . VAL A 1 697 ? 26.594 26.766 -7.961 1 98.25 697 VAL A N 1
ATOM 5368 C CA . VAL A 1 697 ? 27.031 26.516 -6.59 1 98.25 697 VAL A CA 1
ATOM 5369 C C . VAL A 1 697 ? 27.062 27.828 -5.816 1 98.25 697 VAL A C 1
ATOM 5371 O O . VAL A 1 697 ? 26.672 27.891 -4.648 1 98.25 697 VAL A O 1
ATOM 5374 N N . ASN A 1 698 ? 27.594 28.875 -6.441 1 97.69 698 ASN A N 1
ATOM 5375 C CA . ASN A 1 698 ? 27.562 30.188 -5.812 1 97.69 698 ASN A CA 1
ATOM 5376 C C . ASN A 1 698 ? 26.141 30.625 -5.512 1 97.69 698 ASN A C 1
ATOM 5378 O O . ASN A 1 698 ? 25.859 31.188 -4.445 1 97.69 698 ASN A O 1
ATOM 5382 N N . ASN A 1 699 ? 25.312 30.453 -6.457 1 97.88 699 ASN A N 1
ATOM 5383 C CA . ASN A 1 699 ? 23.906 30.781 -6.258 1 97.88 699 ASN A CA 1
ATOM 5384 C C . ASN A 1 699 ? 23.312 30 -5.09 1 97.88 699 ASN A C 1
ATOM 5386 O O . ASN A 1 699 ? 22.5 30.547 -4.324 1 97.88 699 ASN A O 1
ATOM 5390 N N . TYR A 1 700 ? 23.688 28.781 -4.98 1 97.81 700 TYR A N 1
ATOM 5391 C CA . TYR A 1 700 ? 23.234 27.938 -3.885 1 97.81 700 TYR A CA 1
ATOM 5392 C C . TYR A 1 700 ? 23.5 28.594 -2.537 1 97.81 700 TYR A C 1
ATOM 5394 O O . TYR A 1 700 ? 22.625 28.625 -1.667 1 97.81 700 TYR A O 1
ATOM 5402 N N . HIS A 1 701 ? 24.609 29.141 -2.344 1 96.81 701 HIS A N 1
ATOM 5403 C CA . HIS A 1 701 ? 25.031 29.672 -1.048 1 96.81 701 HIS A CA 1
ATOM 5404 C C . HIS A 1 701 ? 24.5 31.078 -0.829 1 96.81 701 HIS A C 1
ATOM 5406 O O . HIS A 1 701 ? 24.266 31.484 0.311 1 96.81 701 HIS A O 1
ATOM 5412 N N . ARG A 1 702 ? 24.141 31.781 -1.926 1 96.25 702 ARG A N 1
ATOM 5413 C CA . ARG A 1 702 ? 23.969 33.219 -1.75 1 96.25 702 ARG A CA 1
ATOM 5414 C C . ARG A 1 702 ? 22.562 33.656 -2.096 1 96.25 702 ARG A C 1
ATOM 5416 O O . ARG A 1 702 ? 22.141 34.781 -1.735 1 96.25 702 ARG A O 1
ATOM 5423 N N . TYR A 1 703 ? 21.844 32.875 -2.742 1 96.44 703 TYR A N 1
ATOM 5424 C CA . TYR A 1 703 ? 20.594 33.312 -3.348 1 96.44 703 TYR A CA 1
ATOM 5425 C C . TYR A 1 703 ? 19.688 33.969 -2.318 1 96.44 703 TYR A C 1
ATOM 5427 O O . TYR A 1 703 ? 19.234 35.094 -2.521 1 96.44 703 TYR A O 1
ATOM 5435 N N . LEU A 1 704 ? 19.359 33.312 -1.21 1 96.31 704 LEU A N 1
ATOM 5436 C CA . LEU A 1 704 ? 18.391 33.812 -0.237 1 96.31 704 LEU A CA 1
ATOM 5437 C C . LEU A 1 704 ? 18.906 35.094 0.415 1 96.31 704 LEU A C 1
ATOM 5439 O O . LEU A 1 704 ? 18.125 36.031 0.658 1 96.31 704 LEU A O 1
ATOM 5443 N N . GLU A 1 705 ? 20.188 35.188 0.69 1 94.69 705 GLU A N 1
ATOM 5444 C CA . GLU A 1 705 ? 20.766 36.375 1.263 1 94.69 705 GLU A CA 1
ATOM 5445 C C . GLU A 1 705 ? 20.672 37.562 0.294 1 94.69 705 GLU A C 1
ATOM 5447 O O . GLU A 1 705 ? 20.344 38.688 0.699 1 94.69 705 GLU A O 1
ATOM 5452 N N . GLU A 1 706 ? 20.922 37.281 -0.896 1 94.69 706 GLU A N 1
ATOM 5453 C CA . GLU A 1 706 ? 20.938 38.312 -1.907 1 94.69 706 GLU A CA 1
ATOM 5454 C C . GLU A 1 706 ? 19.531 38.844 -2.186 1 94.69 706 GLU A C 1
ATOM 5456 O O . GLU A 1 706 ? 19.312 40.062 -2.287 1 94.69 706 GLU A O 1
ATOM 5461 N N . VAL A 1 707 ? 18.656 37.969 -2.293 1 92.88 707 VAL A N 1
ATOM 5462 C CA . VAL A 1 707 ? 17.297 38.344 -2.695 1 92.88 707 VAL A CA 1
ATOM 5463 C C . VAL A 1 707 ? 16.594 39.031 -1.529 1 92.88 707 VAL A C 1
ATOM 5465 O O . VAL A 1 707 ? 15.727 39.875 -1.736 1 92.88 707 VAL A O 1
ATOM 5468 N N . THR A 1 708 ? 16.922 38.781 -0.31 1 89.88 708 THR A N 1
ATOM 5469 C CA . THR A 1 708 ? 16.234 39.312 0.85 1 89.88 708 THR A CA 1
ATOM 5470 C C . THR A 1 708 ? 16.953 40.594 1.348 1 89.88 708 THR A C 1
ATOM 5472 O O . THR A 1 708 ? 16.469 41.25 2.25 1 89.88 708 THR A O 1
ATOM 5475 N N . SER A 1 709 ? 18.156 40.844 0.948 1 84.19 709 SER A N 1
ATOM 5476 C CA . SER A 1 709 ? 18.875 42.062 1.312 1 84.19 709 SER A CA 1
ATOM 5477 C C . SER A 1 709 ? 18.344 43.281 0.551 1 84.19 709 SER A C 1
ATOM 5479 O O . SER A 1 709 ? 18.5 44.438 0.996 1 84.19 709 SER A O 1
ATOM 5481 N N . ASP A 1 710 ? 17.734 43.219 -0.519 1 68.25 710 ASP A N 1
ATOM 5482 C CA . ASP A 1 710 ? 17.203 44.344 -1.3 1 68.25 710 ASP A CA 1
ATOM 5483 C C . ASP A 1 710 ? 15.867 44.812 -0.737 1 68.25 710 ASP A C 1
ATOM 5485 O O . ASP A 1 710 ? 15.055 44 -0.28 1 68.25 710 ASP A O 1
ATOM 5489 N N . MET B 1 1 ? 22.234 -34.031 -28.406 1 56.28 1 MET B N 1
ATOM 5490 C CA . MET B 1 1 ? 21.547 -33.656 -27.188 1 56.28 1 MET B CA 1
ATOM 5491 C C . MET B 1 1 ? 21.219 -32.188 -27.172 1 56.28 1 MET B C 1
ATOM 5493 O O . MET B 1 1 ? 22.078 -31.344 -27.5 1 56.28 1 MET B O 1
ATOM 5497 N N . ARG B 1 2 ? 20 -31.781 -27.125 1 67.25 2 ARG B N 1
ATOM 5498 C CA . ARG B 1 2 ? 19.609 -30.375 -27.125 1 67.25 2 ARG B CA 1
ATOM 5499 C C . ARG B 1 2 ? 19.516 -29.828 -25.703 1 67.25 2 ARG B C 1
ATOM 5501 O O . ARG B 1 2 ? 18.703 -30.297 -24.906 1 67.25 2 ARG B O 1
ATOM 5508 N N . LEU B 1 3 ? 20.422 -29.156 -25.375 1 82.88 3 LEU B N 1
ATOM 5509 C CA . LEU B 1 3 ? 20.469 -28.5 -24.062 1 82.88 3 LEU B CA 1
ATOM 5510 C C . LEU B 1 3 ? 19.859 -27.109 -24.125 1 82.88 3 LEU B C 1
ATOM 5512 O O . LEU B 1 3 ? 19.906 -26.453 -25.172 1 82.88 3 LEU B O 1
ATOM 5516 N N . SER B 1 4 ? 19.188 -26.75 -23.109 1 85.38 4 SER B N 1
ATOM 5517 C CA . SER B 1 4 ? 18.625 -25.406 -23.016 1 85.38 4 SER B CA 1
ATOM 5518 C C . SER B 1 4 ? 19.609 -24.422 -22.406 1 85.38 4 SER B C 1
ATOM 5520 O O . SER B 1 4 ? 19.359 -23.219 -22.375 1 85.38 4 SER B O 1
ATOM 5522 N N . LEU B 1 5 ? 20.766 -24.828 -22.062 1 92.5 5 LEU B N 1
ATOM 5523 C CA . LEU B 1 5 ? 21.781 -23.984 -21.438 1 92.5 5 LEU B CA 1
ATOM 5524 C C . LEU B 1 5 ? 22.406 -23.047 -22.453 1 92.5 5 LEU B C 1
ATOM 5526 O O . LEU B 1 5 ? 22.641 -23.422 -23.594 1 92.5 5 LEU B O 1
ATOM 5530 N N . SER B 1 6 ? 22.688 -21.891 -22.047 1 91.62 6 SER B N 1
ATOM 5531 C CA . SER B 1 6 ? 23.438 -20.953 -22.875 1 91.62 6 SER B CA 1
ATOM 5532 C C . SER B 1 6 ? 24.922 -21.281 -22.906 1 91.62 6 SER B C 1
ATOM 5534 O O . SER B 1 6 ? 25.406 -22.047 -22.062 1 91.62 6 SER B O 1
ATOM 5536 N N . SER B 1 7 ? 25.578 -20.672 -23.906 1 94.44 7 SER B N 1
ATOM 5537 C CA . SER B 1 7 ? 27.016 -20.875 -24 1 94.44 7 SER B CA 1
ATOM 5538 C C . SER B 1 7 ? 27.734 -20.359 -22.75 1 94.44 7 SER B C 1
ATOM 5540 O O . SER B 1 7 ? 28.688 -20.969 -22.281 1 94.44 7 SER B O 1
ATOM 5542 N N . GLN B 1 8 ? 27.219 -19.328 -22.266 1 94.38 8 GLN B N 1
ATOM 5543 C CA . GLN B 1 8 ? 27.812 -18.766 -21.047 1 94.38 8 GLN B CA 1
ATOM 5544 C C . GLN B 1 8 ? 27.625 -19.703 -19.859 1 94.38 8 GLN B C 1
ATOM 5546 O O . GLN B 1 8 ? 28.531 -19.859 -19.031 1 94.38 8 GLN B O 1
ATOM 5551 N N . GLU B 1 9 ? 26.484 -20.281 -19.719 1 95.88 9 GLU B N 1
ATOM 5552 C CA . GLU B 1 9 ? 26.219 -21.219 -18.641 1 95.88 9 GLU B CA 1
ATOM 5553 C C . GLU B 1 9 ? 27.094 -22.469 -18.75 1 95.88 9 GLU B C 1
ATOM 5555 O O . GLU B 1 9 ? 27.594 -22.969 -17.75 1 95.88 9 GLU B O 1
ATOM 5560 N N . MET B 1 10 ? 27.266 -22.906 -19.953 1 96.69 10 MET B N 1
ATOM 5561 C CA . MET B 1 10 ? 28.094 -24.078 -20.172 1 96.69 10 MET B CA 1
ATOM 5562 C C . MET B 1 10 ? 29.547 -23.797 -19.797 1 96.69 10 MET B C 1
ATOM 5564 O O . MET B 1 10 ? 30.219 -24.656 -19.203 1 96.69 10 MET B O 1
ATOM 5568 N N . GLU B 1 11 ? 29.938 -22.594 -20.125 1 96.88 11 GLU B N 1
ATOM 5569 C CA . GLU B 1 11 ? 31.297 -22.219 -19.766 1 96.88 11 GLU B CA 1
ATOM 5570 C C . GLU B 1 11 ? 31.469 -22.125 -18.25 1 96.88 11 GLU B C 1
ATOM 5572 O O . GLU B 1 11 ? 32.531 -22.438 -17.719 1 96.88 11 GLU B O 1
ATOM 5577 N N . LEU B 1 12 ? 30.531 -21.625 -17.609 1 96.5 12 LEU B N 1
ATOM 5578 C CA . LEU B 1 12 ? 30.547 -21.531 -16.141 1 96.5 12 LEU B CA 1
ATOM 5579 C C . LEU B 1 12 ? 30.703 -22.922 -15.523 1 96.5 12 LEU B C 1
ATOM 5581 O O . LEU B 1 12 ? 31.438 -23.094 -14.555 1 96.5 12 LEU B O 1
ATOM 5585 N N . VAL B 1 13 ? 29.969 -23.906 -16.016 1 97.56 13 VAL B N 1
ATOM 5586 C CA . VAL B 1 13 ? 30.016 -25.281 -15.508 1 97.56 13 VAL B CA 1
ATOM 5587 C C . VAL B 1 13 ? 31.406 -25.859 -15.742 1 97.56 13 VAL B C 1
ATOM 5589 O O . VAL B 1 13 ? 31.984 -26.484 -14.844 1 97.56 13 VAL B O 1
ATOM 5592 N N . ARG B 1 14 ? 31.969 -25.672 -16.969 1 97.81 14 ARG B N 1
ATOM 5593 C CA . ARG B 1 14 ? 33.312 -26.156 -17.297 1 97.81 14 ARG B CA 1
ATOM 5594 C C . ARG B 1 14 ? 34.344 -25.562 -16.359 1 97.81 14 ARG B C 1
ATOM 5596 O O . ARG B 1 14 ? 35.219 -26.281 -15.867 1 97.81 14 ARG B O 1
ATOM 5603 N N . LYS B 1 15 ? 34.219 -24.281 -16.141 1 97.25 15 LYS B N 1
ATOM 5604 C CA . LYS B 1 15 ? 35.156 -23.594 -15.266 1 97.25 15 LYS B CA 1
ATOM 5605 C C . LYS B 1 15 ? 35.062 -24.109 -13.836 1 97.25 15 LYS B C 1
ATOM 5607 O O . LYS B 1 15 ? 36.062 -24.297 -13.164 1 97.25 15 LYS B O 1
ATOM 5612 N N . PHE B 1 16 ? 33.906 -24.281 -13.383 1 97 16 PHE B N 1
ATOM 5613 C CA . PHE B 1 16 ? 33.656 -24.75 -12.016 1 97 16 PHE B CA 1
ATOM 5614 C C . PHE B 1 16 ? 34.25 -26.141 -11.82 1 97 16 PHE B C 1
ATOM 5616 O O . PHE B 1 16 ? 34.844 -26.438 -10.789 1 97 16 PHE B O 1
ATOM 5623 N N . LEU B 1 17 ? 34.031 -27.078 -12.734 1 97.44 17 LEU B N 1
ATOM 5624 C CA . LEU B 1 17 ? 34.406 -28.469 -12.602 1 97.44 17 LEU B CA 1
ATOM 5625 C C . LEU B 1 17 ? 35.875 -28.688 -12.984 1 97.44 17 LEU B C 1
ATOM 5627 O O . LEU B 1 17 ? 36.5 -29.656 -12.57 1 97.44 17 LEU B O 1
ATOM 5631 N N . GLY B 1 18 ? 36.406 -27.797 -13.828 1 97.25 18 GLY B N 1
ATOM 5632 C CA . GLY B 1 18 ? 37.75 -27.938 -14.336 1 97.25 18 GLY B CA 1
ATOM 5633 C C . GLY B 1 18 ? 37.906 -29.047 -15.359 1 97.25 18 GLY B C 1
ATOM 5634 O O . GLY B 1 18 ? 39 -29.547 -15.594 1 97.25 18 GLY B O 1
ATOM 5635 N N . ARG B 1 19 ? 36.781 -29.578 -15.836 1 97 19 ARG B N 1
ATOM 5636 C CA . ARG B 1 19 ? 36.75 -30.625 -16.844 1 97 19 ARG B CA 1
ATOM 5637 C C . ARG B 1 19 ? 35.469 -30.531 -17.672 1 97 19 ARG B C 1
ATOM 5639 O O . ARG B 1 19 ? 34.531 -29.828 -17.297 1 97 19 ARG B O 1
ATOM 5646 N N . GLU B 1 20 ? 35.5 -31.234 -18.812 1 97.19 20 GLU B N 1
ATOM 5647 C CA . GLU B 1 20 ? 34.281 -31.359 -19.609 1 97.19 20 GLU B CA 1
ATOM 5648 C C . GLU B 1 20 ? 33.312 -32.344 -18.969 1 97.19 20 GLU B C 1
ATOM 5650 O O . GLU B 1 20 ? 33.656 -33.469 -18.688 1 97.19 20 GLU B O 1
ATOM 5655 N N . PRO B 1 21 ? 32.125 -31.984 -18.688 1 97.56 21 PRO B N 1
ATOM 5656 C CA . PRO B 1 21 ? 31.125 -32.906 -18.141 1 97.56 21 PRO B CA 1
ATOM 5657 C C . PRO B 1 21 ? 30.766 -34.031 -19.109 1 97.56 21 PRO B C 1
ATOM 5659 O O . PRO B 1 21 ? 30.812 -33.844 -20.328 1 97.56 21 PRO B O 1
ATOM 5662 N N . LYS B 1 22 ? 30.375 -35.188 -18.516 1 96.25 22 LYS B N 1
ATOM 5663 C CA . LYS B 1 22 ? 29.812 -36.281 -19.312 1 96.25 22 LYS B CA 1
ATOM 5664 C C . LYS B 1 22 ? 28.438 -35.906 -19.844 1 96.25 22 LYS B C 1
ATOM 5666 O O . LYS B 1 22 ? 27.844 -34.906 -19.438 1 96.25 22 LYS B O 1
ATOM 5671 N N . GLU B 1 23 ? 28 -36.656 -20.781 1 95.5 23 GLU B N 1
ATOM 5672 C CA . GLU B 1 23 ? 26.688 -36.406 -21.375 1 95.5 23 GLU B CA 1
ATOM 5673 C C . GLU B 1 23 ? 25.594 -36.406 -20.328 1 95.5 23 GLU B C 1
ATOM 5675 O O . GLU B 1 23 ? 24.75 -35.5 -20.297 1 95.5 23 GLU B O 1
ATOM 5680 N N . GLU B 1 24 ? 25.609 -37.375 -19.469 1 96.25 24 GLU B N 1
ATOM 5681 C CA . GLU B 1 24 ? 24.594 -37.469 -18.406 1 96.25 24 GLU B CA 1
ATOM 5682 C C . GLU B 1 24 ? 24.719 -36.312 -17.438 1 96.25 24 GLU B C 1
ATOM 5684 O O . GLU B 1 24 ? 23.719 -35.812 -16.906 1 96.25 24 GLU B O 1
ATOM 5689 N N . GLU B 1 25 ? 25.891 -35.844 -17.234 1 97.75 25 GLU B N 1
ATOM 5690 C CA . GLU B 1 25 ? 26.109 -34.719 -16.344 1 97.75 25 GLU B CA 1
ATOM 5691 C C . GLU B 1 25 ? 25.531 -33.438 -16.938 1 97.75 25 GLU B C 1
ATOM 5693 O O . GLU B 1 25 ? 24.953 -32.625 -16.219 1 97.75 25 GLU B O 1
ATOM 5698 N N . TRP B 1 26 ? 25.672 -33.25 -18.219 1 96.38 26 TRP B N 1
ATOM 5699 C CA . TRP B 1 26 ? 25.078 -32.125 -18.891 1 96.38 26 TRP B CA 1
ATOM 5700 C C . TRP B 1 26 ? 23.547 -32.156 -18.781 1 96.38 26 TRP B C 1
ATOM 5702 O O . TRP B 1 26 ? 22.922 -31.109 -18.594 1 96.38 26 TRP B O 1
ATOM 5712 N N . LEU B 1 27 ? 22.984 -33.312 -18.875 1 94.44 27 LEU B N 1
ATOM 5713 C CA . LEU B 1 27 ? 21.547 -33.469 -18.75 1 94.44 27 LEU B CA 1
ATOM 5714 C C . LEU B 1 27 ? 21.078 -33.031 -17.359 1 94.44 27 LEU B C 1
ATOM 5716 O O . LEU B 1 27 ? 20.031 -32.406 -17.219 1 94.44 27 LEU B O 1
ATOM 5720 N N . VAL B 1 28 ? 21.859 -33.406 -16.406 1 95.56 28 VAL B N 1
ATOM 5721 C CA . VAL B 1 28 ? 21.531 -33.062 -15.023 1 95.56 28 VAL B CA 1
ATOM 5722 C C . VAL B 1 28 ? 21.578 -31.562 -14.812 1 95.56 28 VAL B C 1
ATOM 5724 O O . VAL B 1 28 ? 20.656 -30.969 -14.25 1 95.56 28 VAL B O 1
ATOM 5727 N N . VAL B 1 29 ? 22.594 -30.922 -15.32 1 96.44 29 VAL B N 1
ATOM 5728 C CA . VAL B 1 29 ? 22.734 -29.484 -15.18 1 96.44 29 VAL B CA 1
ATOM 5729 C C . VAL B 1 29 ? 21.609 -28.781 -15.93 1 96.44 29 VAL B C 1
ATOM 5731 O O . VAL B 1 29 ? 21.031 -27.812 -15.43 1 96.44 29 VAL B O 1
ATOM 5734 N N . ASP B 1 30 ? 21.344 -29.234 -17.078 1 95.06 30 ASP B N 1
ATOM 5735 C CA . ASP B 1 30 ? 20.297 -28.641 -17.906 1 95.06 30 ASP B CA 1
ATOM 5736 C C . ASP B 1 30 ? 18.938 -28.703 -17.219 1 95.06 30 ASP B C 1
ATOM 5738 O O . ASP B 1 30 ? 18.172 -27.75 -17.266 1 95.06 30 ASP B O 1
ATOM 5742 N N . ALA B 1 31 ? 18.641 -29.812 -16.609 1 92.94 31 ALA B N 1
ATOM 5743 C CA . ALA B 1 31 ? 17.359 -29.984 -15.922 1 92.94 31 ALA B CA 1
ATOM 5744 C C . ALA B 1 31 ? 17.266 -29.047 -14.719 1 92.94 31 ALA B C 1
ATOM 5746 O O . ALA B 1 31 ? 16.266 -28.344 -14.562 1 92.94 31 ALA B O 1
ATOM 5747 N N . LEU B 1 32 ? 18.312 -28.969 -13.93 1 94 32 LEU B N 1
ATOM 5748 C CA . LEU B 1 32 ? 18.297 -28.188 -12.695 1 94 32 LEU B CA 1
ATOM 5749 C C . LEU B 1 32 ? 18.359 -26.703 -12.992 1 94 32 LEU B C 1
ATOM 5751 O O . LEU B 1 32 ? 17.766 -25.891 -12.273 1 94 32 LEU B O 1
ATOM 5755 N N . TRP B 1 33 ? 19.062 -26.312 -14.086 1 94.5 33 TRP B N 1
ATOM 5756 C CA . TRP B 1 33 ? 19.281 -24.906 -14.375 1 94.5 33 TRP B CA 1
ATOM 5757 C C . TRP B 1 33 ? 18.25 -24.375 -15.367 1 94.5 33 TRP B C 1
ATOM 5759 O O . TRP B 1 33 ? 18.328 -23.219 -15.789 1 94.5 33 TRP B O 1
ATOM 5769 N N . SER B 1 34 ? 17.312 -25.266 -15.742 1 91.56 34 SER B N 1
ATOM 5770 C CA . SER B 1 34 ? 16.25 -24.781 -16.625 1 91.56 34 SER B CA 1
ATOM 5771 C C . SER B 1 34 ? 15.484 -23.641 -15.977 1 91.56 34 SER B C 1
ATOM 5773 O O . SER B 1 34 ? 15.43 -23.531 -14.75 1 91.56 34 SER B O 1
ATOM 5775 N N . GLU B 1 35 ? 14.891 -22.75 -16.812 1 90.69 35 GLU B N 1
ATOM 5776 C CA . GLU B 1 35 ? 14.094 -21.641 -16.312 1 90.69 35 GLU B CA 1
ATOM 5777 C C . GLU B 1 35 ? 12.977 -22.125 -15.391 1 90.69 35 GLU B C 1
ATOM 5779 O O . GLU B 1 35 ? 12.719 -21.531 -14.344 1 90.69 35 GLU B O 1
ATOM 5784 N N . HIS B 1 36 ? 12.445 -23.172 -15.727 1 86 36 HIS B N 1
ATOM 5785 C CA . HIS B 1 36 ? 11.297 -23.75 -15.031 1 86 36 HIS B CA 1
ATOM 5786 C C . HIS B 1 36 ? 11.664 -24.203 -13.625 1 86 36 HIS B C 1
ATOM 5788 O O . HIS B 1 36 ? 10.875 -24.047 -12.695 1 86 36 HIS B O 1
ATOM 5794 N N . CYS B 1 37 ? 12.812 -24.672 -13.492 1 86.56 37 CYS B N 1
ATOM 5795 C CA . CYS B 1 37 ? 13.188 -25.266 -12.211 1 86.56 37 CYS B CA 1
ATOM 5796 C C . CYS B 1 37 ? 14 -24.297 -11.375 1 86.56 37 CYS B C 1
ATOM 5798 O O . CYS B 1 37 ? 13.906 -24.281 -10.148 1 86.56 37 CYS B O 1
ATOM 5800 N N . SER B 1 38 ? 14.789 -23.484 -12.07 1 90.12 38 SER B N 1
ATOM 5801 C CA . SER B 1 38 ? 15.766 -22.688 -11.32 1 90.12 38 SER B CA 1
ATOM 5802 C C . SER B 1 38 ? 15.25 -21.266 -11.078 1 90.12 38 SER B C 1
ATOM 5804 O O . SER B 1 38 ? 15.789 -20.547 -10.242 1 90.12 38 SER B O 1
ATOM 5806 N N . TYR B 1 39 ? 14.32 -20.828 -11.828 1 92.5 39 TYR B N 1
ATOM 5807 C CA . TYR B 1 39 ? 13.797 -19.469 -11.734 1 92.5 39 TYR B CA 1
ATOM 5808 C C . TYR B 1 39 ? 14.914 -18.438 -11.914 1 92.5 39 TYR B C 1
ATOM 5810 O O . TYR B 1 39 ? 14.914 -17.391 -11.258 1 92.5 39 TYR B O 1
ATOM 5818 N N . LYS B 1 40 ? 15.852 -18.75 -12.781 1 94.44 40 LYS B N 1
ATOM 5819 C CA . LYS B 1 40 ? 17.062 -17.953 -12.898 1 94.44 40 LYS B CA 1
ATOM 5820 C C . LYS B 1 40 ? 16.75 -16.531 -13.383 1 94.44 40 LYS B C 1
ATOM 5822 O O . LYS B 1 40 ? 17.484 -15.594 -13.078 1 94.44 40 LYS B O 1
ATOM 5827 N N . SER B 1 41 ? 15.578 -16.328 -14.078 1 96.38 41 SER B N 1
ATOM 5828 C CA . SER B 1 41 ? 15.242 -15.008 -14.594 1 96.38 41 SER B CA 1
ATOM 5829 C C . SER B 1 41 ? 14.32 -14.25 -13.633 1 96.38 41 SER B C 1
ATOM 5831 O O . SER B 1 41 ? 14.047 -13.07 -13.828 1 96.38 41 SER B O 1
ATOM 5833 N N . SER B 1 42 ? 13.805 -14.906 -12.609 1 96.69 42 SER B N 1
ATOM 5834 C CA . SER B 1 42 ? 12.766 -14.266 -11.805 1 96.69 42 SER B CA 1
ATOM 5835 C C . SER B 1 42 ? 13.164 -14.227 -10.328 1 96.69 42 SER B C 1
ATOM 5837 O O . SER B 1 42 ? 12.664 -13.391 -9.57 1 96.69 42 SER B O 1
ATOM 5839 N N . LYS B 1 43 ? 14.039 -15.07 -9.875 1 94.62 43 LYS B N 1
ATOM 5840 C CA . LYS B 1 43 ? 14.336 -15.305 -8.469 1 94.62 43 LYS B CA 1
ATOM 5841 C C . LYS B 1 43 ? 14.758 -14.016 -7.773 1 94.62 43 LYS B C 1
ATOM 5843 O O . LYS B 1 43 ? 14.406 -13.773 -6.617 1 94.62 43 LYS B O 1
ATOM 5848 N N . ILE B 1 44 ? 15.5 -13.164 -8.5 1 95.31 44 ILE B N 1
ATOM 5849 C CA . ILE B 1 44 ? 16.016 -11.914 -7.957 1 95.31 44 ILE B CA 1
ATOM 5850 C C . ILE B 1 44 ? 14.844 -11.062 -7.449 1 95.31 44 ILE B C 1
ATOM 5852 O O . ILE B 1 44 ? 14.906 -10.516 -6.344 1 95.31 44 ILE B O 1
ATOM 5856 N N . PHE B 1 45 ? 13.766 -10.977 -8.164 1 96.56 45 PHE B N 1
ATOM 5857 C CA . PHE B 1 45 ? 12.656 -10.094 -7.84 1 96.56 45 PHE B CA 1
ATOM 5858 C C . PHE B 1 45 ? 11.664 -10.781 -6.914 1 96.56 45 PHE B C 1
ATOM 5860 O O . PHE B 1 45 ? 10.953 -10.125 -6.148 1 96.56 45 PHE B O 1
ATOM 5867 N N . LEU B 1 46 ? 11.609 -12.125 -6.941 1 95.56 46 LEU B N 1
ATOM 5868 C CA . LEU B 1 46 ? 10.703 -12.867 -6.078 1 95.56 46 LEU B CA 1
ATOM 5869 C C . LEU B 1 46 ? 11.078 -12.695 -4.613 1 95.56 46 LEU B C 1
ATOM 5871 O O . LEU B 1 46 ? 10.227 -12.852 -3.729 1 95.56 46 LEU B O 1
ATOM 5875 N N . ARG B 1 47 ? 12.297 -12.336 -4.359 1 93.56 47 ARG B N 1
ATOM 5876 C CA . ARG B 1 47 ? 12.781 -12.125 -2.998 1 93.56 47 ARG B CA 1
ATOM 5877 C C . ARG B 1 47 ? 12.109 -10.914 -2.357 1 93.56 47 ARG B C 1
ATOM 5879 O O . ARG B 1 47 ? 12.164 -10.734 -1.14 1 93.56 47 ARG B O 1
ATOM 5886 N N . SER B 1 48 ? 11.469 -10.125 -3.154 1 95.38 48 SER B N 1
ATOM 5887 C CA . SER B 1 48 ? 10.805 -8.93 -2.639 1 95.38 48 SER B CA 1
ATOM 5888 C C . SER B 1 48 ? 9.438 -9.273 -2.057 1 95.38 48 SER B C 1
ATOM 5890 O O . SER B 1 48 ? 8.812 -8.445 -1.383 1 95.38 48 SER B O 1
ATOM 5892 N N . PHE B 1 49 ? 8.906 -10.453 -2.221 1 96 49 PHE B N 1
ATOM 5893 C CA . PHE B 1 49 ? 7.602 -10.852 -1.705 1 96 49 PHE B CA 1
ATOM 5894 C C . PHE B 1 49 ? 7.633 -10.969 -0.185 1 96 49 PHE B C 1
ATOM 5896 O O . PHE B 1 49 ? 8.625 -11.43 0.387 1 96 49 PHE B O 1
ATOM 5903 N N . PRO B 1 50 ? 6.582 -10.469 0.478 1 95.12 50 PRO B N 1
ATOM 5904 C CA . PRO B 1 50 ? 6.461 -10.773 1.904 1 95.12 50 PRO B CA 1
ATOM 5905 C C . PRO B 1 50 ? 6.168 -12.25 2.166 1 95.12 50 PRO B C 1
ATOM 5907 O O . PRO B 1 50 ? 5.168 -12.781 1.674 1 95.12 50 PRO B O 1
ATOM 5910 N N . SER B 1 51 ? 7.012 -12.914 2.934 1 91.94 51 SER B N 1
ATOM 5911 C CA . SER B 1 51 ? 6.859 -14.352 3.092 1 91.94 51 SER B CA 1
ATOM 5912 C C . SER B 1 51 ? 6.664 -14.734 4.555 1 91.94 51 SER B C 1
ATOM 5914 O O . SER B 1 51 ? 6.441 -15.898 4.879 1 91.94 51 SER B O 1
ATOM 5916 N N . GLU B 1 52 ? 6.727 -13.805 5.422 1 89.62 52 GLU B N 1
ATOM 5917 C CA . GLU B 1 52 ? 6.547 -14.055 6.848 1 89.62 52 GLU B CA 1
ATOM 5918 C C . GLU B 1 52 ? 5.23 -13.469 7.352 1 89.62 52 GLU B C 1
ATOM 5920 O O . GLU B 1 52 ? 4.66 -12.578 6.715 1 89.62 52 GLU B O 1
ATOM 5925 N N . GLY B 1 53 ? 4.707 -14.008 8.391 1 89.06 53 GLY B N 1
ATOM 5926 C CA . GLY B 1 53 ? 3.465 -13.586 9.023 1 89.06 53 GLY B CA 1
ATOM 5927 C C . GLY B 1 53 ? 3.076 -14.438 10.211 1 89.06 53 GLY B C 1
ATOM 5928 O O . GLY B 1 53 ? 3.656 -15.5 10.438 1 89.06 53 GLY B O 1
ATOM 5929 N N . GLU B 1 54 ? 2.133 -14 10.883 1 89.56 54 GLU B N 1
ATOM 5930 C CA . GLU B 1 54 ? 1.724 -14.633 12.133 1 89.56 54 GLU B CA 1
ATOM 5931 C C . GLU B 1 54 ? 1.229 -16.062 11.891 1 89.56 54 GLU B C 1
ATOM 5933 O O . GLU B 1 54 ? 1.406 -16.938 12.742 1 89.56 54 GLU B O 1
ATOM 5938 N N . ARG B 1 55 ? 0.723 -16.281 10.672 1 94.88 55 ARG B N 1
ATOM 5939 C CA . ARG B 1 55 ? 0.071 -17.562 10.43 1 94.88 55 ARG B CA 1
ATOM 5940 C C . ARG B 1 55 ? 0.947 -18.469 9.57 1 94.88 55 ARG B C 1
ATOM 5942 O O . ARG B 1 55 ? 0.577 -19.609 9.281 1 94.88 55 ARG B O 1
ATOM 5949 N N . VAL B 1 56 ? 2.094 -18.016 9.219 1 93.69 56 VAL B N 1
ATOM 5950 C CA . VAL B 1 56 ? 2.943 -18.797 8.336 1 93.69 56 VAL B CA 1
ATOM 5951 C C . VAL B 1 56 ? 3.648 -19.891 9.133 1 93.69 56 VAL B C 1
ATOM 5953 O O . VAL B 1 56 ? 4.41 -19.609 10.055 1 93.69 56 VAL B O 1
ATOM 5956 N N . VAL B 1 57 ? 3.383 -21.078 8.82 1 91.81 57 VAL B N 1
ATOM 5957 C CA . VAL B 1 57 ? 4.039 -22.219 9.438 1 91.81 57 VAL B CA 1
ATOM 5958 C C . VAL B 1 57 ? 5.227 -22.656 8.586 1 91.81 57 VAL B C 1
ATOM 5960 O O . VAL B 1 57 ? 6.273 -23.031 9.117 1 91.81 57 VAL B O 1
ATOM 5963 N N . MET B 1 58 ? 5.047 -22.656 7.32 1 86.31 58 MET B N 1
ATOM 5964 C CA . MET B 1 58 ? 6.047 -23 6.316 1 86.31 58 MET B CA 1
ATOM 5965 C C . MET B 1 58 ? 5.961 -22.078 5.109 1 86.31 58 MET B C 1
ATOM 5967 O O . MET B 1 58 ? 4.883 -21.906 4.535 1 86.31 58 MET B O 1
ATOM 5971 N N . GLY B 1 59 ? 7.156 -21.5 4.801 1 76.25 59 GLY B N 1
ATOM 5972 C CA . GLY B 1 59 ? 7.172 -20.531 3.717 1 76.25 59 GLY B CA 1
ATOM 5973 C C . GLY B 1 59 ? 8.102 -20.922 2.58 1 76.25 59 GLY B C 1
ATOM 5974 O O . GLY B 1 59 ? 8.438 -22.094 2.424 1 76.25 59 GLY B O 1
ATOM 5975 N N . ILE B 1 60 ? 8.422 -19.984 1.732 1 69.19 60 ILE B N 1
ATOM 5976 C CA . ILE B 1 60 ? 9.133 -20.156 0.472 1 69.19 60 ILE B CA 1
ATOM 5977 C C . ILE B 1 60 ? 10.609 -20.438 0.748 1 69.19 60 ILE B C 1
ATOM 5979 O O . ILE B 1 60 ? 11.281 -21.094 -0.05 1 69.19 60 ILE B O 1
ATOM 5983 N N . GLU B 1 61 ? 11.062 -20 1.745 1 63 61 GLU B N 1
ATOM 5984 C CA . GLU B 1 61 ? 12.508 -20 1.974 1 63 61 GLU B CA 1
ATOM 5985 C C . GLU B 1 61 ? 13.023 -21.422 2.211 1 63 61 GLU B C 1
ATOM 5987 O O . GLU B 1 61 ? 14.234 -21.641 2.256 1 63 61 GLU B O 1
ATOM 5992 N N . ASP B 1 62 ? 12.242 -22.422 1.926 1 60.06 62 ASP B N 1
ATOM 5993 C CA . ASP B 1 62 ? 12.695 -23.719 2.41 1 60.06 62 ASP B CA 1
ATOM 5994 C C . ASP B 1 62 ? 12.633 -24.766 1.305 1 60.06 62 ASP B C 1
ATOM 5996 O O . ASP B 1 62 ? 12.531 -25.969 1.584 1 60.06 62 ASP B O 1
ATOM 6000 N N . TRP B 1 63 ? 12.82 -24.281 0.044 1 59.62 63 TRP B N 1
ATOM 6001 C CA . TRP B 1 63 ? 12.719 -25.281 -1.009 1 59.62 63 TRP B CA 1
ATOM 6002 C C . TRP B 1 63 ? 11.555 -26.234 -0.743 1 59.62 63 TRP B C 1
ATOM 6004 O O . TRP B 1 63 ? 11.68 -27.453 -0.921 1 59.62 63 TRP B O 1
ATOM 6014 N N . GLN B 1 64 ? 10.625 -25.688 -0.225 1 69.12 64 GLN B N 1
ATOM 6015 C CA . GLN B 1 64 ? 9.43 -26.469 0.065 1 69.12 64 GLN B CA 1
ATOM 6016 C C . GLN B 1 64 ? 8.492 -26.5 -1.138 1 69.12 64 GLN B C 1
ATOM 6018 O O . GLN B 1 64 ? 8.43 -25.547 -1.909 1 69.12 64 GLN B O 1
ATOM 6023 N N . ASP B 1 65 ? 7.867 -27.547 -1.301 1 74.38 65 ASP B N 1
ATOM 6024 C CA . ASP B 1 65 ? 6.965 -27.781 -2.424 1 74.38 65 ASP B CA 1
ATOM 6025 C C . ASP B 1 65 ? 5.656 -27.016 -2.242 1 74.38 65 ASP B C 1
ATOM 6027 O O . ASP B 1 65 ? 4.906 -26.812 -3.201 1 74.38 65 ASP B O 1
ATOM 6031 N N . ALA B 1 66 ? 5.395 -26.703 -1.026 1 81.81 66 ALA B N 1
ATOM 6032 C CA . ALA B 1 66 ? 4.152 -25.984 -0.746 1 81.81 66 ALA B CA 1
ATOM 6033 C C . ALA B 1 66 ? 4.262 -25.188 0.548 1 81.81 66 ALA B C 1
ATOM 6035 O O . ALA B 1 66 ? 5.086 -25.5 1.41 1 81.81 66 ALA B O 1
ATOM 6036 N N . GLY B 1 67 ? 3.371 -24.125 0.545 1 88.44 67 GLY B N 1
ATOM 6037 C CA . GLY B 1 67 ? 3.314 -23.328 1.757 1 88.44 67 GLY B CA 1
ATOM 6038 C C . GLY B 1 67 ? 2.229 -23.766 2.717 1 88.44 67 GLY B C 1
ATOM 6039 O O . GLY B 1 67 ? 1.272 -24.438 2.314 1 88.44 67 GLY B O 1
ATOM 6040 N N . ALA B 1 68 ? 2.453 -23.531 4.008 1 94.44 68 ALA B N 1
ATOM 6041 C CA . ALA B 1 68 ? 1.479 -23.906 5.027 1 94.44 68 ALA B CA 1
ATOM 6042 C C . ALA B 1 68 ? 1.107 -22.719 5.906 1 94.44 68 ALA B C 1
ATOM 6044 O O . ALA B 1 68 ? 1.966 -21.906 6.258 1 94.44 68 ALA B O 1
ATOM 6045 N N . LEU B 1 69 ? -0.176 -22.625 6.227 1 97.12 69 LEU B N 1
ATOM 6046 C CA . LEU B 1 69 ? -0.716 -21.547 7.047 1 97.12 69 LEU B CA 1
ATOM 6047 C C . LEU B 1 69 ? -1.439 -22.109 8.266 1 97.12 69 LEU B C 1
ATOM 6049 O O . LEU B 1 69 ? -2.195 -23.078 8.156 1 97.12 69 LEU B O 1
ATOM 6053 N N . ASP B 1 70 ? -1.24 -21.5 9.391 1 98 70 ASP B N 1
ATOM 6054 C CA . ASP B 1 70 ? -1.939 -21.859 10.617 1 98 70 ASP B CA 1
ATOM 6055 C C . ASP B 1 70 ? -3.398 -21.406 10.57 1 98 70 ASP B C 1
ATOM 6057 O O . ASP B 1 70 ? -3.688 -20.234 10.328 1 98 70 ASP B O 1
ATOM 6061 N N . VAL B 1 71 ? -4.312 -22.375 10.828 1 97.88 71 VAL B N 1
ATOM 6062 C CA . VAL B 1 71 ? -5.727 -22.016 10.797 1 97.88 71 VAL B CA 1
ATOM 6063 C C . VAL B 1 71 ? -6.336 -22.203 12.188 1 97.88 71 VAL B C 1
ATOM 6065 O O . VAL B 1 71 ? -7.555 -22.125 12.352 1 97.88 71 VAL B O 1
ATOM 6068 N N . GLY B 1 72 ? -5.543 -22.484 13.156 1 96.69 72 GLY B N 1
ATOM 6069 C CA . GLY B 1 72 ? -5.977 -22.547 14.539 1 96.69 72 GLY B CA 1
ATOM 6070 C C . GLY B 1 72 ? -6.254 -23.969 15.008 1 96.69 72 GLY B C 1
ATOM 6071 O O . GLY B 1 72 ? -6.418 -24.875 14.188 1 96.69 72 GLY B O 1
ATOM 6072 N N . ASP B 1 73 ? -6.246 -24.203 16.297 1 97.31 73 ASP B N 1
ATOM 6073 C CA . ASP B 1 73 ? -6.613 -25.438 16.984 1 97.31 73 ASP B CA 1
ATOM 6074 C C . ASP B 1 73 ? -5.723 -26.594 16.531 1 97.31 73 ASP B C 1
ATOM 6076 O O . ASP B 1 73 ? -6.195 -27.719 16.359 1 97.31 73 ASP B O 1
ATOM 6080 N N . GLY B 1 74 ? -4.508 -26.281 16.203 1 97.31 74 GLY B N 1
ATOM 6081 C CA . GLY B 1 74 ? -3.518 -27.297 15.875 1 97.31 74 GLY B CA 1
ATOM 6082 C C . GLY B 1 74 ? -3.572 -27.75 14.422 1 97.31 74 GLY B C 1
ATOM 6083 O O . GLY B 1 74 ? -2.93 -28.734 14.047 1 97.31 74 GLY B O 1
ATOM 6084 N N . TRP B 1 75 ? -4.309 -27.031 13.57 1 97.88 75 TRP B N 1
ATOM 6085 C CA . TRP B 1 75 ? -4.445 -27.406 12.164 1 97.88 75 TRP B CA 1
ATOM 6086 C C . TRP B 1 75 ? -3.76 -26.391 11.258 1 97.88 75 TRP B C 1
ATOM 6088 O O . TRP B 1 75 ? -3.625 -25.219 11.625 1 97.88 75 TRP B O 1
ATOM 6098 N N . ALA B 1 76 ? -3.316 -26.828 10.148 1 97.88 76 ALA B N 1
ATOM 6099 C CA . ALA B 1 76 ? -2.748 -25.984 9.094 1 97.88 76 ALA B CA 1
ATOM 6100 C C . ALA B 1 76 ? -3.34 -26.344 7.73 1 97.88 76 ALA B C 1
ATOM 6102 O O . ALA B 1 76 ? -3.824 -27.453 7.531 1 97.88 76 ALA B O 1
ATOM 6103 N N . VAL B 1 77 ? -3.332 -25.391 6.902 1 97.69 77 VAL B N 1
ATOM 6104 C CA . VAL B 1 77 ? -3.678 -25.641 5.508 1 97.69 77 VAL B CA 1
ATOM 6105 C C . VAL B 1 77 ? -2.436 -25.5 4.629 1 97.69 77 VAL B C 1
ATOM 6107 O O . VAL B 1 77 ? -1.594 -24.625 4.883 1 97.69 77 VAL B O 1
ATOM 6110 N N . VAL B 1 78 ? -2.369 -26.406 3.678 1 97 78 VAL B N 1
ATOM 6111 C CA . VAL B 1 78 ? -1.298 -26.391 2.688 1 97 78 VAL B CA 1
ATOM 6112 C C . VAL B 1 78 ? -1.849 -25.922 1.341 1 97 78 VAL B C 1
ATOM 6114 O O . VAL B 1 78 ? -2.91 -26.375 0.906 1 97 78 VAL B O 1
ATOM 6117 N N . LEU B 1 79 ? -1.178 -24.953 0.762 1 96.19 79 LEU B N 1
ATOM 6118 C CA . LEU B 1 79 ? -1.63 -24.359 -0.491 1 96.19 79 LEU B CA 1
ATOM 6119 C C . LEU B 1 79 ? -0.52 -24.375 -1.537 1 96.19 79 LEU B C 1
ATOM 6121 O O . LEU B 1 79 ? 0.636 -24.078 -1.229 1 96.19 79 LEU B O 1
ATOM 6125 N N . LYS B 1 80 ? -0.893 -24.734 -2.746 1 96.19 80 LYS B N 1
ATOM 6126 C CA . LYS B 1 80 ? 0.047 -24.734 -3.863 1 96.19 80 LYS B CA 1
ATOM 6127 C C . LYS B 1 80 ? -0.656 -24.391 -5.176 1 96.19 80 LYS B C 1
ATOM 6129 O O . LYS B 1 80 ? -1.857 -24.625 -5.32 1 96.19 80 LYS B O 1
ATOM 6134 N N . LEU B 1 81 ? 0.04 -23.703 -6.074 1 96 81 LEU B N 1
ATOM 6135 C CA . LEU B 1 81 ? -0.44 -23.359 -7.406 1 96 81 LEU B CA 1
ATOM 6136 C C . LEU B 1 81 ? 0.564 -23.766 -8.477 1 96 81 LEU B C 1
ATOM 6138 O O . LEU B 1 81 ? 1.771 -23.594 -8.305 1 96 81 LEU B O 1
ATOM 6142 N N . GLU B 1 82 ? 0.075 -24.484 -9.523 1 92.31 82 GLU B N 1
ATOM 6143 C CA . GLU B 1 82 ? 0.906 -24.922 -10.641 1 92.31 82 GLU B CA 1
ATOM 6144 C C . GLU B 1 82 ? 0.191 -24.703 -11.977 1 92.31 82 GLU B C 1
ATOM 6146 O O . GLU B 1 82 ? -0.974 -24.312 -12 1 92.31 82 GLU B O 1
ATOM 6151 N N . SER B 1 83 ? 0.965 -24.906 -13.023 1 92.5 83 SER B N 1
ATOM 6152 C CA . SER B 1 83 ? 0.35 -24.781 -14.344 1 92.5 83 SER B CA 1
ATOM 6153 C C . SER B 1 83 ? 0.831 -25.891 -15.281 1 92.5 83 SER B C 1
ATOM 6155 O O . SER B 1 83 ? 1.918 -26.438 -15.094 1 92.5 83 SER B O 1
ATOM 6157 N N . HIS B 1 84 ? 0.001 -26.25 -16.266 1 93.19 84 HIS B N 1
ATOM 6158 C CA . HIS B 1 84 ? 0.319 -27.125 -17.391 1 93.19 84 HIS B CA 1
ATOM 6159 C C . HIS B 1 84 ? -0.082 -26.5 -18.719 1 93.19 84 HIS B C 1
ATOM 6161 O O . HIS B 1 84 ? -0.867 -27.062 -19.469 1 93.19 84 HIS B O 1
ATOM 6167 N N . ASN B 1 85 ? 0.529 -25.391 -19.016 1 93.69 85 ASN B N 1
ATOM 6168 C CA . ASN B 1 85 ? 0.16 -24.594 -20.188 1 93.69 85 ASN B CA 1
ATOM 6169 C C . ASN B 1 85 ? 0.562 -25.281 -21.484 1 93.69 85 ASN B C 1
ATOM 6171 O O . ASN B 1 85 ? -0.299 -25.703 -22.266 1 93.69 85 ASN B O 1
ATOM 6175 N N . HIS B 1 86 ? 1.848 -25.562 -21.641 1 89.31 86 HIS B N 1
ATOM 6176 C CA . HIS B 1 86 ? 2.389 -26.109 -22.891 1 89.31 86 HIS B CA 1
ATOM 6177 C C . HIS B 1 86 ? 1.89 -27.531 -23.125 1 89.31 86 HIS B C 1
ATOM 6179 O O . HIS B 1 86 ? 1.442 -27.859 -24.219 1 89.31 86 HIS B O 1
ATOM 6185 N N . PRO B 1 87 ? 1.919 -28.328 -22.062 1 89.88 87 PRO B N 1
ATOM 6186 C CA . PRO B 1 87 ? 1.375 -29.672 -22.281 1 89.88 87 PRO B CA 1
ATOM 6187 C C . PRO B 1 87 ? -0.082 -29.656 -22.734 1 89.88 87 PRO B C 1
ATOM 6189 O O . PRO B 1 87 ? -0.471 -30.438 -23.594 1 89.88 87 PRO B O 1
ATOM 6192 N N . SER B 1 88 ? -0.857 -28.719 -22.219 1 93.75 88 SER B N 1
ATOM 6193 C CA . SER B 1 88 ? -2.273 -28.656 -22.562 1 93.75 88 SER B CA 1
ATOM 6194 C C . SER B 1 88 ? -2.475 -28.094 -23.969 1 93.75 88 SER B C 1
ATOM 6196 O O . SER B 1 88 ? -3.504 -28.344 -24.594 1 93.75 88 SER B O 1
ATOM 6198 N N . ALA B 1 89 ? -1.515 -27.328 -24.422 1 91.88 89 ALA B N 1
ATOM 6199 C CA . ALA B 1 89 ? -1.596 -26.797 -25.781 1 91.88 89 ALA B CA 1
ATOM 6200 C C . ALA B 1 89 ? -1.454 -27.906 -26.828 1 91.88 89 ALA B C 1
ATOM 6202 O O . ALA B 1 89 ? -2.07 -27.844 -27.891 1 91.88 89 ALA B O 1
ATOM 6203 N N . ILE B 1 90 ? -0.68 -28.953 -26.469 1 90.56 90 ILE B N 1
ATOM 6204 C CA . ILE B 1 90 ? -0.364 -30.031 -27.391 1 90.56 90 ILE B CA 1
ATOM 6205 C C . ILE B 1 90 ? -1.365 -31.172 -27.219 1 90.56 90 ILE B C 1
ATOM 6207 O O . ILE B 1 90 ? -1.914 -31.688 -28.188 1 90.56 90 ILE B O 1
ATOM 6211 N N . ASP B 1 91 ? -1.557 -31.609 -26.078 1 93.56 91 ASP B N 1
ATOM 6212 C CA . ASP B 1 91 ? -2.512 -32.625 -25.656 1 93.56 91 ASP B CA 1
ATOM 6213 C C . ASP B 1 91 ? -3.35 -32.125 -24.484 1 93.56 91 ASP B C 1
ATOM 6215 O O . ASP B 1 91 ? -3.029 -32.438 -23.328 1 93.56 91 ASP B O 1
ATOM 6219 N N . PRO B 1 92 ? -4.457 -31.469 -24.875 1 95.56 92 PRO B N 1
ATOM 6220 C CA . PRO B 1 92 ? -5.191 -30.766 -23.812 1 95.56 92 PRO B CA 1
ATOM 6221 C C . PRO B 1 92 ? -5.738 -31.703 -22.75 1 95.56 92 PRO B C 1
ATOM 6223 O O . PRO B 1 92 ? -5.746 -31.359 -21.562 1 95.56 92 PRO B O 1
ATOM 6226 N N . PHE B 1 93 ? -6.195 -32.875 -23.062 1 96 93 PHE B N 1
ATOM 6227 C CA . PHE B 1 93 ? -6.758 -33.844 -22.109 1 96 93 PHE B CA 1
ATOM 6228 C C . PHE B 1 93 ? -5.695 -34.312 -21.109 1 96 93 PHE B C 1
ATOM 6230 O O . PHE B 1 93 ? -5.824 -34.094 -19.906 1 96 93 PHE B O 1
ATOM 6237 N N . ASN B 1 94 ? -4.617 -34.875 -21.578 1 94.12 94 ASN B N 1
ATOM 6238 C CA . ASN B 1 94 ? -3.582 -35.375 -20.703 1 94.12 94 ASN B CA 1
ATOM 6239 C C . ASN B 1 94 ? -2.816 -34.281 -20 1 94.12 94 ASN B C 1
ATOM 6241 O O . ASN B 1 94 ? -2.391 -34.406 -18.859 1 94.12 94 ASN B O 1
ATOM 6245 N N . GLY B 1 95 ? -2.6 -33.219 -20.75 1 94.19 95 GLY B N 1
ATOM 6246 C CA . GLY B 1 95 ? -1.942 -32.062 -20.141 1 94.19 95 GLY B CA 1
ATOM 6247 C C . GLY B 1 95 ? -2.66 -31.562 -18.906 1 94.19 95 GLY B C 1
ATOM 6248 O O . GLY B 1 95 ? -2.037 -31.328 -17.859 1 94.19 95 GLY B O 1
ATOM 6249 N N . ALA B 1 96 ? -3.93 -31.375 -19.047 1 96.44 96 ALA B N 1
ATOM 6250 C CA . ALA B 1 96 ? -4.73 -30.875 -17.922 1 96.44 96 ALA B CA 1
ATOM 6251 C C . ALA B 1 96 ? -4.828 -31.922 -16.812 1 96.44 96 ALA B C 1
ATOM 6253 O O . ALA B 1 96 ? -4.754 -31.578 -15.633 1 96.44 96 ALA B O 1
ATOM 6254 N N . ALA B 1 97 ? -4.984 -33.156 -17.203 1 95.88 97 ALA B N 1
ATOM 6255 C CA . ALA B 1 97 ? -5.102 -34.25 -16.234 1 95.88 97 ALA B CA 1
ATOM 6256 C C . ALA B 1 97 ? -3.844 -34.344 -15.375 1 95.88 97 ALA B C 1
ATOM 6258 O O . ALA B 1 97 ? -3.928 -34.5 -14.156 1 95.88 97 ALA B O 1
ATOM 6259 N N . THR B 1 98 ? -2.742 -34.25 -16.031 1 93.69 98 THR B N 1
ATOM 6260 C CA . THR B 1 98 ? -1.492 -34.406 -15.297 1 93.69 98 THR B CA 1
ATOM 6261 C C . THR B 1 98 ? -1.248 -33.188 -14.414 1 93.69 98 THR B C 1
ATOM 6263 O O . THR B 1 98 ? -0.535 -33.25 -13.414 1 93.69 98 THR B O 1
ATOM 6266 N N . GLY B 1 99 ? -1.821 -32.031 -14.828 1 94.69 99 GLY B N 1
ATOM 6267 C CA . GLY B 1 99 ? -1.786 -30.891 -13.938 1 94.69 99 GLY B CA 1
ATOM 6268 C C . GLY B 1 99 ? -2.453 -31.156 -12.602 1 94.69 99 GLY B C 1
ATOM 6269 O O . GLY B 1 99 ? -1.932 -30.766 -11.555 1 94.69 99 GLY B O 1
ATOM 6270 N N . ILE B 1 100 ? -3.576 -31.797 -12.609 1 96 100 ILE B N 1
ATOM 6271 C CA . ILE B 1 100 ? -4.297 -32.156 -11.398 1 96 100 ILE B CA 1
ATOM 6272 C C . ILE B 1 100 ? -3.467 -33.125 -10.578 1 96 100 ILE B C 1
ATOM 6274 O O . ILE B 1 100 ? -3.318 -32.969 -9.359 1 96 100 ILE B O 1
ATOM 6278 N N . GLY B 1 101 ? -2.951 -34.125 -11.25 1 95.81 101 GLY B N 1
ATOM 6279 C CA . GLY B 1 101 ? -2.113 -35.062 -10.562 1 95.81 101 GLY B CA 1
ATOM 6280 C C . GLY B 1 101 ? -0.919 -34.438 -9.867 1 95.81 101 GLY B C 1
ATOM 6281 O O . GLY B 1 101 ? -0.581 -34.812 -8.742 1 95.81 101 GLY B O 1
ATOM 6282 N N . GLY B 1 102 ? -0.274 -33.562 -10.602 1 94.62 102 GLY B N 1
ATOM 6283 C CA . GLY B 1 102 ? 0.894 -32.875 -10.062 1 94.62 102 GLY B CA 1
ATOM 6284 C C . GLY B 1 102 ? 0.592 -32.094 -8.805 1 94.62 102 GLY B C 1
ATOM 6285 O O . GLY B 1 102 ? 1.349 -32.125 -7.836 1 94.62 102 GLY B O 1
ATOM 6286 N N . ILE B 1 103 ? -0.482 -31.359 -8.805 1 95.81 103 ILE B N 1
ATOM 6287 C CA . ILE B 1 103 ? -0.815 -30.484 -7.676 1 95.81 103 ILE B CA 1
ATOM 6288 C C . ILE B 1 103 ? -1.171 -31.344 -6.461 1 95.81 103 ILE B C 1
ATOM 6290 O O . ILE B 1 103 ? -0.908 -30.953 -5.324 1 95.81 103 ILE B O 1
ATOM 6294 N N . ILE B 1 104 ? -1.832 -32.406 -6.637 1 96.31 104 ILE B N 1
ATOM 6295 C CA . ILE B 1 104 ? -2.195 -33.281 -5.551 1 96.31 104 ILE B CA 1
ATOM 6296 C C . ILE B 1 104 ? -0.933 -33.875 -4.914 1 96.31 104 ILE B C 1
ATOM 6298 O O . ILE B 1 104 ? -0.827 -33.938 -3.688 1 96.31 104 ILE B O 1
ATOM 6302 N N . ARG B 1 105 ? -0.004 -34.25 -5.719 1 96.38 105 ARG B N 1
ATOM 6303 C CA . ARG B 1 105 ? 1.241 -34.781 -5.195 1 96.38 105 ARG B CA 1
ATOM 6304 C C . ARG B 1 105 ? 2.023 -33.75 -4.422 1 96.38 105 ARG B C 1
ATOM 6306 O O . ARG B 1 105 ? 2.693 -34.062 -3.436 1 96.38 105 ARG B O 1
ATOM 6313 N N . ASP B 1 106 ? 1.963 -32.5 -4.84 1 95 106 ASP B N 1
ATOM 6314 C CA . ASP B 1 106 ? 2.57 -31.406 -4.078 1 95 106 ASP B CA 1
ATOM 6315 C C . ASP B 1 106 ? 1.958 -31.297 -2.684 1 95 106 ASP B C 1
ATOM 6317 O O . ASP B 1 106 ? 2.668 -31.062 -1.704 1 95 106 ASP B O 1
ATOM 6321 N N . ILE B 1 107 ? 0.715 -31.453 -2.564 1 96.62 107 ILE B N 1
ATOM 6322 C CA . ILE B 1 107 ? -0.006 -31.312 -1.304 1 96.62 107 ILE B CA 1
ATOM 6323 C C . ILE B 1 107 ? 0.339 -32.469 -0.376 1 96.62 107 ILE B C 1
ATOM 6325 O O . ILE B 1 107 ? 0.653 -32.25 0.798 1 96.62 107 ILE B O 1
ATOM 6329 N N . ILE B 1 108 ? 0.339 -33.688 -0.906 1 97.12 108 ILE B N 1
ATOM 6330 C CA . ILE B 1 108 ? 0.513 -34.844 -0.047 1 97.12 108 ILE B CA 1
ATOM 6331 C C . ILE B 1 108 ? 1.979 -35 0.356 1 97.12 108 ILE B C 1
ATOM 6333 O O . ILE B 1 108 ? 2.305 -35.688 1.323 1 97.12 108 ILE B O 1
ATOM 6337 N N . SER B 1 109 ? 2.852 -34.312 -0.404 1 95.75 109 SER B N 1
ATOM 6338 C CA . SER B 1 109 ? 4.262 -34.312 -0.025 1 95.75 109 SER B CA 1
ATOM 6339 C C . SER B 1 109 ? 4.469 -33.625 1.324 1 95.75 109 SER B C 1
ATOM 6341 O O . SER B 1 109 ? 5.516 -33.781 1.954 1 95.75 109 SER B O 1
ATOM 6343 N N . LYS B 1 110 ? 3.467 -32.906 1.824 1 96.12 110 LYS B N 1
ATOM 6344 C CA . LYS B 1 110 ? 3.533 -32.25 3.125 1 96.12 110 LYS B CA 1
ATOM 6345 C C . LYS B 1 110 ? 2.76 -33.031 4.18 1 96.12 110 LYS B C 1
ATOM 6347 O O . LYS B 1 110 ? 2.607 -32.562 5.312 1 96.12 110 LYS B O 1
ATOM 6352 N N . GLY B 1 111 ? 2.322 -34.219 3.756 1 96.88 111 GLY B N 1
ATOM 6353 C CA . GLY B 1 111 ? 1.487 -35 4.652 1 96.88 111 GLY B CA 1
ATOM 6354 C C . GLY B 1 111 ? 0.074 -34.438 4.777 1 96.88 111 GLY B C 1
ATOM 6355 O O . GLY B 1 111 ? -0.644 -34.781 5.719 1 96.88 111 GLY B O 1
ATOM 6356 N N . ALA B 1 112 ? -0.33 -33.656 3.906 1 97.44 112 ALA B N 1
ATOM 6357 C CA . ALA B 1 112 ? -1.641 -33 3.967 1 97.44 112 ALA B CA 1
ATOM 6358 C C . ALA B 1 112 ? -2.652 -33.75 3.096 1 97.44 112 ALA B C 1
ATOM 6360 O O . ALA B 1 112 ? -2.322 -34.188 1.997 1 97.44 112 ALA B O 1
ATOM 6361 N N . ARG B 1 113 ? -3.809 -33.875 3.559 1 97.44 113 ARG B N 1
ATOM 6362 C CA . ARG B 1 113 ? -4.902 -34.438 2.771 1 97.44 113 ARG B CA 1
ATOM 6363 C C . ARG B 1 113 ? -5.512 -33.375 1.854 1 97.44 113 ARG B C 1
ATOM 6365 O O . ARG B 1 113 ? -6.008 -32.344 2.32 1 97.44 113 ARG B O 1
ATOM 6372 N N . PRO B 1 114 ? -5.465 -33.625 0.543 1 96.88 114 PRO B N 1
ATOM 6373 C CA . PRO B 1 114 ? -6.121 -32.656 -0.351 1 96.88 114 PRO B CA 1
ATOM 6374 C C . PRO B 1 114 ? -7.629 -32.594 -0.122 1 96.88 114 PRO B C 1
ATOM 6376 O O . PRO B 1 114 ? -8.297 -33.625 -0.028 1 96.88 114 PRO B O 1
ATOM 6379 N N . ILE B 1 115 ? -8.164 -31.359 -0.056 1 96.5 115 ILE B N 1
ATOM 6380 C CA . ILE B 1 115 ? -9.586 -31.234 0.236 1 96.5 115 ILE B CA 1
ATOM 6381 C C . ILE B 1 115 ? -10.258 -30.328 -0.796 1 96.5 115 ILE B C 1
ATOM 6383 O O . ILE B 1 115 ? -11.484 -30.25 -0.862 1 96.5 115 ILE B O 1
ATOM 6387 N N . ALA B 1 116 ? -9.484 -29.672 -1.607 1 96.62 116 ALA B N 1
ATOM 6388 C CA . ALA B 1 116 ? -10.086 -28.797 -2.607 1 96.62 116 ALA B CA 1
ATOM 6389 C C . ALA B 1 116 ? -9.125 -28.531 -3.76 1 96.62 116 ALA B C 1
ATOM 6391 O O . ALA B 1 116 ? -7.906 -28.484 -3.559 1 96.62 116 ALA B O 1
ATOM 6392 N N . LEU B 1 117 ? -9.664 -28.344 -4.934 1 97.06 117 LEU B N 1
ATOM 6393 C CA . LEU B 1 117 ? -8.953 -27.922 -6.133 1 97.06 117 LEU B CA 1
ATOM 6394 C C . LEU B 1 117 ? -9.602 -26.672 -6.738 1 97.06 117 LEU B C 1
ATOM 6396 O O . LEU B 1 117 ? -10.805 -26.469 -6.574 1 97.06 117 LEU B O 1
ATOM 6400 N N . LEU B 1 118 ? -8.844 -25.828 -7.305 1 97.62 118 LEU B N 1
ATOM 6401 C CA . LEU B 1 118 ? -9.281 -24.703 -8.133 1 97.62 118 LEU B CA 1
ATOM 6402 C C . LEU B 1 118 ? -8.664 -24.781 -9.523 1 97.62 118 LEU B C 1
ATOM 6404 O O . LEU B 1 118 ? -7.484 -25.125 -9.664 1 97.62 118 LEU B O 1
ATOM 6408 N N . ASP B 1 119 ? -9.453 -24.469 -10.5 1 97.38 119 ASP B N 1
ATOM 6409 C CA . ASP B 1 119 ? -8.953 -24.469 -11.875 1 97.38 119 ASP B CA 1
ATOM 6410 C C . ASP B 1 119 ? -9.156 -23.109 -12.531 1 97.38 119 ASP B C 1
ATOM 6412 O O . ASP B 1 119 ? -10.289 -22.641 -12.68 1 97.38 119 ASP B O 1
ATOM 6416 N N . MET B 1 120 ? -8.133 -22.438 -12.891 1 98.12 120 MET B N 1
ATOM 6417 C CA . MET B 1 120 ? -8.172 -21.203 -13.648 1 98.12 120 MET B CA 1
ATOM 6418 C C . MET B 1 120 ? -7.688 -21.422 -15.078 1 98.12 120 MET B C 1
ATOM 6420 O O . MET B 1 120 ? -6.504 -21.688 -15.305 1 98.12 120 MET B O 1
ATOM 6424 N N . ILE B 1 121 ? -8.594 -21.281 -16 1 98.31 121 ILE B N 1
ATOM 6425 C CA . ILE B 1 121 ? -8.336 -21.656 -17.391 1 98.31 121 ILE B CA 1
ATOM 6426 C C . ILE B 1 121 ? -8.539 -20.453 -18.297 1 98.31 121 ILE B C 1
ATOM 6428 O O . ILE B 1 121 ? -9.5 -19.688 -18.125 1 98.31 121 ILE B O 1
ATOM 6432 N N . ARG B 1 122 ? -7.633 -20.234 -19.219 1 98.19 122 ARG B N 1
ATOM 6433 C CA . ARG B 1 122 ? -7.746 -19.203 -20.234 1 98.19 122 ARG B CA 1
ATOM 6434 C C . ARG B 1 122 ? -7.461 -19.766 -21.625 1 98.19 122 ARG B C 1
ATOM 6436 O O . ARG B 1 122 ? -6.41 -20.375 -21.844 1 98.19 122 ARG B O 1
ATOM 6443 N N . VAL B 1 123 ? -8.406 -19.641 -22.547 1 97.31 123 VAL B N 1
ATOM 6444 C CA . VAL B 1 123 ? -8.273 -20.109 -23.922 1 97.31 123 VAL B CA 1
ATOM 6445 C C . VAL B 1 123 ? -8.68 -18.984 -24.891 1 97.31 123 VAL B C 1
ATOM 6447 O O . VAL B 1 123 ? -9.133 -17.922 -24.453 1 97.31 123 VAL B O 1
ATOM 6450 N N . GLY B 1 124 ? -8.359 -19.203 -26.156 1 96.38 124 GLY B N 1
ATOM 6451 C CA . GLY B 1 124 ? -8.758 -18.234 -27.172 1 96.38 124 GLY B CA 1
ATOM 6452 C C . GLY B 1 124 ? -10.25 -18.219 -27.422 1 96.38 124 GLY B C 1
ATOM 6453 O O . GLY B 1 124 ? -11.016 -18.906 -26.734 1 96.38 124 GLY B O 1
ATOM 6454 N N . ASN B 1 125 ? -10.617 -17.469 -28.422 1 93.31 125 ASN B N 1
ATOM 6455 C CA . ASN B 1 125 ? -12.023 -17.297 -28.781 1 93.31 125 ASN B CA 1
ATOM 6456 C C . ASN B 1 125 ? -12.664 -18.609 -29.188 1 93.31 125 ASN B C 1
ATOM 6458 O O . ASN B 1 125 ? -12.078 -19.375 -29.969 1 93.31 125 ASN B O 1
ATOM 6462 N N . LEU B 1 126 ? -13.875 -18.844 -28.812 1 94.88 126 LEU B N 1
ATOM 6463 C CA . LEU B 1 126 ? -14.523 -20.141 -29 1 94.88 126 LEU B CA 1
ATOM 6464 C C . LEU B 1 126 ? -15.164 -20.234 -30.391 1 94.88 126 LEU B C 1
ATOM 6466 O O . LEU B 1 126 ? -15.656 -21.281 -30.781 1 94.88 126 LEU B O 1
ATOM 6470 N N . ASN B 1 127 ? -15.078 -19.094 -31.078 1 91.62 127 ASN B N 1
ATOM 6471 C CA . ASN B 1 127 ? -15.492 -19.172 -32.469 1 91.62 127 ASN B CA 1
ATOM 6472 C C . ASN B 1 127 ? -14.508 -19.984 -33.312 1 91.62 127 ASN B C 1
ATOM 6474 O O . ASN B 1 127 ? -14.844 -20.438 -34.406 1 91.62 127 ASN B O 1
ATOM 6478 N N . ASN B 1 128 ? -13.391 -20.141 -32.812 1 93.19 128 ASN B N 1
ATOM 6479 C CA . ASN B 1 128 ? -12.359 -20.984 -33.406 1 93.19 128 ASN B CA 1
ATOM 6480 C C . ASN B 1 128 ? -12.484 -22.438 -32.938 1 93.19 128 ASN B C 1
ATOM 6482 O O . ASN B 1 128 ? -12.484 -22.719 -31.75 1 93.19 128 ASN B O 1
ATOM 6486 N N . SER B 1 129 ? -12.484 -23.359 -33.875 1 93.44 129 SER B N 1
ATOM 6487 C CA . SER B 1 129 ? -12.695 -24.781 -33.594 1 93.44 129 SER B CA 1
ATOM 6488 C C . SER B 1 129 ? -11.555 -25.344 -32.75 1 93.44 129 SER B C 1
ATOM 6490 O O . SER B 1 129 ? -11.773 -26.203 -31.891 1 93.44 129 SER B O 1
ATOM 6492 N N . ARG B 1 130 ? -10.438 -24.906 -33 1 93.62 130 ARG B N 1
ATOM 6493 C CA . ARG B 1 130 ? -9.289 -25.359 -32.219 1 93.62 130 ARG B CA 1
ATOM 6494 C C . ARG B 1 130 ? -9.445 -24.984 -30.75 1 93.62 130 ARG B C 1
ATOM 6496 O O . ARG B 1 130 ? -9.156 -25.797 -29.875 1 93.62 130 ARG B O 1
ATOM 6503 N N . ASN B 1 131 ? -9.82 -23.766 -30.562 1 95.81 131 ASN B N 1
ATOM 6504 C CA . ASN B 1 131 ? -9.992 -23.297 -29.188 1 95.81 131 ASN B CA 1
ATOM 6505 C C . ASN B 1 131 ? -11.109 -24.062 -28.469 1 95.81 131 ASN B C 1
ATOM 6507 O O . ASN B 1 131 ? -11.031 -24.328 -27.281 1 95.81 131 ASN B O 1
ATOM 6511 N N . ARG B 1 132 ? -12.172 -24.453 -29.156 1 96.31 132 ARG B N 1
ATOM 6512 C CA . ARG B 1 132 ? -13.227 -25.297 -28.594 1 96.31 132 ARG B CA 1
ATOM 6513 C C . ARG B 1 132 ? -12.688 -26.672 -28.219 1 96.31 132 ARG B C 1
ATOM 6515 O O . ARG B 1 132 ? -13.016 -27.203 -27.156 1 96.31 132 ARG B O 1
ATOM 6522 N N . TRP B 1 133 ? -11.93 -27.172 -29.172 1 95.88 133 TRP B N 1
ATOM 6523 C CA . TRP B 1 133 ? -11.305 -28.469 -28.922 1 95.88 133 TRP B CA 1
ATOM 6524 C C . TRP B 1 133 ? -10.414 -28.422 -27.688 1 95.88 133 TRP B C 1
ATOM 6526 O O . TRP B 1 133 ? -10.453 -29.328 -26.859 1 95.88 133 TRP B O 1
ATOM 6536 N N . LEU B 1 134 ? -9.617 -27.344 -27.578 1 96.5 134 LEU B N 1
ATOM 6537 C CA . LEU B 1 134 ? -8.758 -27.172 -26.406 1 96.5 134 LEU B CA 1
ATOM 6538 C C . LEU B 1 134 ? -9.586 -27.141 -25.125 1 96.5 134 LEU B C 1
ATOM 6540 O O . LEU B 1 134 ? -9.312 -27.891 -24.188 1 96.5 134 LEU B O 1
ATOM 6544 N N . LEU B 1 135 ? -10.594 -26.297 -25.125 1 97.38 135 LEU B N 1
ATOM 6545 C CA . LEU B 1 135 ? -11.383 -26.109 -23.906 1 97.38 135 LEU B CA 1
ATOM 6546 C C . LEU B 1 135 ? -12.062 -27.422 -23.5 1 97.38 135 LEU B C 1
ATOM 6548 O O . LEU B 1 135 ? -12.008 -27.812 -22.344 1 97.38 135 LEU B O 1
ATOM 6552 N N . LYS B 1 136 ? -12.703 -28.125 -24.422 1 97.06 136 LYS B N 1
ATOM 6553 C CA . LYS B 1 136 ? -13.445 -29.344 -24.156 1 97.06 136 LYS B CA 1
ATOM 6554 C C . LYS B 1 136 ? -12.531 -30.406 -23.547 1 97.06 136 LYS B C 1
ATOM 6556 O O . LYS B 1 136 ? -12.906 -31.062 -22.578 1 97.06 136 LYS B O 1
ATOM 6561 N N . ASN B 1 137 ? -11.391 -30.531 -24.109 1 97.12 137 ASN B N 1
ATOM 6562 C CA . ASN B 1 137 ? -10.5 -31.609 -23.672 1 97.12 137 ASN B CA 1
ATOM 6563 C C . ASN B 1 137 ? -9.773 -31.234 -22.375 1 97.12 137 ASN B C 1
ATOM 6565 O O . ASN B 1 137 ? -9.461 -32.094 -21.562 1 97.12 137 ASN B O 1
ATOM 6569 N N . ILE B 1 138 ? -9.453 -29.938 -22.188 1 97.44 138 ILE B N 1
ATOM 6570 C CA . ILE B 1 138 ? -8.898 -29.484 -20.906 1 97.44 138 ILE B CA 1
ATOM 6571 C C . ILE B 1 138 ? -9.875 -29.797 -19.781 1 97.44 138 ILE B C 1
ATOM 6573 O O . ILE B 1 138 ? -9.492 -30.391 -18.766 1 97.44 138 ILE B O 1
ATOM 6577 N N . ILE B 1 139 ? -11.18 -29.422 -19.969 1 97.62 139 ILE B N 1
ATOM 6578 C CA . ILE B 1 139 ? -12.211 -29.656 -18.969 1 97.62 139 ILE B CA 1
ATOM 6579 C C . ILE B 1 139 ? -12.359 -31.156 -18.734 1 97.62 139 ILE B C 1
ATOM 6581 O O . ILE B 1 139 ? -12.445 -31.609 -17.594 1 97.62 139 ILE B O 1
ATOM 6585 N N . ALA B 1 140 ? -12.32 -31.938 -19.766 1 97 140 ALA B N 1
ATOM 6586 C CA . ALA B 1 140 ? -12.445 -33.406 -19.672 1 97 140 ALA B CA 1
ATOM 6587 C C . ALA B 1 140 ? -11.281 -34 -18.891 1 97 140 ALA B C 1
ATOM 6589 O O . ALA B 1 140 ? -11.461 -34.906 -18.094 1 97 140 ALA B O 1
ATOM 6590 N N . GLY B 1 141 ? -10.094 -33.531 -19.203 1 97.19 141 GLY B N 1
ATOM 6591 C CA . GLY B 1 141 ? -8.914 -34 -18.5 1 97.19 141 GLY B CA 1
ATOM 6592 C C . GLY B 1 141 ? -8.961 -33.75 -17.016 1 97.19 141 GLY B C 1
ATOM 6593 O O . GLY B 1 141 ? -8.617 -34.625 -16.203 1 97.19 141 GLY B O 1
ATOM 6594 N N . ILE B 1 142 ? -9.352 -32.5 -16.672 1 96.06 142 ILE B N 1
ATOM 6595 C CA . ILE B 1 142 ? -9.477 -32.125 -15.266 1 96.06 142 ILE B CA 1
ATOM 6596 C C . ILE B 1 142 ? -10.5 -33 -14.57 1 96.06 142 ILE B C 1
ATOM 6598 O O . ILE B 1 142 ? -10.242 -33.531 -13.484 1 96.06 142 ILE B O 1
ATOM 6602 N N . GLY B 1 143 ? -11.688 -33.156 -15.172 1 95 143 GLY B N 1
ATOM 6603 C CA . GLY B 1 143 ? -12.734 -34 -14.617 1 95 143 GLY B CA 1
ATOM 6604 C C . GLY B 1 143 ? -12.32 -35.438 -14.469 1 95 143 GLY B C 1
ATOM 6605 O O . GLY B 1 143 ? -12.617 -36.062 -13.453 1 95 143 GLY B O 1
ATOM 6606 N N . PHE B 1 144 ? -11.641 -35.969 -15.469 1 94.69 144 PHE B N 1
ATOM 6607 C CA . PHE B 1 144 ? -11.195 -37.344 -15.484 1 94.69 144 PHE B CA 1
ATOM 6608 C C . PHE B 1 144 ? -10.305 -37.625 -14.281 1 94.69 144 PHE B C 1
ATOM 6610 O O . PHE B 1 144 ? -10.555 -38.562 -13.523 1 94.69 144 PHE B O 1
ATOM 6617 N N . TYR B 1 145 ? -9.312 -36.812 -14.078 1 95.25 145 TYR B N 1
ATOM 6618 C CA . TYR B 1 145 ? -8.359 -37.094 -13.008 1 95.25 145 TYR B CA 1
ATOM 6619 C C . TYR B 1 145 ? -8.961 -36.75 -11.648 1 95.25 145 TYR B C 1
ATOM 6621 O O . TYR B 1 145 ? -8.891 -37.531 -10.711 1 95.25 145 TYR B O 1
ATOM 6629 N N . GLY B 1 146 ? -9.531 -35.531 -11.531 1 92.62 146 GLY B N 1
ATOM 6630 C CA . GLY B 1 146 ? -10.07 -35.062 -10.273 1 92.62 146 GLY B CA 1
ATOM 6631 C C . GLY B 1 146 ? -11.18 -35.938 -9.719 1 92.62 146 GLY B C 1
ATOM 6632 O O . GLY B 1 146 ? -11.195 -36.25 -8.531 1 92.62 146 GLY B O 1
ATOM 6633 N N . ASN B 1 147 ? -12.109 -36.312 -10.547 1 93.75 147 ASN B N 1
ATOM 6634 C CA . ASN B 1 147 ? -13.234 -37.156 -10.133 1 93.75 147 ASN B CA 1
ATOM 6635 C C . ASN B 1 147 ? -12.781 -38.531 -9.719 1 93.75 147 ASN B C 1
ATOM 6637 O O . ASN B 1 147 ? -13.344 -39.125 -8.797 1 93.75 147 ASN B O 1
ATOM 6641 N N . SER B 1 148 ? -11.797 -39 -10.367 1 93.38 148 SER B N 1
ATOM 6642 C CA . SER B 1 148 ? -11.289 -40.344 -10.086 1 93.38 148 SER B CA 1
ATOM 6643 C C . SER B 1 148 ? -10.586 -40.375 -8.727 1 93.38 148 SER B C 1
ATOM 6645 O O . SER B 1 148 ? -10.688 -41.375 -8.008 1 93.38 148 SER B O 1
ATOM 6647 N N . ILE B 1 149 ? -9.945 -39.344 -8.422 1 93.5 149 ILE B N 1
ATOM 6648 C CA . ILE B 1 149 ? -9.141 -39.312 -7.203 1 93.5 149 ILE B CA 1
ATOM 6649 C C . ILE B 1 149 ? -10.023 -38.906 -6.02 1 93.5 149 ILE B C 1
ATOM 6651 O O . ILE B 1 149 ? -9.695 -39.188 -4.867 1 93.5 149 ILE B O 1
ATOM 6655 N N . GLY B 1 150 ? -11.094 -38.156 -6.234 1 92.69 150 GLY B N 1
ATOM 6656 C CA . GLY B 1 150 ? -12.055 -37.812 -5.199 1 92.69 150 GLY B CA 1
ATOM 6657 C C . GLY B 1 150 ? -11.734 -36.531 -4.496 1 92.69 150 GLY B C 1
ATOM 6658 O O . GLY B 1 150 ? -11.945 -36.375 -3.287 1 92.69 150 GLY B O 1
ATOM 6659 N N . VAL B 1 151 ? -11.133 -35.625 -5.059 1 94.12 151 VAL B N 1
ATOM 6660 C CA . VAL B 1 151 ? -10.898 -34.281 -4.52 1 94.12 151 VAL B CA 1
ATOM 6661 C C . VAL B 1 151 ? -11.789 -33.281 -5.242 1 94.12 151 VAL B C 1
ATOM 6663 O O . VAL B 1 151 ? -11.758 -33.188 -6.469 1 94.12 151 VAL B O 1
ATOM 6666 N N . PRO B 1 152 ? -12.547 -32.562 -4.543 1 94.75 152 PRO B N 1
ATOM 6667 C CA . PRO B 1 152 ? -13.523 -31.688 -5.191 1 94.75 152 PRO B CA 1
ATOM 6668 C C . PRO B 1 152 ? -12.875 -30.438 -5.801 1 94.75 152 PRO B C 1
ATOM 6670 O O . PRO B 1 152 ? -11.938 -29.875 -5.23 1 94.75 152 PRO B O 1
ATOM 6673 N N . VAL B 1 153 ? -13.344 -30.031 -6.977 1 95.69 153 VAL B N 1
ATOM 6674 C CA . VAL B 1 153 ? -13.055 -28.719 -7.555 1 95.69 153 VAL B CA 1
ATOM 6675 C C . VAL B 1 153 ? -14.062 -27.688 -7.055 1 95.69 153 VAL B C 1
ATOM 6677 O O . VAL B 1 153 ? -15.234 -27.719 -7.441 1 95.69 153 VAL B O 1
ATOM 6680 N N . VAL B 1 154 ? -13.617 -26.688 -6.258 1 95.62 154 VAL B N 1
ATOM 6681 C CA . VAL B 1 154 ? -14.586 -25.891 -5.5 1 95.62 154 VAL B CA 1
ATOM 6682 C C . VAL B 1 154 ? -14.648 -24.484 -6.059 1 95.62 154 VAL B C 1
ATOM 6684 O O . VAL B 1 154 ? -15.578 -23.719 -5.762 1 95.62 154 VAL B O 1
ATOM 6687 N N . ALA B 1 155 ? -13.688 -24.094 -6.855 1 95.81 155 ALA B N 1
ATOM 6688 C CA . ALA B 1 155 ? -13.609 -22.734 -7.414 1 95.81 155 ALA B CA 1
ATOM 6689 C C . ALA B 1 155 ? -12.711 -22.703 -8.641 1 95.81 155 ALA B C 1
ATOM 6691 O O . ALA B 1 155 ? -11.992 -23.672 -8.922 1 95.81 155 ALA B O 1
ATOM 6692 N N . GLY B 1 156 ? -12.711 -21.562 -9.344 1 95.94 156 GLY B N 1
ATOM 6693 C CA . GLY B 1 156 ? -11.867 -21.391 -10.516 1 95.94 156 GLY B CA 1
ATOM 6694 C C . GLY B 1 156 ? -12.219 -20.156 -11.328 1 95.94 156 GLY B C 1
ATOM 6695 O O . GLY B 1 156 ? -12.914 -19.266 -10.844 1 95.94 156 GLY B O 1
ATOM 6696 N N . GLU B 1 157 ? -11.547 -20.031 -12.508 1 96.31 157 GLU B N 1
ATOM 6697 C CA . GLU B 1 157 ? -11.805 -18.984 -13.492 1 96.31 157 GLU B CA 1
ATOM 6698 C C . GLU B 1 157 ? -11.789 -19.547 -14.914 1 96.31 157 GLU B C 1
ATOM 6700 O O . GLU B 1 157 ? -11.062 -20.5 -15.203 1 96.31 157 GLU B O 1
ATOM 6705 N N . LEU B 1 158 ? -12.617 -19.078 -15.703 1 97.12 158 LEU B N 1
ATOM 6706 C CA . LEU B 1 158 ? -12.625 -19.359 -17.141 1 97.12 158 LEU B CA 1
ATOM 6707 C C . LEU B 1 158 ? -12.727 -18.062 -17.938 1 97.12 158 LEU B C 1
ATOM 6709 O O . LEU B 1 158 ? -13.688 -17.297 -17.781 1 97.12 158 LEU B O 1
ATOM 6713 N N . ALA B 1 159 ? -11.734 -17.75 -18.75 1 97.06 159 ALA B N 1
ATOM 6714 C CA . ALA B 1 159 ? -11.711 -16.516 -19.516 1 97.06 159 ALA B CA 1
ATOM 6715 C C . ALA B 1 159 ? -11.219 -16.75 -20.938 1 97.06 159 ALA B C 1
ATOM 6717 O O . ALA B 1 159 ? -10.594 -17.766 -21.219 1 97.06 159 ALA B O 1
ATOM 6718 N N . PHE B 1 160 ? -11.523 -15.773 -21.844 1 97.06 160 PHE B N 1
ATOM 6719 C CA . PHE B 1 160 ? -11.25 -15.953 -23.266 1 97.06 160 PHE B CA 1
ATOM 6720 C C . PHE B 1 160 ? -10.586 -14.711 -23.844 1 97.06 160 PHE B C 1
ATOM 6722 O O . PHE B 1 160 ? -11.07 -13.594 -23.656 1 97.06 160 PHE B O 1
ATOM 6729 N N . ASP B 1 161 ? -9.508 -14.906 -24.531 1 96.56 161 ASP B N 1
ATOM 6730 C CA . ASP B 1 161 ? -8.789 -13.844 -25.219 1 96.56 161 ASP B CA 1
ATOM 6731 C C . ASP B 1 161 ? -7.957 -14.398 -26.375 1 96.56 161 ASP B C 1
ATOM 6733 O O . ASP B 1 161 ? -7.371 -15.477 -26.266 1 96.56 161 ASP B O 1
ATOM 6737 N N . GLU B 1 162 ? -7.863 -13.68 -27.406 1 95.06 162 GLU B N 1
ATOM 6738 C CA . GLU B 1 162 ? -7.211 -14.156 -28.625 1 95.06 162 GLU B CA 1
ATOM 6739 C C . GLU B 1 162 ? -5.727 -14.422 -28.391 1 95.06 162 GLU B C 1
ATOM 6741 O O . GLU B 1 162 ? -5.113 -15.242 -29.078 1 95.06 162 GLU B O 1
ATOM 6746 N N . THR B 1 163 ? -5.125 -13.797 -27.406 1 95.88 163 THR B N 1
ATOM 6747 C CA . THR B 1 163 ? -3.697 -13.984 -27.156 1 95.88 163 THR B CA 1
ATOM 6748 C C . THR B 1 163 ? -3.414 -15.391 -26.641 1 95.88 163 THR B C 1
ATOM 6750 O O . THR B 1 163 ? -2.262 -15.828 -26.625 1 95.88 163 THR B O 1
ATOM 6753 N N . TYR B 1 164 ? -4.449 -16.172 -26.328 1 96.62 164 TYR B N 1
ATOM 6754 C CA . TYR B 1 164 ? -4.266 -17.516 -25.781 1 96.62 164 TYR B CA 1
ATOM 6755 C C . TYR B 1 164 ? -4.594 -18.578 -26.828 1 96.62 164 TYR B C 1
ATOM 6757 O O . TYR B 1 164 ? -4.727 -19.766 -26.516 1 96.62 164 TYR B O 1
ATOM 6765 N N . ASN B 1 165 ? -4.801 -18.234 -28.109 1 92.62 165 ASN B N 1
ATOM 6766 C CA . ASN B 1 165 ? -5.16 -19.156 -29.188 1 92.62 165 ASN B CA 1
ATOM 6767 C C . ASN B 1 165 ? -4.172 -20.312 -29.297 1 92.62 165 ASN B C 1
ATOM 6769 O O . ASN B 1 165 ? -4.578 -21.453 -29.469 1 92.62 165 ASN B O 1
ATOM 6773 N N . ASP B 1 166 ? -2.953 -20.078 -29.172 1 84.75 166 ASP B N 1
ATOM 6774 C CA . ASP B 1 166 ? -1.934 -21.109 -29.391 1 84.75 166 ASP B CA 1
ATOM 6775 C C . ASP B 1 166 ? -1.378 -21.609 -28.062 1 84.75 166 ASP B C 1
ATOM 6777 O O . ASP B 1 166 ? -0.84 -22.719 -27.984 1 84.75 166 ASP B O 1
ATOM 6781 N N . ASN B 1 167 ? -1.432 -20.766 -27.156 1 90.75 167 ASN B N 1
ATOM 6782 C CA . ASN B 1 167 ? -0.909 -21.094 -25.844 1 90.75 167 ASN B CA 1
ATOM 6783 C C . ASN B 1 167 ? -1.944 -20.844 -24.75 1 90.75 167 ASN B C 1
ATOM 6785 O O . ASN B 1 167 ? -1.882 -19.828 -24.047 1 90.75 167 ASN B O 1
ATOM 6789 N N . PRO B 1 168 ? -2.824 -21.906 -24.5 1 96.12 168 PRO B N 1
ATOM 6790 C CA . PRO B 1 168 ? -3.771 -21.719 -23.391 1 96.12 168 PRO B CA 1
ATOM 6791 C C . PRO B 1 168 ? -3.094 -21.734 -22.016 1 96.12 168 PRO B C 1
ATOM 6793 O O . PRO B 1 168 ? -1.978 -22.234 -21.891 1 96.12 168 PRO B O 1
ATOM 6796 N N . LEU B 1 169 ? -3.635 -21.094 -21.078 1 98 169 LEU B N 1
ATOM 6797 C CA . LEU B 1 169 ? -3.184 -21.172 -19.703 1 98 169 LEU B CA 1
ATOM 6798 C C . LEU B 1 169 ? -4.078 -22.109 -18.891 1 98 169 LEU B C 1
ATOM 6800 O O . LEU B 1 169 ? -5.301 -21.938 -18.875 1 98 169 LEU B O 1
ATOM 6804 N N . VAL B 1 170 ? -3.498 -23.109 -18.297 1 97.88 170 VAL B N 1
ATOM 6805 C CA . VAL B 1 170 ? -4.195 -24.078 -17.453 1 97.88 170 VAL B CA 1
ATOM 6806 C C . VAL B 1 170 ? -3.545 -24.141 -16.078 1 97.88 170 VAL B C 1
ATOM 6808 O O . VAL B 1 170 ? -2.555 -24.844 -15.875 1 97.88 170 VAL B O 1
ATOM 6811 N N . ASP B 1 171 ? -4.137 -23.406 -15.164 1 97.81 171 ASP B N 1
ATOM 6812 C CA . ASP B 1 171 ? -3.629 -23.297 -13.805 1 97.81 171 ASP B CA 1
ATOM 6813 C C . ASP B 1 171 ? -4.488 -24.125 -12.836 1 97.81 171 ASP B C 1
ATOM 6815 O O . ASP B 1 171 ? -5.715 -24.141 -12.961 1 97.81 171 ASP B O 1
ATOM 6819 N N . VAL B 1 172 ? -3.861 -24.797 -11.945 1 97.31 172 VAL B N 1
ATOM 6820 C CA . VAL B 1 172 ? -4.566 -25.578 -10.93 1 97.31 172 VAL B CA 1
ATOM 6821 C C . VAL B 1 172 ? -3.982 -25.266 -9.555 1 97.31 172 VAL B C 1
ATOM 6823 O O . VAL B 1 172 ? -2.762 -25.219 -9.391 1 97.31 172 VAL B O 1
ATOM 6826 N N . ALA B 1 173 ? -4.82 -24.969 -8.617 1 97.62 173 ALA B N 1
ATOM 6827 C CA . ALA B 1 173 ? -4.418 -24.812 -7.219 1 97.62 173 ALA B CA 1
ATOM 6828 C C . ALA B 1 173 ? -4.98 -25.938 -6.355 1 97.62 173 ALA B C 1
ATOM 6830 O O . ALA B 1 173 ? -6.062 -26.469 -6.633 1 97.62 173 ALA B O 1
ATOM 6831 N N . GLY B 1 174 ? -4.199 -26.391 -5.43 1 96.88 174 GLY B N 1
ATOM 6832 C CA . GLY B 1 174 ? -4.625 -27.391 -4.477 1 96.88 174 GLY B CA 1
ATOM 6833 C C . GLY B 1 174 ? -4.566 -26.922 -3.037 1 96.88 174 GLY B C 1
ATOM 6834 O O . GLY B 1 174 ? -3.689 -26.141 -2.672 1 96.88 174 GLY B O 1
ATOM 6835 N N . LEU B 1 175 ? -5.492 -27.344 -2.303 1 97 175 LEU B N 1
ATOM 6836 C CA . LEU B 1 175 ? -5.574 -27.078 -0.872 1 97 175 LEU B CA 1
ATOM 6837 C C . LEU B 1 175 ? -5.656 -28.375 -0.072 1 97 175 LEU B C 1
ATOM 6839 O O . LEU B 1 175 ? -6.449 -29.25 -0.4 1 97 175 LEU B O 1
ATOM 6843 N N . GLY B 1 176 ? -4.812 -28.484 0.915 1 97.56 176 GLY B N 1
ATOM 6844 C CA . GLY B 1 176 ? -4.832 -29.625 1.81 1 97.56 176 GLY B CA 1
ATOM 6845 C C . GLY B 1 176 ? -4.84 -29.234 3.275 1 97.56 176 GLY B C 1
ATOM 6846 O O . GLY B 1 176 ? -4.527 -28.094 3.623 1 97.56 176 GLY B O 1
ATOM 6847 N N . VAL B 1 177 ? -5.254 -30.156 4.137 1 97.5 177 VAL B N 1
ATOM 6848 C CA . VAL B 1 177 ? -5.277 -29.922 5.574 1 97.5 177 VAL B CA 1
ATOM 6849 C C . VAL B 1 177 ? -4.367 -30.938 6.277 1 97.5 177 VAL B C 1
ATOM 6851 O O . VAL B 1 177 ? -4.238 -32.062 5.832 1 97.5 177 VAL B O 1
ATOM 6854 N N . VAL B 1 178 ? -3.752 -30.5 7.332 1 97.62 178 VAL B N 1
ATOM 6855 C CA . VAL B 1 178 ? -2.838 -31.344 8.094 1 97.62 178 VAL B CA 1
ATOM 6856 C C . VAL B 1 178 ? -2.719 -30.812 9.523 1 97.62 178 VAL B C 1
ATOM 6858 O O . VAL B 1 178 ? -2.934 -29.625 9.773 1 97.62 178 VAL B O 1
ATOM 6861 N N . LYS B 1 179 ? -2.496 -31.719 10.422 1 97.38 179 LYS B N 1
ATOM 6862 C CA . LYS B 1 179 ? -2.109 -31.25 11.75 1 97.38 179 LYS B CA 1
ATOM 6863 C C . LYS B 1 179 ? -0.749 -30.562 11.711 1 97.38 179 LYS B C 1
ATOM 6865 O O . LYS B 1 179 ? 0.176 -31.031 11.047 1 97.38 179 LYS B O 1
ATOM 6870 N N . LYS B 1 180 ? -0.647 -29.469 12.391 1 94.5 180 LYS B N 1
ATOM 6871 C CA . LYS B 1 180 ? 0.537 -28.625 12.336 1 94.5 180 LYS B CA 1
ATOM 6872 C C . LYS B 1 180 ? 1.796 -29.406 12.688 1 94.5 180 LYS B C 1
ATOM 6874 O O . LYS B 1 180 ? 2.861 -29.172 12.117 1 94.5 180 LYS B O 1
ATOM 6879 N N . ASP B 1 181 ? 1.694 -30.312 13.586 1 95.19 181 ASP B N 1
ATOM 6880 C CA . ASP B 1 181 ? 2.855 -31.047 14.078 1 95.19 181 ASP B CA 1
ATOM 6881 C C . ASP B 1 181 ? 3.139 -32.281 13.211 1 95.19 181 ASP B C 1
ATOM 6883 O O . ASP B 1 181 ? 4.074 -33.031 13.484 1 95.19 181 ASP B O 1
ATOM 6887 N N . LYS B 1 182 ? 2.434 -32.469 12.125 1 96.06 182 LYS B N 1
ATOM 6888 C CA . LYS B 1 182 ? 2.602 -33.656 11.273 1 96.06 182 LYS B CA 1
ATOM 6889 C C . LYS B 1 182 ? 3.055 -33.25 9.867 1 96.06 182 LYS B C 1
ATOM 6891 O O . LYS B 1 182 ? 3.119 -34.094 8.969 1 96.06 182 LYS B O 1
ATOM 6896 N N . ILE B 1 183 ? 3.314 -32.031 9.719 1 95.38 183 ILE B N 1
ATOM 6897 C CA . ILE B 1 183 ? 3.801 -31.562 8.422 1 95.38 183 ILE B CA 1
ATOM 6898 C C . ILE B 1 183 ? 5.145 -32.219 8.117 1 95.38 183 ILE B C 1
ATOM 6900 O O . ILE B 1 183 ? 6.043 -32.25 8.961 1 95.38 183 ILE B O 1
ATOM 6904 N N . VAL B 1 184 ? 5.27 -32.75 6.938 1 94.88 184 VAL B N 1
ATOM 6905 C CA . VAL B 1 184 ? 6.504 -33.406 6.539 1 94.88 184 VAL B CA 1
ATOM 6906 C C . VAL B 1 184 ? 7.324 -32.5 5.633 1 94.88 184 VAL B C 1
ATOM 6908 O O . VAL B 1 184 ? 6.801 -31.922 4.672 1 94.88 184 VAL B O 1
ATOM 6911 N N . PRO B 1 185 ? 8.586 -32.344 5.926 1 92.75 185 PRO B N 1
ATOM 6912 C CA . PRO B 1 185 ? 9.422 -31.5 5.055 1 92.75 185 PRO B CA 1
ATOM 6913 C C . PRO B 1 185 ? 9.781 -32.188 3.742 1 92.75 185 PRO B C 1
ATOM 6915 O O . PRO B 1 185 ? 9.617 -33.406 3.617 1 92.75 185 PRO B O 1
ATOM 6918 N N . SER B 1 186 ? 10.258 -31.391 2.803 1 93.31 186 SER B N 1
ATOM 6919 C CA . SER B 1 186 ? 10.711 -31.938 1.524 1 93.31 186 SER B CA 1
ATOM 6920 C C . SER B 1 186 ? 12.234 -32.094 1.492 1 93.31 186 SER B C 1
ATOM 6922 O O . SER B 1 186 ? 12.789 -32.656 0.548 1 93.31 186 SER B O 1
ATOM 6924 N N . VAL B 1 187 ? 12.875 -31.625 2.523 1 93.06 187 VAL B N 1
ATOM 6925 C CA . VAL B 1 187 ? 14.336 -31.625 2.559 1 93.06 187 VAL B CA 1
ATOM 6926 C C . VAL B 1 187 ? 14.82 -32.5 3.721 1 93.06 187 VAL B C 1
ATOM 6928 O O . VAL B 1 187 ? 14.156 -32.594 4.754 1 93.06 187 VAL B O 1
ATOM 6931 N N . VAL B 1 188 ? 15.984 -33.156 3.459 1 94 188 VAL B N 1
ATOM 6932 C CA . VAL B 1 188 ? 16.578 -34 4.5 1 94 188 VAL B CA 1
ATOM 6933 C C . VAL B 1 188 ? 17.672 -33.188 5.23 1 94 188 VAL B C 1
ATOM 6935 O O . VAL B 1 188 ? 18.312 -32.312 4.648 1 94 188 VAL B O 1
ATOM 6938 N N . LYS B 1 189 ? 17.906 -33.562 6.523 1 89.5 189 LYS B N 1
ATOM 6939 C CA . LYS B 1 189 ? 18.875 -32.844 7.328 1 89.5 189 LYS B CA 1
ATOM 6940 C C . LYS B 1 189 ? 20.047 -33.75 7.738 1 89.5 189 LYS B C 1
ATOM 6942 O O . LYS B 1 189 ? 21.031 -33.25 8.305 1 89.5 189 LYS B O 1
ATOM 6947 N N . GLU B 1 190 ? 19.891 -35.031 7.406 1 93.81 190 GLU B N 1
ATOM 6948 C CA . GLU B 1 190 ? 20.938 -35.938 7.855 1 93.81 190 GLU B CA 1
ATOM 6949 C C . GLU B 1 190 ? 21.25 -37 6.797 1 93.81 190 GLU B C 1
ATOM 6951 O O . GLU B 1 190 ? 20.375 -37.375 6.031 1 93.81 190 GLU B O 1
ATOM 6956 N N . ALA B 1 191 ? 22.516 -37.406 6.816 1 96.19 191 ALA B N 1
ATOM 6957 C CA . ALA B 1 191 ? 22.969 -38.5 5.941 1 96.19 191 ALA B CA 1
ATOM 6958 C C . ALA B 1 191 ? 22.547 -39.844 6.484 1 96.19 191 ALA B C 1
ATOM 6960 O O . ALA B 1 191 ? 22.156 -39.969 7.648 1 96.19 191 ALA B O 1
ATOM 6961 N N . GLY B 1 192 ? 22.578 -40.75 5.629 1 97.12 192 GLY B N 1
ATOM 6962 C CA . GLY B 1 192 ? 22.312 -42.125 6.074 1 97.12 192 GLY B CA 1
ATOM 6963 C C . GLY B 1 192 ? 20.891 -42.562 5.77 1 97.12 192 GLY B C 1
ATOM 6964 O O . GLY B 1 192 ? 20.594 -43.75 5.793 1 97.12 192 GLY B O 1
ATOM 6965 N N . LEU B 1 193 ? 20.047 -41.719 5.473 1 98.19 193 LEU B N 1
ATOM 6966 C CA . LEU B 1 193 ? 18.672 -42.094 5.098 1 98.19 193 LEU B CA 1
ATOM 6967 C C . LEU B 1 193 ? 18.656 -42.75 3.734 1 98.19 193 LEU B C 1
ATOM 6969 O O . LEU B 1 193 ? 19.406 -42.375 2.832 1 98.19 193 LEU B O 1
ATOM 6973 N N . LYS B 1 194 ? 17.781 -43.781 3.648 1 98.56 194 LYS B N 1
ATOM 6974 C CA . LYS B 1 194 ? 17.594 -44.469 2.381 1 98.56 194 LYS B CA 1
ATOM 6975 C C . LYS B 1 194 ? 16.656 -43.688 1.464 1 98.56 194 LYS B C 1
ATOM 6977 O O . LYS B 1 194 ? 15.727 -43.031 1.935 1 98.56 194 LYS B O 1
ATOM 6982 N N . ILE B 1 195 ? 17 -43.719 0.196 1 98.62 195 ILE B N 1
ATOM 6983 C CA . ILE B 1 195 ? 16.125 -43.125 -0.812 1 98.62 195 ILE B CA 1
ATOM 6984 C C . ILE B 1 195 ? 15.172 -44.188 -1.359 1 98.62 195 ILE B C 1
ATOM 6986 O O . ILE B 1 195 ? 15.602 -45.125 -2.023 1 98.62 195 ILE B O 1
ATOM 6990 N N . VAL B 1 196 ? 13.906 -44 -1.09 1 98.56 196 VAL B N 1
ATOM 6991 C CA . VAL B 1 196 ? 12.883 -44.938 -1.549 1 98.56 196 VAL B CA 1
ATOM 6992 C C . VAL B 1 196 ? 12.055 -44.281 -2.662 1 98.56 196 VAL B C 1
ATOM 6994 O O . VAL B 1 196 ? 11.5 -43.188 -2.482 1 98.56 196 VAL B O 1
ATOM 6997 N N . LEU B 1 197 ? 12.039 -44.875 -3.807 1 98.38 197 LEU B N 1
ATOM 6998 C CA . LEU B 1 197 ? 11.234 -44.438 -4.938 1 98.38 197 LEU B CA 1
ATOM 6999 C C . LEU B 1 197 ? 10.023 -45.344 -5.133 1 98.38 197 LEU B C 1
ATOM 7001 O O . LEU B 1 197 ? 10.141 -46.562 -5.105 1 98.38 197 LEU B O 1
ATOM 7005 N N . VAL B 1 198 ? 8.883 -44.781 -5.273 1 97.88 198 VAL B N 1
ATOM 7006 C CA . VAL B 1 198 ? 7.672 -45.531 -5.586 1 97.88 198 VAL B CA 1
ATOM 7007 C C . VAL B 1 198 ? 7.156 -45.125 -6.965 1 97.88 198 VAL B C 1
ATOM 7009 O O . VAL B 1 198 ? 7.23 -43.938 -7.348 1 97.88 198 VAL B O 1
ATOM 7012 N N . GLY B 1 199 ? 6.594 -46.094 -7.707 1 95.12 199 GLY B N 1
ATOM 7013 C CA . GLY B 1 199 ? 6.07 -45.875 -9.047 1 95.12 199 GLY B CA 1
ATOM 7014 C C . GLY B 1 199 ? 7.016 -46.312 -10.141 1 95.12 199 GLY B C 1
ATOM 7015 O O . GLY B 1 199 ? 8.172 -46.656 -9.867 1 95.12 199 GLY B O 1
ATOM 7016 N N . LEU B 1 200 ? 6.586 -46.344 -11.375 1 93.44 200 LEU B N 1
ATOM 7017 C CA . LEU B 1 200 ? 7.363 -46.781 -12.531 1 93.44 200 LEU B CA 1
ATOM 7018 C C . LEU B 1 200 ? 7.953 -45.594 -13.281 1 93.44 200 LEU B C 1
ATOM 7020 O O . LEU B 1 200 ? 7.352 -44.5 -13.312 1 93.44 200 LEU B O 1
ATOM 7024 N N . THR B 1 201 ? 9.102 -45.75 -13.789 1 92.44 201 THR B N 1
ATOM 7025 C CA . THR B 1 201 ? 9.75 -44.75 -14.625 1 92.44 201 THR B CA 1
ATOM 7026 C C . THR B 1 201 ? 9.664 -45.125 -16.094 1 92.44 201 THR B C 1
ATOM 7028 O O . THR B 1 201 ? 10.055 -46.219 -16.484 1 92.44 201 THR B O 1
ATOM 7031 N N . GLY B 1 202 ? 9.07 -44.219 -16.859 1 88.94 202 GLY B N 1
ATOM 7032 C CA . GLY B 1 202 ? 8.906 -44.469 -18.297 1 88.94 202 GLY B CA 1
ATOM 7033 C C . GLY B 1 202 ? 9.531 -43.375 -19.141 1 88.94 202 GLY B C 1
ATOM 7034 O O . GLY B 1 202 ? 10.5 -42.719 -18.734 1 88.94 202 GLY B O 1
ATOM 7035 N N . LEU B 1 203 ? 9.062 -43.312 -20.391 1 79.62 203 LEU B N 1
ATOM 7036 C CA . LEU B 1 203 ? 9.578 -42.344 -21.359 1 79.62 203 LEU B CA 1
ATOM 7037 C C . LEU B 1 203 ? 8.734 -41.062 -21.375 1 79.62 203 LEU B C 1
ATOM 7039 O O . LEU B 1 203 ? 9.055 -40.125 -22.078 1 79.62 203 LEU B O 1
ATOM 7043 N N . ASP B 1 204 ? 7.777 -41 -20.594 1 77.88 204 ASP B N 1
ATOM 7044 C CA . ASP B 1 204 ? 6.844 -39.875 -20.578 1 77.88 204 ASP B CA 1
ATOM 7045 C C . ASP B 1 204 ? 7.508 -38.625 -20.031 1 77.88 204 ASP B C 1
ATOM 7047 O O . ASP B 1 204 ? 8.156 -38.656 -18.984 1 77.88 204 ASP B O 1
ATOM 7051 N N . GLY B 1 205 ? 7.34 -37.469 -20.766 1 72.25 205 GLY B N 1
ATOM 7052 C CA . GLY B 1 205 ? 7.738 -36.188 -20.25 1 72.25 205 GLY B CA 1
ATOM 7053 C C . GLY B 1 205 ? 9.219 -35.906 -20.406 1 72.25 205 GLY B C 1
ATOM 7054 O O . GLY B 1 205 ? 9.766 -35 -19.766 1 72.25 205 GLY B O 1
ATOM 7055 N N . LEU B 1 206 ? 9.898 -36.75 -21.172 1 71.56 206 LEU B N 1
ATOM 7056 C CA . LEU B 1 206 ? 11.336 -36.531 -21.344 1 71.56 206 LEU B CA 1
ATOM 7057 C C . LEU B 1 206 ? 11.625 -35.125 -21.844 1 71.56 206 LEU B C 1
ATOM 7059 O O . LEU B 1 206 ? 11.125 -34.719 -22.891 1 71.56 206 LEU B O 1
ATOM 7063 N N . GLY B 1 207 ? 12.234 -34.344 -21 1 67.31 207 GLY B N 1
ATOM 7064 C CA . GLY B 1 207 ? 12.617 -33 -21.375 1 67.31 207 GLY B CA 1
ATOM 7065 C C . GLY B 1 207 ? 11.508 -31.984 -21.156 1 67.31 207 GLY B C 1
ATOM 7066 O O . GLY B 1 207 ? 11.531 -30.906 -21.766 1 67.31 207 GLY B O 1
ATOM 7067 N N . GLY B 1 208 ? 10.547 -32.344 -20.422 1 67.06 208 GLY B N 1
ATOM 7068 C CA . GLY B 1 208 ? 9.383 -31.5 -20.219 1 67.06 208 GLY B CA 1
ATOM 7069 C C . GLY B 1 208 ? 9.719 -30.156 -19.609 1 67.06 208 GLY B C 1
ATOM 7070 O O . GLY B 1 208 ? 9.234 -29.125 -20.062 1 67.06 208 GLY B O 1
ATOM 7071 N N . ALA B 1 209 ? 10.516 -30.156 -18.609 1 67.12 209 ALA B N 1
ATOM 7072 C CA . ALA B 1 209 ? 10.938 -28.906 -17.984 1 67.12 209 ALA B CA 1
ATOM 7073 C C . ALA B 1 209 ? 11.695 -28.031 -18.969 1 67.12 209 ALA B C 1
ATOM 7075 O O . ALA B 1 209 ? 11.477 -26.812 -19.031 1 67.12 209 ALA B O 1
ATOM 7076 N N . SER B 1 210 ? 12.539 -28.625 -19.641 1 60.47 210 SER B N 1
ATOM 7077 C CA . SER B 1 210 ? 13.266 -27.922 -20.688 1 60.47 210 SER B CA 1
ATOM 7078 C C . SER B 1 210 ? 12.328 -27.422 -21.781 1 60.47 210 SER B C 1
ATOM 7080 O O . SER B 1 210 ? 12.492 -26.312 -22.281 1 60.47 210 SER B O 1
ATOM 7082 N N . PHE B 1 211 ? 11.375 -28.312 -22.031 1 61.56 211 PHE B N 1
ATOM 7083 C CA . PHE B 1 211 ? 10.352 -27.984 -23.016 1 61.56 211 PHE B CA 1
ATOM 7084 C C . PHE B 1 211 ? 9.555 -26.766 -22.562 1 61.56 211 PHE B C 1
ATOM 7086 O O . PHE B 1 211 ? 9.297 -25.859 -23.359 1 61.56 211 PHE B O 1
ATOM 7093 N N . ALA B 1 212 ? 9.242 -26.672 -21.375 1 65.06 212 ALA B N 1
ATOM 7094 C CA . ALA B 1 212 ? 8.461 -25.578 -20.812 1 65.06 212 ALA B CA 1
ATOM 7095 C C . ALA B 1 212 ? 9.281 -24.297 -20.75 1 65.06 212 ALA B C 1
ATOM 7097 O O . ALA B 1 212 ? 8.734 -23.203 -20.562 1 65.06 212 ALA B O 1
ATOM 7098 N N . SER B 1 213 ? 10.484 -24.391 -20.938 1 69.75 213 SER B N 1
ATOM 7099 C CA . SER B 1 213 ? 11.398 -23.25 -20.844 1 69.75 213 SER B CA 1
ATOM 7100 C C . SER B 1 213 ? 11.758 -22.703 -22.219 1 69.75 213 SER B C 1
ATOM 7102 O O . SER B 1 213 ? 12.727 -21.953 -22.375 1 69.75 213 SER B O 1
ATOM 7104 N N . ARG B 1 214 ? 11.133 -23.312 -23.281 1 67 214 ARG B N 1
ATOM 7105 C CA . ARG B 1 214 ? 11.367 -22.844 -24.641 1 67 214 ARG B CA 1
ATOM 7106 C C . ARG B 1 214 ? 10.062 -22.469 -25.328 1 67 214 ARG B C 1
ATOM 7108 O O . ARG B 1 214 ? 8.977 -22.781 -24.828 1 67 214 ARG B O 1
ATOM 7115 N N . LYS B 1 215 ? 10.242 -21.703 -26.484 1 68.5 215 LYS B N 1
ATOM 7116 C CA . LYS B 1 215 ? 9.102 -21.297 -27.312 1 68.5 215 LYS B CA 1
ATOM 7117 C C . LYS B 1 215 ? 8.438 -22.516 -27.969 1 68.5 215 LYS B C 1
ATOM 7119 O O . LYS B 1 215 ? 9.117 -23.469 -28.344 1 68.5 215 LYS B O 1
ATOM 7124 N N . LEU B 1 216 ? 7.031 -22.594 -28.016 1 66 216 LEU B N 1
ATOM 7125 C CA . LEU B 1 216 ? 6.309 -23.656 -28.719 1 66 216 LEU B CA 1
ATOM 7126 C C . LEU B 1 216 ? 6.676 -23.672 -30.203 1 66 216 LEU B C 1
ATOM 7128 O O . LEU B 1 216 ? 6.609 -22.656 -30.875 1 66 216 LEU B O 1
ATOM 7132 N N . SER B 1 217 ? 7.371 -24.594 -30.734 1 59.44 217 SER B N 1
ATOM 7133 C CA . SER B 1 217 ? 7.879 -24.609 -32.094 1 59.44 217 SER B CA 1
ATOM 7134 C C . SER B 1 217 ? 6.961 -25.391 -33.031 1 59.44 217 SER B C 1
ATOM 7136 O O . SER B 1 217 ? 7.156 -25.406 -34.25 1 59.44 217 SER B O 1
ATOM 7138 N N . GLY B 1 218 ? 5.773 -25.812 -32.594 1 54.44 218 GLY B N 1
ATOM 7139 C CA . GLY B 1 218 ? 4.914 -26.578 -33.5 1 54.44 218 GLY B CA 1
ATOM 7140 C C . GLY B 1 218 ? 5.41 -27.984 -33.75 1 54.44 218 GLY B C 1
ATOM 7141 O O . GLY B 1 218 ? 4.723 -28.797 -34.375 1 54.44 218 GLY B O 1
ATOM 7142 N N . GLU B 1 219 ? 6.609 -28.359 -33.531 1 54.88 219 GLU B N 1
ATOM 7143 C CA . GLU B 1 219 ? 7.125 -29.719 -33.719 1 54.88 219 GLU B CA 1
ATOM 7144 C C . GLU B 1 219 ? 6.41 -30.719 -32.812 1 54.88 219 GLU B C 1
ATOM 7146 O O . GLU B 1 219 ? 5.789 -30.344 -31.828 1 54.88 219 GLU B O 1
ATOM 7151 N N . ASP B 1 220 ? 6.328 -31.953 -33.375 1 56.5 220 ASP B N 1
ATOM 7152 C CA . ASP B 1 220 ? 5.676 -33.062 -32.656 1 56.5 220 ASP B CA 1
ATOM 7153 C C . ASP B 1 220 ? 6.293 -33.25 -31.281 1 56.5 220 ASP B C 1
ATOM 7155 O O . ASP B 1 220 ? 7.387 -33.812 -31.156 1 56.5 220 ASP B O 1
ATOM 7159 N N . GLU B 1 221 ? 5.871 -32.562 -30.406 1 66.19 221 GLU B N 1
ATOM 7160 C CA . GLU B 1 221 ? 6.375 -32.594 -29.031 1 66.19 221 GLU B CA 1
ATOM 7161 C C . GLU B 1 221 ? 5.445 -33.375 -28.109 1 66.19 221 GLU B C 1
ATOM 7163 O O . GLU B 1 221 ? 5.391 -33.125 -26.906 1 66.19 221 GLU B O 1
ATOM 7168 N N . ILE B 1 222 ? 4.777 -34.312 -28.641 1 63.19 222 ILE B N 1
ATOM 7169 C CA . ILE B 1 222 ? 3.791 -35.094 -27.906 1 63.19 222 ILE B CA 1
ATOM 7170 C C . ILE B 1 222 ? 4.488 -35.969 -26.859 1 63.19 222 ILE B C 1
ATOM 7172 O O . ILE B 1 222 ? 3.943 -36.188 -25.781 1 63.19 222 ILE B O 1
ATOM 7176 N N . GLY B 1 223 ? 5.684 -36.312 -27.219 1 64.75 223 GLY B N 1
ATOM 7177 C CA . GLY B 1 223 ? 6.445 -37.156 -26.297 1 64.75 223 GLY B CA 1
ATOM 7178 C C . GLY B 1 223 ? 6.785 -36.438 -25 1 64.75 223 GLY B C 1
ATOM 7179 O O . GLY B 1 223 ? 7.031 -37.062 -23.969 1 64.75 223 GLY B O 1
ATOM 7180 N N . ALA B 1 224 ? 6.641 -35.188 -25.031 1 69.56 224 ALA B N 1
ATOM 7181 C CA . ALA B 1 224 ? 6.965 -34.406 -23.844 1 69.56 224 ALA B CA 1
ATOM 7182 C C . ALA B 1 224 ? 5.773 -34.312 -22.906 1 69.56 224 ALA B C 1
ATOM 7184 O O . ALA B 1 224 ? 5.918 -33.875 -21.75 1 69.56 224 ALA B O 1
ATOM 7185 N N . VAL B 1 225 ? 4.617 -34.812 -23.375 1 75.38 225 VAL B N 1
ATOM 7186 C CA . VAL B 1 225 ? 3.416 -34.75 -22.547 1 75.38 225 VAL B CA 1
ATOM 7187 C C . VAL B 1 225 ? 3.273 -36.062 -21.75 1 75.38 225 VAL B C 1
ATOM 7189 O O . VAL B 1 225 ? 3.443 -37.156 -22.297 1 75.38 225 VAL B O 1
ATOM 7192 N N . GLN B 1 226 ? 3.086 -35.906 -20.531 1 76.25 226 GLN B N 1
ATOM 7193 C CA . GLN B 1 226 ? 2.918 -37.031 -19.641 1 76.25 226 GLN B CA 1
ATOM 7194 C C . GLN B 1 226 ? 1.525 -37.656 -19.797 1 76.25 226 GLN B C 1
ATOM 7196 O O . GLN B 1 226 ? 0.591 -36.969 -20.234 1 76.25 226 GLN B O 1
ATOM 7201 N N . ILE B 1 227 ? 1.429 -38.844 -19.5 1 80.5 227 ILE B N 1
ATOM 7202 C CA . ILE B 1 227 ? 0.154 -39.562 -19.547 1 80.5 227 ILE B CA 1
ATOM 7203 C C . ILE B 1 227 ? -0.398 -39.719 -18.125 1 80.5 227 ILE B C 1
ATOM 7205 O O . ILE B 1 227 ? 0.306 -40.188 -17.219 1 80.5 227 ILE B O 1
ATOM 7209 N N . ALA B 1 228 ? -1.635 -39.406 -18 1 88.25 228 ALA B N 1
ATOM 7210 C CA . ALA B 1 228 ? -2.271 -39.375 -16.688 1 88.25 228 ALA B CA 1
ATOM 7211 C C . ALA B 1 228 ? -2.738 -40.781 -16.281 1 88.25 228 ALA B C 1
ATOM 7213 O O . ALA B 1 228 ? -3.215 -41.562 -17.109 1 88.25 228 ALA B O 1
ATOM 7214 N N . ASP B 1 229 ? -2.518 -41.156 -15.055 1 91.81 229 ASP B N 1
ATOM 7215 C CA . ASP B 1 229 ? -3.016 -42.375 -14.453 1 91.81 229 ASP B CA 1
ATOM 7216 C C . ASP B 1 229 ? -3.607 -42.125 -13.07 1 91.81 229 ASP B C 1
ATOM 7218 O O . ASP B 1 229 ? -2.953 -42.344 -12.055 1 91.81 229 ASP B O 1
ATOM 7222 N N . PRO B 1 230 ? -4.875 -41.781 -13.047 1 93.25 230 PRO B N 1
ATOM 7223 C CA . PRO B 1 230 ? -5.48 -41.375 -11.773 1 93.25 230 PRO B CA 1
ATOM 7224 C C . PRO B 1 230 ? -5.586 -42.562 -10.789 1 93.25 230 PRO B C 1
ATOM 7226 O O . PRO B 1 230 ? -5.633 -42.344 -9.578 1 93.25 230 PRO B O 1
ATOM 7229 N N . PHE B 1 231 ? -5.656 -43.781 -11.25 1 92.88 231 PHE B N 1
ATOM 7230 C CA . PHE B 1 231 ? -5.703 -44.906 -10.352 1 92.88 231 PHE B CA 1
ATOM 7231 C C . PHE B 1 231 ? -4.387 -45.062 -9.594 1 92.88 231 PHE B C 1
ATOM 7233 O O . PHE B 1 231 ? -4.379 -45.281 -8.383 1 92.88 231 PHE B O 1
ATOM 7240 N N . ALA B 1 232 ? -3.303 -45.031 -10.367 1 94.62 232 ALA B N 1
ATOM 7241 C CA . ALA B 1 232 ? -1.999 -45 -9.711 1 94.62 232 ALA B CA 1
ATOM 7242 C C . ALA B 1 232 ? -1.901 -43.781 -8.766 1 94.62 232 ALA B C 1
ATOM 7244 O O . ALA B 1 232 ? -1.32 -43.906 -7.684 1 94.62 232 ALA B O 1
ATOM 7245 N N . GLY B 1 233 ? -2.492 -42.719 -9.258 1 95.62 233 GLY B N 1
ATOM 7246 C CA . GLY B 1 233 ? -2.51 -41.531 -8.43 1 95.62 233 GLY B CA 1
ATOM 7247 C C . GLY B 1 233 ? -3.221 -41.719 -7.105 1 95.62 233 GLY B C 1
ATOM 7248 O O . GLY B 1 233 ? -2.785 -41.219 -6.074 1 95.62 233 GLY B O 1
ATOM 7249 N N . LYS B 1 234 ? -4.301 -42.406 -7.082 1 96.25 234 LYS B N 1
ATOM 7250 C CA . LYS B 1 234 ? -5.062 -42.688 -5.867 1 96.25 234 LYS B CA 1
ATOM 7251 C C . LYS B 1 234 ? -4.27 -43.562 -4.895 1 96.25 234 LYS B C 1
ATOM 7253 O O . LYS B 1 234 ? -4.277 -43.312 -3.688 1 96.25 234 LYS B O 1
ATOM 7258 N N . ILE B 1 235 ? -3.611 -44.562 -5.414 1 96.88 235 ILE B N 1
ATOM 7259 C CA . ILE B 1 235 ? -2.756 -45.406 -4.586 1 96.88 235 ILE B CA 1
ATOM 7260 C C . ILE B 1 235 ? -1.67 -44.562 -3.93 1 96.88 235 ILE B C 1
ATOM 7262 O O . ILE B 1 235 ? -1.457 -44.625 -2.717 1 96.88 235 ILE B O 1
ATOM 7266 N N . VAL B 1 236 ? -1.002 -43.781 -4.715 1 97.31 236 VAL B N 1
ATOM 7267 C CA . VAL B 1 236 ? 0.075 -42.906 -4.234 1 97.31 236 VAL B CA 1
ATOM 7268 C C . VAL B 1 236 ? -0.457 -41.969 -3.156 1 97.31 236 VAL B C 1
ATOM 7270 O O . VAL B 1 236 ? 0.178 -41.781 -2.113 1 97.31 236 VAL B O 1
ATOM 7273 N N . LEU B 1 237 ? -1.614 -41.375 -3.393 1 97.12 237 LEU B N 1
ATOM 7274 C CA . LEU B 1 237 ? -2.242 -40.438 -2.445 1 97.12 237 LEU B CA 1
ATOM 7275 C C . LEU B 1 237 ? -2.512 -41.156 -1.114 1 97.12 237 LEU B C 1
ATOM 7277 O O . LEU B 1 237 ? -2.02 -40.719 -0.072 1 97.12 237 LEU B O 1
ATOM 7281 N N . ASP B 1 238 ? -3.189 -42.25 -1.114 1 97.38 238 ASP B N 1
ATOM 7282 C CA . ASP B 1 238 ? -3.646 -42.906 0.099 1 97.38 238 ASP B CA 1
ATOM 7283 C C . ASP B 1 238 ? -2.467 -43.469 0.891 1 97.38 238 ASP B C 1
ATOM 7285 O O . ASP B 1 238 ? -2.398 -43.312 2.111 1 97.38 238 ASP B O 1
ATOM 7289 N N . VAL B 1 239 ? -1.604 -44.125 0.19 1 98.31 239 VAL B N 1
ATOM 7290 C CA . VAL B 1 239 ? -0.5 -44.781 0.876 1 98.31 239 VAL B CA 1
ATOM 7291 C C . VAL B 1 239 ? 0.477 -43.75 1.415 1 98.31 239 VAL B C 1
ATOM 7293 O O . VAL B 1 239 ? 1.01 -43.875 2.518 1 98.31 239 VAL B O 1
ATOM 7296 N N . THR B 1 240 ? 0.778 -42.719 0.669 1 98.19 240 THR B N 1
ATOM 7297 C CA . THR B 1 240 ? 1.661 -41.656 1.147 1 98.19 240 THR B CA 1
ATOM 7298 C C . THR B 1 240 ? 1.13 -41.031 2.445 1 98.19 240 THR B C 1
ATOM 7300 O O . THR B 1 240 ? 1.891 -40.812 3.389 1 98.19 240 THR B O 1
ATOM 7303 N N . LEU B 1 241 ? -0.155 -40.719 2.514 1 97.81 241 LEU B N 1
ATOM 7304 C CA . LEU B 1 241 ? -0.753 -40.156 3.719 1 97.81 241 LEU B CA 1
ATOM 7305 C C . LEU B 1 241 ? -0.664 -41.156 4.879 1 97.81 241 LEU B C 1
ATOM 7307 O O . LEU B 1 241 ? -0.457 -40.75 6.027 1 97.81 241 LEU B O 1
ATOM 7311 N N . GLN B 1 242 ? -0.781 -42.406 4.527 1 97.69 242 GLN B N 1
ATOM 7312 C CA . GLN B 1 242 ? -0.724 -43.469 5.535 1 97.69 242 GLN B CA 1
ATOM 7313 C C . GLN B 1 242 ? 0.663 -43.562 6.168 1 97.69 242 GLN B C 1
ATOM 7315 O O . GLN B 1 242 ? 0.79 -43.781 7.371 1 97.69 242 GLN B O 1
ATOM 7320 N N . ILE B 1 243 ? 1.68 -43.344 5.395 1 98 243 ILE B N 1
ATOM 7321 C CA . ILE B 1 243 ? 3.025 -43.594 5.887 1 98 243 ILE B CA 1
ATOM 7322 C C . ILE B 1 243 ? 3.742 -42.281 6.184 1 98 243 ILE B C 1
ATOM 7324 O O . ILE B 1 243 ? 4.938 -42.281 6.48 1 98 243 ILE B O 1
ATOM 7328 N N . ALA B 1 244 ? 3.098 -41.188 6.145 1 97.19 244 ALA B N 1
ATOM 7329 C CA . ALA B 1 244 ? 3.709 -39.875 6.258 1 97.19 244 ALA B CA 1
ATOM 7330 C C . ALA B 1 244 ? 4.461 -39.719 7.578 1 97.19 244 ALA B C 1
ATOM 7332 O O . ALA B 1 244 ? 5.492 -39.062 7.641 1 97.19 244 ALA B O 1
ATOM 7333 N N . ASP B 1 245 ? 4.012 -40.344 8.602 1 95.56 245 ASP B N 1
ATOM 7334 C CA . ASP B 1 245 ? 4.629 -40.219 9.914 1 95.56 245 ASP B CA 1
ATOM 7335 C C . ASP B 1 245 ? 5.812 -41.188 10.062 1 95.56 245 ASP B C 1
ATOM 7337 O O . ASP B 1 245 ? 6.477 -41.188 11.102 1 95.56 245 ASP B O 1
ATOM 7341 N N . LYS B 1 246 ? 6.094 -41.938 9.008 1 97.19 246 LYS B N 1
ATOM 7342 C CA . LYS B 1 246 ? 7.145 -42.938 9.07 1 97.19 246 LYS B CA 1
ATOM 7343 C C . LYS B 1 246 ? 8.359 -42.531 8.242 1 97.19 246 LYS B C 1
ATOM 7345 O O . LYS B 1 246 ? 9.359 -43.25 8.188 1 97.19 246 LYS B O 1
ATOM 7350 N N . VAL B 1 247 ? 8.289 -41.469 7.617 1 97.94 247 VAL B N 1
ATOM 7351 C CA . VAL B 1 247 ? 9.375 -41.031 6.742 1 97.94 247 VAL B CA 1
ATOM 7352 C C . VAL B 1 247 ? 9.906 -39.688 7.211 1 97.94 247 VAL B C 1
ATOM 7354 O O . VAL B 1 247 ? 9.242 -38.969 7.961 1 97.94 247 VAL B O 1
ATOM 7357 N N . GLU B 1 248 ? 11.086 -39.312 6.766 1 97 248 GLU B N 1
ATOM 7358 C CA . GLU B 1 248 ? 11.742 -38.094 7.211 1 97 248 GLU B CA 1
ATOM 7359 C C . GLU B 1 248 ? 11.5 -36.969 6.23 1 97 248 GLU B C 1
ATOM 7361 O O . GLU B 1 248 ? 11.594 -35.781 6.602 1 97 248 GLU B O 1
ATOM 7366 N N . ALA B 1 249 ? 11.266 -37.25 4.992 1 96.56 249 ALA B N 1
ATOM 7367 C CA . ALA B 1 249 ? 10.992 -36.25 3.943 1 96.56 249 ALA B CA 1
ATOM 7368 C C . ALA B 1 249 ? 10.25 -36.906 2.775 1 96.56 249 ALA B C 1
ATOM 7370 O O . ALA B 1 249 ? 10.367 -38.125 2.545 1 96.56 249 ALA B O 1
ATOM 7371 N N . ILE B 1 250 ? 9.453 -36.156 2.145 1 97.19 250 ILE B N 1
ATOM 7372 C CA . ILE B 1 250 ? 8.711 -36.594 0.975 1 97.19 250 ILE B CA 1
ATOM 7373 C C . ILE B 1 250 ? 8.867 -35.594 -0.158 1 97.19 250 ILE B C 1
ATOM 7375 O O . ILE B 1 250 ? 8.805 -34.375 0.071 1 97.19 250 ILE B O 1
ATOM 7379 N N . LYS B 1 251 ? 9.062 -36.031 -1.334 1 95.31 251 LYS B N 1
ATOM 7380 C CA . LYS B 1 251 ? 9.133 -35.188 -2.521 1 95.31 251 LYS B CA 1
ATOM 7381 C C . LYS B 1 251 ? 8.469 -35.875 -3.719 1 95.31 251 LYS B C 1
ATOM 7383 O O . LYS B 1 251 ? 8.562 -37.094 -3.889 1 95.31 251 LYS B O 1
ATOM 7388 N N . ASP B 1 252 ? 7.777 -35.062 -4.449 1 93.69 252 ASP B N 1
ATOM 7389 C CA . ASP B 1 252 ? 7.227 -35.562 -5.695 1 93.69 252 ASP B CA 1
ATOM 7390 C C . ASP B 1 252 ? 8.234 -35.469 -6.836 1 93.69 252 ASP B C 1
ATOM 7392 O O . ASP B 1 252 ? 9.211 -34.719 -6.738 1 93.69 252 ASP B O 1
ATOM 7396 N N . LEU B 1 253 ? 8.031 -36.25 -7.832 1 91.81 253 LEU B N 1
ATOM 7397 C CA . LEU B 1 253 ? 8.852 -36.156 -9.039 1 91.81 253 LEU B CA 1
ATOM 7398 C C . LEU B 1 253 ? 8.055 -35.562 -10.188 1 91.81 253 LEU B C 1
ATOM 7400 O O . LEU B 1 253 ? 7.027 -36.125 -10.594 1 91.81 253 LEU B O 1
ATOM 7404 N N . GLY B 1 254 ? 8.398 -34.375 -10.531 1 85.12 254 GLY B N 1
ATOM 7405 C CA . GLY B 1 254 ? 7.797 -33.656 -11.656 1 85.12 254 GLY B CA 1
ATOM 7406 C C . GLY B 1 254 ? 8.82 -33.125 -12.641 1 85.12 254 GLY B C 1
ATOM 7407 O O . GLY B 1 254 ? 9.656 -33.875 -13.141 1 85.12 254 GLY B O 1
ATOM 7408 N N . GLY B 1 255 ? 8.797 -31.844 -12.805 1 82.25 255 GLY B N 1
ATOM 7409 C CA . GLY B 1 255 ? 9.75 -31.219 -13.711 1 82.25 255 GLY B CA 1
ATOM 7410 C C . GLY B 1 255 ? 11.195 -31.5 -13.344 1 82.25 255 GLY B C 1
ATOM 7411 O O . GLY B 1 255 ? 11.586 -31.344 -12.188 1 82.25 255 GLY B O 1
ATOM 7412 N N . GLY B 1 256 ? 11.898 -31.953 -14.328 1 87.06 256 GLY B N 1
ATOM 7413 C CA . GLY B 1 256 ? 13.305 -32.25 -14.125 1 87.06 256 GLY B CA 1
ATOM 7414 C C . GLY B 1 256 ? 13.539 -33.688 -13.664 1 87.06 256 GLY B C 1
ATOM 7415 O O . GLY B 1 256 ? 14.68 -34.156 -13.641 1 87.06 256 GLY B O 1
ATOM 7416 N N . GLY B 1 257 ? 12.469 -34.375 -13.258 1 91.38 257 GLY B N 1
ATOM 7417 C CA . GLY B 1 257 ? 12.523 -35.781 -12.977 1 91.38 257 GLY B CA 1
ATOM 7418 C C . GLY B 1 257 ? 13.25 -36.125 -11.688 1 91.38 257 GLY B C 1
ATOM 7419 O O . GLY B 1 257 ? 13.148 -35.375 -10.703 1 91.38 257 GLY B O 1
ATOM 7420 N N . LEU B 1 258 ? 13.914 -37.25 -11.758 1 94.5 258 LEU B N 1
ATOM 7421 C CA . LEU B 1 258 ? 14.562 -37.812 -10.578 1 94.5 258 LEU B CA 1
ATOM 7422 C C . LEU B 1 258 ? 15.672 -36.875 -10.078 1 94.5 258 LEU B C 1
ATOM 7424 O O . LEU B 1 258 ? 15.812 -36.688 -8.875 1 94.5 258 LEU B O 1
ATOM 7428 N N . VAL B 1 259 ? 16.391 -36.312 -10.945 1 94.69 259 VAL B N 1
ATOM 7429 C CA . VAL B 1 259 ? 17.594 -35.562 -10.586 1 94.69 259 VAL B CA 1
ATOM 7430 C C . VAL B 1 259 ? 17.203 -34.312 -9.828 1 94.69 259 VAL B C 1
ATOM 7432 O O . VAL B 1 259 ? 17.859 -33.938 -8.844 1 94.69 259 VAL B O 1
ATOM 7435 N N . VAL B 1 260 ? 16.188 -33.625 -10.32 1 93.5 260 VAL B N 1
ATOM 7436 C CA . VAL B 1 260 ? 15.766 -32.375 -9.641 1 93.5 260 VAL B CA 1
ATOM 7437 C C . VAL B 1 260 ? 15.195 -32.719 -8.266 1 93.5 260 VAL B C 1
ATOM 7439 O O . VAL B 1 260 ? 15.555 -32.125 -7.266 1 93.5 260 VAL B O 1
ATOM 7442 N N . GLY B 1 261 ? 14.359 -33.719 -8.195 1 94.06 261 GLY B N 1
ATOM 7443 C CA . GLY B 1 261 ? 13.75 -34.125 -6.938 1 94.06 261 GLY B CA 1
ATOM 7444 C C . GLY B 1 261 ? 14.766 -34.5 -5.879 1 94.06 261 GLY B C 1
ATOM 7445 O O . GLY B 1 261 ? 14.711 -34.031 -4.75 1 94.06 261 GLY B O 1
ATOM 7446 N N . ILE B 1 262 ? 15.703 -35.281 -6.246 1 95.5 262 ILE B N 1
ATOM 7447 C CA . ILE B 1 262 ? 16.656 -35.844 -5.297 1 95.5 262 ILE B CA 1
ATOM 7448 C C . ILE B 1 262 ? 17.656 -34.781 -4.875 1 95.5 262 ILE B C 1
ATOM 7450 O O . ILE B 1 262 ? 18.031 -34.688 -3.707 1 95.5 262 ILE B O 1
ATOM 7454 N N . THR B 1 263 ? 18.094 -34 -5.84 1 94.81 263 THR B N 1
ATOM 7455 C CA . THR B 1 263 ? 19.062 -32.969 -5.531 1 94.81 263 THR B CA 1
ATOM 7456 C C . THR B 1 263 ? 18.453 -31.938 -4.578 1 94.81 263 THR B C 1
ATOM 7458 O O . THR B 1 263 ? 19.109 -31.5 -3.629 1 94.81 263 THR B O 1
ATOM 7461 N N . GLU B 1 264 ? 17.234 -31.578 -4.84 1 93.06 264 GLU B N 1
ATOM 7462 C CA . GLU B 1 264 ? 16.531 -30.641 -3.963 1 93.06 264 GLU B CA 1
ATOM 7463 C C . GLU B 1 264 ? 16.297 -31.234 -2.58 1 93.06 264 GLU B C 1
ATOM 7465 O O . GLU B 1 264 ? 16.438 -30.547 -1.566 1 93.06 264 GLU B O 1
ATOM 7470 N N . MET B 1 265 ? 15.93 -32.438 -2.561 1 94.88 265 MET B N 1
ATOM 7471 C CA . MET B 1 265 ? 15.703 -33.125 -1.293 1 94.88 265 MET B CA 1
ATOM 7472 C C . MET B 1 265 ? 16.984 -33.188 -0.472 1 94.88 265 MET B C 1
ATOM 7474 O O . MET B 1 265 ? 16.953 -33.031 0.75 1 94.88 265 MET B O 1
ATOM 7478 N N . ALA B 1 266 ? 18.125 -33.406 -1.13 1 94.75 266 ALA B N 1
ATOM 7479 C CA . ALA B 1 266 ? 19.422 -33.5 -0.458 1 94.75 266 ALA B CA 1
ATOM 7480 C C . ALA B 1 266 ? 19.844 -32.156 0.114 1 94.75 266 ALA B C 1
ATOM 7482 O O . ALA B 1 266 ? 20.484 -32.094 1.158 1 94.75 266 ALA B O 1
ATOM 7483 N N . ASN B 1 267 ? 19.516 -31.078 -0.59 1 92.19 267 ASN B N 1
ATOM 7484 C CA . ASN B 1 267 ? 19.703 -29.688 -0.174 1 92.19 267 ASN B CA 1
ATOM 7485 C C . ASN B 1 267 ? 21.094 -29.484 0.44 1 92.19 267 ASN B C 1
ATOM 7487 O O . ASN B 1 267 ? 21.203 -28.984 1.563 1 92.19 267 ASN B O 1
ATOM 7491 N N . GLY B 1 268 ? 22.078 -29.844 -0.281 1 91.75 268 GLY B N 1
ATOM 7492 C CA . GLY B 1 268 ? 23.438 -29.594 0.17 1 91.75 268 GLY B CA 1
ATOM 7493 C C . GLY B 1 268 ? 24.172 -30.844 0.595 1 91.75 268 GLY B C 1
ATOM 7494 O O . GLY B 1 268 ? 25.406 -30.859 0.604 1 91.75 268 GLY B O 1
ATOM 7495 N N . LEU B 1 269 ? 23.453 -31.875 0.941 1 95 269 LEU B N 1
ATOM 7496 C CA . LEU B 1 269 ? 24.062 -33.188 1.214 1 95 269 LEU B CA 1
ATOM 7497 C C . LEU B 1 269 ? 24.406 -33.906 -0.084 1 95 269 LEU B C 1
ATOM 7499 O O . LEU B 1 269 ? 24.109 -33.406 -1.173 1 95 269 LEU B O 1
ATOM 7503 N N . GLY B 1 270 ? 25.062 -35.031 0.098 1 96.81 270 GLY B N 1
ATOM 7504 C CA . GLY B 1 270 ? 25.344 -35.875 -1.047 1 96.81 270 GLY B CA 1
ATOM 7505 C C . GLY B 1 270 ? 24.328 -37 -1.216 1 96.81 270 GLY B C 1
ATOM 7506 O O . GLY B 1 270 ? 23.5 -37.219 -0.334 1 96.81 270 GLY B O 1
ATOM 7507 N N . VAL B 1 271 ? 24.391 -37.625 -2.42 1 97.69 271 VAL B N 1
ATOM 7508 C CA . VAL B 1 271 ? 23.516 -38.75 -2.703 1 97.69 271 VAL B CA 1
ATOM 7509 C C . VAL B 1 271 ? 24.266 -39.781 -3.541 1 97.69 271 VAL B C 1
ATOM 7511 O O . VAL B 1 271 ? 25.141 -39.438 -4.336 1 97.69 271 VAL B O 1
ATOM 7514 N N . GLU B 1 272 ? 24 -40.906 -3.289 1 98.19 272 GLU B N 1
ATOM 7515 C CA . GLU B 1 272 ? 24.391 -42 -4.16 1 98.19 272 GLU B CA 1
ATOM 7516 C C . GLU B 1 272 ? 23.188 -42.844 -4.578 1 98.19 272 GLU B C 1
ATOM 7518 O O . GLU B 1 272 ? 22.5 -43.406 -3.734 1 98.19 272 GLU B O 1
ATOM 7523 N N . VAL B 1 273 ? 22.906 -42.844 -5.84 1 98.44 273 VAL B N 1
ATOM 7524 C CA . VAL B 1 273 ? 21.734 -43.531 -6.375 1 98.44 273 VAL B CA 1
ATOM 7525 C C . VAL B 1 273 ? 22.156 -44.562 -7.414 1 98.44 273 VAL B C 1
ATOM 7527 O O . VAL B 1 273 ? 23.031 -44.281 -8.242 1 98.44 273 VAL B O 1
ATOM 7530 N N . GLU B 1 274 ? 21.609 -45.688 -7.367 1 98.19 274 GLU B N 1
ATOM 7531 C CA . GLU B 1 274 ? 21.828 -46.719 -8.375 1 98.19 274 GLU B CA 1
ATOM 7532 C C . GLU B 1 274 ? 20.656 -46.781 -9.352 1 98.19 274 GLU B C 1
ATOM 7534 O O . GLU B 1 274 ? 19.578 -47.281 -9.016 1 98.19 274 GLU B O 1
ATOM 7539 N N . LEU B 1 275 ? 20.922 -46.5 -10.578 1 97.44 275 LEU B N 1
ATOM 7540 C CA . LEU B 1 275 ? 19.859 -46.344 -11.578 1 97.44 275 LEU B CA 1
ATOM 7541 C C . LEU B 1 275 ? 19.281 -47.719 -11.953 1 97.44 275 LEU B C 1
ATOM 7543 O O . LEU B 1 275 ? 18.125 -47.812 -12.352 1 97.44 275 LEU B O 1
ATOM 7547 N N . ASP B 1 276 ? 20.094 -48.75 -11.727 1 95.06 276 ASP B N 1
ATOM 7548 C CA . ASP B 1 276 ? 19.641 -50.094 -12.07 1 95.06 276 ASP B CA 1
ATOM 7549 C C . ASP B 1 276 ? 18.547 -50.562 -11.117 1 95.06 276 ASP B C 1
ATOM 7551 O O . ASP B 1 276 ? 17.844 -51.531 -11.406 1 95.06 276 ASP B O 1
ATOM 7555 N N . LYS B 1 277 ? 18.422 -49.906 -10.047 1 96.62 277 LYS B N 1
ATOM 7556 C CA . LYS B 1 277 ? 17.453 -50.344 -9.031 1 96.62 277 LYS B CA 1
ATOM 7557 C C . LYS B 1 277 ? 16.109 -49.656 -9.242 1 96.62 277 LYS B C 1
ATOM 7559 O O . LYS B 1 277 ? 15.125 -50 -8.602 1 96.62 277 LYS B O 1
ATOM 7564 N N . ILE B 1 278 ? 16.047 -48.719 -10.125 1 96.75 278 ILE B N 1
ATOM 7565 C CA . ILE B 1 278 ? 14.828 -47.969 -10.359 1 96.75 278 ILE B CA 1
ATOM 7566 C C . ILE B 1 278 ? 13.844 -48.812 -11.164 1 96.75 278 ILE B C 1
ATOM 7568 O O . ILE B 1 278 ? 14.18 -49.344 -12.234 1 96.75 278 ILE B O 1
ATOM 7572 N N . PRO B 1 279 ? 12.602 -48.938 -10.648 1 95.56 279 PRO B N 1
ATOM 7573 C C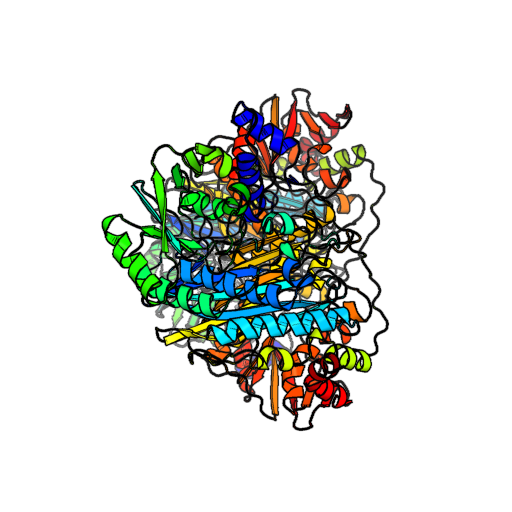A . PRO B 1 279 ? 11.586 -49.656 -11.422 1 95.56 279 PRO B CA 1
ATOM 7574 C C . PRO B 1 279 ? 11.242 -48.969 -12.734 1 95.56 279 PRO B C 1
ATOM 7576 O O . PRO B 1 279 ? 10.914 -47.781 -12.742 1 95.56 279 PRO B O 1
ATOM 7579 N N . LEU B 1 280 ? 11.312 -49.688 -13.781 1 94.19 280 LEU B N 1
ATOM 7580 C CA . LEU B 1 280 ? 11.086 -49.125 -15.102 1 94.19 280 LEU B CA 1
ATOM 7581 C C . LEU B 1 280 ? 9.789 -49.656 -15.711 1 94.19 280 LEU B C 1
ATOM 7583 O O . LEU B 1 280 ? 9.43 -50.812 -15.516 1 94.19 280 LEU B O 1
ATOM 7587 N N . ARG B 1 281 ? 9.125 -48.781 -16.359 1 89.38 281 ARG B N 1
ATOM 7588 C CA . ARG B 1 281 ? 7.926 -49.188 -17.094 1 89.38 281 ARG B CA 1
ATOM 7589 C C . ARG B 1 281 ? 8.297 -49.875 -18.391 1 89.38 281 ARG B C 1
ATOM 7591 O O . ARG B 1 281 ? 7.566 -50.781 -18.859 1 89.38 281 ARG B O 1
ATOM 7598 N N . VAL B 1 282 ? 9.328 -49.375 -19.078 1 86.38 282 VAL B N 1
ATOM 7599 C CA . VAL B 1 282 ? 9.844 -49.969 -20.312 1 86.38 282 VAL B CA 1
ATOM 7600 C C . VAL B 1 282 ? 11.281 -50.438 -20.109 1 86.38 282 VAL B C 1
ATOM 7602 O O . VAL B 1 282 ? 12.062 -49.75 -19.422 1 86.38 282 VAL B O 1
ATOM 7605 N N . LYS B 1 283 ? 11.5 -51.5 -20.859 1 82.94 283 LYS B N 1
ATOM 7606 C CA . LYS B 1 283 ? 12.836 -52.094 -20.703 1 82.94 283 LYS B CA 1
ATOM 7607 C C . LYS B 1 283 ? 13.883 -51.281 -21.438 1 82.94 283 LYS B C 1
ATOM 7609 O O . LYS B 1 283 ? 13.562 -50.562 -22.406 1 82.94 283 LYS B O 1
ATOM 7614 N N . ASP B 1 284 ? 15.117 -51.188 -21 1 84.44 284 ASP B N 1
ATOM 7615 C CA . ASP B 1 284 ? 16.344 -50.719 -21.625 1 84.44 284 ASP B CA 1
ATOM 7616 C C . ASP B 1 284 ? 16.359 -49.188 -21.734 1 84.44 284 ASP B C 1
ATOM 7618 O O . ASP B 1 284 ? 16.781 -48.625 -22.75 1 84.44 284 ASP B O 1
ATOM 7622 N N . LEU B 1 285 ? 15.703 -48.438 -20.75 1 90.94 285 LEU B N 1
ATOM 7623 C CA . LEU B 1 285 ? 15.938 -47 -20.688 1 90.94 285 LEU B CA 1
ATOM 7624 C C . LEU B 1 285 ? 17.406 -46.688 -20.453 1 90.94 285 LEU B C 1
ATOM 7626 O O . LEU B 1 285 ? 18.094 -47.406 -19.719 1 90.94 285 LEU B O 1
ATOM 7630 N N . THR B 1 286 ? 17.906 -45.656 -21.266 1 92.81 286 THR B N 1
ATOM 7631 C CA . THR B 1 286 ? 19.266 -45.219 -21.031 1 92.81 286 THR B CA 1
ATOM 7632 C C . THR B 1 286 ? 19.391 -44.5 -19.688 1 92.81 286 THR B C 1
ATOM 7634 O O . THR B 1 286 ? 18.391 -44.031 -19.125 1 92.81 286 THR B O 1
ATOM 7637 N N . PRO B 1 287 ? 20.578 -44.469 -19.125 1 94.5 287 PRO B N 1
ATOM 7638 C CA . PRO B 1 287 ? 20.766 -43.719 -17.875 1 94.5 287 PRO B CA 1
ATOM 7639 C C . PRO B 1 287 ? 20.266 -42.281 -17.969 1 94.5 287 PRO B C 1
ATOM 7641 O O . PRO B 1 287 ? 19.641 -41.781 -17.031 1 94.5 287 PRO B O 1
ATOM 7644 N N . GLY B 1 288 ? 20.547 -41.656 -19.078 1 93.56 288 GLY B N 1
ATOM 7645 C CA . GLY B 1 288 ? 20.078 -40.281 -19.266 1 93.56 288 GLY B CA 1
ATOM 7646 C C . GLY B 1 288 ? 18.562 -40.156 -19.219 1 93.56 288 GLY B C 1
ATOM 7647 O O . GLY B 1 288 ? 18.031 -39.219 -18.625 1 93.56 288 GLY B O 1
ATOM 7648 N N . GLU B 1 289 ? 17.844 -41.062 -19.797 1 92.12 289 GLU B N 1
ATOM 7649 C CA . GLU B 1 289 ? 16.391 -41.062 -19.812 1 92.12 289 GLU B CA 1
ATOM 7650 C C . GLU B 1 289 ? 15.836 -41.312 -18.406 1 92.12 289 GLU B C 1
ATOM 7652 O O . GLU B 1 289 ? 14.852 -40.688 -18 1 92.12 289 GLU B O 1
ATOM 7657 N N . ILE B 1 290 ? 16.453 -42.188 -17.703 1 94.31 290 ILE B N 1
ATOM 7658 C CA . ILE B 1 290 ? 16.016 -42.5 -16.344 1 94.31 290 ILE B CA 1
ATOM 7659 C C . ILE B 1 290 ? 16.172 -41.281 -15.453 1 94.31 290 ILE B C 1
ATOM 7661 O O . ILE B 1 290 ? 15.273 -40.969 -14.664 1 94.31 290 ILE B O 1
ATOM 7665 N N . LEU B 1 291 ? 17.234 -40.594 -15.648 1 94.94 291 LEU B N 1
ATOM 7666 C CA . LEU B 1 291 ? 17.578 -39.438 -14.82 1 94.94 291 LEU B CA 1
ATOM 7667 C C . LEU B 1 291 ? 16.547 -38.312 -14.984 1 94.94 291 LEU B C 1
ATOM 7669 O O . LEU B 1 291 ? 16.141 -37.688 -14 1 94.94 291 LEU B O 1
ATOM 7673 N N . VAL B 1 292 ? 16.047 -38.031 -16.188 1 92 292 VAL B N 1
ATOM 7674 C CA . VAL B 1 292 ? 15.289 -36.812 -16.438 1 92 292 VAL B CA 1
ATOM 7675 C C . VAL B 1 292 ? 13.844 -37.156 -16.797 1 92 292 VAL B C 1
ATOM 7677 O O . VAL B 1 292 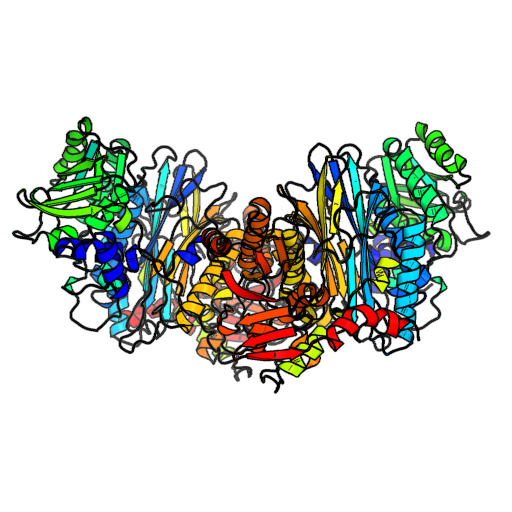? 13.102 -36.312 -17.297 1 92 292 VAL B O 1
ATOM 7680 N N . SER B 1 293 ? 13.508 -38.469 -16.547 1 91.25 293 SER B N 1
ATOM 7681 C CA . SER B 1 293 ? 12.125 -38.844 -16.812 1 91.25 293 SER B CA 1
ATOM 7682 C C . SER B 1 293 ? 11.156 -38.062 -15.93 1 91.25 293 SER B C 1
ATOM 7684 O O . SER B 1 293 ? 11.406 -37.875 -14.734 1 91.25 293 SER B O 1
ATOM 7686 N N . GLU B 1 294 ? 10.086 -37.594 -16.516 1 90.81 294 GLU B N 1
ATOM 7687 C CA . GLU B 1 294 ? 9.094 -36.844 -15.773 1 90.81 294 GLU B CA 1
ATOM 7688 C C . GLU B 1 294 ? 7.785 -37.594 -15.641 1 90.81 294 GLU B C 1
ATOM 7690 O O . GLU B 1 294 ? 6.711 -37 -15.555 1 90.81 294 GLU B O 1
ATOM 7695 N N . THR B 1 295 ? 7.977 -38.938 -15.695 1 90 295 THR B N 1
ATOM 7696 C CA . THR B 1 295 ? 6.805 -39.781 -15.492 1 90 295 THR B CA 1
ATOM 7697 C C . THR B 1 295 ? 6.07 -39.406 -14.211 1 90 295 THR B C 1
ATOM 7699 O O . THR B 1 295 ? 6.695 -39.125 -13.18 1 90 295 THR B O 1
ATOM 7702 N N . GLN B 1 296 ? 4.695 -39.375 -14.344 1 90.12 296 GLN B N 1
ATOM 7703 C CA . GLN B 1 296 ? 3.871 -38.906 -13.242 1 90.12 296 GLN B CA 1
ATOM 7704 C C . GLN B 1 296 ? 3.594 -40.031 -12.242 1 90.12 296 GLN B C 1
ATOM 7706 O O . GLN B 1 296 ? 4.02 -41.156 -12.453 1 90.12 296 GLN B O 1
ATOM 7711 N N . GLU B 1 297 ? 3.014 -39.719 -11.133 1 94.38 297 GLU B N 1
ATOM 7712 C CA . GLU B 1 297 ? 2.586 -40.625 -10.055 1 94.38 297 GLU B CA 1
ATOM 7713 C C . GLU B 1 297 ? 3.777 -41.344 -9.43 1 94.38 297 GLU B C 1
ATOM 7715 O O . GLU B 1 297 ? 3.695 -42.531 -9.117 1 94.38 297 GLU B O 1
ATOM 7720 N N . ARG B 1 298 ? 4.867 -40.688 -9.328 1 95.31 298 ARG B N 1
ATOM 7721 C CA . ARG B 1 298 ? 6.047 -41.156 -8.594 1 95.31 298 ARG B CA 1
ATOM 7722 C C . ARG B 1 298 ? 6.34 -40.25 -7.406 1 95.31 298 ARG B C 1
ATOM 7724 O O . ARG B 1 298 ? 6.051 -39.031 -7.453 1 95.31 298 ARG B O 1
ATOM 7731 N N . MET B 1 299 ? 6.828 -40.844 -6.383 1 97 299 MET B N 1
ATOM 7732 C CA . MET B 1 299 ? 7.254 -40.125 -5.195 1 97 299 MET B CA 1
ATOM 7733 C C . MET B 1 299 ? 8.594 -40.625 -4.688 1 97 299 MET B C 1
ATOM 7735 O O . MET B 1 299 ? 8.945 -41.781 -4.918 1 97 299 MET B O 1
ATOM 7739 N N . VAL B 1 300 ? 9.273 -39.812 -4.059 1 97.69 300 VAL B N 1
ATOM 7740 C CA . VAL B 1 300 ? 10.523 -40.188 -3.395 1 97.69 300 VAL B CA 1
ATOM 7741 C C . VAL B 1 300 ? 10.414 -39.906 -1.898 1 97.69 300 VAL B C 1
ATOM 7743 O O . VAL B 1 300 ? 9.898 -38.875 -1.491 1 97.69 300 VAL B O 1
ATOM 7746 N N . PHE B 1 301 ? 10.875 -40.875 -1.077 1 98.25 301 PHE B N 1
ATOM 7747 C CA . PHE B 1 301 ? 10.852 -40.75 0.378 1 98.25 301 PHE B CA 1
ATOM 7748 C C . PHE B 1 301 ? 12.258 -40.906 0.954 1 98.25 301 PHE B C 1
ATOM 7750 O O . PHE B 1 301 ? 13.055 -41.719 0.464 1 98.25 301 PHE B O 1
ATOM 7757 N N . ALA B 1 302 ? 12.586 -40.062 1.89 1 98.38 302 ALA B N 1
ATOM 7758 C CA . ALA B 1 302 ? 13.742 -40.312 2.742 1 98.38 302 ALA B CA 1
ATOM 7759 C C . ALA B 1 302 ? 13.352 -41.125 3.982 1 98.38 302 ALA B C 1
ATOM 7761 O O . ALA B 1 302 ? 12.539 -40.656 4.793 1 98.38 302 ALA B O 1
ATOM 7762 N N . VAL B 1 303 ? 13.977 -42.281 4.086 1 98.44 303 VAL B N 1
ATOM 7763 C CA . VAL B 1 303 ? 13.492 -43.219 5.098 1 98.44 303 VAL B CA 1
ATOM 7764 C C . VAL B 1 303 ? 14.664 -43.75 5.914 1 98.44 303 VAL B C 1
ATOM 7766 O O . VAL B 1 303 ? 15.727 -44.031 5.363 1 98.44 303 VAL B O 1
ATOM 7769 N N . LYS B 1 304 ? 14.438 -43.812 7.199 1 98.06 304 LYS B N 1
ATOM 7770 C CA . LYS B 1 304 ? 15.422 -44.531 8.016 1 98.06 304 LYS B CA 1
ATOM 7771 C C . LYS B 1 304 ? 15.508 -46 7.621 1 98.06 304 LYS B C 1
ATOM 7773 O O . LYS B 1 304 ? 14.492 -46.625 7.312 1 98.06 304 LYS B O 1
ATOM 7778 N N . PRO B 1 305 ? 16.734 -46.562 7.699 1 97.81 305 PRO B N 1
ATOM 7779 C CA . PRO B 1 305 ? 16.906 -47.938 7.262 1 97.81 305 PRO B CA 1
ATOM 7780 C C . PRO B 1 305 ? 15.953 -48.906 7.949 1 97.81 305 PRO B C 1
ATOM 7782 O O . PRO B 1 305 ? 15.422 -49.812 7.312 1 97.81 305 PRO B O 1
ATOM 7785 N N . GLU B 1 306 ? 15.656 -48.688 9.188 1 97.75 306 GLU B N 1
ATOM 7786 C CA . GLU B 1 306 ? 14.836 -49.594 9.977 1 97.75 306 GLU B CA 1
ATOM 7787 C C . GLU B 1 306 ? 13.375 -49.531 9.562 1 97.75 306 GLU B C 1
ATOM 7789 O O . GLU B 1 306 ? 12.578 -50.406 9.898 1 97.75 306 GLU B O 1
ATOM 7794 N N . ARG B 1 307 ? 12.945 -48.469 8.82 1 98.06 307 ARG B N 1
ATOM 7795 C CA . ARG B 1 307 ? 11.539 -48.281 8.477 1 98.06 307 ARG B CA 1
ATOM 7796 C C . ARG B 1 307 ? 11.281 -48.594 7.008 1 98.06 307 ARG B C 1
ATOM 7798 O O . ARG B 1 307 ? 10.141 -48.562 6.551 1 98.06 307 ARG B O 1
ATOM 7805 N N . VAL B 1 308 ? 12.258 -48.969 6.25 1 98.38 308 VAL B N 1
ATOM 7806 C CA . VAL B 1 308 ? 12.164 -49.156 4.809 1 98.38 308 VAL B CA 1
ATOM 7807 C C . VAL B 1 308 ? 11.148 -50.25 4.496 1 98.38 308 VAL B C 1
ATOM 7809 O O . VAL B 1 308 ? 10.305 -50.094 3.613 1 98.38 308 VAL B O 1
ATOM 7812 N N . LYS B 1 309 ? 11.266 -51.344 5.18 1 98 309 LYS B N 1
ATOM 7813 C CA . LYS B 1 309 ? 10.359 -52.469 4.93 1 98 309 LYS B CA 1
ATOM 7814 C C . LYS B 1 309 ? 8.906 -52.062 5.133 1 98 309 LYS B C 1
ATOM 7816 O O . LYS B 1 309 ? 8.047 -52.344 4.305 1 98 309 LYS B O 1
ATOM 7821 N N . GLU B 1 310 ? 8.688 -51.375 6.227 1 97.81 310 GLU B N 1
ATOM 7822 C CA . GLU B 1 310 ? 7.34 -50.938 6.547 1 97.81 310 GLU B CA 1
ATOM 7823 C C . GLU B 1 310 ? 6.797 -50 5.469 1 97.81 310 GLU B C 1
ATOM 7825 O O . GLU B 1 310 ? 5.641 -50.125 5.066 1 97.81 310 GLU B O 1
ATOM 7830 N N . VAL B 1 311 ? 7.594 -49.094 5.027 1 98.31 311 VAL B N 1
ATOM 7831 C CA . VAL B 1 311 ? 7.203 -48.125 4.016 1 98.31 311 VAL B CA 1
ATOM 7832 C C . VAL B 1 311 ? 6.898 -48.844 2.701 1 98.31 311 VAL B C 1
ATOM 7834 O O . VAL B 1 311 ? 5.855 -48.594 2.086 1 98.31 311 VAL B O 1
ATOM 7837 N N . CYS B 1 312 ? 7.719 -49.75 2.246 1 98.19 312 CYS B N 1
ATOM 7838 C CA . CYS B 1 312 ? 7.562 -50.438 0.962 1 98.19 312 CYS B CA 1
ATOM 7839 C C . CYS B 1 312 ? 6.391 -51.406 0.993 1 98.19 312 CYS B C 1
ATOM 7841 O O . CYS B 1 312 ? 5.676 -51.562 0.001 1 98.19 312 CYS B O 1
ATOM 7843 N N . GLU B 1 313 ? 6.172 -52.062 2.125 1 98.06 313 GLU B N 1
ATOM 7844 C CA . GLU B 1 313 ? 5.074 -53 2.248 1 98.06 313 GLU B CA 1
ATOM 7845 C C . GLU B 1 313 ? 3.727 -52.344 2.029 1 98.06 313 GLU B C 1
ATOM 7847 O O . GLU B 1 313 ? 2.803 -52.938 1.473 1 98.06 313 GLU B O 1
ATOM 7852 N N . ALA B 1 314 ? 3.643 -51.125 2.482 1 98.12 314 ALA B N 1
ATOM 7853 C CA . ALA B 1 314 ? 2.396 -50.375 2.328 1 98.12 314 ALA B CA 1
ATOM 7854 C C . ALA B 1 314 ? 2.057 -50.188 0.854 1 98.12 314 ALA B C 1
ATOM 7856 O O . ALA B 1 314 ? 0.888 -50.25 0.465 1 98.12 314 ALA B O 1
ATOM 7857 N N . PHE B 1 315 ? 3.029 -49.938 0.014 1 98.06 315 PHE B N 1
ATOM 7858 C CA . PHE B 1 315 ? 2.811 -49.781 -1.419 1 98.06 315 PHE B CA 1
ATOM 7859 C C . PHE B 1 315 ? 2.643 -51.125 -2.098 1 98.06 315 PHE B C 1
ATOM 7861 O O . PHE B 1 315 ? 1.812 -51.281 -2.994 1 98.06 315 PHE B O 1
ATOM 7868 N N . GLU B 1 316 ? 3.424 -52.062 -1.698 1 96.81 316 GLU B N 1
ATOM 7869 C CA . GLU B 1 316 ? 3.404 -53.406 -2.293 1 96.81 316 GLU B CA 1
ATOM 7870 C C . GLU B 1 316 ? 2.059 -54.062 -2.074 1 96.81 316 GLU B C 1
ATOM 7872 O O . GLU B 1 316 ? 1.646 -54.906 -2.875 1 96.81 316 GLU B O 1
ATOM 7877 N N . TYR B 1 317 ? 1.47 -53.688 -0.978 1 97.12 317 TYR B N 1
ATOM 7878 C CA . TYR B 1 317 ? 0.128 -54.219 -0.717 1 97.12 317 TYR B CA 1
ATOM 7879 C C . TYR B 1 317 ? -0.792 -53.969 -1.906 1 97.12 317 TYR B C 1
ATOM 7881 O O . TYR B 1 317 ? -1.661 -54.781 -2.209 1 97.12 317 TYR B O 1
ATOM 7889 N N . TYR B 1 318 ? -0.609 -52.906 -2.627 1 96.69 318 TYR B N 1
ATOM 7890 C CA . TYR B 1 318 ? -1.419 -52.562 -3.789 1 96.69 318 TYR B CA 1
ATOM 7891 C C . TYR B 1 318 ? -0.703 -52.906 -5.082 1 96.69 318 TYR B C 1
ATOM 7893 O O . TYR B 1 318 ? -1.062 -52.438 -6.156 1 96.69 318 TYR B O 1
ATOM 7901 N N . GLU B 1 319 ? 0.35 -53.656 -5.035 1 95.94 319 GLU B N 1
ATOM 7902 C CA . GLU B 1 319 ? 1.171 -54.062 -6.164 1 95.94 319 GLU B CA 1
ATOM 7903 C C . GLU B 1 319 ? 1.801 -52.875 -6.863 1 95.94 319 GLU B C 1
ATOM 7905 O O . GLU B 1 319 ? 1.885 -52.844 -8.094 1 95.94 319 GLU B O 1
ATOM 7910 N N . TYR B 1 320 ? 1.96 -51.906 -6.098 1 96.5 320 TYR B N 1
ATOM 7911 C CA . TYR B 1 320 ? 2.641 -50.719 -6.602 1 96.5 320 TYR B CA 1
ATOM 7912 C C . TYR B 1 320 ? 4.133 -50.781 -6.301 1 96.5 320 TYR B C 1
ATOM 7914 O O . TYR B 1 320 ? 4.535 -51.125 -5.184 1 96.5 320 TYR B O 1
ATOM 7922 N N . PRO B 1 321 ? 4.965 -50.562 -7.266 1 96.31 321 PRO B N 1
ATOM 7923 C CA . PRO B 1 321 ? 6.406 -50.781 -7.105 1 96.31 321 PRO B CA 1
ATOM 7924 C C . PRO B 1 321 ? 7.027 -49.844 -6.059 1 96.31 321 PRO B C 1
ATOM 7926 O O . PRO B 1 321 ? 6.672 -48.688 -5.984 1 96.31 321 PRO B O 1
ATOM 7929 N N . CYS B 1 322 ? 7.887 -50.312 -5.258 1 97.62 322 CYS B N 1
ATOM 7930 C CA . CYS B 1 322 ? 8.664 -49.625 -4.23 1 97.62 322 CYS B CA 1
ATOM 7931 C C . CYS B 1 322 ? 10.102 -50.156 -4.199 1 97.62 322 CYS B C 1
ATOM 7933 O O . CYS B 1 322 ? 10.328 -51.375 -4.16 1 97.62 322 CYS B O 1
ATOM 7935 N N . ALA B 1 323 ? 11.062 -49.281 -4.328 1 98.12 323 ALA B N 1
ATOM 7936 C CA . ALA B 1 323 ? 12.445 -49.719 -4.395 1 98.12 323 ALA B CA 1
ATOM 7937 C C . ALA B 1 323 ? 13.367 -48.781 -3.633 1 98.12 323 ALA B C 1
ATOM 7939 O O . ALA B 1 323 ? 13.195 -47.562 -3.682 1 98.12 323 ALA B O 1
ATOM 7940 N N . VAL B 1 324 ? 14.32 -49.375 -2.924 1 98.44 324 VAL B N 1
ATOM 7941 C CA . VAL B 1 324 ? 15.43 -48.594 -2.4 1 98.44 324 VAL B CA 1
ATOM 7942 C C . VAL B 1 324 ? 16.453 -48.344 -3.506 1 98.44 324 VAL B C 1
ATOM 7944 O O . VAL B 1 324 ? 17.062 -49.281 -4.016 1 98.44 324 VAL B O 1
ATOM 7947 N N . ILE B 1 325 ? 16.656 -47.125 -3.805 1 98.38 325 ILE B N 1
ATOM 7948 C CA . ILE B 1 325 ? 17.453 -46.875 -5.004 1 98.38 325 ILE B CA 1
ATOM 7949 C C . ILE B 1 325 ? 18.797 -46.281 -4.609 1 98.38 325 ILE B C 1
ATOM 7951 O O . ILE B 1 325 ? 19.688 -46.125 -5.453 1 98.38 325 ILE B O 1
ATOM 7955 N N . GLY B 1 326 ? 18.906 -45.906 -3.369 1 98.19 326 GLY B N 1
ATOM 7956 C CA . GLY B 1 326 ? 20.156 -45.281 -2.941 1 98.19 326 GLY B CA 1
ATOM 7957 C C . GLY B 1 326 ? 20.094 -44.75 -1.517 1 98.19 326 GLY B C 1
ATOM 7958 O O . GLY B 1 326 ? 19.328 -45.25 -0.696 1 98.19 326 GLY B O 1
ATOM 7959 N N . GLU B 1 327 ? 21.016 -43.781 -1.272 1 98.19 327 GLU B N 1
ATOM 7960 C CA . GLU B 1 327 ? 21.125 -43.219 0.072 1 98.19 327 GLU B CA 1
ATOM 7961 C C . GLU B 1 327 ? 21.688 -41.781 0.035 1 98.19 327 GLU B C 1
ATOM 7963 O O . GLU B 1 327 ? 22.406 -41.438 -0.897 1 98.19 327 GLU B O 1
ATOM 7968 N N . PHE B 1 328 ? 21.266 -41 1.04 1 98.12 328 PHE B N 1
ATOM 7969 C CA . PHE B 1 328 ? 21.859 -39.688 1.233 1 98.12 328 PHE B CA 1
ATOM 7970 C C . PHE B 1 328 ? 23.188 -39.781 1.953 1 98.12 328 PHE B C 1
ATOM 7972 O O . PHE B 1 328 ? 23.344 -40.562 2.902 1 98.12 328 PHE B O 1
ATOM 7979 N N . THR B 1 329 ? 24.188 -39.062 1.489 1 97.62 329 THR B N 1
ATOM 7980 C CA . THR B 1 329 ? 25.547 -39.156 2.025 1 97.62 329 THR B CA 1
ATOM 7981 C C . THR B 1 329 ? 26.016 -37.812 2.553 1 97.62 329 THR B C 1
ATOM 7983 O O . THR B 1 329 ? 25.375 -36.781 2.318 1 97.62 329 THR B O 1
ATOM 7986 N N . ASN B 1 330 ? 27.156 -37.781 3.244 1 94.88 330 ASN B N 1
ATOM 7987 C CA . ASN B 1 330 ? 27.656 -36.562 3.895 1 94.88 330 ASN B CA 1
ATOM 7988 C C . ASN B 1 330 ? 28.688 -35.844 3.033 1 94.88 330 ASN B C 1
ATOM 7990 O O . ASN B 1 330 ? 29.125 -34.75 3.375 1 94.88 330 ASN B O 1
ATOM 7994 N N . ASP B 1 331 ? 29.156 -36.281 1.944 1 93.25 331 ASP B N 1
ATOM 7995 C CA . ASP B 1 331 ? 30.266 -35.719 1.179 1 93.25 331 ASP B CA 1
ATOM 7996 C C . ASP B 1 331 ? 29.766 -34.656 0.196 1 93.25 331 ASP B C 1
ATOM 7998 O O . ASP B 1 331 ? 30.516 -34.188 -0.668 1 93.25 331 ASP B O 1
ATOM 8002 N N . THR B 1 332 ? 28.656 -34.281 -0.013 1 93.94 332 THR B N 1
ATOM 8003 C CA . THR B 1 332 ? 28.016 -33.219 -0.764 1 93.94 332 THR B CA 1
ATOM 8004 C C . THR B 1 332 ? 28.047 -33.5 -2.262 1 93.94 332 THR B C 1
ATOM 8006 O O . THR B 1 332 ? 27.875 -32.594 -3.08 1 93.94 332 THR B O 1
ATOM 8009 N N . SER B 1 333 ? 28.375 -34.656 -2.705 1 97.38 333 SER B N 1
ATOM 8010 C CA . SER B 1 333 ? 28.406 -35.031 -4.113 1 97.38 333 SER B CA 1
ATOM 8011 C C . SER B 1 333 ? 27.125 -35.781 -4.516 1 97.38 333 SER B C 1
ATOM 8013 O O . SER B 1 333 ? 26.625 -36.625 -3.775 1 97.38 333 SER B O 1
ATOM 8015 N N . ILE B 1 334 ? 26.656 -35.375 -5.66 1 98.06 334 ILE B N 1
ATOM 8016 C CA . ILE B 1 334 ? 25.5 -36.062 -6.246 1 98.06 334 ILE B CA 1
ATOM 8017 C C . ILE B 1 334 ? 25.969 -37.094 -7.254 1 98.06 334 ILE B C 1
ATOM 8019 O O . ILE B 1 334 ? 26.422 -36.75 -8.352 1 98.06 334 ILE B O 1
ATOM 8023 N N . ARG B 1 335 ? 25.828 -38.375 -6.859 1 98.31 335 ARG B N 1
ATOM 8024 C CA . ARG B 1 335 ? 26.359 -39.469 -7.676 1 98.31 335 ARG B CA 1
ATOM 8025 C C . ARG B 1 335 ? 25.234 -40.375 -8.148 1 98.31 335 ARG B C 1
ATOM 8027 O O . ARG B 1 335 ? 24.391 -40.781 -7.352 1 98.31 335 ARG B O 1
ATOM 8034 N N . PHE B 1 336 ? 25.219 -40.656 -9.383 1 98.44 336 PHE B N 1
ATOM 8035 C CA . PHE B 1 336 ? 24.344 -41.656 -9.977 1 98.44 336 PHE B CA 1
ATOM 8036 C C . PHE B 1 336 ? 25.172 -42.75 -10.641 1 98.44 336 PHE B C 1
ATOM 8038 O O . PHE B 1 336 ? 26.062 -42.469 -11.438 1 98.44 336 PHE B O 1
ATOM 8045 N N . LEU B 1 337 ? 24.875 -43.969 -10.273 1 98.06 337 LEU B N 1
ATOM 8046 C CA . LEU B 1 337 ? 25.562 -45.125 -10.82 1 98.06 337 LEU B CA 1
ATOM 8047 C C . LEU B 1 337 ? 24.641 -45.938 -11.719 1 98.06 337 LEU B C 1
ATOM 8049 O O . LEU B 1 337 ? 23.438 -46 -11.484 1 98.06 337 LEU B O 1
ATOM 8053 N N . TYR B 1 338 ? 25.203 -46.469 -12.719 1 97.31 338 TYR B N 1
ATOM 8054 C CA . TYR B 1 338 ? 24.516 -47.375 -13.617 1 97.31 338 TYR B CA 1
ATOM 8055 C C . TYR B 1 338 ? 25.406 -48.594 -13.922 1 97.31 338 TYR B C 1
ATOM 8057 O O . TYR B 1 338 ? 26.469 -48.469 -14.508 1 97.31 338 TYR B O 1
ATOM 8065 N N . LYS B 1 339 ? 25 -49.75 -13.492 1 95.12 339 LYS B N 1
ATOM 8066 C CA . LYS B 1 339 ? 25.75 -51 -13.664 1 95.12 339 LYS B CA 1
ATOM 8067 C C . LYS B 1 339 ? 27.156 -50.875 -13.078 1 95.12 339 LYS B C 1
ATOM 8069 O O . LYS B 1 339 ? 28.141 -51.219 -13.734 1 95.12 339 LYS B O 1
ATOM 8074 N N . GLY B 1 340 ? 27.188 -50.219 -12 1 94.19 340 GLY B N 1
ATOM 8075 C CA . GLY B 1 340 ? 28.422 -50.125 -11.234 1 94.19 340 GLY B CA 1
ATOM 8076 C C . GLY B 1 340 ? 29.297 -48.969 -11.656 1 94.19 340 GLY B C 1
ATOM 8077 O O . GLY B 1 340 ? 30.297 -48.656 -11 1 94.19 340 GLY B O 1
ATOM 8078 N N . LYS B 1 341 ? 28.906 -48.312 -12.656 1 96.44 341 LYS B N 1
ATOM 8079 C CA . LYS B 1 341 ? 29.719 -47.188 -13.148 1 96.44 341 LYS B CA 1
ATOM 8080 C C . LYS B 1 341 ? 29.078 -45.844 -12.781 1 96.44 341 LYS B C 1
ATOM 8082 O O . LYS B 1 341 ? 27.859 -45.688 -12.898 1 96.44 341 LYS B O 1
ATOM 8087 N N . GLU B 1 342 ? 29.906 -44.969 -12.359 1 97.19 342 GLU B N 1
ATOM 8088 C CA . GLU B 1 342 ? 29.438 -43.625 -12.062 1 97.19 342 GLU B CA 1
ATOM 8089 C C . GLU B 1 342 ? 29.172 -42.844 -13.336 1 97.19 342 GLU B C 1
ATOM 8091 O O . GLU B 1 342 ? 30.094 -42.375 -13.992 1 97.19 342 GLU B O 1
ATOM 8096 N N . VAL B 1 343 ? 27.984 -42.594 -13.609 1 97.5 343 VAL B N 1
ATOM 8097 C CA . VAL B 1 343 ? 27.625 -41.875 -14.836 1 97.5 343 VAL B CA 1
ATOM 8098 C C . VAL B 1 343 ? 27.484 -40.375 -14.539 1 97.5 343 VAL B C 1
ATOM 8100 O O . VAL B 1 343 ? 27.609 -39.562 -15.438 1 97.5 343 VAL B O 1
ATOM 8103 N N . VAL B 1 344 ? 27.188 -40.031 -13.367 1 98.31 344 VAL B N 1
ATOM 8104 C CA . VAL B 1 344 ? 27.109 -38.625 -12.922 1 98.31 344 VAL B CA 1
ATOM 8105 C C . VAL B 1 344 ? 27.844 -38.469 -11.602 1 98.31 344 VAL B C 1
ATOM 8107 O O . VAL B 1 344 ? 27.719 -39.312 -10.703 1 98.31 344 VAL B O 1
ATOM 8110 N N . ASN B 1 345 ? 28.625 -37.531 -11.453 1 98.19 345 ASN B N 1
ATOM 8111 C CA . ASN B 1 345 ? 29.266 -37.062 -10.227 1 98.19 345 ASN B CA 1
ATOM 8112 C C . ASN B 1 345 ? 29.484 -35.562 -10.25 1 98.19 345 ASN B C 1
ATOM 8114 O O . ASN B 1 345 ? 30.438 -35.062 -10.852 1 98.19 345 ASN B O 1
ATOM 8118 N N . LEU B 1 346 ? 28.594 -34.875 -9.656 1 98.19 346 LEU B N 1
ATOM 8119 C CA . LEU B 1 346 ? 28.609 -33.406 -9.648 1 98.19 346 LEU B CA 1
ATOM 8120 C C . LEU B 1 346 ? 28.469 -32.875 -8.227 1 98.19 346 LEU B C 1
ATOM 8122 O O . LEU B 1 346 ? 27.734 -33.469 -7.41 1 98.19 346 LEU B O 1
ATOM 8126 N N . PRO B 1 347 ? 29.109 -31.828 -7.906 1 96.75 347 PRO B N 1
ATOM 8127 C CA . PRO B 1 347 ? 28.938 -31.234 -6.578 1 96.75 347 PRO B CA 1
ATOM 8128 C C . PRO B 1 347 ? 27.547 -30.625 -6.395 1 96.75 347 PRO B C 1
ATOM 8130 O O . PRO B 1 347 ? 27.047 -29.953 -7.297 1 96.75 347 PRO B O 1
ATOM 8133 N N . SER B 1 348 ? 27 -30.859 -5.238 1 94.81 348 SER B N 1
ATOM 8134 C CA . SER B 1 348 ? 25.688 -30.297 -4.914 1 94.81 348 SER B CA 1
ATOM 8135 C C . SER B 1 348 ? 25.703 -28.781 -5.02 1 94.81 348 SER B C 1
ATOM 8137 O O . SER B 1 348 ? 24.703 -28.172 -5.422 1 94.81 348 SER B O 1
ATOM 8139 N N . SER B 1 349 ? 26.766 -28.094 -4.707 1 94.5 349 SER B N 1
ATOM 8140 C CA . SER B 1 349 ? 26.891 -26.641 -4.723 1 94.5 349 SER B CA 1
ATOM 8141 C C . SER B 1 349 ? 26.719 -26.078 -6.133 1 94.5 349 SER B C 1
ATOM 8143 O O . SER B 1 349 ? 26.141 -25 -6.316 1 94.5 349 SER B O 1
ATOM 8145 N N . LEU B 1 350 ? 27.25 -26.797 -7.09 1 96 350 LEU B N 1
ATOM 8146 C CA . LEU B 1 350 ? 27.094 -26.375 -8.477 1 96 350 LEU B CA 1
ATOM 8147 C C . LEU B 1 350 ? 25.625 -26.453 -8.891 1 96 350 LEU B C 1
ATOM 8149 O O . LEU B 1 350 ? 25.094 -25.5 -9.461 1 96 350 LEU B O 1
ATOM 8153 N N . LEU B 1 351 ? 24.984 -27.578 -8.539 1 95.5 351 LEU B N 1
ATOM 8154 C CA . LEU B 1 351 ? 23.641 -27.859 -9.031 1 95.5 351 LEU B CA 1
ATOM 8155 C C . LEU B 1 351 ? 22.609 -26.953 -8.359 1 95.5 351 LEU B C 1
ATOM 8157 O O . LEU B 1 351 ? 21.609 -26.578 -8.977 1 95.5 351 LEU B O 1
ATOM 8161 N N . LEU B 1 352 ? 22.859 -26.547 -7.117 1 92.75 352 LEU B N 1
ATOM 8162 C CA . LEU B 1 352 ? 21.875 -25.781 -6.352 1 92.75 352 LEU B CA 1
ATOM 8163 C C . LEU B 1 352 ? 22.109 -24.281 -6.527 1 92.75 352 LEU B C 1
ATOM 8165 O O . LEU B 1 352 ? 21.344 -23.469 -5.992 1 92.75 352 LEU B O 1
ATOM 8169 N N . ASN B 1 353 ? 23.062 -23.812 -7.328 1 91.75 353 ASN B N 1
ATOM 8170 C CA . ASN B 1 353 ? 23.359 -22.391 -7.496 1 91.75 353 ASN B CA 1
ATOM 8171 C C . ASN B 1 353 ? 23.406 -22 -8.969 1 91.75 353 ASN B C 1
ATOM 8173 O O . ASN B 1 353 ? 24.422 -21.5 -9.453 1 91.75 353 ASN B O 1
ATOM 8177 N N . PRO B 1 354 ? 22.312 -22.203 -9.609 1 94.06 354 PRO B N 1
ATOM 8178 C CA . PRO B 1 354 ? 22.281 -21.703 -10.984 1 94.06 354 PRO B CA 1
ATOM 8179 C C . PRO B 1 354 ? 22.531 -20.203 -11.086 1 94.06 354 PRO B C 1
ATOM 8181 O O . PRO B 1 354 ? 22.328 -19.469 -10.117 1 94.06 354 PRO B O 1
ATOM 8184 N N . PRO B 1 355 ? 23.047 -19.766 -12.258 1 93.88 355 PRO B N 1
ATOM 8185 C CA . PRO B 1 355 ? 23.188 -18.312 -12.422 1 93.88 355 PRO B CA 1
ATOM 8186 C C . PRO B 1 355 ? 21.844 -17.594 -12.359 1 93.88 355 PRO B C 1
ATOM 8188 O O . PRO B 1 355 ? 20.797 -18.172 -12.695 1 93.88 355 PRO B O 1
ATOM 8191 N N . ARG B 1 356 ? 21.891 -16.391 -11.93 1 92.56 356 ARG B N 1
ATOM 8192 C CA . ARG B 1 356 ? 20.703 -15.539 -11.883 1 92.56 356 ARG B CA 1
ATOM 8193 C C . ARG B 1 356 ? 20.844 -14.367 -12.836 1 92.56 356 ARG B C 1
ATOM 8195 O O . ARG B 1 356 ? 21.906 -13.75 -12.938 1 92.56 356 ARG B O 1
ATOM 8202 N N . TYR B 1 357 ? 19.719 -14.094 -13.453 1 93.5 357 TYR B N 1
ATOM 8203 C CA . TYR B 1 357 ? 19.781 -13.062 -14.484 1 93.5 357 TYR B CA 1
ATOM 8204 C C . TYR B 1 357 ? 18.828 -11.914 -14.156 1 93.5 357 TYR B C 1
ATOM 8206 O O . TYR B 1 357 ? 17.719 -12.133 -13.664 1 93.5 357 TYR B O 1
ATOM 8214 N N . LYS B 1 358 ? 19.359 -10.711 -14.391 1 93.25 358 LYS B N 1
ATOM 8215 C CA . LYS B 1 358 ? 18.547 -9.5 -14.5 1 93.25 358 LYS B CA 1
ATOM 8216 C C . LYS B 1 358 ? 18.594 -8.938 -15.914 1 93.25 358 LYS B C 1
ATOM 8218 O O . LYS B 1 358 ? 19.547 -8.281 -16.312 1 93.25 358 LYS B O 1
ATOM 8223 N N . TRP B 1 359 ? 17.453 -9.055 -16.547 1 96.12 359 TRP B N 1
ATOM 8224 C CA . TRP B 1 359 ? 17.422 -8.656 -17.953 1 96.12 359 TRP B CA 1
ATOM 8225 C C . TRP B 1 359 ? 17.078 -7.18 -18.109 1 96.12 359 TRP B C 1
ATOM 8227 O O . TRP B 1 359 ? 16.625 -6.543 -17.141 1 96.12 359 TRP B O 1
ATOM 8237 N N . GLY B 1 360 ? 17.328 -6.664 -19.312 1 94.5 360 GLY B N 1
ATOM 8238 C CA . GLY B 1 360 ? 16.953 -5.289 -19.594 1 94.5 360 GLY B CA 1
ATOM 8239 C C . GLY B 1 360 ? 15.461 -5.059 -19.609 1 94.5 360 GLY B C 1
ATOM 8240 O O . GLY B 1 360 ? 14.688 -5.961 -19.953 1 94.5 360 GLY B O 1
ATOM 8241 N N . VAL B 1 361 ? 15.062 -3.916 -19.188 1 95.94 361 VAL B N 1
ATOM 8242 C CA . VAL B 1 361 ? 13.648 -3.564 -19.188 1 95.94 361 VAL B CA 1
ATOM 8243 C C . VAL B 1 361 ? 13.422 -2.299 -20 1 95.94 361 VAL B C 1
ATOM 8245 O O . VAL B 1 361 ? 14.297 -1.429 -20.062 1 95.94 361 VAL B O 1
ATOM 8248 N N . LYS B 1 362 ? 12.297 -2.217 -20.625 1 94.81 362 LYS B N 1
ATOM 8249 C CA . LYS B 1 362 ? 11.812 -1.046 -21.344 1 94.81 362 LYS B CA 1
ATOM 8250 C C . LYS B 1 362 ? 10.312 -0.862 -21.172 1 94.81 362 LYS B C 1
ATOM 8252 O O . LYS B 1 362 ? 9.539 -1.806 -21.344 1 94.81 362 LYS B O 1
ATOM 8257 N N . LYS B 1 363 ? 9.992 0.323 -20.797 1 91.12 363 LYS B N 1
ATOM 8258 C CA . LYS B 1 363 ? 8.57 0.612 -20.594 1 91.12 363 LYS B CA 1
ATOM 8259 C C . LYS B 1 363 ? 7.766 0.339 -21.859 1 91.12 363 LYS B C 1
ATOM 8261 O O . LYS B 1 363 ? 8.156 0.748 -22.953 1 91.12 363 LYS B O 1
ATOM 8266 N N . THR B 1 364 ? 6.742 -0.393 -21.641 1 79 364 THR B N 1
ATOM 8267 C CA . THR B 1 364 ? 5.836 -0.649 -22.75 1 79 364 THR B CA 1
ATOM 8268 C C . THR B 1 364 ? 5.016 0.594 -23.078 1 79 364 THR B C 1
ATOM 8270 O O . THR B 1 364 ? 4.484 1.246 -22.172 1 79 364 THR B O 1
ATOM 8273 N N . LYS B 1 365 ? 5.145 1.059 -24.281 1 65.25 365 LYS B N 1
ATOM 8274 C CA . LYS B 1 365 ? 4.398 2.25 -24.672 1 65.25 365 LYS B CA 1
ATOM 8275 C C . LYS B 1 365 ? 2.906 1.948 -24.797 1 65.25 365 LYS B C 1
ATOM 8277 O O . LYS B 1 365 ? 2.51 1.017 -25.5 1 65.25 365 LYS B O 1
ATOM 8282 N N . TYR B 1 366 ? 2.24 2.314 -23.703 1 57.78 366 TYR B N 1
ATOM 8283 C CA . TYR B 1 366 ? 0.797 2.111 -23.766 1 57.78 366 TYR B CA 1
ATOM 8284 C C . TYR B 1 366 ? 0.143 3.156 -24.672 1 57.78 366 TYR B C 1
ATOM 8286 O O . TYR B 1 366 ? 0.6 4.301 -24.734 1 57.78 366 TYR B O 1
ATOM 8294 N N . SER B 1 367 ? -0.501 2.762 -25.766 1 54.78 367 SER B N 1
ATOM 8295 C CA . SER B 1 367 ? -1.205 3.729 -26.594 1 54.78 367 SER B CA 1
ATOM 8296 C C . SER B 1 367 ? -2.213 4.535 -25.781 1 54.78 367 SER B C 1
ATOM 8298 O O . SER B 1 367 ? -3.008 3.967 -25.031 1 54.78 367 SER B O 1
ATOM 8300 N N . VAL B 1 368 ? -1.891 5.66 -25.375 1 55 368 VAL B N 1
ATOM 8301 C CA . VAL B 1 368 ? -2.848 6.508 -24.672 1 55 368 VAL B CA 1
ATOM 8302 C C . VAL B 1 368 ? -3.943 6.961 -25.641 1 55 368 VAL B C 1
ATOM 8304 O O . VAL B 1 368 ? -3.656 7.574 -26.672 1 55 368 VAL B O 1
ATOM 8307 N N . TYR B 1 369 ? -5.141 6.113 -25.656 1 60.69 369 TYR B N 1
ATOM 8308 C CA . TYR B 1 369 ? -6.273 6.551 -26.453 1 60.69 369 TYR B CA 1
ATOM 8309 C C . TYR B 1 369 ? -7.172 7.496 -25.656 1 60.69 369 TYR B C 1
ATOM 8311 O O . TYR B 1 369 ? -7.746 7.105 -24.641 1 60.69 369 TYR B O 1
ATOM 8319 N N . TYR B 1 370 ? -7.027 8.781 -25.781 1 61.5 370 TYR B N 1
ATOM 8320 C CA . TYR B 1 370 ? -7.684 9.734 -24.906 1 61.5 370 TYR B CA 1
ATOM 8321 C C . TYR B 1 370 ? -9.141 9.938 -25.297 1 61.5 370 TYR B C 1
ATOM 8323 O O . TYR B 1 370 ? -9.992 10.203 -24.438 1 61.5 370 TYR B O 1
ATOM 8331 N N . GLU B 1 371 ? -9.531 9.633 -26.578 1 78.19 371 GLU B N 1
ATOM 8332 C CA . GLU B 1 371 ? -10.883 10.094 -26.891 1 78.19 371 GLU B CA 1
ATOM 8333 C C . GLU B 1 371 ? -11.906 8.984 -26.656 1 78.19 371 GLU B C 1
ATOM 8335 O O . GLU B 1 371 ? -11.773 7.883 -27.172 1 78.19 371 GLU B O 1
ATOM 8340 N N . LYS B 1 372 ? -12.836 9.172 -25.828 1 86.25 372 LYS B N 1
ATOM 8341 C CA . LYS B 1 372 ? -13.953 8.273 -25.562 1 86.25 372 LYS B CA 1
ATOM 8342 C C . LYS B 1 372 ? -14.742 7.984 -26.844 1 86.25 372 LYS B C 1
ATOM 8344 O O . LYS B 1 372 ? -15.195 8.906 -27.516 1 86.25 372 LYS B O 1
ATOM 8349 N N . PRO B 1 373 ? -14.898 6.66 -27.172 1 91.38 373 PRO B N 1
ATOM 8350 C CA . PRO B 1 373 ? -15.742 6.34 -28.328 1 91.38 373 PRO B CA 1
ATOM 8351 C C . PRO B 1 373 ? -17.219 6.641 -28.078 1 91.38 373 PRO B C 1
ATOM 8353 O O . PRO B 1 373 ? -17.625 6.836 -26.938 1 91.38 373 PRO B O 1
ATOM 8356 N N . ASN B 1 374 ? -17.891 6.84 -29.219 1 91.94 374 ASN B N 1
ATOM 8357 C CA . ASN B 1 374 ? -19.344 6.977 -29.109 1 91.94 374 ASN B CA 1
ATOM 8358 C C . ASN B 1 374 ? -20 5.652 -28.75 1 91.94 374 ASN B C 1
ATOM 8360 O O . ASN B 1 374 ? -20 4.715 -29.562 1 91.94 374 ASN B O 1
ATOM 8364 N N . ILE B 1 375 ? -20.547 5.551 -27.562 1 94.75 375 ILE B N 1
ATOM 8365 C CA . ILE B 1 375 ? -21.078 4.297 -27.047 1 94.75 375 ILE B CA 1
ATOM 8366 C C . ILE B 1 375 ? -22.578 4.461 -26.75 1 94.75 375 ILE B C 1
ATOM 8368 O O . ILE B 1 375 ? -22.969 5.355 -26 1 94.75 375 ILE B O 1
ATOM 8372 N N . ASN B 1 376 ? -23.406 3.648 -27.406 1 95.12 376 ASN B N 1
ATOM 8373 C CA . ASN B 1 376 ? -24.812 3.57 -27.047 1 95.12 376 ASN B CA 1
ATOM 8374 C C . ASN B 1 376 ? -25.031 2.777 -25.766 1 95.12 376 ASN B C 1
ATOM 8376 O O . ASN B 1 376 ? -24.578 1.634 -25.656 1 95.12 376 ASN B O 1
ATOM 8380 N N . LEU B 1 377 ? -25.688 3.346 -24.859 1 95.69 377 LEU B N 1
ATOM 8381 C CA . LEU B 1 377 ? -25.812 2.785 -23.516 1 95.69 377 LEU B CA 1
ATOM 8382 C C . LEU B 1 377 ? -26.438 1.398 -23.562 1 95.69 377 LEU B C 1
ATOM 8384 O O . LEU B 1 377 ? -25.938 0.462 -22.938 1 95.69 377 LEU B O 1
ATOM 8388 N N . GLU B 1 378 ? -27.578 1.256 -24.219 1 96.31 378 GLU B N 1
ATOM 8389 C CA . GLU B 1 378 ? -28.266 -0.027 -24.281 1 96.31 378 GLU B CA 1
ATOM 8390 C C . GLU B 1 378 ? -27.391 -1.094 -24.938 1 96.31 378 GLU B C 1
ATOM 8392 O O . GLU B 1 378 ? -27.328 -2.23 -24.453 1 96.31 378 GLU B O 1
ATOM 8397 N N . VAL B 1 379 ? -26.766 -0.712 -26.016 1 97.5 379 VAL B N 1
ATOM 8398 C CA . VAL B 1 379 ? -25.859 -1.632 -26.703 1 97.5 379 VAL B CA 1
ATOM 8399 C C . VAL B 1 379 ? -24.734 -2.047 -25.766 1 97.5 379 VAL B C 1
ATOM 8401 O O . VAL B 1 379 ? -24.359 -3.221 -25.719 1 97.5 379 VAL B O 1
ATOM 8404 N N . ALA B 1 380 ? -24.156 -1.068 -25.047 1 97.81 380 ALA B N 1
ATOM 8405 C CA . ALA B 1 380 ? -23.078 -1.347 -24.109 1 97.81 380 ALA B CA 1
ATOM 8406 C C . ALA B 1 380 ? -23.516 -2.352 -23.047 1 97.81 380 ALA B C 1
ATOM 8408 O O . ALA B 1 380 ? -22.797 -3.305 -22.734 1 97.81 380 ALA B O 1
ATOM 8409 N N . VAL B 1 381 ? -24.688 -2.129 -22.469 1 98.12 381 VAL B N 1
ATOM 8410 C CA . VAL B 1 381 ? -25.219 -3.018 -21.438 1 98.12 381 VAL B CA 1
ATOM 8411 C C . VAL B 1 381 ? -25.344 -4.434 -21.984 1 98.12 381 VAL B C 1
ATOM 8413 O O . VAL B 1 381 ? -24.875 -5.395 -21.359 1 98.12 381 VAL B O 1
ATOM 8416 N N . LYS B 1 382 ? -25.922 -4.562 -23.141 1 98.44 382 LYS B N 1
ATOM 8417 C CA . LYS B 1 382 ? -26.188 -5.867 -23.734 1 98.44 382 LYS B CA 1
ATOM 8418 C C . LYS B 1 382 ? -24.875 -6.566 -24.125 1 98.44 382 LYS B C 1
ATOM 8420 O O . LYS B 1 382 ? -24.719 -7.766 -23.875 1 98.44 382 LYS B O 1
ATOM 8425 N N . GLU B 1 383 ? -23.938 -5.867 -24.703 1 98.12 383 GLU B N 1
ATOM 8426 C CA . GLU B 1 383 ? -22.672 -6.453 -25.125 1 98.12 383 GLU B CA 1
ATOM 8427 C C . GLU B 1 383 ? -21.859 -6.914 -23.922 1 98.12 383 GLU B C 1
ATOM 8429 O O . GLU B 1 383 ? -21.219 -7.973 -23.953 1 98.12 383 GLU B O 1
ATOM 8434 N N . ILE B 1 384 ? -21.844 -6.125 -22.875 1 98.38 384 ILE B N 1
ATOM 8435 C CA . ILE B 1 384 ? -21.109 -6.477 -21.672 1 98.38 384 ILE B CA 1
ATOM 8436 C C . ILE B 1 384 ? -21.688 -7.754 -21.062 1 98.38 384 ILE B C 1
ATOM 8438 O O . ILE B 1 384 ? -20.953 -8.695 -20.75 1 98.38 384 ILE B O 1
ATOM 8442 N N . LEU B 1 385 ? -22.969 -7.812 -20.906 1 98.31 385 LEU B N 1
ATOM 8443 C CA . LEU B 1 385 ? -23.625 -8.922 -20.219 1 98.31 385 LEU B CA 1
ATOM 8444 C C . LEU B 1 385 ? -23.562 -10.195 -21.062 1 98.31 385 LEU B C 1
ATOM 8446 O O . LEU B 1 385 ? -23.719 -11.297 -20.531 1 98.31 385 LEU B O 1
ATOM 8450 N N . SER B 1 386 ? -23.312 -10.039 -22.375 1 97.25 386 SER B N 1
ATOM 8451 C CA . SER B 1 386 ? -23.25 -11.195 -23.266 1 97.25 386 SER B CA 1
ATOM 8452 C C . SER B 1 386 ? -21.812 -11.664 -23.484 1 97.25 386 SER B C 1
ATOM 8454 O O . SER B 1 386 ? -21.578 -12.664 -24.172 1 97.25 386 SER B O 1
ATOM 8456 N N . TYR B 1 387 ? -20.875 -10.898 -22.969 1 97.19 387 TYR B N 1
ATOM 8457 C CA . TYR B 1 387 ? -19.484 -11.242 -23.188 1 97.19 387 TYR B CA 1
ATOM 8458 C C . TYR B 1 387 ? -19.156 -12.602 -22.578 1 97.19 387 TYR B C 1
ATOM 8460 O O . TYR B 1 387 ? -19.547 -12.898 -21.453 1 97.19 387 TYR B O 1
ATOM 8468 N N . PRO B 1 388 ? -18.375 -13.422 -23.219 1 96.75 388 PRO B N 1
ATOM 8469 C CA . PRO B 1 388 ? -18.156 -14.82 -22.828 1 96.75 388 PRO B CA 1
ATOM 8470 C C . PRO B 1 388 ? -17.562 -14.945 -21.422 1 96.75 388 PRO B C 1
ATOM 8472 O O . PRO B 1 388 ? -17.844 -15.914 -20.719 1 96.75 388 PRO B O 1
ATOM 8475 N N . ASP B 1 389 ? -16.781 -14.008 -21 1 97 389 ASP B N 1
ATOM 8476 C CA . ASP B 1 389 ? -16.141 -14.07 -19.688 1 97 389 ASP B CA 1
ATOM 8477 C C . ASP B 1 389 ? -17.188 -14.008 -18.562 1 97 389 ASP B C 1
ATOM 8479 O O . ASP B 1 389 ? -16.922 -14.383 -17.422 1 97 389 ASP B O 1
ATOM 8483 N N . LEU B 1 390 ? -18.375 -13.484 -18.859 1 97.19 390 LEU B N 1
ATOM 8484 C CA . LEU B 1 390 ? -19.344 -13.227 -17.812 1 97.19 390 LEU B CA 1
ATOM 8485 C C . LEU B 1 390 ? -20.438 -14.289 -17.812 1 97.19 390 LEU B C 1
ATOM 8487 O O . LEU B 1 390 ? -21.25 -14.352 -16.891 1 97.19 390 LEU B O 1
ATOM 8491 N N . VAL B 1 391 ? -20.5 -15.203 -18.766 1 96.94 391 VAL B N 1
ATOM 8492 C CA . VAL B 1 391 ? -21.578 -16.188 -18.844 1 96.94 391 VAL B CA 1
ATOM 8493 C C . VAL B 1 391 ? -21.375 -17.25 -17.766 1 96.94 391 VAL B C 1
ATOM 8495 O O . VAL B 1 391 ? -20.312 -17.328 -17.141 1 96.94 391 VAL B O 1
ATOM 8498 N N . SER B 1 392 ? -22.375 -18.016 -17.531 1 96.88 392 SER B N 1
ATOM 8499 C CA . SER B 1 392 ? -22.328 -19.109 -16.547 1 96.88 392 SER B CA 1
ATOM 8500 C C . SER B 1 392 ? -21.25 -20.125 -16.906 1 96.88 392 SER B C 1
ATOM 8502 O O . SER B 1 392 ? -21.078 -20.484 -18.062 1 96.88 392 SER B O 1
ATOM 8504 N N . LYS B 1 393 ? -20.562 -20.531 -15.875 1 96.56 393 LYS B N 1
ATOM 8505 C CA . LYS B 1 393 ? -19.531 -21.547 -16.078 1 96.56 393 LYS B CA 1
ATOM 8506 C C . LYS B 1 393 ? -20.031 -22.922 -15.68 1 96.56 393 LYS B C 1
ATOM 8508 O O . LYS B 1 393 ? -19.25 -23.859 -15.508 1 96.56 393 LYS B O 1
ATOM 8513 N N . PHE B 1 394 ? -21.281 -23.062 -15.57 1 96.06 394 PHE B N 1
ATOM 8514 C CA . PHE B 1 394 ? -21.906 -24.297 -15.141 1 96.06 394 PHE B CA 1
ATOM 8515 C C . PHE B 1 394 ? -21.516 -25.453 -16.062 1 96.06 394 PHE B C 1
ATOM 8517 O O . PHE B 1 394 ? -21.266 -26.562 -15.594 1 96.06 394 PHE B O 1
ATOM 8524 N N . TRP B 1 395 ? -21.484 -25.234 -17.344 1 96.31 395 TRP B N 1
ATOM 8525 C CA . TRP B 1 395 ? -21.078 -26.281 -18.281 1 96.31 395 TRP B CA 1
ATOM 8526 C C . TRP B 1 395 ? -19.734 -26.875 -17.875 1 96.31 395 TRP B C 1
ATOM 8528 O O . TRP B 1 395 ? -19.547 -28.094 -17.984 1 96.31 395 TRP B O 1
ATOM 8538 N N . ALA B 1 396 ? -18.828 -26.047 -17.453 1 95.69 396 ALA B N 1
ATOM 8539 C CA . ALA B 1 396 ? -17.484 -26.5 -17.094 1 95.69 396 ALA B CA 1
ATOM 8540 C C . ALA B 1 396 ? -17.5 -27.219 -15.742 1 95.69 396 ALA B C 1
ATOM 8542 O O . ALA B 1 396 ? -17.156 -28.391 -15.656 1 95.69 396 ALA B O 1
ATOM 8543 N N . TYR B 1 397 ? -18 -26.531 -14.648 1 94.44 397 TYR B N 1
ATOM 8544 C CA . TYR B 1 397 ? -17.797 -27.078 -13.32 1 94.44 397 TYR B CA 1
ATOM 8545 C C . TYR B 1 397 ? -18.781 -28.188 -13.023 1 94.44 397 TYR B C 1
ATOM 8547 O O . TYR B 1 397 ? -18.594 -28.969 -12.086 1 94.44 397 TYR B O 1
ATOM 8555 N N . SER B 1 398 ? -19.891 -28.344 -13.836 1 94.62 398 SER B N 1
ATOM 8556 C CA . SER B 1 398 ? -20.812 -29.469 -13.656 1 94.62 398 SER B CA 1
ATOM 8557 C C . SER B 1 398 ? -20.141 -30.781 -14.023 1 94.62 398 SER B C 1
ATOM 8559 O O . SER B 1 398 ? -20.641 -31.859 -13.664 1 94.62 398 SER B O 1
ATOM 8561 N N . GLN B 1 399 ? -19.047 -30.688 -14.695 1 94.81 399 GLN B N 1
ATOM 8562 C CA . GLN B 1 399 ? -18.312 -31.875 -15.109 1 94.81 399 GLN B CA 1
ATOM 8563 C C . GLN B 1 399 ? -17.312 -32.312 -14.047 1 94.81 399 GLN B C 1
ATOM 8565 O O . GLN B 1 399 ? -16.688 -33.375 -14.164 1 94.81 399 GLN B O 1
ATOM 8570 N N . PHE B 1 400 ? -17.156 -31.531 -13.031 1 93.94 400 PHE B N 1
ATOM 8571 C CA . PHE B 1 400 ? -16.266 -31.844 -11.906 1 93.94 400 PHE B CA 1
ATOM 8572 C C . PHE B 1 400 ? -17.078 -32.281 -10.688 1 93.94 400 PHE B C 1
ATOM 8574 O O . PHE B 1 400 ? -18.234 -31.844 -10.516 1 93.94 400 PHE B O 1
ATOM 8581 N N . ASP B 1 401 ? -16.562 -33.094 -9.883 1 90.31 401 ASP B N 1
ATOM 8582 C CA . ASP B 1 401 ? -17.156 -33.375 -8.57 1 90.31 401 ASP B CA 1
ATOM 8583 C C . ASP B 1 401 ? -16.797 -32.25 -7.578 1 90.31 401 ASP B C 1
ATOM 8585 O O . ASP B 1 401 ? -15.664 -32.188 -7.098 1 90.31 401 ASP B O 1
ATOM 8589 N N . TYR B 1 402 ? -17.719 -31.453 -7.262 1 87.5 402 TYR B N 1
ATOM 8590 C CA . TYR B 1 402 ? -17.422 -30.359 -6.34 1 87.5 402 TYR B CA 1
ATOM 8591 C C . TYR B 1 402 ? -18.078 -30.578 -4.992 1 87.5 402 TYR B C 1
ATOM 8593 O O . TYR B 1 402 ? -18.094 -29.688 -4.137 1 87.5 402 TYR B O 1
ATOM 8601 N N . GLU B 1 403 ? -18.672 -31.75 -4.715 1 85.69 403 GLU B N 1
ATOM 8602 C CA . GLU B 1 403 ? -19.359 -32.031 -3.455 1 85.69 403 GLU B CA 1
ATOM 8603 C C . GLU B 1 403 ? -18.75 -33.25 -2.744 1 85.69 403 GLU B C 1
ATOM 8605 O O . GLU B 1 403 ? -19.109 -33.531 -1.603 1 85.69 403 GLU B O 1
ATOM 8610 N N . VAL B 1 404 ? -17.875 -33.812 -3.439 1 81.69 404 VAL B N 1
ATOM 8611 C CA . VAL B 1 404 ? -17.25 -35 -2.844 1 81.69 404 VAL B CA 1
ATOM 8612 C C . VAL B 1 404 ? -16.531 -34.625 -1.557 1 81.69 404 VAL B C 1
ATOM 8614 O O . VAL B 1 404 ? -15.977 -33.531 -1.455 1 81.69 404 VAL B O 1
ATOM 8617 N N . GLY B 1 405 ? -16.5 -35.531 -0.518 1 78.12 405 GLY B N 1
ATOM 8618 C CA . GLY B 1 405 ? -15.859 -35.281 0.759 1 78.12 405 GLY B CA 1
ATOM 8619 C C . GLY B 1 405 ? -16.703 -34.438 1.703 1 78.12 405 GLY B C 1
ATOM 8620 O O . GLY B 1 405 ? -16.391 -34.344 2.891 1 78.12 405 GLY B O 1
ATOM 8621 N N . THR B 1 406 ? -17.766 -33.75 1.258 1 76.62 406 THR B N 1
ATOM 8622 C CA . THR B 1 406 ? -18.812 -33.062 2.01 1 76.62 406 THR B CA 1
ATOM 8623 C C . THR B 1 406 ? -18.266 -31.812 2.697 1 76.62 406 THR B C 1
ATOM 8625 O O . THR B 1 406 ? -18.828 -31.359 3.693 1 76.62 406 THR B O 1
ATOM 8628 N N . SER B 1 407 ? -17.172 -31.344 2.195 1 88.69 407 SER B N 1
ATOM 8629 C CA . SER B 1 407 ? -16.594 -30.188 2.867 1 88.69 407 SER B CA 1
ATOM 8630 C C . SER B 1 407 ? -16.969 -28.891 2.164 1 88.69 407 SER B C 1
ATOM 8632 O O . SER B 1 407 ? -16.797 -27.797 2.719 1 88.69 407 SER B O 1
ATOM 8634 N N . THR B 1 408 ? -17.5 -29.031 1.011 1 93.19 408 THR B N 1
ATOM 8635 C CA . THR B 1 408 ? -17.875 -27.828 0.273 1 93.19 408 THR B CA 1
ATOM 8636 C C . THR B 1 408 ? -19.141 -27.219 0.853 1 93.19 408 THR B C 1
ATOM 8638 O O . THR B 1 408 ? -20.203 -27.859 0.884 1 93.19 408 THR B O 1
ATOM 8641 N N . VAL B 1 409 ? -19.031 -26 1.317 1 96.06 409 VAL B N 1
ATOM 8642 C CA . VAL B 1 409 ? -20.156 -25.312 1.951 1 96.06 409 VAL B CA 1
ATOM 8643 C C . VAL B 1 409 ? -20.875 -24.438 0.924 1 96.06 409 VAL B C 1
ATOM 8645 O O . VAL B 1 409 ? -22.094 -24.531 0.775 1 96.06 409 VAL B O 1
ATOM 8648 N N . LEU B 1 410 ? -20.172 -23.578 0.259 1 96.38 410 LEU B N 1
ATOM 8649 C CA . LEU B 1 410 ? -20.672 -22.844 -0.896 1 96.38 410 LEU B CA 1
ATOM 8650 C C . LEU B 1 410 ? -20.156 -23.469 -2.195 1 96.38 410 LEU B C 1
ATOM 8652 O O . LEU B 1 410 ? -18.953 -23.578 -2.404 1 96.38 410 LEU B O 1
ATOM 8656 N N . LYS B 1 411 ? -21.031 -23.844 -3.088 1 93.44 411 LYS B N 1
ATOM 8657 C CA . LYS B 1 411 ? -20.719 -24.531 -4.336 1 93.44 411 LYS B CA 1
ATOM 8658 C C . LYS B 1 411 ? -20.297 -23.531 -5.414 1 93.44 411 LYS B C 1
ATOM 8660 O O . LYS B 1 411 ? -20.547 -22.344 -5.289 1 93.44 411 LYS B O 1
ATOM 8665 N N . PRO B 1 412 ? -19.562 -24.047 -6.457 1 93.81 412 PRO B N 1
ATOM 8666 C CA . PRO B 1 412 ? -19.203 -23.156 -7.562 1 93.81 412 PRO B CA 1
ATOM 8667 C C . PRO B 1 412 ? -20.406 -22.453 -8.172 1 93.81 412 PRO B C 1
ATOM 8669 O O . PRO B 1 412 ? -21.438 -23.078 -8.406 1 93.81 412 PRO B O 1
ATOM 8672 N N . GLY B 1 413 ? -20.281 -21.156 -8.391 1 93.12 413 GLY B N 1
ATOM 8673 C CA . GLY B 1 413 ? -21.359 -20.375 -9 1 93.12 413 GLY B CA 1
ATOM 8674 C C . GLY B 1 413 ? -22.266 -19.719 -7.984 1 93.12 413 GLY B C 1
ATOM 8675 O O . GLY B 1 413 ? -23.047 -18.828 -8.328 1 93.12 413 GLY B O 1
ATOM 8676 N N . GLU B 1 414 ? -22.125 -20.094 -6.695 1 94.75 414 GLU B N 1
ATOM 8677 C CA . GLU B 1 414 ? -23.047 -19.594 -5.676 1 94.75 414 GLU B CA 1
ATOM 8678 C C . GLU B 1 414 ? -22.609 -18.219 -5.16 1 94.75 414 GLU B C 1
ATOM 8680 O O . GLU B 1 414 ? -23.453 -17.406 -4.773 1 94.75 414 GLU B O 1
ATOM 8685 N N . ALA B 1 415 ? -21.391 -18.016 -5.043 1 96.75 415 ALA B N 1
ATOM 8686 C CA . ALA B 1 415 ? -20.812 -16.797 -4.492 1 96.75 415 ALA B CA 1
ATOM 8687 C C . ALA B 1 415 ? -19.5 -16.438 -5.176 1 96.75 415 ALA B C 1
ATOM 8689 O O . ALA B 1 415 ? -19.078 -17.109 -6.121 1 96.75 415 ALA B O 1
ATOM 8690 N N . ASP B 1 416 ? -18.844 -15.312 -4.738 1 96.56 416 ASP B N 1
ATOM 8691 C CA . ASP B 1 416 ? -17.625 -14.82 -5.387 1 96.56 416 ASP B CA 1
ATOM 8692 C C . ASP B 1 416 ? -16.406 -15.633 -4.949 1 96.56 416 ASP B C 1
ATOM 8694 O O . ASP B 1 416 ? -15.312 -15.445 -5.477 1 96.56 416 ASP B O 1
ATOM 8698 N N . SER B 1 417 ? -16.562 -16.484 -3.969 1 96.94 417 SER B N 1
ATOM 8699 C CA . SER B 1 417 ? -15.484 -17.375 -3.541 1 96.94 417 SER B CA 1
ATOM 8700 C C . SER B 1 417 ? -16.031 -18.719 -3.09 1 96.94 417 SER B C 1
ATOM 8702 O O . SER B 1 417 ? -17.188 -18.828 -2.703 1 96.94 417 SER B O 1
ATOM 8704 N N . GLY B 1 418 ? -15.188 -19.75 -3.25 1 96.75 418 GLY B N 1
ATOM 8705 C CA . GLY B 1 418 ? -15.523 -21.031 -2.656 1 96.75 418 GLY B CA 1
ATOM 8706 C C . GLY B 1 418 ? -15.391 -21.047 -1.146 1 96.75 418 GLY B C 1
ATOM 8707 O O . GLY B 1 418 ? -14.656 -20.25 -0.575 1 96.75 418 GLY B O 1
ATOM 8708 N N . LEU B 1 419 ? -16.203 -21.859 -0.456 1 97.88 419 LEU B N 1
ATOM 8709 C CA . LEU B 1 419 ? -16.172 -22 0.997 1 97.88 419 LEU B CA 1
ATOM 8710 C C . LEU B 1 419 ? -16.156 -23.453 1.407 1 97.88 419 LEU B C 1
ATOM 8712 O O . LEU B 1 419 ? -16.984 -24.25 0.946 1 97.88 419 LEU B O 1
ATOM 8716 N N . ILE B 1 420 ? -15.195 -23.781 2.232 1 97 420 ILE B N 1
ATOM 8717 C CA . ILE B 1 420 ? -15.039 -25.172 2.639 1 97 420 ILE B CA 1
ATOM 8718 C C . ILE B 1 420 ? -14.953 -25.266 4.16 1 97 420 ILE B C 1
ATOM 8720 O O . ILE B 1 420 ? -14.492 -24.328 4.82 1 97 420 ILE B O 1
ATOM 8724 N N . SER B 1 421 ? -15.422 -26.359 4.691 1 97.38 421 SER B N 1
ATOM 8725 C CA . SER B 1 421 ? -15.328 -26.625 6.125 1 97.38 421 SER B CA 1
ATOM 8726 C C . SER B 1 421 ? -14.039 -27.375 6.465 1 97.38 421 SER B C 1
ATOM 8728 O O . SER B 1 421 ? -13.648 -28.297 5.754 1 97.38 421 SER B O 1
ATOM 8730 N N . LEU B 1 422 ? -13.367 -26.953 7.477 1 97.25 422 LEU B N 1
ATOM 8731 C CA . LEU B 1 422 ? -12.148 -27.594 7.949 1 97.25 422 LEU B CA 1
ATOM 8732 C C . LEU B 1 422 ? -12.445 -28.578 9.07 1 97.25 422 LEU B C 1
ATOM 8734 O O . LEU B 1 422 ? -13.516 -28.547 9.672 1 97.25 422 LEU B O 1
ATOM 8738 N N . PRO B 1 423 ? -11.523 -29.438 9.352 1 95.75 423 PRO B N 1
ATOM 8739 C CA . PRO B 1 423 ? -11.758 -30.453 10.383 1 95.75 423 PRO B CA 1
ATOM 8740 C C . PRO B 1 423 ? -11.992 -29.844 11.766 1 95.75 423 PRO B C 1
ATOM 8742 O O . PRO B 1 423 ? -12.664 -30.453 12.609 1 95.75 423 PRO B O 1
ATOM 8745 N N . ASN B 1 424 ? -11.516 -28.703 12.039 1 96.31 424 ASN B N 1
ATOM 8746 C CA . ASN B 1 424 ? -11.672 -28.062 13.344 1 96.31 424 ASN B CA 1
ATOM 8747 C C . ASN B 1 424 ? -12.953 -27.234 13.414 1 96.31 424 ASN B C 1
ATOM 8749 O O . ASN B 1 424 ? -13.172 -26.5 14.375 1 96.31 424 ASN B O 1
ATOM 8753 N N . GLY B 1 425 ? -13.734 -27.281 12.383 1 95.75 425 GLY B N 1
ATOM 8754 C CA . GLY B 1 425 ? -15.023 -26.609 12.383 1 95.75 425 GLY B CA 1
ATOM 8755 C C . GLY B 1 425 ? -14.961 -25.219 11.781 1 95.75 425 GLY B C 1
ATOM 8756 O O . GLY B 1 425 ? -16 -24.594 11.539 1 95.75 425 GLY B O 1
ATOM 8757 N N . LYS B 1 426 ? -13.859 -24.75 11.508 1 97.31 426 LYS B N 1
ATOM 8758 C CA . LYS B 1 426 ? -13.719 -23.438 10.898 1 97.31 426 LYS B CA 1
ATOM 8759 C C . LYS B 1 426 ? -14.047 -23.484 9.406 1 97.31 426 LYS B C 1
ATOM 8761 O O . LYS B 1 426 ? -14.07 -24.562 8.805 1 97.31 426 LYS B O 1
ATOM 8766 N N . LEU B 1 427 ? -14.375 -22.328 8.852 1 98.31 427 LEU B N 1
ATOM 8767 C CA . LEU B 1 427 ? -14.703 -22.219 7.43 1 98.31 427 LEU B CA 1
ATOM 8768 C C . LEU B 1 427 ? -13.609 -21.438 6.688 1 98.31 427 LEU B C 1
ATOM 8770 O O . LEU B 1 427 ? -13.18 -20.375 7.141 1 98.31 427 LEU B O 1
ATOM 8774 N N . LEU B 1 428 ? -13.164 -22.031 5.633 1 98.38 428 LEU B N 1
ATOM 8775 C CA . LEU B 1 428 ? -12.109 -21.438 4.82 1 98.38 428 LEU B CA 1
ATOM 8776 C C . LEU B 1 428 ? -12.633 -21.062 3.441 1 98.38 428 LEU B C 1
ATOM 8778 O O . LEU B 1 428 ? -13.219 -21.891 2.742 1 98.38 428 LEU B O 1
ATOM 8782 N N . ALA B 1 429 ? -12.453 -19.75 3.117 1 98.62 429 ALA B N 1
ATOM 8783 C CA . ALA B 1 429 ? -12.773 -19.281 1.774 1 98.62 429 ALA B CA 1
ATOM 8784 C C . ALA B 1 429 ? -11.539 -19.312 0.875 1 98.62 429 ALA B C 1
ATOM 8786 O O . ALA B 1 429 ? -10.414 -19.141 1.349 1 98.62 429 ALA B O 1
ATOM 8787 N N . ILE B 1 430 ? -11.711 -19.562 -0.422 1 98.25 430 ILE B N 1
ATOM 8788 C CA . ILE B 1 430 ? -10.602 -19.625 -1.365 1 98.25 430 ILE B CA 1
ATOM 8789 C C . ILE B 1 430 ? -11.031 -19.031 -2.707 1 98.25 430 ILE B C 1
ATOM 8791 O O . ILE B 1 430 ? -12.18 -19.203 -3.131 1 98.25 430 ILE B O 1
ATOM 8795 N N . LYS B 1 431 ? -10.148 -18.219 -3.301 1 98.12 431 LYS B N 1
ATOM 8796 C CA . LYS B 1 431 ? -10.469 -17.531 -4.543 1 98.12 431 LYS B CA 1
ATOM 8797 C C . LYS B 1 431 ? -9.211 -17.281 -5.371 1 98.12 431 LYS B C 1
ATOM 8799 O O . LYS B 1 431 ? -8.156 -16.953 -4.824 1 98.12 431 LYS B O 1
ATOM 8804 N N . GLY B 1 432 ? -9.289 -17.547 -6.664 1 97.81 432 GLY B N 1
ATOM 8805 C CA . GLY B 1 432 ? -8.266 -17.156 -7.617 1 97.81 432 GLY B CA 1
ATOM 8806 C C . GLY B 1 432 ? -8.688 -15.969 -8.477 1 97.81 432 GLY B C 1
ATOM 8807 O O . GLY B 1 432 ? -9.844 -15.867 -8.875 1 97.81 432 GLY B O 1
ATOM 8808 N N . ASP B 1 433 ? -7.73 -15.055 -8.75 1 98.06 433 ASP B N 1
ATOM 8809 C CA . ASP B 1 433 ? -8.062 -13.891 -9.57 1 98.06 433 ASP B CA 1
ATOM 8810 C C . ASP B 1 433 ? -6.883 -13.5 -10.469 1 98.06 433 ASP B C 1
ATOM 8812 O O . ASP B 1 433 ? -5.734 -13.492 -10.023 1 98.06 433 ASP B O 1
ATOM 8816 N N . ALA B 1 434 ? -7.125 -13.266 -11.727 1 98.38 434 ALA B N 1
ATOM 8817 C CA . ALA B 1 434 ? -6.242 -12.656 -12.719 1 98.38 434 ALA B CA 1
ATOM 8818 C C . ALA B 1 434 ? -6.969 -11.57 -13.508 1 98.38 434 ALA B C 1
ATOM 8820 O O . ALA B 1 434 ? -8.203 -11.523 -13.516 1 98.38 434 ALA B O 1
ATOM 8821 N N . ASN B 1 435 ? -6.254 -10.648 -14.094 1 98.06 435 ASN B N 1
ATOM 8822 C CA . ASN B 1 435 ? -6.816 -9.578 -14.914 1 98.06 435 ASN B CA 1
ATOM 8823 C C . ASN B 1 435 ? -5.875 -9.188 -16.047 1 98.06 435 ASN B C 1
ATOM 8825 O O . ASN B 1 435 ? -5.277 -8.109 -16.016 1 98.06 435 ASN B O 1
ATOM 8829 N N . PRO B 1 436 ? -5.797 -10.047 -17.078 1 97.56 436 PRO B N 1
ATOM 8830 C CA . PRO B 1 436 ? -4.816 -9.82 -18.156 1 97.56 436 PRO B CA 1
ATOM 8831 C C . PRO B 1 436 ? -5.027 -8.492 -18.875 1 97.56 436 PRO B C 1
ATOM 8833 O O . PRO B 1 436 ? -4.062 -7.887 -19.344 1 97.56 436 PRO B O 1
ATOM 8836 N N . ASP B 1 437 ? -6.258 -8.008 -19 1 96.44 437 ASP B N 1
ATOM 8837 C CA . ASP B 1 437 ? -6.523 -6.754 -19.703 1 96.44 437 ASP B CA 1
ATOM 8838 C C . ASP B 1 437 ? -5.914 -5.57 -18.953 1 96.44 437 ASP B C 1
ATOM 8840 O O . ASP B 1 437 ? -5.273 -4.707 -19.562 1 96.44 437 ASP B O 1
ATOM 8844 N N . LEU B 1 438 ? -6.117 -5.547 -17.672 1 96.62 438 LEU B N 1
ATOM 8845 C CA . LEU B 1 438 ? -5.504 -4.492 -16.875 1 96.62 438 LEU B CA 1
ATOM 8846 C C . LEU B 1 438 ? -3.984 -4.629 -16.875 1 96.62 438 LEU B C 1
ATOM 8848 O O . LEU B 1 438 ? -3.268 -3.625 -16.875 1 96.62 438 LEU B O 1
ATOM 8852 N N . CYS B 1 439 ? -3.459 -5.855 -16.828 1 97 439 CYS B N 1
ATOM 8853 C CA . CYS B 1 439 ? -2.021 -6.098 -16.781 1 97 439 CYS B CA 1
ATOM 8854 C C . CYS B 1 439 ? -1.352 -5.629 -18.078 1 97 439 CYS B C 1
ATOM 8856 O O . CYS B 1 439 ? -0.208 -5.168 -18.047 1 97 439 CYS B O 1
ATOM 8858 N N . ALA B 1 440 ? -2.07 -5.789 -19.156 1 95.44 440 ALA B N 1
ATOM 8859 C CA . ALA B 1 440 ? -1.537 -5.328 -20.422 1 95.44 440 ALA B CA 1
ATOM 8860 C C . ALA B 1 440 ? -1.415 -3.809 -20.453 1 95.44 440 ALA B C 1
ATOM 8862 O O . ALA B 1 440 ? -0.524 -3.262 -21.109 1 95.44 440 ALA B O 1
ATOM 8863 N N . GLU B 1 441 ? -2.293 -3.137 -19.719 1 94.12 441 GLU B N 1
ATOM 8864 C CA . GLU B 1 441 ? -2.281 -1.677 -19.672 1 94.12 441 GLU B CA 1
ATOM 8865 C C . GLU B 1 441 ? -1.291 -1.16 -18.641 1 94.12 441 GLU B C 1
ATOM 8867 O O . GLU B 1 441 ? -0.631 -0.141 -18.859 1 94.12 441 GLU B O 1
ATOM 8872 N N . ASP B 1 442 ? -1.264 -1.776 -17.547 1 95.62 442 ASP B N 1
ATOM 8873 C CA . ASP B 1 442 ? -0.41 -1.387 -16.422 1 95.62 442 ASP B CA 1
ATOM 8874 C C . ASP B 1 442 ? -0.171 -2.562 -15.477 1 95.62 442 ASP B C 1
ATOM 8876 O O . ASP B 1 442 ? -0.996 -2.846 -14.609 1 95.62 442 ASP B O 1
ATOM 8880 N N . SER B 1 443 ? 0.972 -3.131 -15.578 1 97.12 443 SER B N 1
ATOM 8881 C CA . SER B 1 443 ? 1.249 -4.375 -14.859 1 97.12 443 SER B CA 1
ATOM 8882 C C . SER B 1 443 ? 1.416 -4.125 -13.367 1 97.12 443 SER B C 1
ATOM 8884 O O . SER B 1 443 ? 1.097 -4.992 -12.547 1 97.12 443 SER B O 1
ATOM 8886 N N . TYR B 1 444 ? 1.901 -2.934 -13.008 1 97.5 444 TYR B N 1
ATOM 8887 C CA . TYR B 1 444 ? 2.035 -2.598 -11.594 1 97.5 444 TYR B CA 1
ATOM 8888 C C . TYR B 1 444 ? 0.669 -2.508 -10.922 1 97.5 444 TYR B C 1
ATOM 8890 O O . TYR B 1 444 ? 0.436 -3.137 -9.891 1 97.5 444 TYR B O 1
ATOM 8898 N N . GLU B 1 445 ? -0.248 -1.723 -11.469 1 97.88 445 GLU B N 1
ATOM 8899 C CA . GLU B 1 445 ? -1.601 -1.601 -10.93 1 97.88 445 GLU B CA 1
ATOM 8900 C C . GLU B 1 445 ? -2.33 -2.939 -10.961 1 97.88 445 GLU B C 1
ATOM 8902 O O . GLU B 1 445 ? -3.1 -3.256 -10.055 1 97.88 445 GLU B O 1
ATOM 8907 N N . CYS B 1 446 ? -2.072 -3.686 -12.016 1 98 446 CYS B N 1
ATOM 8908 C CA . CYS B 1 446 ? -2.68 -5.008 -12.117 1 98 446 CYS B CA 1
ATOM 8909 C C . CYS B 1 446 ? -2.24 -5.902 -10.969 1 98 446 CYS B C 1
ATOM 8911 O O . CYS B 1 446 ? -3.064 -6.586 -10.359 1 98 446 CYS B O 1
ATOM 8913 N N . GLY B 1 447 ? -0.899 -5.914 -10.719 1 98.69 447 GLY B N 1
ATOM 8914 C CA . GLY B 1 447 ? -0.411 -6.711 -9.609 1 98.69 447 GLY B CA 1
ATOM 8915 C C . GLY B 1 447 ? -1.103 -6.387 -8.297 1 98.69 447 GLY B C 1
ATOM 8916 O O . GLY B 1 447 ? -1.502 -7.293 -7.559 1 98.69 447 GLY B O 1
ATOM 8917 N N . ARG B 1 448 ? -1.285 -5.125 -8.016 1 98.69 448 ARG B N 1
ATOM 8918 C CA . ARG B 1 448 ? -1.999 -4.707 -6.809 1 98.69 448 ARG B CA 1
ATOM 8919 C C . ARG B 1 448 ? -3.469 -5.109 -6.879 1 98.69 448 ARG B C 1
ATOM 8921 O O . ARG B 1 448 ? -4.031 -5.598 -5.898 1 98.69 448 ARG B O 1
ATOM 8928 N N . TYR B 1 449 ? -4.043 -4.961 -8.023 1 98.75 449 TYR B N 1
ATOM 8929 C CA . TYR B 1 449 ? -5.473 -5.137 -8.25 1 98.75 449 TYR B CA 1
ATOM 8930 C C . TYR B 1 449 ? -5.883 -6.59 -8.031 1 98.75 449 TYR B C 1
ATOM 8932 O O . TYR B 1 449 ? -6.91 -6.863 -7.402 1 98.75 449 TYR B O 1
ATOM 8940 N N . ILE B 1 450 ? -5.145 -7.52 -8.523 1 98.81 450 ILE B N 1
ATOM 8941 C CA . ILE B 1 450 ? -5.59 -8.906 -8.477 1 98.81 450 ILE B CA 1
ATOM 8942 C C . ILE B 1 450 ? -5.535 -9.422 -7.035 1 98.81 450 ILE B C 1
ATOM 8944 O O . ILE B 1 450 ? -6.379 -10.219 -6.625 1 98.81 450 ILE B O 1
ATOM 8948 N N . VAL B 1 451 ? -4.555 -9 -6.246 1 98.88 451 VAL B N 1
ATOM 8949 C CA . VAL B 1 451 ? -4.523 -9.344 -4.828 1 98.88 451 VAL B CA 1
ATOM 8950 C C . VAL B 1 451 ? -5.719 -8.711 -4.117 1 98.88 451 VAL B C 1
ATOM 8952 O O . VAL B 1 451 ? -6.398 -9.375 -3.332 1 98.88 451 VAL B O 1
ATOM 8955 N N . ALA B 1 452 ? -5.973 -7.469 -4.434 1 98.88 452 ALA B N 1
ATOM 8956 C CA . ALA B 1 452 ? -7.09 -6.746 -3.828 1 98.88 452 ALA B CA 1
ATOM 8957 C C . ALA B 1 452 ? -8.422 -7.387 -4.203 1 98.88 452 ALA B C 1
ATOM 8959 O O . ALA B 1 452 ? -9.328 -7.477 -3.371 1 98.88 452 ALA B O 1
ATOM 8960 N N . GLU B 1 453 ? -8.57 -7.73 -5.445 1 98.81 453 GLU B N 1
ATOM 8961 C CA . GLU B 1 453 ? -9.812 -8.344 -5.891 1 98.81 453 GLU B CA 1
ATOM 8962 C C . GLU B 1 453 ? -10.055 -9.68 -5.191 1 98.81 453 GLU B C 1
ATOM 8964 O O . GLU B 1 453 ? -11.188 -9.992 -4.816 1 98.81 453 GLU B O 1
ATOM 8969 N N . ALA B 1 454 ? -8.969 -10.492 -5.102 1 98.81 454 ALA B N 1
ATOM 8970 C CA . ALA B 1 454 ? -9.109 -11.742 -4.359 1 98.81 454 ALA B CA 1
ATOM 8971 C C . ALA B 1 454 ? -9.578 -11.477 -2.93 1 98.81 454 ALA B C 1
ATOM 8973 O O . ALA B 1 454 ? -10.445 -12.188 -2.414 1 98.81 454 ALA B O 1
ATOM 8974 N N . TYR B 1 455 ? -8.992 -10.5 -2.27 1 98.81 455 TYR B N 1
ATOM 8975 C CA . TYR B 1 455 ? -9.375 -10.117 -0.915 1 98.81 455 TYR B CA 1
ATOM 8976 C C . TYR B 1 455 ? -10.836 -9.688 -0.861 1 98.81 455 TYR B C 1
ATOM 8978 O O . TYR B 1 455 ? -11.57 -10.086 0.045 1 98.81 455 TYR B O 1
ATOM 8986 N N . ARG B 1 456 ? -11.266 -8.906 -1.844 1 98.5 456 ARG B N 1
ATOM 8987 C CA . ARG B 1 456 ? -12.648 -8.438 -1.948 1 98.5 456 ARG B CA 1
ATOM 8988 C C . ARG B 1 456 ? -13.609 -9.609 -2.109 1 98.5 456 ARG B C 1
ATOM 8990 O O . ARG B 1 456 ? -14.672 -9.633 -1.488 1 98.5 456 ARG B O 1
ATOM 8997 N N . ASN B 1 457 ? -13.219 -10.508 -2.943 1 98.69 457 ASN B N 1
ATOM 8998 C CA . ASN B 1 457 ? -14.07 -11.664 -3.191 1 98.69 457 ASN B CA 1
ATOM 8999 C C . ASN B 1 457 ? -14.227 -12.523 -1.938 1 98.69 457 ASN B C 1
ATOM 9001 O O . ASN B 1 457 ? -15.312 -13.039 -1.665 1 98.69 457 ASN B O 1
ATOM 9005 N N . LEU B 1 458 ? -13.18 -12.727 -1.167 1 98.81 458 LEU B N 1
ATOM 9006 C CA . LEU B 1 458 ? -13.273 -13.453 0.095 1 98.81 458 LEU B CA 1
ATOM 9007 C C . LEU B 1 458 ? -14.211 -12.742 1.062 1 98.81 458 LEU B C 1
ATOM 9009 O O . LEU B 1 458 ? -14.992 -13.383 1.767 1 98.81 458 LEU B O 1
ATOM 9013 N N . ALA B 1 459 ? -14.18 -11.422 1.093 1 98.88 459 ALA B N 1
ATOM 9014 C CA . ALA B 1 459 ? -14.992 -10.625 2.008 1 98.88 459 ALA B CA 1
ATOM 9015 C C . ALA B 1 459 ? -16.484 -10.836 1.75 1 98.88 459 ALA B C 1
ATOM 9017 O O . ALA B 1 459 ? -17.297 -10.766 2.674 1 98.88 459 ALA B O 1
ATOM 9018 N N . THR B 1 460 ? -16.875 -11.102 0.507 1 98.75 460 THR B N 1
ATOM 9019 C CA . THR B 1 460 ? -18.281 -11.25 0.14 1 98.75 460 THR B CA 1
ATOM 9020 C C . THR B 1 460 ? -18.906 -12.422 0.873 1 98.75 460 THR B C 1
ATOM 9022 O O . THR B 1 460 ? -20.141 -12.523 0.958 1 98.75 460 THR B O 1
ATOM 9025 N N . VAL B 1 461 ? -18.078 -13.352 1.377 1 98.75 461 VAL B N 1
ATOM 9026 C CA . VAL B 1 461 ? -18.641 -14.484 2.096 1 98.75 461 VAL B CA 1
ATOM 9027 C C . VAL B 1 461 ? -18.234 -14.414 3.568 1 98.75 461 VAL B C 1
ATOM 9029 O O . VAL B 1 461 ? -18.328 -15.414 4.289 1 98.75 461 VAL B O 1
ATOM 9032 N N . GLY B 1 462 ? -17.703 -13.273 4 1 98.81 462 GLY B N 1
ATOM 9033 C CA . GLY B 1 462 ? -17.422 -13.031 5.41 1 98.81 462 GLY B CA 1
ATOM 9034 C C . GLY B 1 462 ? -16.031 -13.43 5.824 1 98.81 462 GLY B C 1
ATOM 9035 O O . GLY B 1 462 ? -15.742 -13.57 7.016 1 98.81 462 GLY B O 1
ATOM 9036 N N . ALA B 1 463 ? -15.102 -13.648 4.879 1 98.88 463 ALA B N 1
ATOM 9037 C CA . ALA B 1 463 ? -13.773 -14.164 5.191 1 98.88 463 ALA B CA 1
ATOM 9038 C C . ALA B 1 463 ? -12.719 -13.07 5.062 1 98.88 463 ALA B C 1
ATOM 9040 O O . ALA B 1 463 ? -12.875 -12.133 4.277 1 98.88 463 ALA B O 1
ATOM 9041 N N . LYS B 1 464 ? -11.711 -13.172 5.84 1 98.56 464 LYS B N 1
ATOM 9042 C CA . LYS B 1 464 ? -10.516 -12.336 5.754 1 98.56 464 LYS B CA 1
ATOM 9043 C C . LYS B 1 464 ? -9.328 -13.133 5.219 1 98.56 464 LYS B C 1
ATOM 9045 O O . LYS B 1 464 ? -9.062 -14.242 5.672 1 98.56 464 LYS B O 1
ATOM 9050 N N . GLY B 1 465 ? -8.602 -12.555 4.23 1 98.44 465 GLY B N 1
ATOM 9051 C CA . GLY B 1 465 ? -7.457 -13.234 3.65 1 98.44 465 GLY B CA 1
ATOM 9052 C C . GLY B 1 465 ? -6.355 -13.516 4.656 1 98.44 465 GLY B C 1
ATOM 9053 O O . GLY B 1 465 ? -6.09 -12.695 5.539 1 98.44 465 GLY B O 1
ATOM 9054 N N . ILE B 1 466 ? -5.641 -14.695 4.531 1 98.06 466 ILE B N 1
ATOM 9055 C CA . ILE B 1 466 ? -4.605 -15.023 5.5 1 98.06 466 ILE B CA 1
ATOM 9056 C C . ILE B 1 466 ? -3.307 -15.375 4.773 1 98.06 466 ILE B C 1
ATOM 9058 O O . ILE B 1 466 ? -2.232 -15.383 5.379 1 98.06 466 ILE B O 1
ATOM 9062 N N . GLY B 1 467 ? -3.389 -15.672 3.457 1 97.56 467 GLY B N 1
ATOM 9063 C CA . GLY B 1 467 ? -2.195 -16.016 2.703 1 97.56 467 GLY B CA 1
ATOM 9064 C C . GLY B 1 467 ? -2.455 -16.203 1.219 1 97.56 467 GLY B C 1
ATOM 9065 O O . GLY B 1 467 ? -3.598 -16.406 0.803 1 97.56 467 GLY B O 1
ATOM 9066 N N . VAL B 1 468 ? -1.394 -16.125 0.404 1 97.69 468 VAL B N 1
ATOM 9067 C CA . VAL B 1 468 ? -1.518 -16.109 -1.05 1 97.69 468 VAL B CA 1
ATOM 9068 C C . VAL B 1 468 ? -0.479 -17.047 -1.67 1 97.69 468 VAL B C 1
ATOM 9070 O O . VAL B 1 468 ? 0.636 -17.172 -1.157 1 97.69 468 VAL B O 1
ATOM 9073 N N . VAL B 1 469 ? -0.84 -17.734 -2.707 1 97.19 469 VAL B N 1
ATOM 9074 C CA . VAL B 1 469 ? 0.114 -18.297 -3.654 1 97.19 469 VAL B CA 1
ATOM 9075 C C . VAL B 1 469 ? -0.042 -17.609 -5.012 1 97.19 469 VAL B C 1
ATOM 9077 O O . VAL B 1 469 ? -1.142 -17.188 -5.383 1 97.19 469 VAL B O 1
ATOM 9080 N N . ASP B 1 470 ? 1.072 -17.484 -5.734 1 96.88 470 ASP B N 1
ATOM 9081 C CA . ASP B 1 470 ? 1.026 -16.75 -7 1 96.88 470 ASP B CA 1
ATOM 9082 C C . ASP B 1 470 ? 1.482 -17.641 -8.156 1 96.88 470 ASP B C 1
ATOM 9084 O O . ASP B 1 470 ? 2.145 -18.656 -7.949 1 96.88 470 ASP B O 1
ATOM 9088 N N . HIS B 1 471 ? 1.094 -17.312 -9.328 1 97.69 471 HIS B N 1
ATOM 9089 C CA . HIS B 1 471 ? 1.617 -17.844 -10.578 1 97.69 471 HIS B CA 1
ATOM 9090 C C . HIS B 1 471 ? 1.856 -16.734 -11.594 1 97.69 471 HIS B C 1
ATOM 9092 O O . HIS B 1 471 ? 0.907 -16.109 -12.07 1 97.69 471 HIS B O 1
ATOM 9098 N N . LEU B 1 472 ? 3.076 -16.5 -11.922 1 98.25 472 LEU B N 1
ATOM 9099 C CA . LEU B 1 472 ? 3.471 -15.414 -12.812 1 98.25 472 LEU B CA 1
ATOM 9100 C C . LEU B 1 472 ? 3.701 -15.93 -14.227 1 98.25 472 LEU B C 1
ATOM 9102 O O . LEU B 1 472 ? 4.703 -16.594 -14.5 1 98.25 472 LEU B O 1
ATOM 9106 N N . GLN B 1 473 ? 2.83 -15.57 -15.156 1 98.12 473 GLN B N 1
ATOM 9107 C CA . GLN B 1 473 ? 2.865 -16.094 -16.516 1 98.12 473 GLN B CA 1
ATOM 9108 C C . GLN B 1 473 ? 3.119 -14.992 -17.531 1 98.12 473 GLN B C 1
ATOM 9110 O O . GLN B 1 473 ? 2.289 -14.094 -17.703 1 98.12 473 GLN B O 1
ATOM 9115 N N . PHE B 1 474 ? 4.195 -15.008 -18.203 1 97.88 474 PHE B N 1
ATOM 9116 C CA . PHE B 1 474 ? 4.637 -13.961 -19.109 1 97.88 474 PHE B CA 1
ATOM 9117 C C . PHE B 1 474 ? 5.316 -14.57 -20.328 1 97.88 474 PHE B C 1
ATOM 9119 O O . PHE B 1 474 ? 5.5 -15.781 -20.406 1 97.88 474 PHE B O 1
ATOM 9126 N N . GLY B 1 475 ? 5.621 -13.734 -21.406 1 97.12 475 GLY B N 1
ATOM 9127 C CA . GLY B 1 475 ? 6.387 -14.172 -22.562 1 97.12 475 GLY B CA 1
ATOM 9128 C C . GLY B 1 475 ? 7.867 -14.344 -22.266 1 97.12 475 GLY B C 1
ATOM 9129 O O . GLY B 1 475 ? 8.25 -14.656 -21.141 1 97.12 475 GLY B O 1
ATOM 9130 N N . ASP B 1 476 ? 8.711 -14.211 -23.25 1 96.56 476 ASP B N 1
ATOM 9131 C CA . ASP B 1 476 ? 10.156 -14.367 -23.156 1 96.56 476 ASP B CA 1
ATOM 9132 C C . ASP B 1 476 ? 10.773 -13.25 -22.328 1 96.56 476 ASP B C 1
ATOM 9134 O O . ASP B 1 476 ? 10.711 -12.078 -22.703 1 96.56 476 ASP B O 1
ATOM 9138 N N . PRO B 1 477 ? 11.383 -13.625 -21.172 1 96.88 477 PRO B N 1
ATOM 9139 C CA . PRO B 1 477 ? 11.922 -12.594 -20.281 1 96.88 477 PRO B CA 1
ATOM 9140 C C . PRO B 1 477 ? 13.07 -11.812 -20.922 1 96.88 477 PRO B C 1
ATOM 9142 O O . PRO B 1 477 ? 13.445 -10.742 -20.422 1 96.88 477 PRO B O 1
ATOM 9145 N N . LYS B 1 478 ? 13.672 -12.289 -22.016 1 95.94 478 LYS B N 1
ATOM 9146 C CA . LYS B 1 478 ? 14.758 -11.586 -22.703 1 95.94 478 LYS B CA 1
ATOM 9147 C C . LYS B 1 478 ? 14.234 -10.375 -23.469 1 95.94 478 LYS B C 1
ATOM 9149 O O . LYS B 1 478 ? 15 -9.492 -23.844 1 95.94 478 LYS B O 1
ATOM 9154 N N . LYS B 1 479 ? 12.945 -10.383 -23.766 1 96.88 479 LYS B N 1
ATOM 9155 C CA . LYS B 1 479 ? 12.328 -9.203 -24.375 1 96.88 479 LYS B CA 1
ATOM 9156 C C . LYS B 1 479 ? 12.094 -8.109 -23.328 1 96.88 479 LYS B C 1
ATOM 9158 O O . LYS B 1 479 ? 11.359 -8.305 -22.359 1 96.88 479 LYS B O 1
ATOM 9163 N N . PRO B 1 480 ? 12.594 -6.965 -23.547 1 96.69 480 PRO B N 1
ATOM 9164 C CA . PRO B 1 480 ? 12.625 -5.934 -22.516 1 96.69 480 PRO B CA 1
ATOM 9165 C C . PRO B 1 480 ? 11.234 -5.516 -22.047 1 96.69 480 PRO B C 1
ATOM 9167 O O . PRO B 1 480 ? 11.023 -5.258 -20.859 1 96.69 480 PRO B O 1
ATOM 9170 N N . GLU B 1 481 ? 10.281 -5.387 -22.969 1 96.62 481 GLU B N 1
ATOM 9171 C CA . GLU B 1 481 ? 8.93 -4.973 -22.594 1 96.62 481 GLU B CA 1
ATOM 9172 C C . GLU B 1 481 ? 8.242 -6.031 -21.734 1 96.62 481 GLU B C 1
ATOM 9174 O O . GLU B 1 481 ? 7.504 -5.703 -20.812 1 96.62 481 GLU B O 1
ATOM 9179 N N . VAL B 1 482 ? 8.477 -7.348 -22.047 1 97.5 482 VAL B N 1
ATOM 9180 C CA . VAL B 1 482 ? 7.91 -8.453 -21.266 1 97.5 482 VAL B CA 1
ATOM 9181 C C . VAL B 1 482 ? 8.492 -8.453 -19.859 1 97.5 482 VAL B C 1
ATOM 9183 O O . VAL B 1 482 ? 7.762 -8.602 -18.875 1 97.5 482 VAL B O 1
ATOM 9186 N N . TYR B 1 483 ? 9.812 -8.258 -19.859 1 97.75 483 TYR B N 1
ATOM 9187 C CA . TYR B 1 483 ? 10.484 -8.289 -18.562 1 97.75 483 TYR B CA 1
ATOM 9188 C C . TYR B 1 483 ? 10.055 -7.105 -17.703 1 97.75 483 TYR B C 1
ATOM 9190 O O . TYR B 1 483 ? 9.93 -7.234 -16.484 1 97.75 483 TYR B O 1
ATOM 9198 N N . TYR B 1 484 ? 9.812 -5.961 -18.344 1 96.94 484 TYR B N 1
ATOM 9199 C CA . TYR B 1 484 ? 9.297 -4.797 -17.625 1 96.94 484 TYR B CA 1
ATOM 9200 C C . TYR B 1 484 ? 7.957 -5.113 -16.969 1 96.94 484 TYR B C 1
ATOM 9202 O O . TYR B 1 484 ? 7.75 -4.82 -15.789 1 96.94 484 TYR B O 1
ATOM 9210 N N . GLN B 1 485 ? 7.059 -5.668 -17.703 1 97.56 485 GLN B N 1
ATOM 9211 C CA . GLN B 1 485 ? 5.734 -6.016 -17.203 1 97.56 485 GLN B CA 1
ATOM 9212 C C . GLN B 1 485 ? 5.824 -7.012 -16.047 1 97.56 485 GLN B C 1
ATOM 9214 O O . GLN B 1 485 ? 5.086 -6.906 -15.062 1 97.56 485 GLN B O 1
ATOM 9219 N N . PHE B 1 486 ? 6.797 -7.922 -16.188 1 98.19 486 PHE B N 1
ATOM 9220 C CA . PHE B 1 486 ? 7.02 -8.914 -15.148 1 98.19 486 PHE B CA 1
ATOM 9221 C C . PHE B 1 486 ? 7.457 -8.25 -13.852 1 98.19 486 PHE B C 1
ATOM 9223 O O . PHE B 1 486 ? 6.848 -8.469 -12.805 1 98.19 486 PHE B O 1
ATOM 9230 N N . VAL B 1 487 ? 8.398 -7.418 -13.914 1 97.88 487 VAL B N 1
ATOM 9231 C CA . VAL B 1 487 ? 8.953 -6.77 -12.734 1 97.88 487 VAL B CA 1
ATOM 9232 C C . VAL B 1 487 ? 7.891 -5.898 -12.07 1 97.88 487 VAL B C 1
ATOM 9234 O O . VAL B 1 487 ? 7.711 -5.945 -10.852 1 97.88 487 VAL B O 1
ATOM 9237 N N . GLU B 1 488 ? 7.164 -5.168 -12.844 1 97.56 488 GLU B N 1
ATOM 9238 C CA . GLU B 1 488 ? 6.137 -4.277 -12.312 1 97.56 488 GLU B CA 1
ATOM 9239 C C . GLU B 1 488 ? 5.016 -5.066 -11.641 1 97.56 488 GLU B C 1
ATOM 9241 O O . GLU B 1 488 ? 4.512 -4.664 -10.586 1 97.56 488 GLU B O 1
ATOM 9246 N N . ALA B 1 489 ? 4.633 -6.176 -12.242 1 98.5 489 ALA B N 1
ATOM 9247 C CA . ALA B 1 489 ? 3.596 -7.016 -11.641 1 98.5 489 ALA B CA 1
ATOM 9248 C C . ALA B 1 489 ? 4.035 -7.535 -10.273 1 98.5 489 ALA B C 1
ATOM 9250 O O . ALA B 1 489 ? 3.248 -7.539 -9.32 1 98.5 489 ALA B O 1
ATOM 9251 N N . VAL B 1 490 ? 5.289 -7.973 -10.234 1 98.31 490 VAL B N 1
ATOM 9252 C CA . VAL B 1 490 ? 5.84 -8.492 -8.992 1 98.31 490 VAL B CA 1
ATOM 9253 C C . VAL B 1 490 ? 5.809 -7.406 -7.918 1 98.31 490 VAL B C 1
ATOM 9255 O O . VAL B 1 490 ? 5.441 -7.668 -6.77 1 98.31 490 VAL B O 1
ATOM 9258 N N . ARG B 1 491 ? 6.141 -6.188 -8.289 1 98.19 491 ARG B N 1
ATOM 9259 C CA . ARG B 1 491 ? 6.129 -5.074 -7.348 1 98.19 491 ARG B CA 1
ATOM 9260 C C . ARG B 1 491 ? 4.723 -4.816 -6.82 1 98.19 491 ARG B C 1
ATOM 9262 O O . ARG B 1 491 ? 4.531 -4.602 -5.621 1 98.19 491 ARG B O 1
ATOM 9269 N N . GLY B 1 492 ? 3.76 -4.828 -7.715 1 98.69 492 GLY B N 1
ATOM 9270 C CA . GLY B 1 492 ? 2.377 -4.621 -7.312 1 98.69 492 GLY B CA 1
ATOM 9271 C C . GLY B 1 492 ? 1.856 -5.699 -6.383 1 98.69 492 GLY B C 1
ATOM 9272 O O . GLY B 1 492 ? 1.222 -5.398 -5.371 1 98.69 492 GLY B O 1
ATOM 9273 N N . ILE B 1 493 ? 2.139 -6.957 -6.711 1 98.75 493 ILE B N 1
ATOM 9274 C CA . ILE B 1 493 ? 1.685 -8.086 -5.906 1 98.75 493 ILE B CA 1
ATOM 9275 C C . ILE B 1 493 ? 2.312 -8.016 -4.516 1 98.75 493 ILE B C 1
ATOM 9277 O O . ILE B 1 493 ? 1.624 -8.195 -3.51 1 98.75 493 ILE B O 1
ATOM 9281 N N . ALA B 1 494 ? 3.604 -7.75 -4.5 1 98.5 494 ALA B N 1
ATOM 9282 C CA . ALA B 1 494 ? 4.32 -7.652 -3.23 1 98.5 494 ALA B CA 1
ATOM 9283 C C . ALA B 1 494 ? 3.705 -6.582 -2.334 1 98.5 494 ALA B C 1
ATOM 9285 O O . ALA B 1 494 ? 3.486 -6.812 -1.143 1 98.5 494 ALA B O 1
ATOM 9286 N N . GLU B 1 495 ? 3.449 -5.465 -2.887 1 98.62 495 GLU B N 1
ATOM 9287 C CA . GLU B 1 495 ? 2.91 -4.328 -2.145 1 98.62 495 GLU B CA 1
ATOM 9288 C C . GLU B 1 495 ? 1.54 -4.652 -1.557 1 98.62 495 GLU B C 1
ATOM 9290 O O . GLU B 1 495 ? 1.305 -4.441 -0.365 1 98.62 495 GLU B O 1
ATOM 9295 N N . ALA B 1 496 ? 0.628 -5.102 -2.355 1 98.81 496 ALA B N 1
ATOM 9296 C CA . ALA B 1 496 ? -0.729 -5.395 -1.903 1 98.81 496 ALA B CA 1
ATOM 9297 C C . ALA B 1 496 ? -0.734 -6.523 -0.876 1 98.81 496 ALA B C 1
ATOM 9299 O O . ALA B 1 496 ? -1.484 -6.477 0.103 1 98.81 496 ALA B O 1
ATOM 9300 N N . SER B 1 497 ? 0.103 -7.547 -1.108 1 98.5 497 SER B N 1
ATOM 9301 C CA . SER B 1 497 ? 0.154 -8.68 -0.185 1 98.5 497 SER B CA 1
ATOM 9302 C C . SER B 1 497 ? 0.61 -8.234 1.202 1 98.5 497 SER B C 1
ATOM 9304 O O . SER B 1 497 ? 0.041 -8.656 2.211 1 98.5 497 SER B O 1
ATOM 9306 N N . LYS B 1 498 ? 1.613 -7.438 1.22 1 98.12 498 LYS B N 1
ATOM 9307 C CA . LYS B 1 498 ? 2.07 -6.918 2.506 1 98.12 498 LYS B CA 1
ATOM 9308 C C . LYS B 1 498 ? 1.005 -6.043 3.158 1 98.12 498 LYS B C 1
ATOM 9310 O O . LYS B 1 498 ? 0.772 -6.137 4.367 1 98.12 498 LYS B O 1
ATOM 9315 N N . TYR B 1 499 ? 0.4 -5.176 2.404 1 98.31 499 TYR B N 1
ATOM 9316 C CA . TYR B 1 499 ? -0.596 -4.246 2.924 1 98.31 499 TYR B CA 1
ATOM 9317 C C . TYR B 1 499 ? -1.728 -4.992 3.621 1 98.31 499 TYR B C 1
ATOM 9319 O O . TYR B 1 499 ? -2.172 -4.59 4.699 1 98.31 499 TYR B O 1
ATOM 9327 N N . PHE B 1 500 ? -2.242 -6.078 3.012 1 98.25 500 PHE B N 1
ATOM 9328 C CA . PHE B 1 500 ? -3.393 -6.812 3.52 1 98.25 500 PHE B CA 1
ATOM 9329 C C . PHE B 1 500 ? -2.967 -7.805 4.598 1 98.25 500 PHE B C 1
ATOM 9331 O O . PHE B 1 500 ? -3.811 -8.445 5.227 1 98.25 500 PHE B O 1
ATOM 9338 N N . GLY B 1 501 ? -1.687 -7.988 4.836 1 97.06 501 GLY B N 1
ATOM 9339 C CA . GLY B 1 501 ? -1.214 -8.992 5.773 1 97.06 501 GLY B CA 1
ATOM 9340 C C . GLY B 1 501 ? -1.425 -10.414 5.277 1 97.06 501 GLY B C 1
ATOM 9341 O O . GLY B 1 501 ? -1.806 -11.297 6.051 1 97.06 501 GLY B O 1
ATOM 9342 N N . THR B 1 502 ? -1.253 -10.594 3.996 1 97.88 502 THR B N 1
ATOM 9343 C CA . THR B 1 502 ? -1.415 -11.891 3.355 1 97.88 502 THR B CA 1
ATOM 9344 C C . THR B 1 502 ? -0.109 -12.344 2.705 1 97.88 502 THR B C 1
ATOM 9346 O O . THR B 1 502 ? 0.063 -12.211 1.492 1 97.88 502 THR B O 1
ATOM 9349 N N . PRO B 1 503 ? 0.792 -12.953 3.404 1 96.62 503 PRO B N 1
ATOM 9350 C CA . PRO B 1 503 ? 2.104 -13.336 2.879 1 96.62 503 PRO B CA 1
ATOM 9351 C C . PRO B 1 503 ? 2.004 -14.305 1.704 1 96.62 503 PRO B C 1
ATOM 9353 O O . PRO B 1 503 ? 1.04 -15.07 1.609 1 96.62 503 PRO B O 1
ATOM 9356 N N . ILE B 1 504 ? 2.984 -14.234 0.832 1 96.75 504 ILE B N 1
ATOM 9357 C CA . ILE B 1 504 ? 3.119 -15.188 -0.265 1 96.75 504 ILE B CA 1
ATOM 9358 C C . ILE B 1 504 ? 3.816 -16.453 0.233 1 96.75 504 ILE B C 1
ATOM 9360 O O . ILE B 1 504 ? 5.016 -16.438 0.524 1 96.75 504 ILE B O 1
ATOM 9364 N N . VAL B 1 505 ? 3.127 -17.531 0.256 1 95.06 505 VAL B N 1
ATOM 9365 C CA . VAL B 1 505 ? 3.67 -18.719 0.906 1 95.06 505 VAL B CA 1
ATOM 9366 C C . VAL B 1 505 ? 4.102 -19.734 -0.15 1 95.06 505 VAL B C 1
ATOM 9368 O O . VAL B 1 505 ? 4.551 -20.844 0.183 1 95.06 505 VAL B O 1
ATOM 9371 N N . GLY B 1 506 ? 3.957 -19.359 -1.4 1 92.69 506 GLY B N 1
ATOM 9372 C CA . GLY B 1 506 ? 4.363 -20.188 -2.523 1 92.69 506 GLY B CA 1
ATOM 9373 C C . GLY B 1 506 ? 3.982 -19.609 -3.869 1 92.69 506 GLY B C 1
ATOM 9374 O O . GLY B 1 506 ? 3.203 -18.656 -3.936 1 92.69 506 GLY B O 1
ATOM 9375 N N . GLY B 1 507 ? 4.523 -20.172 -4.898 1 91.12 507 GLY B N 1
ATOM 9376 C CA . GLY B 1 507 ? 4.18 -19.672 -6.219 1 91.12 507 GLY B CA 1
ATOM 9377 C C . GLY B 1 507 ? 4.949 -20.359 -7.332 1 91.12 507 GLY B C 1
ATOM 9378 O O . GLY B 1 507 ? 5.633 -21.359 -7.098 1 91.12 507 GLY B O 1
ATOM 9379 N N . LYS B 1 508 ? 4.629 -19.938 -8.523 1 93.31 508 LYS B N 1
ATOM 9380 C CA . LYS B 1 508 ? 5.223 -20.453 -9.758 1 93.31 508 LYS B CA 1
ATOM 9381 C C . LYS B 1 508 ? 5.438 -19.344 -10.773 1 93.31 508 LYS B C 1
ATOM 9383 O O . LYS B 1 508 ? 4.734 -18.328 -10.742 1 93.31 508 LYS B O 1
ATOM 9388 N N . VAL B 1 509 ? 6.516 -19.516 -11.555 1 95.5 509 VAL B N 1
ATOM 9389 C CA . VAL B 1 509 ? 6.746 -18.594 -12.672 1 95.5 509 VAL B CA 1
ATOM 9390 C C . VAL B 1 509 ? 6.785 -19.375 -13.984 1 95.5 509 VAL B C 1
ATOM 9392 O O . VAL B 1 509 ? 7.453 -20.406 -14.078 1 95.5 509 VAL B O 1
ATOM 9395 N N . SER B 1 510 ? 6.047 -18.969 -14.898 1 95.81 510 SER B N 1
ATOM 9396 C CA . SER B 1 510 ? 6.035 -19.547 -16.234 1 95.81 510 SER B CA 1
ATOM 9397 C C . SER B 1 510 ? 6.316 -18.5 -17.297 1 95.81 510 SER B C 1
ATOM 9399 O O . SER B 1 510 ? 5.43 -17.719 -17.672 1 95.81 510 SER B O 1
ATOM 9401 N N . PHE B 1 511 ? 7.531 -18.469 -17.859 1 95.25 511 PHE B N 1
ATOM 9402 C CA . PHE B 1 511 ? 7.906 -17.594 -18.953 1 95.25 511 PHE B CA 1
ATOM 9403 C C . PHE B 1 511 ? 7.719 -18.312 -20.297 1 95.25 511 PHE B C 1
ATOM 9405 O O . PHE B 1 511 ? 7.273 -19.453 -20.344 1 95.25 511 PHE B O 1
ATOM 9412 N N . TYR B 1 512 ? 7.945 -17.656 -21.391 1 93.69 512 TYR B N 1
ATOM 9413 C CA . TYR B 1 512 ? 7.988 -18.141 -22.766 1 93.69 512 TYR B CA 1
ATOM 9414 C C . TYR B 1 512 ? 6.598 -18.547 -23.25 1 93.69 512 TYR B C 1
ATOM 9416 O O . TYR B 1 512 ? 6.465 -19.438 -24.094 1 93.69 512 TYR B O 1
ATOM 9424 N N . ASN B 1 513 ? 5.578 -18 -22.609 1 95.69 513 ASN B N 1
ATOM 9425 C CA . ASN B 1 513 ? 4.227 -18.141 -23.141 1 95.69 513 ASN B CA 1
ATOM 9426 C C . ASN B 1 513 ? 4 -17.266 -24.359 1 95.69 513 ASN B C 1
ATOM 9428 O O . ASN B 1 513 ? 3.434 -16.172 -24.25 1 95.69 513 ASN B O 1
ATOM 9432 N N . GLU B 1 514 ? 4.445 -17.781 -25.484 1 94 514 GLU B N 1
ATOM 9433 C CA . GLU B 1 514 ? 4.367 -17.062 -26.75 1 94 514 GLU B CA 1
ATOM 9434 C C . GLU B 1 514 ? 3.824 -17.953 -27.859 1 94 514 GLU B C 1
ATOM 9436 O O . GLU B 1 514 ? 3.865 -19.188 -27.766 1 94 514 GLU B O 1
ATOM 9441 N N . ASN B 1 515 ? 3.186 -17.328 -28.891 1 90.38 515 ASN B N 1
ATOM 9442 C CA . ASN B 1 515 ? 2.713 -18.109 -30.031 1 90.38 515 ASN B CA 1
ATOM 9443 C C . ASN B 1 515 ? 3.844 -18.422 -31 1 90.38 515 ASN B C 1
ATOM 9445 O O . ASN B 1 515 ? 5.008 -18.109 -30.719 1 90.38 515 ASN B O 1
ATOM 9449 N N . LYS B 1 516 ? 3.514 -19.062 -32.031 1 84.19 516 LYS B N 1
ATOM 9450 C CA . LYS B 1 516 ? 4.496 -19.516 -33.031 1 84.19 516 LYS B CA 1
ATOM 9451 C C . LYS B 1 516 ? 5.238 -18.344 -33.656 1 84.19 516 LYS B C 1
ATOM 9453 O O . LYS B 1 516 ? 6.375 -18.5 -34.125 1 84.19 516 LYS B O 1
ATOM 9458 N N . GLU B 1 517 ? 4.598 -17.203 -33.656 1 91.19 517 GLU B N 1
ATOM 9459 C CA . GLU B 1 517 ? 5.199 -16.016 -34.25 1 91.19 517 GLU B CA 1
ATOM 9460 C C . GLU B 1 517 ? 6.051 -15.258 -33.219 1 91.19 517 GLU B C 1
ATOM 9462 O O . GLU B 1 517 ? 6.637 -14.219 -33.531 1 91.19 517 GLU B O 1
ATOM 9467 N N . GLY B 1 518 ? 6.121 -15.742 -32.062 1 91.06 518 GLY B N 1
ATOM 9468 C CA . GLY B 1 518 ? 6.926 -15.109 -31.047 1 91.06 518 GLY B CA 1
ATOM 9469 C C . GLY B 1 518 ? 6.195 -13.992 -30.328 1 91.06 518 GLY B C 1
ATOM 9470 O O . GLY B 1 518 ? 6.812 -13.195 -29.609 1 91.06 518 GLY B O 1
ATOM 9471 N N . LYS B 1 519 ? 4.965 -13.844 -30.578 1 94.62 519 LYS B N 1
ATOM 9472 C CA . LYS B 1 519 ? 4.164 -12.844 -29.875 1 94.62 519 LYS B CA 1
ATOM 9473 C C . LYS B 1 519 ? 3.732 -13.359 -28.5 1 94.62 519 LYS B C 1
ATOM 9475 O O . LYS B 1 519 ? 3.145 -14.438 -28.391 1 94.62 519 LYS B O 1
ATOM 9480 N N . PRO B 1 520 ? 4.039 -12.633 -27.484 1 96.19 520 PRO B N 1
ATOM 9481 C CA . PRO B 1 520 ? 3.668 -13.086 -26.141 1 96.19 520 PRO B CA 1
ATOM 9482 C C . PRO B 1 520 ? 2.164 -13.016 -25.875 1 96.19 520 PRO B C 1
ATOM 9484 O O . PRO B 1 520 ? 1.464 -12.227 -26.531 1 96.19 520 PRO B O 1
ATOM 9487 N N . ILE B 1 521 ? 1.683 -13.828 -24.969 1 96.69 521 ILE B N 1
ATOM 9488 C CA . ILE B 1 521 ? 0.35 -13.633 -24.406 1 96.69 521 ILE B CA 1
ATOM 9489 C C . ILE B 1 521 ? 0.303 -12.312 -23.656 1 96.69 521 ILE B C 1
ATOM 9491 O O . ILE B 1 521 ? 1.344 -11.719 -23.359 1 96.69 521 ILE B O 1
ATOM 9495 N N . LYS B 1 522 ? -0.944 -11.82 -23.375 1 96.75 522 LYS B N 1
ATOM 9496 C CA . LYS B 1 522 ? -1.031 -10.758 -22.375 1 96.75 522 LYS B CA 1
ATOM 9497 C C . LYS B 1 522 ? -0.407 -11.188 -21.062 1 96.75 522 LYS B C 1
ATOM 9499 O O . LYS B 1 522 ? -0.485 -12.359 -20.688 1 96.75 522 LYS B O 1
ATOM 9504 N N . PRO B 1 523 ? 0.335 -10.211 -20.344 1 97.88 523 PRO B N 1
ATOM 9505 C CA . PRO B 1 523 ? 0.807 -10.57 -19.016 1 97.88 523 PRO B CA 1
ATOM 9506 C C . PRO B 1 523 ? -0.312 -11.086 -18.109 1 97.88 523 PRO B C 1
ATOM 9508 O O . PRO B 1 523 ? -1.352 -10.438 -17.969 1 97.88 523 PRO B O 1
ATOM 9511 N N . THR B 1 524 ? -0.111 -12.258 -17.484 1 98.5 524 THR B N 1
ATOM 9512 C CA . THR B 1 524 ? -1.188 -12.891 -16.734 1 98.5 524 THR B CA 1
ATOM 9513 C C . THR B 1 524 ? -0.684 -13.367 -15.375 1 98.5 524 THR B C 1
ATOM 9515 O O . THR B 1 524 ? -0.661 -14.57 -15.109 1 98.5 524 THR B O 1
ATOM 9518 N N . PRO B 1 525 ? -0.332 -12.445 -14.516 1 98.62 525 PRO B N 1
ATOM 9519 C CA . PRO B 1 525 ? -0.173 -12.883 -13.125 1 98.62 525 PRO B CA 1
ATOM 9520 C C . PRO B 1 525 ? -1.494 -13.305 -12.484 1 98.62 525 PRO B C 1
ATOM 9522 O O . PRO B 1 525 ? -2.533 -12.688 -12.75 1 98.62 525 PRO B O 1
ATOM 9525 N N . LEU B 1 526 ? -1.41 -14.375 -11.734 1 98.44 526 LEU B N 1
ATOM 9526 C CA . LEU B 1 526 ? -2.557 -14.977 -11.062 1 98.44 526 LEU B CA 1
ATOM 9527 C C . LEU B 1 526 ? -2.258 -15.203 -9.578 1 98.44 526 LEU B C 1
ATOM 9529 O O . LEU B 1 526 ? -1.151 -15.617 -9.227 1 98.44 526 LEU B O 1
ATOM 9533 N N . VAL B 1 527 ? -3.229 -14.844 -8.703 1 98.5 527 VAL B N 1
ATOM 9534 C CA . VAL B 1 527 ? -3.061 -15.18 -7.293 1 98.5 527 VAL B CA 1
ATOM 9535 C C . VAL B 1 527 ? -4.23 -16.047 -6.824 1 98.5 527 VAL B C 1
ATOM 9537 O O . VAL B 1 527 ? -5.34 -15.938 -7.355 1 98.5 527 VAL B O 1
ATOM 9540 N N . VAL B 1 528 ? -3.963 -16.938 -5.941 1 98.56 528 VAL B N 1
ATOM 9541 C CA . VAL B 1 528 ? -4.977 -17.672 -5.184 1 98.56 528 VAL B CA 1
ATOM 9542 C C . VAL B 1 528 ? -4.844 -17.344 -3.697 1 98.56 528 VAL B C 1
ATOM 9544 O O . VAL B 1 528 ? -3.766 -17.484 -3.117 1 98.56 528 VAL B O 1
ATOM 9547 N N . MET B 1 529 ? -5.895 -16.875 -3.15 1 98.56 529 MET B N 1
ATOM 9548 C CA . MET B 1 529 ? -5.863 -16.438 -1.759 1 98.56 529 MET B CA 1
ATOM 9549 C C . MET B 1 529 ? -6.785 -17.297 -0.896 1 98.56 529 MET B C 1
ATOM 9551 O O . MET B 1 529 ? -7.898 -17.625 -1.31 1 98.56 529 MET B O 1
ATOM 9555 N N . ALA B 1 530 ? -6.266 -17.672 0.23 1 98.44 530 ALA B N 1
ATOM 9556 C CA . ALA B 1 530 ? -7.07 -18.328 1.256 1 98.44 530 ALA B CA 1
ATOM 9557 C C . ALA B 1 530 ? -7.445 -17.359 2.367 1 98.44 530 ALA B C 1
ATOM 9559 O O . ALA B 1 530 ? -6.66 -16.484 2.719 1 98.44 530 ALA B O 1
ATOM 9560 N N . GLY B 1 531 ? -8.656 -17.5 2.863 1 98.5 531 GLY B N 1
ATOM 9561 C CA . GLY B 1 531 ? -9.133 -16.672 3.955 1 98.5 531 GLY B CA 1
ATOM 9562 C C . GLY B 1 531 ? -9.992 -17.422 4.953 1 98.5 531 GLY B C 1
ATOM 9563 O O . GLY B 1 531 ? -10.516 -18.5 4.645 1 98.5 531 GLY B O 1
ATOM 9564 N N . LEU B 1 532 ? -10.133 -16.922 6.172 1 98.69 532 LEU B N 1
ATOM 9565 C CA . LEU B 1 532 ? -10.953 -17.531 7.219 1 98.69 532 LEU B CA 1
ATOM 9566 C C . LEU B 1 532 ? -12.195 -16.688 7.496 1 98.69 532 LEU B C 1
ATOM 9568 O O . LEU B 1 532 ? -12.109 -15.461 7.578 1 98.69 532 LEU B O 1
ATOM 9572 N N . VAL B 1 533 ? -13.297 -17.297 7.617 1 98.62 533 VAL B N 1
ATOM 9573 C CA . VAL B 1 533 ? -14.531 -16.609 8 1 98.62 533 VAL B CA 1
ATOM 9574 C C . VAL B 1 533 ? -14.414 -16.094 9.43 1 98.62 533 VAL B C 1
ATOM 9576 O O . VAL B 1 533 ? -13.984 -16.828 10.328 1 98.62 533 VAL B O 1
ATOM 9579 N N . GLN B 1 534 ? -14.742 -14.68 9.742 1 94.88 534 GLN B N 1
ATOM 9580 C CA . GLN B 1 534 ? -14.602 -14 11.023 1 94.88 534 GLN B CA 1
ATOM 9581 C C . GLN B 1 534 ? -15.852 -14.18 11.883 1 94.88 534 GLN B C 1
ATOM 9583 O O . GLN B 1 534 ? -16.516 -13.203 12.25 1 94.88 534 GLN B O 1
ATOM 9588 N N . ASP B 1 535 ? -16.672 -15.125 11.867 1 96.81 535 ASP B N 1
ATOM 9589 C CA . ASP B 1 535 ? -17.844 -15.375 12.695 1 96.81 535 ASP B CA 1
ATOM 9590 C C . ASP B 1 535 ? -18.953 -16.047 11.883 1 96.81 535 ASP B C 1
ATOM 9592 O O . ASP B 1 535 ? -19.188 -17.25 12.008 1 96.81 535 ASP B O 1
ATOM 9596 N N . LYS B 1 536 ? -19.578 -15.258 10.945 1 98.12 536 LYS B N 1
ATOM 9597 C CA . LYS B 1 536 ? -20.625 -15.789 10.086 1 98.12 536 LYS B CA 1
ATOM 9598 C C . LYS B 1 536 ? -20.234 -15.695 8.609 1 98.12 536 LYS B C 1
ATOM 9600 O O . LYS B 1 536 ? -19.422 -14.844 8.234 1 98.12 536 LYS B O 1
ATOM 9605 N N . PHE B 1 537 ? -20.75 -16.656 7.863 1 98.25 537 PHE B N 1
ATOM 9606 C CA . PHE B 1 537 ? -20.578 -16.531 6.418 1 98.25 537 PHE B CA 1
ATOM 9607 C C . PHE B 1 537 ? -21.906 -16.141 5.758 1 98.25 537 PHE B C 1
ATOM 9609 O O . PHE B 1 537 ? -22.969 -16.234 6.375 1 98.25 537 PHE B O 1
ATOM 9616 N N . LEU B 1 538 ? -21.844 -15.656 4.578 1 98.44 538 LEU B N 1
ATOM 9617 C CA . LEU B 1 538 ? -23.016 -15.211 3.834 1 98.44 538 LEU B CA 1
ATOM 9618 C C . LEU B 1 538 ? -23.281 -16.125 2.643 1 98.44 538 LEU B C 1
ATOM 9620 O O . LEU B 1 538 ? -22.406 -16.312 1.792 1 98.44 538 LEU B O 1
ATOM 9624 N N . ARG B 1 539 ? -24.391 -16.766 2.633 1 97.5 539 ARG B N 1
ATOM 9625 C CA . ARG B 1 539 ? -24.938 -17.375 1.421 1 97.5 539 ARG B CA 1
ATOM 9626 C C . ARG B 1 539 ? -25.875 -16.406 0.7 1 97.5 539 ARG B C 1
ATOM 9628 O O . ARG B 1 539 ? -26.906 -16.016 1.243 1 97.5 539 ARG B O 1
ATOM 9635 N N . PRO B 1 540 ? -25.562 -16 -0.5 1 97.81 540 PRO B N 1
ATOM 9636 C CA . PRO B 1 540 ? -26.312 -14.953 -1.179 1 97.81 540 PRO B CA 1
ATOM 9637 C C . PRO B 1 540 ? -27.797 -15.305 -1.344 1 97.81 540 PRO B C 1
ATOM 9639 O O . PRO B 1 540 ? -28.125 -16.438 -1.73 1 97.81 540 PRO B O 1
ATOM 9642 N N . LYS B 1 541 ? -28.609 -14.406 -0.995 1 97.69 541 LYS B N 1
ATOM 9643 C CA . LYS B 1 541 ? -30.062 -14.461 -1.197 1 97.69 541 LYS B CA 1
ATOM 9644 C C . LYS B 1 541 ? -30.562 -13.18 -1.847 1 97.69 541 LYS B C 1
ATOM 9646 O O . LYS B 1 541 ? -30.031 -12.094 -1.608 1 97.69 541 LYS B O 1
ATOM 9651 N N . ILE B 1 542 ? -31.562 -13.32 -2.707 1 97.75 542 ILE B N 1
ATOM 9652 C CA . ILE B 1 542 ? -32.156 -12.172 -3.375 1 97.75 542 ILE B CA 1
ATOM 9653 C C . ILE B 1 542 ? -33.656 -12.117 -3.07 1 97.75 542 ILE B C 1
ATOM 9655 O O . ILE B 1 542 ? -34.375 -13.109 -3.215 1 97.75 542 ILE B O 1
ATOM 9659 N N . THR B 1 543 ? -34.062 -11.023 -2.641 1 96.94 543 THR B N 1
ATOM 9660 C CA . THR B 1 543 ? -35.469 -10.82 -2.348 1 96.94 543 THR B CA 1
ATOM 9661 C C . THR B 1 543 ? -36.031 -9.602 -3.104 1 96.94 543 THR B C 1
ATOM 9663 O O . THR B 1 543 ? -35.312 -8.602 -3.258 1 96.94 543 THR B O 1
ATOM 9666 N N . GLU B 1 544 ? -37.25 -9.789 -3.504 1 96 544 GLU B N 1
ATOM 9667 C CA . GLU B 1 544 ? -37.938 -8.672 -4.16 1 96 544 GLU B CA 1
ATOM 9668 C C . GLU B 1 544 ? -38.031 -7.469 -3.227 1 96 544 GLU B C 1
ATOM 9670 O O . GLU B 1 544 ? -38.344 -7.621 -2.045 1 96 544 GLU B O 1
ATOM 9675 N N . GLY B 1 545 ? -37.75 -6.312 -3.779 1 96.56 545 GLY B N 1
ATOM 9676 C CA . GLY B 1 545 ? -37.875 -5.09 -3.008 1 96.56 545 GLY B CA 1
ATOM 9677 C C . GLY B 1 545 ? -36.656 -4.734 -2.199 1 96.56 545 GLY B C 1
ATOM 9678 O O . GLY B 1 545 ? -36.562 -3.639 -1.643 1 96.56 545 GLY B O 1
ATOM 9679 N N . ALA B 1 546 ? -35.688 -5.656 -2.148 1 98 546 ALA B N 1
ATOM 9680 C CA . ALA B 1 546 ? -34.469 -5.367 -1.407 1 98 546 ALA B CA 1
ATOM 9681 C C . ALA B 1 546 ? -33.75 -4.152 -1.985 1 98 546 ALA B C 1
ATOM 9683 O O . ALA B 1 546 ? -33.719 -3.959 -3.203 1 98 546 ALA B O 1
ATOM 9684 N N . SER B 1 547 ? -33.188 -3.316 -1.072 1 98.19 547 SER B N 1
ATOM 9685 C CA . SER B 1 547 ? -32.375 -2.168 -1.489 1 98.19 547 SER B CA 1
ATOM 9686 C C . SER B 1 547 ? -31.031 -2.607 -2.07 1 98.19 547 SER B C 1
ATOM 9688 O O . SER B 1 547 ? -30.391 -3.508 -1.535 1 98.19 547 SER B O 1
ATOM 9690 N N . ILE B 1 548 ? -30.75 -2.074 -3.248 1 98.38 548 ILE B N 1
ATOM 9691 C CA . ILE B 1 548 ? -29.406 -2.246 -3.801 1 98.38 548 ILE B CA 1
ATOM 9692 C C . ILE B 1 548 ? -28.5 -1.123 -3.309 1 98.38 548 ILE B C 1
ATOM 9694 O O . ILE B 1 548 ? -28.688 0.039 -3.68 1 98.38 548 ILE B O 1
ATOM 9698 N N . ILE B 1 549 ? -27.531 -1.477 -2.477 1 98.75 549 ILE B N 1
ATOM 9699 C CA . ILE B 1 549 ? -26.609 -0.512 -1.863 1 98.75 549 ILE B CA 1
ATOM 9700 C C . ILE B 1 549 ? -25.219 -0.691 -2.434 1 98.75 549 ILE B C 1
ATOM 9702 O O . ILE B 1 549 ? -24.703 -1.811 -2.492 1 98.75 549 ILE B O 1
ATOM 9706 N N . MET B 1 550 ? -24.656 0.366 -2.908 1 98.62 550 MET B N 1
ATOM 9707 C CA . MET B 1 550 ? -23.266 0.342 -3.361 1 98.62 550 MET B CA 1
ATOM 9708 C C . MET B 1 550 ? -22.328 0.803 -2.254 1 98.62 550 MET B C 1
ATOM 9710 O O . MET B 1 550 ? -22.578 1.826 -1.611 1 98.62 550 MET B O 1
ATOM 9714 N N . ILE B 1 551 ? -21.359 0.063 -1.938 1 98.75 551 ILE B N 1
ATOM 9715 C CA . ILE B 1 551 ? -20.25 0.416 -1.061 1 98.75 551 ILE B CA 1
ATOM 9716 C C . ILE B 1 551 ? -19 0.74 -1.897 1 98.75 551 ILE B C 1
ATOM 9718 O O . ILE B 1 551 ? -18.578 -0.075 -2.715 1 98.75 551 ILE B O 1
ATOM 9722 N N . GLY B 1 552 ? -18.422 1.851 -1.655 1 98.38 552 GLY B N 1
ATOM 9723 C CA . GLY B 1 552 ? -17.266 2.273 -2.416 1 98.38 552 GLY B CA 1
ATOM 9724 C C . GLY B 1 552 ? -17.547 3.43 -3.354 1 98.38 552 GLY B C 1
ATOM 9725 O O . GLY B 1 552 ? -18.656 3.971 -3.359 1 98.38 552 GLY B O 1
ATOM 9726 N N . PHE B 1 553 ? -16.578 3.852 -4.145 1 98.38 553 PHE B N 1
ATOM 9727 C CA . PHE B 1 553 ? -16.609 5.07 -4.945 1 98.38 553 PHE B CA 1
ATOM 9728 C C . PHE B 1 553 ? -16.234 4.777 -6.395 1 98.38 553 PHE B C 1
ATOM 9730 O O . PHE B 1 553 ? -15.242 4.09 -6.652 1 98.38 553 PHE B O 1
ATOM 9737 N N . THR B 1 554 ? -17.062 5.27 -7.391 1 98.31 554 THR B N 1
ATOM 9738 C CA . THR B 1 554 ? -16.812 5.039 -8.812 1 98.31 554 THR B CA 1
ATOM 9739 C C . THR B 1 554 ? -15.984 6.172 -9.406 1 98.31 554 THR B C 1
ATOM 9741 O O . THR B 1 554 ? -16.312 7.348 -9.242 1 98.31 554 THR B O 1
ATOM 9744 N N . ARG B 1 555 ? -14.953 5.855 -10.086 1 97.12 555 ARG B N 1
ATOM 9745 C CA . ARG B 1 555 ? -14.086 6.836 -10.719 1 97.12 555 ARG B CA 1
ATOM 9746 C C . ARG B 1 555 ? -14.078 6.668 -12.234 1 97.12 555 ARG B C 1
ATOM 9748 O O . ARG B 1 555 ? -14.289 5.562 -12.742 1 97.12 555 ARG B O 1
ATOM 9755 N N . GLU B 1 556 ? -13.859 7.727 -12.922 1 94.5 556 GLU B N 1
ATOM 9756 C CA . GLU B 1 556 ? -13.727 7.68 -14.375 1 94.5 556 GLU B CA 1
ATOM 9757 C C . GLU B 1 556 ? -12.383 7.094 -14.789 1 94.5 556 GLU B C 1
ATOM 9759 O O . GLU B 1 556 ? -11.516 7.809 -15.297 1 94.5 556 GLU B O 1
ATOM 9764 N N . GLU B 1 557 ? -12.188 5.871 -14.594 1 94.62 557 GLU B N 1
ATOM 9765 C CA . GLU B 1 557 ? -11.008 5.078 -14.906 1 94.62 557 GLU B CA 1
ATOM 9766 C C . GLU B 1 557 ? -11.359 3.871 -15.773 1 94.62 557 GLU B C 1
ATOM 9768 O O . GLU B 1 557 ? -11.531 2.762 -15.258 1 94.62 557 GLU B O 1
ATOM 9773 N N . MET B 1 558 ? -11.367 4.062 -17.078 1 95 558 MET B N 1
ATOM 9774 C CA . MET B 1 558 ? -11.969 3.086 -17.984 1 95 558 MET B CA 1
ATOM 9775 C C . MET B 1 558 ? -10.891 2.254 -18.672 1 95 558 MET B C 1
ATOM 9777 O O . MET B 1 558 ? -11.195 1.242 -19.312 1 95 558 MET B O 1
ATOM 9781 N N . GLY B 1 559 ? -9.594 2.619 -18.422 1 93.38 559 GLY B N 1
ATOM 9782 C CA . GLY B 1 559 ? -8.516 1.887 -19.078 1 93.38 559 GLY B CA 1
ATOM 9783 C C . GLY B 1 559 ? -8.438 0.436 -18.641 1 93.38 559 GLY B C 1
ATOM 9784 O O . GLY B 1 559 ? -8.453 0.139 -17.438 1 93.38 559 GLY B O 1
ATOM 9785 N N . GLY B 1 560 ? -8.352 -0.523 -19.625 1 94.06 560 GLY B N 1
ATOM 9786 C CA . GLY B 1 560 ? -8.211 -1.939 -19.328 1 94.06 560 GLY B CA 1
ATOM 9787 C C . GLY B 1 560 ? -9.508 -2.596 -18.906 1 94.06 560 GLY B C 1
ATOM 9788 O O . GLY B 1 560 ? -9.531 -3.773 -18.547 1 94.06 560 GLY B O 1
ATOM 9789 N N . SER B 1 561 ? -10.648 -1.847 -19 1 96.56 561 SER B N 1
ATOM 9790 C CA . SER B 1 561 ? -11.945 -2.416 -18.656 1 96.56 561 SER B CA 1
ATOM 9791 C C . SER B 1 561 ? -12.484 -3.281 -19.781 1 96.56 561 SER B C 1
ATOM 9793 O O . SER B 1 561 ? -11.992 -3.215 -20.922 1 96.56 561 SER B O 1
ATOM 9795 N N . LEU B 1 562 ? -13.422 -4.105 -19.406 1 97.75 562 LEU B N 1
ATOM 9796 C CA . LEU B 1 562 ? -14.07 -4.922 -20.422 1 97.75 562 LEU B CA 1
ATOM 9797 C C . LEU B 1 562 ? -14.727 -4.047 -21.484 1 97.75 562 LEU B C 1
ATOM 9799 O O . LEU B 1 562 ? -14.695 -4.371 -22.672 1 97.75 562 LEU B O 1
ATOM 9803 N N . LEU B 1 563 ? -15.391 -2.928 -21.078 1 97.56 563 LEU B N 1
ATOM 9804 C CA . LEU B 1 563 ? -16 -2.021 -22.031 1 97.56 563 LEU B CA 1
ATOM 9805 C C . LEU B 1 563 ? -14.961 -1.495 -23.031 1 97.56 563 LEU B C 1
ATOM 9807 O O . LEU B 1 563 ? -15.219 -1.449 -24.234 1 97.56 563 LEU B O 1
ATOM 9811 N N . ALA B 1 564 ? -13.859 -1.08 -22.453 1 94.25 564 ALA B N 1
ATOM 9812 C CA . ALA B 1 564 ? -12.789 -0.579 -23.312 1 94.25 564 ALA B CA 1
ATOM 9813 C C . ALA B 1 564 ? -12.297 -1.663 -24.266 1 94.25 564 ALA B C 1
ATOM 9815 O O . ALA B 1 564 ? -11.93 -1.374 -25.406 1 94.25 564 ALA B O 1
ATOM 9816 N N . LYS B 1 565 ? -12.211 -2.861 -23.797 1 93.88 565 LYS B N 1
ATOM 9817 C CA . LYS B 1 565 ? -11.797 -3.988 -24.641 1 93.88 565 LYS B CA 1
ATOM 9818 C C . LYS B 1 565 ? -12.75 -4.172 -25.812 1 93.88 565 LYS B C 1
ATOM 9820 O O . LYS B 1 565 ? -12.32 -4.473 -26.922 1 93.88 565 LYS B O 1
ATOM 9825 N N . ILE B 1 566 ? -14.023 -3.982 -25.578 1 95.62 566 ILE B N 1
ATOM 9826 C CA . ILE B 1 566 ? -15.055 -4.246 -26.578 1 95.62 566 ILE B CA 1
ATOM 9827 C C . ILE B 1 566 ? -15.172 -3.055 -27.531 1 95.62 566 ILE B C 1
ATOM 9829 O O . ILE B 1 566 ? -15.297 -3.232 -28.734 1 95.62 566 ILE B O 1
ATOM 9833 N N . PHE B 1 567 ? -15.102 -1.851 -27.031 1 95.44 567 PHE B N 1
ATOM 9834 C CA . PHE B 1 567 ? -15.477 -0.687 -27.828 1 95.44 567 PHE B CA 1
ATOM 9835 C C . PHE B 1 567 ? -14.25 0.149 -28.172 1 95.44 567 PHE B C 1
ATOM 9837 O O . PHE B 1 567 ? -14.344 1.118 -28.922 1 95.44 567 PHE B O 1
ATOM 9844 N N . GLY B 1 568 ? -13.125 -0.179 -27.672 1 91.44 568 GLY B N 1
ATOM 9845 C CA . GLY B 1 568 ? -11.898 0.58 -27.844 1 91.44 568 GLY B CA 1
ATOM 9846 C C . GLY B 1 568 ? -11.344 1.138 -26.562 1 91.44 568 GLY B C 1
ATOM 9847 O O . GLY B 1 568 ? -12.07 1.763 -25.781 1 91.44 568 GLY B O 1
ATOM 9848 N N . ASN B 1 569 ? -10.109 0.908 -26.312 1 89.62 569 ASN B N 1
ATOM 9849 C CA . ASN B 1 569 ? -9.469 1.303 -25.062 1 89.62 569 ASN B CA 1
ATOM 9850 C C . ASN B 1 569 ? -9.367 2.82 -24.938 1 89.62 569 ASN B C 1
ATOM 9852 O O . ASN B 1 569 ? -9.078 3.51 -25.922 1 89.62 569 ASN B O 1
ATOM 9856 N N . TYR B 1 570 ? -9.781 3.383 -23.781 1 90.81 570 TYR B N 1
ATOM 9857 C CA . TYR B 1 570 ? -9.719 4.82 -23.531 1 90.81 570 TYR B CA 1
ATOM 9858 C C . TYR B 1 570 ? -9.711 5.109 -22.031 1 90.81 570 TYR B C 1
ATOM 9860 O O . TYR B 1 570 ? -10.07 4.25 -21.219 1 90.81 570 TYR B O 1
ATOM 9868 N N . GLY B 1 571 ? -9.266 6.309 -21.688 1 89.75 571 GLY B N 1
ATOM 9869 C CA . GLY B 1 571 ? -9.367 6.777 -20.312 1 89.75 571 GLY B CA 1
ATOM 9870 C C . GLY B 1 571 ? -8.203 6.332 -19.453 1 89.75 571 GLY B C 1
ATOM 9871 O O . GLY B 1 571 ? -7.312 5.617 -19.922 1 89.75 571 GLY B O 1
ATOM 9872 N N . ASP B 1 572 ? -8.25 6.688 -18.203 1 89.62 572 ASP B N 1
ATOM 9873 C CA . ASP B 1 572 ? -7.184 6.391 -17.25 1 89.62 572 ASP B CA 1
ATOM 9874 C C . ASP B 1 572 ? -7.266 4.941 -16.766 1 89.62 572 ASP B C 1
ATOM 9876 O O . ASP B 1 572 ? -8.359 4.383 -16.656 1 89.62 572 ASP B O 1
ATOM 9880 N N . VAL B 1 573 ? -6.113 4.359 -16.516 1 92.62 573 VAL B N 1
ATOM 9881 C CA . VAL B 1 573 ? -6.047 3.061 -15.852 1 92.62 573 VAL B CA 1
ATOM 9882 C C . VAL B 1 573 ? -6.512 3.191 -14.406 1 92.62 573 VAL B C 1
ATOM 9884 O O . VAL B 1 573 ? -6.188 4.168 -13.727 1 92.62 573 VAL B O 1
ATOM 9887 N N . PRO B 1 574 ? -7.355 2.277 -13.977 1 95.62 574 PRO B N 1
ATOM 9888 C CA . PRO B 1 574 ? -7.781 2.354 -12.578 1 95.62 574 PRO B CA 1
ATOM 9889 C C . PRO B 1 574 ? -6.613 2.223 -11.602 1 95.62 574 PRO B C 1
ATOM 9891 O O . PRO B 1 574 ? -5.773 1.332 -11.75 1 95.62 574 PRO B O 1
ATOM 9894 N N . LYS B 1 575 ? -6.504 3.133 -10.648 1 96.38 575 LYS B N 1
ATOM 9895 C CA . LYS B 1 575 ? -5.578 2.986 -9.523 1 96.38 575 LYS B CA 1
ATOM 9896 C C . LYS B 1 575 ? -6.141 2.041 -8.469 1 96.38 575 LYS B C 1
ATOM 9898 O O . LYS B 1 575 ? -7.336 2.074 -8.172 1 96.38 575 LYS B O 1
ATOM 9903 N N . THR B 1 576 ? -5.324 1.163 -8.016 1 98.19 576 THR B N 1
ATO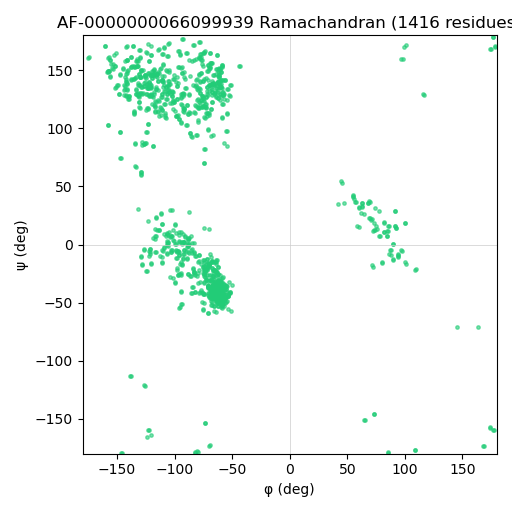M 9904 C CA . THR B 1 576 ? -5.742 0.271 -6.938 1 98.19 576 THR B CA 1
ATOM 9905 C C . THR B 1 576 ? -5.508 0.917 -5.578 1 98.19 576 THR B C 1
ATOM 9907 O O . THR B 1 576 ? -4.426 0.786 -5 1 98.19 576 THR B O 1
ATOM 9910 N N . ARG B 1 577 ? -6.508 1.573 -5.066 1 98.25 577 ARG B N 1
ATOM 9911 C CA . ARG B 1 577 ? -6.414 2.232 -3.77 1 98.25 577 ARG B CA 1
ATOM 9912 C C . ARG B 1 577 ? -6.621 1.237 -2.633 1 98.25 577 ARG B C 1
ATOM 9914 O O . ARG B 1 577 ? -7.754 1.018 -2.193 1 98.25 577 ARG B O 1
ATOM 9921 N N . LEU B 1 578 ? -5.523 0.686 -2.1 1 98.69 578 LEU B N 1
ATOM 9922 C CA . LEU B 1 578 ? -5.543 -0.45 -1.185 1 98.69 578 LEU B CA 1
ATOM 9923 C C . LEU B 1 578 ? -6.281 -0.099 0.103 1 98.69 578 LEU B C 1
ATOM 9925 O O . LEU B 1 578 ? -6.926 -0.959 0.708 1 98.69 578 LEU B O 1
ATOM 9929 N N . ASN B 1 579 ? -6.227 1.155 0.555 1 98.19 579 ASN B N 1
ATOM 9930 C CA . ASN B 1 579 ? -6.941 1.574 1.757 1 98.19 579 ASN B CA 1
ATOM 9931 C C . ASN B 1 579 ? -8.453 1.459 1.58 1 98.19 579 ASN B C 1
ATOM 9933 O O . ASN B 1 579 ? -9.156 1.005 2.484 1 98.19 579 ASN B O 1
ATOM 9937 N N . GLU B 1 580 ? -8.969 1.897 0.426 1 98.12 580 GLU B N 1
ATOM 9938 C CA . GLU B 1 580 ? -10.398 1.758 0.142 1 98.12 580 GLU B CA 1
ATOM 9939 C C . GLU B 1 580 ? -10.797 0.29 0.031 1 98.12 580 GLU B C 1
ATOM 9941 O O . GLU B 1 580 ? -11.875 -0.102 0.489 1 98.12 580 GLU B O 1
ATOM 9946 N N . GLU B 1 581 ? -9.891 -0.489 -0.617 1 98.5 581 GLU B N 1
ATOM 9947 C CA . GLU B 1 581 ? -10.117 -1.927 -0.731 1 98.5 581 GLU B CA 1
ATOM 9948 C C . GLU B 1 581 ? -10.273 -2.57 0.643 1 98.5 581 GLU B C 1
ATOM 9950 O O . GLU B 1 581 ? -11.188 -3.367 0.859 1 98.5 581 GLU B O 1
ATOM 9955 N N . LEU B 1 582 ? -9.438 -2.252 1.553 1 98.56 582 LEU B N 1
ATOM 9956 C CA . LEU B 1 582 ? -9.438 -2.84 2.887 1 98.56 582 LEU B CA 1
ATOM 9957 C C . LEU B 1 582 ? -10.68 -2.412 3.668 1 98.56 582 LEU B C 1
ATOM 9959 O O . LEU B 1 582 ? -11.383 -3.254 4.227 1 98.56 582 LEU B O 1
ATOM 9963 N N . LEU B 1 583 ? -10.961 -1.126 3.748 1 98.31 583 LEU B N 1
ATOM 9964 C CA . LEU B 1 583 ? -12.047 -0.595 4.566 1 98.31 583 LEU B CA 1
ATOM 9965 C C . LEU B 1 583 ? -13.398 -1.074 4.055 1 98.31 583 LEU B C 1
ATOM 9967 O O . LEU B 1 583 ? -14.289 -1.405 4.844 1 98.31 583 LEU B O 1
ATOM 9971 N N . SER B 1 584 ? -13.57 -1.059 2.705 1 98.75 584 SER B N 1
ATOM 9972 C CA . SER B 1 584 ? -14.812 -1.563 2.145 1 98.75 584 SER B CA 1
ATOM 9973 C C . SER B 1 584 ? -15.008 -3.043 2.461 1 98.75 584 SER B C 1
ATOM 9975 O O . SER B 1 584 ? -16.109 -3.477 2.781 1 98.75 584 SER B O 1
ATOM 9977 N N . SER B 1 585 ? -13.945 -3.832 2.34 1 98.81 585 SER B N 1
ATOM 9978 C CA . SER B 1 585 ? -14.023 -5.262 2.635 1 98.81 585 SER B CA 1
ATOM 9979 C C . SER B 1 585 ? -14.352 -5.508 4.102 1 98.81 585 SER B C 1
ATOM 9981 O O . SER B 1 585 ? -15.172 -6.371 4.422 1 98.81 585 SER B O 1
ATOM 9983 N N . GLU B 1 586 ? -13.742 -4.746 4.977 1 98.56 586 GLU B N 1
ATOM 9984 C CA . GLU B 1 586 ? -14.023 -4.875 6.406 1 98.56 586 GLU B CA 1
ATOM 9985 C C . GLU B 1 586 ? -15.469 -4.508 6.723 1 98.56 586 GLU B C 1
ATOM 9987 O O . GLU B 1 586 ? -16.094 -5.129 7.586 1 98.56 586 GLU B O 1
ATOM 9992 N N . LEU B 1 587 ? -15.945 -3.494 6.051 1 98.69 587 LEU B N 1
ATOM 9993 C CA . LEU B 1 587 ? -17.328 -3.082 6.242 1 98.69 587 LEU B CA 1
ATOM 9994 C C . LEU B 1 587 ? -18.281 -4.195 5.828 1 98.69 587 LEU B C 1
ATOM 9996 O O . LEU B 1 587 ? -19.266 -4.461 6.52 1 98.69 587 LEU B O 1
ATOM 10000 N N . VAL B 1 588 ? -18.016 -4.832 4.719 1 98.88 588 VAL B N 1
ATOM 10001 C CA . VAL B 1 588 ? -18.859 -5.914 4.219 1 98.88 588 VAL B CA 1
ATOM 10002 C C . VAL B 1 588 ? -18.828 -7.09 5.191 1 98.88 588 VAL B C 1
ATOM 10004 O O . VAL B 1 588 ? -19.875 -7.664 5.523 1 98.88 588 VAL B O 1
ATOM 10007 N N . ILE B 1 589 ? -17.656 -7.48 5.664 1 98.88 589 ILE B N 1
ATOM 10008 C CA . ILE B 1 589 ? -17.531 -8.57 6.617 1 98.88 589 ILE B CA 1
ATOM 10009 C C . ILE B 1 589 ? -18.328 -8.25 7.883 1 98.88 589 ILE B C 1
ATOM 10011 O O . ILE B 1 589 ? -19.047 -9.109 8.406 1 98.88 589 ILE B O 1
ATOM 10015 N N . LYS B 1 590 ? -18.203 -6.992 8.344 1 98.75 590 LYS B N 1
ATOM 10016 C CA . LYS B 1 590 ? -18.938 -6.574 9.531 1 98.75 590 LYS B CA 1
ATOM 10017 C C . LYS B 1 590 ? -20.453 -6.645 9.297 1 98.75 590 LYS B C 1
ATOM 10019 O O . LYS B 1 590 ? -21.203 -7.066 10.172 1 98.75 590 LYS B O 1
ATOM 10024 N N . ALA B 1 591 ? -20.875 -6.195 8.156 1 98.81 591 ALA B N 1
ATOM 10025 C CA . ALA B 1 591 ? -22.297 -6.227 7.812 1 98.81 591 ALA B CA 1
ATOM 10026 C C . ALA B 1 591 ? -22.828 -7.656 7.797 1 98.81 591 ALA B C 1
ATOM 10028 O O . ALA B 1 591 ? -23.953 -7.91 8.211 1 98.81 591 ALA B O 1
ATOM 10029 N N . ILE B 1 592 ? -22.047 -8.594 7.277 1 98.75 592 ILE B N 1
ATOM 10030 C CA . ILE B 1 592 ? -22.406 -10.008 7.266 1 98.75 592 ILE B CA 1
ATOM 10031 C C . ILE B 1 592 ? -22.531 -10.523 8.703 1 98.75 592 ILE B C 1
ATOM 10033 O O . ILE B 1 592 ? -23.516 -11.164 9.062 1 98.75 592 ILE B O 1
ATOM 10037 N N . ASN B 1 593 ? -21.531 -10.219 9.508 1 98.69 593 ASN B N 1
ATOM 10038 C CA . ASN B 1 593 ? -21.5 -10.695 10.883 1 98.69 593 ASN B CA 1
ATOM 10039 C C . ASN B 1 593 ? -22.672 -10.133 11.695 1 98.69 593 ASN B C 1
ATOM 10041 O O . ASN B 1 593 ? -23.188 -10.812 12.578 1 98.69 593 ASN B O 1
ATOM 10045 N N . ASP B 1 594 ? -23.094 -8.898 11.391 1 98.19 594 ASP B N 1
ATOM 10046 C CA . ASP B 1 594 ? -24.141 -8.234 12.141 1 98.19 594 ASP B CA 1
ATOM 10047 C C . ASP B 1 594 ? -25.516 -8.484 11.508 1 98.19 594 ASP B C 1
ATOM 10049 O O . ASP B 1 594 ? -26.531 -7.961 11.977 1 98.19 594 ASP B O 1
ATOM 10053 N N . GLY B 1 595 ? -25.562 -9.258 10.461 1 97.69 595 GLY B N 1
ATOM 10054 C CA . GLY B 1 595 ? -26.812 -9.656 9.828 1 97.69 595 GLY B CA 1
ATOM 10055 C C . GLY B 1 595 ? -27.531 -8.5 9.148 1 97.69 595 GLY B C 1
ATOM 10056 O O . GLY B 1 595 ? -28.75 -8.406 9.211 1 97.69 595 GLY B O 1
ATOM 10057 N N . LYS B 1 596 ? -26.703 -7.539 8.539 1 98.31 596 LYS B N 1
ATOM 10058 C CA . LYS B 1 596 ? -27.297 -6.332 7.949 1 98.31 596 LYS B CA 1
ATOM 10059 C C . LYS B 1 596 ? -27.562 -6.523 6.461 1 98.31 596 LYS B C 1
ATOM 10061 O O . LYS B 1 596 ? -28.297 -5.754 5.855 1 98.31 596 LYS B O 1
ATOM 10066 N N . ILE B 1 597 ? -26.938 -7.523 5.832 1 98.62 597 ILE B N 1
ATOM 10067 C CA . ILE B 1 597 ? -27.078 -7.707 4.391 1 98.62 597 ILE B CA 1
ATOM 10068 C C . ILE B 1 597 ? -27.375 -9.172 4.086 1 98.62 597 ILE B C 1
ATOM 10070 O O . ILE B 1 597 ? -27.016 -10.062 4.867 1 98.62 597 ILE B O 1
ATOM 10074 N N . ILE B 1 598 ? -27.953 -9.469 2.865 1 98.5 598 ILE B N 1
ATOM 10075 C CA . ILE B 1 598 ? -28.359 -10.828 2.5 1 98.5 598 ILE B CA 1
ATOM 10076 C C . ILE B 1 598 ? -27.641 -11.242 1.209 1 98.5 598 ILE B C 1
ATOM 10078 O O . ILE B 1 598 ? -27.797 -12.375 0.749 1 98.5 598 ILE B O 1
ATOM 10082 N N . PHE B 1 599 ? -27.016 -10.375 0.584 1 98.56 599 PHE B N 1
ATOM 10083 C CA . PHE B 1 599 ? -26.312 -10.555 -0.684 1 98.56 599 PHE B CA 1
ATOM 10084 C C . PHE B 1 599 ? -25.109 -9.617 -0.784 1 98.56 599 PHE B C 1
ATOM 10086 O O . PHE B 1 599 ? -25.172 -8.477 -0.33 1 98.56 599 PHE B O 1
ATOM 10093 N N . ALA B 1 600 ? -23.969 -10.07 -1.266 1 98.81 600 ALA B N 1
ATOM 10094 C CA . ALA B 1 600 ? -22.797 -9.25 -1.528 1 98.81 600 ALA B CA 1
ATOM 10095 C C . ALA B 1 600 ? -22.094 -9.695 -2.814 1 98.81 600 ALA B C 1
ATOM 10097 O O . ALA B 1 600 ? -21.969 -10.891 -3.076 1 98.81 600 ALA B O 1
ATOM 10098 N N . LYS B 1 601 ? -21.734 -8.773 -3.652 1 98.62 601 LYS B N 1
ATOM 10099 C CA . LYS B 1 601 ? -21.047 -8.977 -4.922 1 98.62 601 LYS B CA 1
ATOM 10100 C C . LYS B 1 601 ? -19.984 -7.91 -5.148 1 98.62 601 LYS B C 1
ATOM 10102 O O . LYS B 1 601 ? -20.234 -6.719 -4.953 1 98.62 601 LYS B O 1
ATOM 10107 N N . ASP B 1 602 ? -18.75 -8.328 -5.441 1 98.44 602 ASP B N 1
ATOM 10108 C CA . ASP B 1 602 ? -17.734 -7.336 -5.762 1 98.44 602 ASP B CA 1
ATOM 10109 C C . ASP B 1 602 ? -18 -6.684 -7.117 1 98.44 602 ASP B C 1
ATOM 10111 O O . ASP B 1 602 ? -18.656 -7.277 -7.977 1 98.44 602 ASP B O 1
ATOM 10115 N N . ILE B 1 603 ? -17.625 -5.5 -7.34 1 98.62 603 ILE B N 1
ATOM 10116 C CA . ILE B 1 603 ? -17.672 -4.848 -8.648 1 98.62 603 ILE B CA 1
ATOM 10117 C C . ILE B 1 603 ? -16.297 -4.938 -9.312 1 98.62 603 ILE B C 1
ATOM 10119 O O . ILE B 1 603 ? -15.312 -4.391 -8.812 1 98.62 603 ILE B O 1
ATOM 10123 N N . SER B 1 604 ? -16.172 -5.652 -10.305 1 97.75 604 SER B N 1
ATOM 10124 C CA . SER B 1 604 ? -14.953 -5.887 -11.078 1 97.75 604 SER B CA 1
ATOM 10125 C C . SER B 1 604 ? -15.25 -5.895 -12.578 1 97.75 604 SER B C 1
ATOM 10127 O O . SER B 1 604 ? -15.625 -4.867 -13.148 1 97.75 604 SER B O 1
ATOM 10129 N N . LYS B 1 605 ? -15.102 -7.07 -13.305 1 97.56 605 LYS B N 1
ATOM 10130 C CA . LYS B 1 605 ? -15.289 -7.141 -14.75 1 97.56 605 LYS B CA 1
ATOM 10131 C C . LYS B 1 605 ? -16.719 -6.781 -15.148 1 97.56 605 LYS B C 1
ATOM 10133 O O . LYS B 1 605 ? -17.672 -7.336 -14.602 1 97.56 605 LYS B O 1
ATOM 10138 N N . GLY B 1 606 ? -16.875 -5.84 -16.031 1 98.31 606 GLY B N 1
ATOM 10139 C CA . GLY B 1 606 ? -18.188 -5.395 -16.5 1 98.31 606 GLY B CA 1
ATOM 10140 C C . GLY B 1 606 ? -18.766 -4.27 -15.656 1 98.31 606 GLY B C 1
ATOM 10141 O O . GLY B 1 606 ? -19.859 -3.785 -15.938 1 98.31 606 GLY B O 1
ATOM 10142 N N . GLY B 1 607 ? -18 -3.834 -14.609 1 98.56 607 GLY B N 1
ATOM 10143 C CA . GLY B 1 607 ? -18.438 -2.732 -13.773 1 98.56 607 GLY B CA 1
ATOM 10144 C C . GLY B 1 607 ? -19.703 -3.047 -12.977 1 98.56 607 GLY B C 1
ATOM 10145 O O . GLY B 1 607 ? -19.906 -4.188 -12.562 1 98.56 607 GLY B O 1
ATOM 10146 N N . LEU B 1 608 ? -20.438 -1.982 -12.711 1 98.56 608 LEU B N 1
ATOM 10147 C CA . LEU B 1 608 ? -21.672 -2.127 -11.945 1 98.56 608 LEU B CA 1
ATOM 10148 C C . LEU B 1 608 ? -22.656 -3.023 -12.68 1 98.56 608 LEU B C 1
ATOM 10150 O O . LEU B 1 608 ? -23.328 -3.855 -12.062 1 98.56 608 LEU B O 1
ATOM 10154 N N . VAL B 1 609 ? -22.719 -2.865 -13.969 1 98.44 609 VAL B N 1
ATOM 10155 C CA . VAL B 1 609 ? -23.641 -3.65 -14.789 1 98.44 609 VAL B CA 1
ATOM 10156 C C . VAL B 1 609 ? -23.312 -5.137 -14.648 1 98.44 609 VAL B C 1
ATOM 10158 O O . VAL B 1 609 ? -24.203 -5.961 -14.453 1 98.44 609 VAL B O 1
ATOM 10161 N N . GLY B 1 610 ? -22.016 -5.453 -14.758 1 98.38 610 GLY B N 1
ATOM 10162 C CA . GLY B 1 610 ? -21.609 -6.832 -14.555 1 98.38 610 GLY B CA 1
ATOM 10163 C C . GLY B 1 610 ? -21.953 -7.363 -13.18 1 98.38 610 GLY B C 1
ATOM 10164 O O . GLY B 1 610 ? -22.312 -8.539 -13.031 1 98.38 610 GLY B O 1
ATOM 10165 N N . ALA B 1 611 ? -21.891 -6.539 -12.18 1 98.5 611 ALA B N 1
ATOM 10166 C CA . ALA B 1 611 ? -22.109 -6.934 -10.797 1 98.5 611 ALA B CA 1
ATOM 10167 C C . ALA B 1 611 ? -23.594 -7.18 -10.531 1 98.5 611 ALA B C 1
ATOM 10169 O O . ALA B 1 611 ? -23.953 -7.848 -9.555 1 98.5 611 ALA B O 1
ATOM 10170 N N . LEU B 1 612 ? -24.453 -6.672 -11.391 1 98.44 612 LEU B N 1
ATOM 10171 C CA . LEU B 1 612 ? -25.891 -6.832 -11.219 1 98.44 612 LEU B CA 1
ATOM 10172 C C . LEU B 1 612 ? -26.375 -8.109 -11.898 1 98.44 612 LEU B C 1
ATOM 10174 O O . LEU B 1 612 ? -27.5 -8.555 -11.648 1 98.44 612 LEU B O 1
ATOM 10178 N N . LEU B 1 613 ? -25.578 -8.695 -12.672 1 98 613 LEU B N 1
ATOM 10179 C CA . LEU B 1 613 ? -25.938 -9.844 -13.484 1 98 613 LEU B CA 1
ATOM 10180 C C . LEU B 1 613 ? -26.438 -11 -12.617 1 98 613 LEU B C 1
ATOM 10182 O O . LEU B 1 613 ? -27.406 -11.664 -12.961 1 98 613 LEU B O 1
ATOM 10186 N N . PRO B 1 614 ? -25.75 -11.297 -11.453 1 97.5 614 PRO B N 1
ATOM 10187 C CA . PRO B 1 614 ? -26.219 -12.406 -10.617 1 97.5 614 PRO B CA 1
ATOM 10188 C C . PRO B 1 614 ? -27.672 -12.219 -10.148 1 97.5 614 PRO B C 1
ATOM 10190 O O . PRO B 1 614 ? -28.359 -13.203 -9.898 1 97.5 614 PRO B O 1
ATOM 10193 N N . ILE B 1 615 ? -28.156 -10.992 -10.016 1 98.19 615 ILE B N 1
ATOM 10194 C CA . ILE B 1 615 ? -29.531 -10.719 -9.625 1 98.19 615 ILE B CA 1
ATOM 10195 C C . ILE B 1 615 ? -30.469 -10.984 -10.797 1 98.19 615 ILE B C 1
ATOM 10197 O O . ILE B 1 615 ? -31.5 -11.648 -10.641 1 98.19 615 ILE B O 1
ATOM 10201 N N . LEU B 1 616 ? -30.094 -10.57 -11.961 1 98.19 616 LEU B N 1
ATOM 10202 C CA . LEU B 1 616 ? -30.891 -10.703 -13.172 1 98.19 616 LEU B CA 1
ATOM 10203 C C . LEU B 1 616 ? -31.062 -12.172 -13.555 1 98.19 616 LEU B C 1
ATOM 10205 O O . LEU B 1 616 ? -32.188 -12.609 -13.859 1 98.19 616 LEU B O 1
ATOM 10209 N N . VAL B 1 617 ? -30.016 -12.938 -13.5 1 97.44 617 VAL B N 1
ATOM 10210 C CA . VAL B 1 617 ? -30.047 -14.305 -14 1 97.44 617 VAL B CA 1
ATOM 10211 C C . VAL B 1 617 ? -30.812 -15.203 -13.031 1 97.44 617 VAL B C 1
ATOM 10213 O O . VAL B 1 617 ? -31.172 -16.328 -13.367 1 97.44 617 VAL B O 1
ATOM 10216 N N . ARG B 1 618 ? -31.078 -14.727 -11.828 1 95.88 618 ARG B N 1
ATOM 10217 C CA . ARG B 1 618 ? -31.875 -15.477 -10.859 1 95.88 618 ARG B CA 1
ATOM 10218 C C . ARG B 1 618 ? -33.344 -15.141 -10.977 1 95.88 618 ARG B C 1
ATOM 10220 O O . ARG B 1 618 ? -34.156 -15.516 -10.117 1 95.88 618 ARG B O 1
ATOM 10227 N N . GLY B 1 619 ? -33.688 -14.391 -11.961 1 96.25 619 GLY B N 1
ATOM 10228 C CA . GLY B 1 619 ? -35.094 -14.211 -12.32 1 96.25 619 GLY B CA 1
ATOM 10229 C C . GLY B 1 619 ? -35.656 -12.914 -11.805 1 96.25 619 GLY B C 1
ATOM 10230 O O . GLY B 1 619 ? -36.906 -12.766 -11.719 1 96.25 619 GLY B O 1
ATOM 10231 N N . PHE B 1 620 ? -34.844 -11.953 -11.445 1 97.88 620 PHE B N 1
ATOM 10232 C CA . PHE B 1 620 ? -35.312 -10.672 -10.953 1 97.88 620 PHE B CA 1
ATOM 10233 C C . PHE B 1 620 ? -34.969 -9.547 -11.922 1 97.88 620 PHE B C 1
ATOM 10235 O O . PHE B 1 620 ? -34.25 -9.773 -12.906 1 97.88 620 PHE B O 1
ATOM 10242 N N . GLY B 1 621 ? -35.531 -8.445 -11.688 1 97.75 621 GLY B N 1
ATOM 10243 C CA . GLY B 1 621 ? -35.125 -7.203 -12.32 1 97.75 621 GLY B CA 1
ATOM 10244 C C . GLY B 1 621 ? -34.438 -6.246 -11.352 1 97.75 621 GLY B C 1
ATOM 10245 O O . GLY B 1 621 ? -34.406 -6.496 -10.148 1 97.75 621 GLY B O 1
ATOM 10246 N N . VAL B 1 622 ? -33.875 -5.215 -11.922 1 98.12 622 VAL B N 1
ATOM 10247 C CA . VAL B 1 622 ? -33.219 -4.199 -11.078 1 98.12 622 VAL B CA 1
ATOM 10248 C C . VAL B 1 622 ? -33.625 -2.807 -11.555 1 98.12 622 VAL B C 1
ATOM 10250 O O . VAL B 1 622 ? -33.875 -2.598 -12.75 1 98.12 622 VAL B O 1
ATOM 10253 N N . SER B 1 623 ? -33.812 -1.893 -10.711 1 97.31 623 SER B N 1
ATOM 10254 C CA . SER B 1 623 ? -33.969 -0.464 -10.969 1 97.31 623 SER B CA 1
ATOM 10255 C C . SER B 1 623 ? -32.844 0.337 -10.336 1 97.31 623 SER B C 1
ATOM 10257 O O . SER B 1 623 ? -32.625 0.307 -9.125 1 97.31 623 SER B O 1
ATOM 10259 N N . ILE B 1 624 ? -32.094 1.029 -11.164 1 97.75 624 ILE B N 1
ATOM 10260 C CA . ILE B 1 624 ? -30.891 1.742 -10.703 1 97.75 624 ILE B CA 1
ATOM 10261 C C . ILE B 1 624 ? -31.031 3.232 -11.008 1 97.75 624 ILE B C 1
ATOM 10263 O O . ILE B 1 624 ? -31.375 3.611 -12.133 1 97.75 624 ILE B O 1
ATOM 10267 N N . ASP B 1 625 ? -30.828 4.102 -10.086 1 96.81 625 ASP B N 1
ATOM 10268 C CA . ASP B 1 625 ? -30.688 5.539 -10.281 1 96.81 625 ASP B CA 1
ATOM 10269 C C . ASP B 1 625 ? -29.219 5.949 -10.398 1 96.81 625 ASP B C 1
ATOM 10271 O O . ASP B 1 625 ? -28.531 6.094 -9.391 1 96.81 625 ASP B O 1
ATOM 10275 N N . THR B 1 626 ? -28.781 6.262 -11.602 1 96.31 626 THR B N 1
ATOM 10276 C CA . THR B 1 626 ? -27.375 6.512 -11.867 1 96.31 626 THR B CA 1
ATOM 10277 C C . THR B 1 626 ? -26.906 7.789 -11.18 1 96.31 626 THR B C 1
ATOM 10279 O O . THR B 1 626 ? -25.703 7.988 -10.977 1 96.31 626 THR B O 1
ATOM 10282 N N . ASN B 1 627 ? -27.844 8.688 -10.812 1 95.19 627 ASN B N 1
ATOM 10283 C CA . ASN B 1 627 ? -27.484 9.93 -10.133 1 95.19 627 ASN B CA 1
ATOM 10284 C C . ASN B 1 627 ? -27.047 9.672 -8.695 1 95.19 627 ASN B C 1
ATOM 10286 O O . ASN B 1 627 ? -26.391 10.516 -8.078 1 95.19 627 ASN B O 1
ATOM 10290 N N . LEU B 1 628 ? -27.469 8.516 -8.188 1 96.56 628 LEU B N 1
ATOM 10291 C CA . LEU B 1 628 ? -27.172 8.203 -6.797 1 96.56 628 LEU B CA 1
ATOM 10292 C C . LEU B 1 628 ? -25.859 7.43 -6.676 1 96.56 628 LEU B C 1
ATOM 10294 O O . LEU B 1 628 ? -25.391 7.164 -5.566 1 96.56 628 LEU B O 1
ATOM 10298 N N . ILE B 1 629 ? -25.234 7.07 -7.789 1 97.62 629 ILE B N 1
ATOM 10299 C CA . ILE B 1 629 ? -23.938 6.398 -7.77 1 97.62 629 ILE B CA 1
ATOM 10300 C C . ILE B 1 629 ? -22.844 7.387 -7.363 1 97.62 629 ILE B C 1
ATOM 10302 O O . ILE B 1 629 ? -22.578 8.352 -8.078 1 97.62 629 ILE B O 1
ATOM 10306 N N . PRO B 1 630 ? -22.234 7.188 -6.176 1 97.25 630 PRO B N 1
ATOM 10307 C CA . PRO B 1 630 ? -21.125 8.07 -5.828 1 97.25 630 PRO B CA 1
ATOM 10308 C C . PRO B 1 630 ? -19.984 8.016 -6.848 1 97.25 630 PRO B C 1
ATOM 10310 O O . PRO B 1 630 ? -19.453 6.941 -7.133 1 97.25 630 PRO B O 1
ATOM 10313 N N . SER B 1 631 ? -19.688 9.109 -7.402 1 97.62 631 SER B N 1
ATOM 10314 C CA . SER B 1 631 ? -18.719 9.133 -8.492 1 97.62 631 SER B CA 1
ATOM 10315 C C . SER B 1 631 ? -18.078 10.508 -8.633 1 97.62 631 SER B C 1
ATOM 10317 O O . SER B 1 631 ? -18.594 11.492 -8.109 1 97.62 631 SER B O 1
ATOM 10319 N N . ASP B 1 632 ? -16.938 10.539 -9.242 1 96.31 632 ASP B N 1
ATOM 10320 C CA . ASP B 1 632 ? -16.25 11.797 -9.508 1 96.31 632 ASP B CA 1
ATOM 10321 C C . ASP B 1 632 ? -16.609 12.336 -10.891 1 96.31 632 ASP B C 1
ATOM 10323 O O . ASP B 1 632 ? -15.945 13.25 -11.398 1 96.31 632 ASP B O 1
ATOM 10327 N N . THR B 1 633 ? -17.609 11.719 -11.555 1 95 633 THR B N 1
ATOM 10328 C CA . THR B 1 633 ? -18 12.117 -12.906 1 95 633 THR B CA 1
ATOM 10329 C C . THR B 1 633 ? -19.516 12.062 -13.078 1 95 633 THR B C 1
ATOM 10331 O O . THR B 1 633 ? -20.203 11.398 -12.305 1 95 633 THR B O 1
ATOM 10334 N N . ASP B 1 634 ? -19.984 12.805 -14.078 1 93.75 634 ASP B N 1
ATOM 10335 C CA . ASP B 1 634 ? -21.406 12.75 -14.43 1 93.75 634 ASP B CA 1
ATOM 10336 C C . ASP B 1 634 ? -21.641 11.828 -15.625 1 93.75 634 ASP B C 1
ATOM 10338 O O . ASP B 1 634 ? -22.781 11.586 -16.016 1 93.75 634 ASP B O 1
ATOM 10342 N N . ASP B 1 635 ? -20.547 11.219 -16.141 1 94.44 635 ASP B N 1
ATOM 10343 C CA . ASP B 1 635 ? -20.656 10.336 -17.297 1 94.44 635 ASP B CA 1
ATOM 10344 C C . ASP B 1 635 ? -21.312 9.008 -16.922 1 94.44 635 ASP B C 1
ATOM 10346 O O . ASP B 1 635 ? -20.719 8.227 -16.156 1 94.44 635 ASP B O 1
ATOM 10350 N N . VAL B 1 636 ? -22.391 8.75 -17.484 1 95.69 636 VAL B N 1
ATOM 10351 C CA . VAL B 1 636 ? -23.172 7.578 -17.125 1 95.69 636 VAL B CA 1
ATOM 10352 C C . VAL B 1 636 ? -22.438 6.305 -17.516 1 95.69 636 VAL B C 1
ATOM 10354 O O . VAL B 1 636 ? -22.516 5.289 -16.828 1 95.69 636 VAL B O 1
ATOM 10357 N N . ILE B 1 637 ? -21.703 6.301 -18.641 1 96.69 637 ILE B N 1
ATOM 10358 C CA . ILE B 1 637 ? -20.938 5.141 -19.094 1 96.69 637 ILE B CA 1
ATOM 10359 C C . ILE B 1 637 ? -19.891 4.777 -18.047 1 96.69 637 ILE B C 1
ATOM 10361 O O . ILE B 1 637 ? -19.766 3.615 -17.656 1 96.69 637 ILE B O 1
ATOM 10365 N N . SER B 1 638 ? -19.188 5.789 -17.547 1 96.44 638 SER B N 1
ATOM 10366 C CA . SER B 1 638 ? -18.172 5.551 -16.531 1 96.44 638 SER B CA 1
ATOM 10367 C C . SER B 1 638 ? -18.797 5.055 -15.234 1 96.44 638 SER B C 1
ATOM 10369 O O . SER B 1 638 ? -18.266 4.16 -14.578 1 96.44 638 SER B O 1
ATOM 10371 N N . LYS B 1 639 ? -19.891 5.625 -14.898 1 97.5 639 LYS B N 1
ATOM 10372 C CA . LYS B 1 639 ? -20.578 5.23 -13.664 1 97.5 639 LYS B CA 1
ATOM 10373 C C . LYS B 1 639 ? -20.969 3.758 -13.703 1 97.5 639 LYS B C 1
ATOM 10375 O O . LYS B 1 639 ? -20.891 3.059 -12.688 1 97.5 639 LYS B O 1
ATOM 10380 N N . LEU B 1 640 ? -21.297 3.297 -14.875 1 97.94 640 LEU B N 1
ATOM 10381 C CA . LEU B 1 640 ? -21.891 1.965 -14.984 1 97.94 640 LEU B CA 1
ATOM 10382 C C . LEU B 1 640 ? -20.812 0.923 -15.289 1 97.94 640 LEU B C 1
ATOM 10384 O O . LEU B 1 640 ? -20.969 -0.252 -14.945 1 97.94 640 LEU B O 1
ATOM 10388 N N . PHE B 1 641 ? -19.688 1.337 -15.914 1 98.38 641 PHE B N 1
ATOM 10389 C CA . PHE B 1 641 ? -18.859 0.292 -16.5 1 98.38 641 PHE B CA 1
ATOM 10390 C C . PHE B 1 641 ? -17.422 0.396 -16 1 98.38 641 PHE B C 1
ATOM 10392 O O . PHE B 1 641 ? -16.594 -0.463 -16.297 1 98.38 641 PHE B O 1
ATOM 10399 N N . SER B 1 642 ? -17.109 1.465 -15.172 1 98.25 642 SER B N 1
ATOM 10400 C CA . SER B 1 642 ? -15.781 1.505 -14.578 1 98.25 642 SER B CA 1
ATOM 10401 C C . SER B 1 642 ? -15.523 0.264 -13.727 1 98.25 642 SER B C 1
ATOM 10403 O O . SER B 1 642 ? -16.422 -0.226 -13.039 1 98.25 642 SER B O 1
ATOM 10405 N N . GLU B 1 643 ? -14.289 -0.192 -13.82 1 98.56 643 GLU B N 1
ATOM 10406 C CA . GLU B 1 643 ? -13.938 -1.406 -13.086 1 98.56 643 GLU B CA 1
ATOM 10407 C C . GLU B 1 643 ? -12.977 -1.104 -11.938 1 98.56 643 GLU B C 1
ATOM 10409 O O . GLU B 1 643 ? -12.289 -1.999 -11.445 1 98.56 643 GLU B O 1
ATOM 10414 N N . ASN B 1 644 ? -12.906 0.212 -11.539 1 98.19 644 ASN B N 1
ATOM 10415 C CA . ASN B 1 644 ? -12.023 0.506 -10.414 1 98.19 644 ASN B CA 1
ATOM 10416 C C . ASN B 1 644 ? -12.438 -0.256 -9.156 1 98.19 644 ASN B C 1
ATOM 10418 O O . ASN B 1 644 ? -13.625 -0.5 -8.938 1 98.19 644 ASN B O 1
ATOM 10422 N N . GLY B 1 645 ? -11.461 -0.62 -8.305 1 97.31 645 GLY B N 1
ATOM 10423 C CA . GLY B 1 645 ? -11.656 -1.534 -7.191 1 97.31 645 GLY B CA 1
ATOM 10424 C C . GLY B 1 645 ? -12.234 -0.859 -5.961 1 97.31 645 GLY B C 1
ATOM 10425 O O . GLY B 1 645 ? -12.602 0.316 -6.004 1 97.31 645 GLY B O 1
ATOM 10426 N N . GLY B 1 646 ? -12.406 -1.658 -4.902 1 97.81 646 GLY B N 1
ATOM 10427 C CA . GLY B 1 646 ? -12.875 -1.176 -3.613 1 97.81 646 GLY B CA 1
ATOM 10428 C C . GLY B 1 646 ? -14.383 -1.021 -3.549 1 97.81 646 GLY B C 1
ATOM 10429 O O . GLY B 1 646 ? -14.906 -0.299 -2.695 1 97.81 646 GLY B O 1
ATOM 10430 N N . ARG B 1 647 ? -15.102 -1.696 -4.496 1 98.62 647 ARG B N 1
ATOM 10431 C CA . ARG B 1 647 ? -16.531 -1.466 -4.57 1 98.62 647 ARG B CA 1
ATOM 10432 C C . ARG B 1 647 ? -17.312 -2.777 -4.477 1 98.62 647 ARG B C 1
ATOM 10434 O O . ARG B 1 647 ? -16.844 -3.816 -4.949 1 98.62 647 ARG B O 1
ATOM 10441 N N . PHE B 1 648 ? -18.469 -2.74 -3.857 1 98.88 648 PHE B N 1
ATOM 10442 C CA . PHE B 1 648 ? -19.391 -3.857 -3.721 1 98.88 648 PHE B CA 1
ATOM 10443 C C . PHE B 1 648 ? -20.812 -3.414 -4.012 1 98.88 648 PHE B C 1
ATOM 10445 O O . PHE B 1 648 ? -21.141 -2.23 -3.889 1 98.88 648 PHE B O 1
ATOM 10452 N N . ILE B 1 649 ? -21.609 -4.281 -4.43 1 98.56 649 ILE B N 1
ATOM 10453 C CA . ILE B 1 649 ? -23.062 -4.16 -4.27 1 98.56 649 ILE B CA 1
ATOM 10454 C C . ILE B 1 649 ? -23.547 -5.109 -3.174 1 98.56 649 ILE B C 1
ATOM 10456 O O . ILE B 1 649 ? -23.078 -6.246 -3.078 1 98.56 649 ILE B O 1
ATOM 10460 N N . VAL B 1 650 ? -24.344 -4.621 -2.295 1 98.81 650 VAL B N 1
ATOM 10461 C CA . VAL B 1 650 ? -24.969 -5.457 -1.269 1 98.81 650 VAL B CA 1
ATOM 10462 C C . VAL B 1 650 ? -26.469 -5.242 -1.265 1 98.81 650 VAL B C 1
ATOM 10464 O O . VAL B 1 650 ? -26.953 -4.199 -1.713 1 98.81 650 VAL B O 1
ATOM 10467 N N . LEU B 1 651 ? -27.25 -6.238 -0.898 1 98.75 651 LEU B N 1
ATOM 10468 C CA . LEU B 1 651 ? -28.688 -6.125 -0.749 1 98.75 651 LEU B CA 1
ATOM 10469 C C . LEU B 1 651 ? -29.094 -6.141 0.723 1 98.75 651 LEU B C 1
ATOM 10471 O O . LEU B 1 651 ? -28.531 -6.895 1.516 1 98.75 651 LEU B O 1
ATOM 10475 N N . SER B 1 652 ? -29.953 -5.273 1.063 1 98.38 652 SER B N 1
ATOM 10476 C CA . SER B 1 652 ? -30.547 -5.258 2.395 1 98.38 652 SER B CA 1
ATOM 10477 C C . SER B 1 652 ? -32.062 -5.141 2.32 1 98.38 652 SER B C 1
ATOM 10479 O O . SER B 1 652 ? -32.594 -4.453 1.446 1 98.38 652 SER B O 1
ATOM 10481 N N . GLU B 1 653 ? -32.75 -5.758 3.258 1 96.25 653 GLU B N 1
ATOM 10482 C CA . GLU B 1 653 ? -34.188 -5.746 3.291 1 96.25 653 GLU B CA 1
ATOM 10483 C C . GLU B 1 653 ? -34.719 -4.605 4.16 1 96.25 653 GLU B C 1
ATOM 10485 O O . GLU B 1 653 ? -35.906 -4.273 4.109 1 96.25 653 GLU B O 1
ATOM 10490 N N . ARG B 1 654 ? -33.875 -3.988 4.926 1 94.19 654 ARG B N 1
ATOM 10491 C CA . ARG B 1 654 ? -34.281 -2.941 5.852 1 94.19 654 ARG B CA 1
ATOM 10492 C C . ARG B 1 654 ? -33.688 -1.595 5.469 1 94.19 654 ARG B C 1
ATOM 10494 O O . ARG B 1 654 ? -32.469 -1.479 5.312 1 94.19 654 ARG B O 1
ATOM 10501 N N . GLU B 1 655 ? -34.469 -0.625 5.465 1 88.69 655 GLU B N 1
ATOM 10502 C CA . GLU B 1 655 ? -34.031 0.714 5.078 1 88.69 655 GLU B CA 1
ATOM 10503 C C . GLU B 1 655 ? -33 1.263 6.062 1 88.69 655 GLU B C 1
ATOM 10505 O O . GLU B 1 655 ? -32.094 2.008 5.676 1 88.69 655 GLU B O 1
ATOM 10510 N N . ASP B 1 656 ? -33.125 0.886 7.297 1 93.5 656 ASP B N 1
ATOM 10511 C CA . ASP B 1 656 ? -32.25 1.414 8.336 1 93.5 656 ASP B CA 1
ATOM 10512 C C . ASP B 1 656 ? -30.828 0.878 8.188 1 93.5 656 ASP B C 1
ATOM 10514 O O . ASP B 1 656 ? -29.891 1.413 8.789 1 93.5 656 ASP B O 1
ATOM 10518 N N . ASP B 1 657 ? -30.672 -0.188 7.414 1 95.56 657 ASP B N 1
ATOM 10519 C CA . ASP B 1 657 ? -29.359 -0.803 7.266 1 95.56 657 ASP B CA 1
ATOM 10520 C C . ASP B 1 657 ? -28.391 0.129 6.531 1 95.56 657 ASP B C 1
ATOM 10522 O O . ASP B 1 657 ? -27.188 0.082 6.754 1 95.56 657 ASP B O 1
ATOM 10526 N N . ILE B 1 658 ? -28.906 0.975 5.727 1 95.12 658 ILE B N 1
ATOM 10527 C CA . ILE B 1 658 ? -28.062 1.933 5.02 1 95.12 658 ILE B CA 1
ATOM 10528 C C . ILE B 1 658 ? -27.422 2.885 6.02 1 95.12 658 ILE B C 1
ATOM 10530 O O . ILE B 1 658 ? -26.234 3.221 5.891 1 95.12 658 ILE B O 1
ATOM 10534 N N . ASN B 1 659 ? -28.219 3.357 6.984 1 95.94 659 ASN B N 1
ATOM 10535 C CA . ASN B 1 659 ? -27.688 4.234 8.016 1 95.94 659 ASN B CA 1
ATOM 10536 C C . ASN B 1 659 ? -26.609 3.529 8.844 1 95.94 659 ASN B C 1
ATOM 10538 O O . ASN B 1 659 ? -25.625 4.148 9.234 1 95.94 659 ASN B O 1
ATOM 10542 N N . TRP B 1 660 ? -26.906 2.281 9.117 1 97.38 660 TRP B N 1
ATOM 10543 C CA . TRP B 1 660 ? -25.906 1.496 9.852 1 97.38 660 TRP B CA 1
ATOM 10544 C C . TRP B 1 660 ? -24.609 1.392 9.07 1 97.38 660 TRP B C 1
ATOM 10546 O O . TRP B 1 660 ? -23.531 1.634 9.617 1 97.38 660 TRP B O 1
ATOM 10556 N N . LEU B 1 661 ? -24.703 1.062 7.797 1 98.12 661 LEU B N 1
ATOM 10557 C CA . LEU B 1 661 ? -23.531 0.94 6.941 1 98.12 661 LEU B CA 1
ATOM 10558 C C . LEU B 1 661 ? -22.75 2.248 6.906 1 98.12 661 LEU B C 1
ATOM 10560 O O . LEU B 1 661 ? -21.516 2.244 7.004 1 98.12 661 LEU B O 1
ATOM 10564 N N . GLU B 1 662 ? -23.406 3.303 6.809 1 96.12 662 GLU B N 1
ATOM 10565 C CA . GLU B 1 662 ? -22.75 4.609 6.773 1 96.12 662 GLU B CA 1
ATOM 10566 C C . GLU B 1 662 ? -22.016 4.898 8.078 1 96.12 662 GLU B C 1
ATOM 10568 O O . GLU B 1 662 ? -20.906 5.434 8.062 1 96.12 662 GLU B O 1
ATOM 10573 N N . SER B 1 663 ? -22.656 4.551 9.156 1 95.44 663 SER B N 1
ATOM 10574 C CA . SER B 1 663 ? -22.062 4.828 10.469 1 95.44 663 SER B CA 1
ATOM 10575 C C . SER B 1 663 ? -20.797 4.012 10.688 1 95.44 663 SER B C 1
ATOM 10577 O O . SER B 1 663 ? -19.906 4.422 11.438 1 95.44 663 SER B O 1
ATOM 10579 N N . GLN B 1 664 ? -20.688 2.869 9.938 1 96.19 664 GLN B N 1
ATOM 10580 C CA . GLN B 1 664 ? -19.547 1.977 10.125 1 96.19 664 GLN B CA 1
ATOM 10581 C C . GLN B 1 664 ? -18.531 2.139 9 1 96.19 664 GLN B C 1
ATOM 10583 O O . GLN B 1 664 ? -17.5 1.466 8.992 1 96.19 664 GLN B O 1
ATOM 10588 N N . SER B 1 665 ? -18.688 3.074 8.141 1 95.69 665 SER B N 1
ATOM 10589 C CA . SER B 1 665 ? -18 3.08 6.859 1 95.69 665 SER B CA 1
ATOM 10590 C C . SER B 1 665 ? -16.594 3.658 7 1 95.69 665 SER B C 1
ATOM 10592 O O . SER B 1 665 ? -15.727 3.42 6.156 1 95.69 665 SER B O 1
ATOM 10594 N N . ARG B 1 666 ? -16.266 4.477 7.984 1 94.44 666 ARG B N 1
ATOM 10595 C CA . ARG B 1 666 ? -14.961 5.098 8.211 1 94.44 666 ARG B CA 1
ATOM 10596 C C . ARG B 1 666 ? -14.5 5.867 6.977 1 94.44 666 ARG B C 1
ATOM 10598 O O . ARG B 1 666 ? -13.375 5.688 6.508 1 94.44 666 ARG B O 1
ATOM 10605 N N . GLY B 1 667 ? -15.438 6.566 6.391 1 94.81 667 GLY B N 1
ATOM 10606 C CA . GLY B 1 667 ? -15.078 7.434 5.281 1 94.81 667 GLY B CA 1
ATOM 10607 C C . GLY B 1 667 ? -15.32 6.801 3.924 1 94.81 667 GLY B C 1
ATOM 10608 O O . GLY B 1 667 ? -15.133 7.449 2.889 1 94.81 667 GLY B O 1
ATOM 10609 N N . ILE B 1 668 ? -15.719 5.523 3.855 1 97.69 668 ILE B N 1
ATOM 10610 C CA . ILE B 1 668 ? -16.094 4.887 2.6 1 97.69 668 ILE B CA 1
ATOM 10611 C C . ILE B 1 668 ? -17.5 5.328 2.203 1 97.69 668 ILE B C 1
ATOM 10613 O O . ILE B 1 668 ? -18.391 5.422 3.053 1 97.69 668 ILE B O 1
ATOM 10617 N N . TYR B 1 669 ? -17.75 5.574 0.899 1 97.62 669 TYR B N 1
ATOM 10618 C CA . TYR B 1 669 ? -19.062 5.973 0.403 1 97.62 669 TYR B CA 1
ATOM 10619 C C . TYR B 1 669 ? -20.031 4.801 0.446 1 97.62 669 TYR B C 1
ATOM 10621 O O . TYR B 1 669 ? -19.656 3.664 0.14 1 97.62 669 TYR B O 1
ATOM 10629 N N . VAL B 1 670 ? -21.203 5.035 0.9 1 98 670 VAL B N 1
ATOM 10630 C CA . VAL B 1 670 ? -22.312 4.098 0.902 1 98 670 VAL B CA 1
ATOM 10631 C C . VAL B 1 670 ? -23.562 4.777 0.352 1 98 670 VAL B C 1
ATOM 10633 O O . VAL B 1 670 ? -23.906 5.887 0.766 1 98 670 VAL B O 1
ATOM 10636 N N . SER B 1 671 ? -24.188 4.148 -0.615 1 97.88 671 SER B N 1
ATOM 10637 C CA . SER B 1 671 ? -25.359 4.781 -1.22 1 97.88 671 SER B CA 1
ATOM 10638 C C . SER B 1 671 ? -26.375 3.738 -1.691 1 97.88 671 SER B C 1
ATOM 10640 O O . SER B 1 671 ? -26 2.756 -2.34 1 97.88 671 SER B O 1
ATOM 10642 N N . LYS B 1 672 ? -27.625 3.928 -1.295 1 98.06 672 LYS B N 1
ATOM 10643 C CA . LYS B 1 672 ? -28.688 3.16 -1.94 1 98.06 672 LYS B CA 1
ATOM 10644 C C . LYS B 1 672 ? -28.922 3.631 -3.375 1 98.06 672 LYS B C 1
ATOM 10646 O O . LYS B 1 672 ? -29.406 4.742 -3.6 1 98.06 672 LYS B O 1
ATOM 10651 N N . ILE B 1 673 ? -28.609 2.787 -4.32 1 97.81 673 ILE B N 1
ATOM 10652 C CA . ILE B 1 673 ? -28.625 3.262 -5.699 1 97.81 673 ILE B CA 1
ATOM 10653 C C . ILE B 1 673 ? -29.828 2.695 -6.434 1 97.81 673 ILE B C 1
ATOM 10655 O O . ILE B 1 673 ? -30.094 3.059 -7.582 1 97.81 673 ILE B O 1
ATOM 10659 N N . GLY B 1 674 ? -30.547 1.776 -5.781 1 96.88 674 GLY B N 1
ATOM 10660 C CA . GLY B 1 674 ? -31.672 1.178 -6.465 1 96.88 674 GLY B CA 1
ATOM 10661 C C . GLY B 1 674 ? -32.375 0.1 -5.648 1 96.88 674 GLY B C 1
ATOM 10662 O O . GLY B 1 674 ? -32.281 0.097 -4.418 1 96.88 674 GLY B O 1
ATOM 10663 N N . GLU B 1 675 ? -33.125 -0.754 -6.406 1 97.06 675 GLU B N 1
ATOM 10664 C CA . GLU B 1 675 ? -33.875 -1.823 -5.762 1 97.06 675 GLU B CA 1
ATOM 10665 C C . GLU B 1 675 ? -34.062 -3.01 -6.703 1 97.06 675 GLU B C 1
ATOM 10667 O O . GLU B 1 675 ? -34 -2.859 -7.922 1 97.06 675 GLU B O 1
ATOM 10672 N N . VAL B 1 676 ? -34.219 -4.152 -6.086 1 98.12 676 VAL B N 1
ATOM 10673 C CA . VAL B 1 676 ? -34.562 -5.359 -6.832 1 98.12 676 VAL B CA 1
ATOM 10674 C C . VAL B 1 676 ? -36.062 -5.352 -7.18 1 98.12 676 VAL B C 1
ATOM 10676 O O . VAL B 1 676 ? -36.906 -5.094 -6.316 1 98.12 676 VAL B O 1
ATOM 10679 N N . THR B 1 677 ? -36.375 -5.59 -8.422 1 96.5 677 THR B N 1
ATOM 10680 C CA . THR B 1 677 ? -37.75 -5.574 -8.844 1 96.5 677 THR B CA 1
ATOM 10681 C C . THR B 1 677 ? -38.25 -6.977 -9.195 1 96.5 677 THR B C 1
ATOM 10683 O O . THR B 1 677 ? -37.438 -7.879 -9.414 1 96.5 677 THR B O 1
ATOM 10686 N N . ARG B 1 678 ? -39.531 -7.113 -9.266 1 93.62 678 ARG B N 1
ATOM 10687 C CA . ARG B 1 678 ? -40.125 -8.406 -9.578 1 93.62 678 ARG B CA 1
ATOM 10688 C C . ARG B 1 678 ? -40.156 -8.656 -11.078 1 93.62 678 ARG B C 1
ATOM 10690 O O . ARG B 1 678 ? -40.281 -9.797 -11.523 1 93.62 678 ARG B O 1
ATOM 10697 N N . GLU B 1 679 ? -40.125 -7.543 -11.828 1 94.31 679 GLU B N 1
ATOM 10698 C CA . GLU B 1 679 ? -40.094 -7.723 -13.273 1 94.31 679 GLU B CA 1
ATOM 10699 C C . GLU B 1 679 ? -38.844 -8.5 -13.703 1 94.31 679 GLU B C 1
ATOM 10701 O O . GLU B 1 679 ? -37.719 -8.047 -13.484 1 94.31 679 GLU B O 1
ATOM 10706 N N . GLN B 1 680 ? -39.031 -9.531 -14.375 1 95.38 680 GLN B N 1
ATOM 10707 C CA . GLN B 1 680 ? -37.938 -10.453 -14.672 1 95.38 680 GLN B CA 1
ATOM 10708 C C . GLN B 1 680 ? -37.062 -9.914 -15.805 1 95.38 680 GLN B C 1
ATOM 10710 O O . GLN B 1 680 ? -37.562 -9.438 -16.812 1 95.38 680 GLN B O 1
ATOM 10715 N N . TYR B 1 681 ? -35.781 -9.969 -15.609 1 97.25 681 TYR B N 1
ATOM 10716 C CA . TYR B 1 681 ? -34.75 -9.789 -16.625 1 97.25 681 TYR B CA 1
ATOM 10717 C C . TYR B 1 681 ? -34.812 -8.391 -17.219 1 97.25 681 TYR B C 1
ATOM 10719 O O . TYR B 1 681 ? -34.625 -8.219 -18.422 1 97.25 681 TYR B O 1
ATOM 10727 N N . VAL B 1 682 ? -35.219 -7.414 -16.344 1 97.12 682 VAL B N 1
ATOM 10728 C CA . VAL B 1 682 ? -35.312 -6.035 -16.812 1 97.12 682 VAL B CA 1
ATOM 10729 C C . VAL B 1 682 ? -34.406 -5.133 -15.961 1 97.12 682 VAL B C 1
ATOM 10731 O O . VAL B 1 682 ? -34.344 -5.301 -14.742 1 97.12 682 VAL B O 1
ATOM 10734 N N . MET B 1 683 ? -33.719 -4.32 -16.609 1 97.38 683 MET B N 1
ATOM 10735 C CA . MET B 1 683 ? -32.969 -3.27 -15.93 1 97.38 683 MET B CA 1
ATOM 10736 C C . MET B 1 683 ? -33.562 -1.898 -16.219 1 97.38 683 MET B C 1
ATOM 10738 O O . MET B 1 683 ? -33.688 -1.491 -17.375 1 97.38 683 MET B O 1
ATOM 10742 N N . TRP B 1 684 ? -34.062 -1.246 -15.211 1 96.19 684 TRP B N 1
ATOM 10743 C CA . TRP B 1 684 ? -34.531 0.133 -15.297 1 96.19 684 TRP B CA 1
ATOM 10744 C C . TRP B 1 684 ? -33.406 1.111 -14.938 1 96.19 684 TRP B C 1
ATOM 10746 O O . TRP B 1 684 ? -32.844 1.019 -13.859 1 96.19 684 TRP B O 1
ATOM 10756 N N . LEU B 1 685 ? -33.062 1.892 -15.844 1 92.44 685 LEU B N 1
ATOM 10757 C CA . LEU B 1 685 ? -32.094 2.941 -15.555 1 92.44 685 LEU B CA 1
ATOM 10758 C C . LEU B 1 685 ? -32.781 4.301 -15.445 1 92.44 685 LEU B C 1
ATOM 10760 O O . LEU B 1 685 ? -33.938 4.438 -15.789 1 92.44 685 LEU B O 1
ATOM 10764 N N . ARG B 1 686 ? -32.094 5.305 -15.07 1 70.62 686 ARG B N 1
ATOM 10765 C CA . ARG B 1 686 ? -32.625 6.645 -14.891 1 70.62 686 ARG B CA 1
ATOM 10766 C C . ARG B 1 686 ? -33.562 7.016 -16.031 1 70.62 686 ARG B C 1
ATOM 10768 O O . ARG B 1 686 ? -33.469 6.434 -17.125 1 70.62 686 ARG B O 1
ATOM 10775 N N . GLU B 1 687 ? -34.562 7.996 -15.648 1 62.91 687 GLU B N 1
ATOM 10776 C CA . GLU B 1 687 ? -35.562 8.672 -16.5 1 62.91 687 GLU B CA 1
ATOM 10777 C C . GLU B 1 687 ? -36.469 7.676 -17.188 1 62.91 687 GLU B C 1
ATOM 10779 O O . GLU B 1 687 ? -36.906 7.906 -18.312 1 62.91 687 GLU B O 1
ATOM 10784 N N . GLY B 1 688 ? -36.344 6.453 -16.562 1 71.25 688 GLY B N 1
ATOM 10785 C CA . GLY B 1 688 ? -37.406 5.551 -16.984 1 71.25 688 GLY B CA 1
ATOM 10786 C C . GLY B 1 688 ? -37 4.684 -18.172 1 71.25 688 GLY B C 1
ATOM 10787 O O . GLY B 1 688 ? -37.875 4.016 -18.766 1 71.25 688 GLY B O 1
ATOM 10788 N N . LYS B 1 689 ? -35.781 4.609 -18.5 1 87.19 689 LYS B N 1
ATOM 10789 C CA . LYS B 1 689 ? -35.344 3.77 -19.625 1 87.19 689 LYS B CA 1
ATOM 10790 C C . LYS B 1 689 ? -35.344 2.297 -19.234 1 87.19 689 LYS B C 1
ATOM 10792 O O . LYS B 1 689 ? -34.594 1.893 -18.328 1 87.19 689 LYS B O 1
ATOM 10797 N N . LYS B 1 690 ? -36.125 1.587 -19.906 1 94.75 690 LYS B N 1
ATOM 10798 C CA . LYS B 1 690 ? -36.25 0.149 -19.688 1 94.75 690 LYS B CA 1
ATOM 10799 C C . LYS B 1 690 ? -35.406 -0.637 -20.688 1 94.75 690 LYS B C 1
ATOM 10801 O O . LYS B 1 690 ? -35.531 -0.422 -21.906 1 94.75 690 LYS B O 1
ATOM 10806 N N . ILE B 1 691 ? -34.531 -1.506 -20.219 1 97.31 691 ILE B N 1
ATOM 10807 C CA . ILE B 1 691 ? -33.75 -2.389 -21.078 1 97.31 691 ILE B CA 1
ATOM 10808 C C . ILE B 1 691 ? -34.156 -3.84 -20.828 1 97.31 691 ILE B C 1
ATOM 10810 O O . ILE B 1 691 ? -33.969 -4.367 -19.719 1 97.31 691 ILE B O 1
ATOM 10814 N N . ASP B 1 692 ? -34.719 -4.473 -21.797 1 97.81 692 ASP B N 1
ATOM 10815 C CA . ASP B 1 692 ? -35.062 -5.891 -21.734 1 97.81 692 ASP B CA 1
ATOM 10816 C C . ASP B 1 692 ? -33.812 -6.758 -21.969 1 97.81 692 ASP B C 1
ATOM 10818 O O . ASP B 1 692 ? -33.188 -6.672 -23.016 1 97.81 692 ASP B O 1
ATOM 10822 N N . LEU B 1 693 ? -33.531 -7.613 -20.969 1 98.5 693 LEU B N 1
ATOM 10823 C CA . LEU B 1 693 ? -32.312 -8.375 -21.016 1 98.5 693 LEU B CA 1
ATOM 10824 C C . LEU B 1 693 ? -32.594 -9.875 -21.109 1 98.5 693 LEU B C 1
ATOM 10826 O O . LEU B 1 693 ? -31.766 -10.695 -20.703 1 98.5 693 LEU B O 1
ATOM 10830 N N . THR B 1 694 ? -33.719 -10.266 -21.578 1 98.19 694 THR B N 1
ATOM 10831 C CA . THR B 1 694 ? -34.125 -11.664 -21.688 1 98.19 694 THR B CA 1
ATOM 10832 C C . THR B 1 694 ? -33.125 -12.445 -22.531 1 98.19 694 THR B C 1
ATOM 10834 O O . THR B 1 694 ? -32.719 -13.547 -22.156 1 98.19 694 THR B O 1
ATOM 10837 N N . LYS B 1 695 ? -32.75 -11.898 -23.656 1 98.06 695 LYS B N 1
ATOM 10838 C CA . LYS B 1 695 ? -31.828 -12.57 -24.547 1 98.06 695 LYS B CA 1
ATOM 10839 C C . LYS B 1 695 ? -30.469 -12.773 -23.875 1 98.06 695 LYS B C 1
ATOM 10841 O O . LYS B 1 695 ? -29.859 -13.836 -24 1 98.06 695 LYS B O 1
ATOM 10846 N N . GLU B 1 696 ? -29.969 -11.734 -23.25 1 98.19 696 GLU B N 1
ATOM 10847 C CA . GLU B 1 696 ? -28.688 -11.766 -22.562 1 98.19 696 GLU B CA 1
ATOM 10848 C C . GLU B 1 696 ? -28.688 -12.781 -21.422 1 98.19 696 GLU B C 1
ATOM 10850 O O . GLU B 1 696 ? -27.688 -13.469 -21.188 1 98.19 696 GLU B O 1
ATOM 10855 N N . VAL B 1 697 ? -29.781 -12.867 -20.672 1 98.25 697 VAL B N 1
ATOM 10856 C CA . VAL B 1 697 ? -29.922 -13.836 -19.578 1 98.25 697 VAL B CA 1
ATOM 10857 C C . VAL B 1 697 ? -29.922 -15.25 -20.156 1 98.25 697 VAL B C 1
ATOM 10859 O O . VAL B 1 697 ? -29.328 -16.156 -19.578 1 98.25 697 VAL B O 1
ATOM 10862 N N . ASN B 1 698 ? -30.656 -15.438 -21.234 1 97.62 698 ASN B N 1
ATOM 10863 C CA . ASN B 1 698 ? -30.625 -16.734 -21.891 1 97.62 698 ASN B CA 1
ATOM 10864 C C . ASN B 1 698 ? -29.219 -17.109 -22.344 1 97.62 698 ASN B C 1
ATOM 10866 O O . ASN B 1 698 ? -28.797 -18.266 -22.203 1 97.62 698 ASN B O 1
ATOM 10870 N N . ASN B 1 699 ? -28.578 -16.188 -22.938 1 97.81 699 ASN B N 1
ATOM 10871 C CA . ASN B 1 699 ? -27.203 -16.406 -23.344 1 97.81 699 ASN B CA 1
ATOM 10872 C C . ASN B 1 699 ? -26.312 -16.781 -22.156 1 97.81 699 ASN B C 1
ATOM 10874 O O . ASN B 1 699 ? -25.438 -17.641 -22.281 1 97.81 699 ASN B O 1
ATOM 10878 N N . TYR B 1 700 ? -26.547 -16.156 -21.062 1 97.81 700 TYR B N 1
ATOM 10879 C CA . TYR B 1 700 ? -25.812 -16.453 -19.844 1 97.81 700 TYR B CA 1
ATOM 10880 C C . TYR B 1 700 ? -25.875 -17.938 -19.516 1 97.81 700 TYR B C 1
ATOM 10882 O O . TYR B 1 700 ? -24.844 -18.562 -19.188 1 97.81 700 TYR B O 1
ATOM 10890 N N . HIS B 1 701 ? -26.969 -18.531 -19.609 1 96.81 701 HIS B N 1
ATOM 10891 C CA . HIS B 1 701 ? -27.172 -19.922 -19.172 1 96.81 701 HIS B CA 1
ATOM 10892 C C . HIS B 1 701 ? -26.75 -20.906 -20.266 1 96.81 701 HIS B C 1
ATOM 10894 O O . HIS B 1 701 ? -26.344 -22.031 -19.953 1 96.81 701 HIS B O 1
ATOM 10900 N N . ARG B 1 702 ? -26.672 -20.438 -21.531 1 96.25 702 ARG B N 1
ATOM 10901 C CA . ARG B 1 702 ? -26.625 -21.453 -22.594 1 96.25 702 ARG B CA 1
ATOM 10902 C C . ARG B 1 702 ? -25.344 -21.312 -23.422 1 96.25 702 ARG B C 1
ATOM 10904 O O . ARG B 1 702 ? -24.969 -22.219 -24.156 1 96.25 702 ARG B O 1
ATOM 10911 N N . TYR B 1 703 ? -24.719 -20.25 -23.328 1 96.38 703 TYR B N 1
ATOM 10912 C CA . TYR B 1 703 ? -23.641 -19.906 -24.25 1 96.38 703 TYR B CA 1
ATOM 10913 C C . TYR B 1 703 ? -22.625 -21.047 -24.359 1 96.38 703 TYR B C 1
ATOM 10915 O O . TYR B 1 703 ? -22.344 -21.531 -25.453 1 96.38 703 TYR B O 1
ATOM 10923 N N . LEU B 1 704 ? -22.016 -21.484 -23.266 1 96.25 704 LEU B N 1
ATOM 10924 C CA . LEU B 1 704 ? -20.938 -22.453 -23.281 1 96.25 704 LEU B CA 1
ATOM 10925 C C . LEU B 1 704 ? -21.438 -23.797 -23.797 1 96.25 704 LEU B C 1
ATOM 10927 O O . LEU B 1 704 ? -20.719 -24.484 -24.547 1 96.25 704 LEU B O 1
ATOM 10931 N N . GLU B 1 705 ? -22.625 -24.188 -23.422 1 94.75 705 GLU B N 1
ATOM 10932 C CA . GLU B 1 705 ? -23.203 -25.438 -23.922 1 94.75 705 GLU B CA 1
ATOM 10933 C C . GLU B 1 705 ? -23.406 -25.375 -25.438 1 94.75 705 GLU B C 1
ATOM 10935 O O . GLU B 1 705 ? -23.125 -26.344 -26.141 1 94.75 705 GLU B O 1
ATOM 10940 N N . GLU B 1 706 ? -23.859 -24.297 -25.875 1 94.62 706 GLU B N 1
ATOM 10941 C CA . GLU B 1 706 ? -24.172 -24.156 -27.281 1 94.62 706 GLU B CA 1
ATOM 10942 C C . GLU B 1 706 ? -22.906 -24.109 -28.141 1 94.62 706 GLU B C 1
ATOM 10944 O O . GLU B 1 706 ? -22.844 -24.75 -29.188 1 94.62 706 GLU B O 1
ATOM 10949 N N . VAL B 1 707 ? -21.984 -23.391 -27.672 1 92.75 707 VAL B N 1
ATOM 10950 C CA . VAL B 1 707 ? -20.797 -23.188 -28.484 1 92.75 707 VAL B CA 1
ATOM 10951 C C . VAL B 1 707 ? -19.938 -24.453 -28.484 1 92.75 707 VAL B C 1
ATOM 10953 O O . VAL B 1 707 ? -19.219 -24.734 -29.438 1 92.75 707 VAL B O 1
ATOM 10956 N N . THR B 1 708 ? -20 -25.297 -27.484 1 89.81 708 THR B N 1
ATOM 10957 C CA . THR B 1 708 ? -19.156 -26.484 -27.375 1 89.81 708 THR B CA 1
ATOM 10958 C C . THR B 1 708 ? -19.875 -27.703 -27.938 1 89.81 708 THR B C 1
ATOM 10960 O O . THR B 1 708 ? -19.281 -28.781 -28.031 1 89.81 708 THR B O 1
ATOM 10963 N N . SER B 1 709 ? -21.156 -27.688 -28.156 1 84 709 SER B N 1
ATOM 10964 C CA . SER B 1 709 ? -21.906 -28.781 -28.75 1 84 709 SER B CA 1
ATOM 10965 C C . SER B 1 709 ? -21.641 -28.875 -30.25 1 84 709 SER B C 1
ATOM 10967 O O . SER B 1 709 ? -21.812 -29.938 -30.859 1 84 709 SER B O 1
ATOM 10969 N N . ASP B 1 710 ? -21.25 -27.906 -30.938 1 68.19 710 ASP B N 1
ATOM 10970 C CA . ASP B 1 710 ? -21 -27.922 -32.375 1 68.19 710 ASP B CA 1
ATOM 10971 C C . ASP B 1 710 ? -19.625 -28.531 -32.688 1 68.19 710 ASP B C 1
ATOM 10973 O O . ASP B 1 710 ? -18.672 -28.312 -31.953 1 68.19 710 ASP B O 1
#

Sequence (1420 aa):
MRLSLSSQEMELVRKFLGREPKEEEWLVVDALWSEHCSYKSSKIFLRSFPSEGERVVMGIEDWQDAGALDVGDGWAVVLKLESHNHPSAIDPFNGAATGIGGIIRDIISKGARPIALLDMIRVGNLNNSRNRWLLKNIIAGIGFYGNSIGVPVVAGELAFDETYNDNPLVDVAGLGVVKKDKIVPSVVKEAGLKIVLVGLTGLDGLGGASFASRKLSGEDEIGAVQIADPFAGKIVLDVTLQIADKVEAIKDLGGGGLVVGITEMANGLGVEVELDKIPLRVKDLTPGEILVSETQERMVFAVKPERVKEVCEAFEYYEYPCAVIGEFTNDTSIRFLYKGKEVVNLPSSLLLNPPRYKWGVKKTKYSVYYEKPNINLEVAVKEILSYPDLVSKFWAYSQFDYEVGTSTVLKPGEADSGLISLPNGKLLAIKGDANPDLCAEDSYECGRYIVAEAYRNLATVGAKGIGVVDHLQFGDPKKPEVYYQFVEAVRGIAEASKYFGTPIVGGKVSFYNENKEGKPIKPTPLVVMAGLVQDKFLRPKITEGASIIMIGFTREEMGGSLLAKIFGNYGDVPKTRLNEELLSSELVIKAINDGKIIFAKDISKGGLVGALLPILVRGFGVSIDTNLIPSDTDDVISKLFSENGGRFIVLSEREDDINWLESQSRGIYVSKIGEVTREQYVMWLREGKKIDLTKEVNNYHRYLEEVTSDMRLSLSSQEMELVRKFLGREPKEEEWLVVDALWSEHCSYKSSKIFLRSFPSEGERVVMGIEDWQDAGALDVGDGWAVVLKLESHNHPSAIDPFNGAATGIGGIIRDIISKGARPIALLDMIRVGNLNNSRNRWLLKNIIAGIGFYGNSIGVPVVAGELAFDETYNDNPLVDVAGLGVVKKDKIVPSVVKEAGLKIVLVGLTGLDGLGGASFASRKLSGEDEIGAVQIADPFAGKIVLDVTLQIADKVEAIKDLGGGGLVVGITEMANGLGVEVELDKIPLRVKDLTPGEILVSETQERMVFAVKPERVKEVCEAFEYYEYPCAVIGEFTNDTSIRFLYKGKEVVNLPSSLLLNPPRYKWGVKKTKYSVYYEKPNINLEVAVKEILSYPDLVSKFWAYSQFDYEVGTSTVLKPGEADSGLISLPNGKLLAIKGDANPDLCAEDSYECGRYIVAEAYRNLATVGAKGIGVVDHLQFGDPKKPEVYYQFVEAVRGIAEASKYFGTPIVGGKVSFYNENKEGKPIKPTPLVVMAGLVQDKFLRPKITEGASIIMIGFTREEMGGSLLAKIFGNYGDVPKTRLNEELLSSELVIKAINDGKIIFAKDISKGGLVGALLPILVRGFGVSIDTNLIPSDTDDVISKLFSENGGRFIVLSEREDDINWLESQSRGIYVSKIGEVTREQYVMWLREGKKIDLTKEVNNYHRYLEEVTSD

Solvent-accessible surface area (backbone atoms only — not comparable to full-atom values): 68720 Å² total; per-residue (Å²): 135,90,67,82,62,49,74,66,54,52,49,51,52,31,63,73,68,73,45,84,73,48,72,48,37,48,51,50,49,34,37,38,54,18,52,58,66,46,32,27,73,48,50,56,54,58,54,50,44,39,45,67,55,96,39,52,74,35,32,54,90,61,74,42,77,43,10,29,34,54,72,55,98,62,31,23,37,34,41,41,44,49,70,24,28,67,38,22,51,77,40,19,30,35,16,29,16,36,35,54,54,51,38,52,40,41,34,39,27,30,38,18,48,66,64,35,28,30,43,38,38,34,33,16,50,63,89,37,67,65,30,36,53,38,52,55,30,27,53,46,14,37,22,54,30,32,49,66,54,58,40,9,47,30,38,57,44,65,41,67,40,68,59,18,59,66,45,29,43,41,32,36,32,28,32,14,43,31,48,57,91,56,58,35,43,34,47,51,91,62,56,66,26,29,33,33,40,33,37,55,42,39,73,27,9,49,51,31,30,52,50,54,52,38,69,56,77,81,62,94,55,64,61,32,36,38,69,62,53,39,67,57,35,39,51,53,52,55,44,45,55,70,44,40,89,64,43,63,18,27,38,48,34,39,70,24,2,50,51,36,36,50,53,55,21,28,64,61,36,6,34,42,34,37,57,76,47,52,53,56,67,51,86,86,66,50,72,59,48,59,39,33,18,22,26,55,65,26,39,38,34,35,23,49,72,91,41,45,63,63,57,35,48,59,37,44,72,72,72,37,54,57,32,73,27,36,32,33,32,81,81,22,36,40,32,36,27,50,89,87,36,74,57,28,78,44,52,30,70,62,60,75,53,57,73,72,48,85,66,61,40,26,67,69,82,65,82,82,37,74,70,73,68,94,73,57,65,68,59,50,53,49,52,51,52,53,32,75,64,66,31,54,59,54,71,61,58,70,59,34,43,40,55,49,89,69,31,52,70,39,51,71,86,60,55,73,34,18,28,31,54,44,96,85,70,48,45,38,26,37,31,60,30,63,49,37,55,32,22,62,65,36,20,33,42,27,21,24,35,29,50,47,48,30,41,38,24,30,12,45,35,14,17,46,56,56,29,27,28,32,35,41,34,32,18,48,52,83,41,28,45,48,29,32,41,51,54,32,22,52,48,16,34,26,32,37,25,51,62,67,58,20,24,40,23,33,58,40,65,42,50,28,42,26,35,82,84,65,49,50,30,59,39,37,52,34,38,38,33,38,18,40,44,81,79,35,68,52,73,64,53,87,54,74,65,17,34,32,29,37,38,29,63,41,44,74,17,32,25,43,20,54,60,16,70,74,70,51,58,20,55,43,65,41,68,58,56,62,48,50,32,50,47,44,29,51,40,46,25,50,31,40,57,68,66,48,45,44,26,52,36,57,29,37,79,35,1,49,58,40,44,45,42,72,52,31,66,72,55,20,14,39,36,40,39,68,86,46,51,56,42,35,60,87,52,62,66,38,66,36,38,22,38,39,54,33,30,33,42,33,30,24,85,51,80,65,41,56,57,52,50,50,76,62,26,47,52,50,46,63,32,73,27,33,31,31,32,74,55,58,27,30,42,33,37,58,96,71,44,73,44,82,36,56,68,37,43,51,43,24,76,37,44,62,54,57,60,62,69,107,134,89,68,82,61,49,73,67,54,51,49,51,51,33,64,72,67,72,45,82,72,47,73,49,36,48,52,51,49,35,36,36,54,19,51,59,66,48,32,26,72,47,49,57,53,58,56,50,44,39,47,68,54,94,40,51,74,34,35,54,89,58,79,41,74,43,9,29,34,54,72,54,96,62,31,24,37,34,42,40,44,50,70,24,28,67,37,22,52,77,38,19,31,35,19,29,14,37,36,52,54,51,39,51,40,40,33,40,26,31,36,16,49,65,64,34,30,32,43,38,37,34,32,16,49,61,88,38,68,66,30,35,52,38,53,55,29,27,52,47,14,38,24,55,29,34,49,65,55,58,38,9,48,31,37,57,44,64,42,66,41,68,59,18,58,66,44,29,44,38,32,38,33,30,33,14,43,31,48,56,92,55,58,35,42,35,45,52,92,62,57,66,26,28,32,34,41,33,37,52,42,42,73,27,9,49,50,32,32,53,50,55,52,36,68,56,78,82,63,93,56,62,60,34,37,38,70,60,53,39,67,57,35,38,51,52,52,56,44,46,56,70,43,40,89,64,42,62,16,26,37,48,33,40,71,25,2,50,50,37,37,51,52,55,22,28,64,62,36,8,33,43,33,38,58,74,46,53,53,57,67,52,86,87,66,50,72,58,49,60,38,33,18,23,26,55,68,28,39,38,35,35,22,48,72,92,41,43,62,64,58,35,48,59,37,44,73,73,73,36,56,58,32,72,28,35,32,34,33,83,80,21,35,40,32,36,26,49,91,87,36,75,56,28,77,44,53,29,70,63,61,76,53,56,72,72,48,83,67,61,40,27,67,67,82,64,82,81,38,73,70,74,68,93,74,56,66,68,59,50,54,50,52,51,52,54,32,76,63,66,32,56,58,54,73,62,58,70,60,36,44,40,55,50,89,69,30,53,70,39,50,70,86,61,56,74,34,18,30,32,55,43,95,88,71,49,45,39,26,38,31,58,29,62,48,37,53,32,22,61,66,37,18,33,43,28,21,23,34,31,52,48,49,28,42,38,24,31,12,45,36,14,16,47,56,57,30,28,29,32,36,41,36,33,19,49,53,82,42,27,46,47,30,32,41,49,53,32,21,52,48,16,34,27,34,38,25,52,62,66,57,21,24,40,23,33,57,39,66,43,50,29,43,26,34,83,84,66,50,49,32,60,40,37,53,33,38,37,34,37,16,41,45,77,81,34,69,52,74,64,53,87,54,75,66,19,35,33,30,37,36,30,63,44,45,76,19,32,25,43,22,56,60,15,70,74,70,51,58,20,55,41,64,43,66,58,57,62,47,49,32,50,47,43,27,51,39,47,24,49,32,40,56,67,65,49,44,44,26,52,37,56,28,37,80,37,2,50,57,41,44,46,42,72,52,31,68,71,56,22,14,38,37,40,40,69,87,46,52,58,39,37,60,87,50,62,67,39,64,36,38,22,39,39,53,32,30,34,41,32,30,24,85,50,80,67,41,57,57,51,50,49,74,62,26,46,52,50,46,64,34,72,26,34,31,31,32,75,55,59,28,28,41,33,38,57,98,74,43,74,45,82,36,54,68,39,43,50,41,23,75,37,44,62,56,57,60,61,69,108

InterPro domains:
  IPR010074 Phosphoribosylformylglycinamidine subunit PurL [MF_00420] (1-710)
  IPR010074 Phosphoribosylformylglycinamidine subunit PurL [NF002290] (5-697)
  IPR010074 Phosphoribosylformylglycinamidine subunit PurL [PIRSF001587] (4-705)
  IPR010074 Phosphoribosylformylglycinamidine subunit PurL [PTHR43555] (2-704)
  IPR010074 Phosphoribosylformylglycinamidine subunit PurL [TIGR01736] (5-701)
  IPR010918 PurM-like, C-terminal domain [PF02769] (191-336)
  IPR010918 PurM-like, C-terminal domain [PF02769] (544-680)
  IPR016188 PurM-like, N-terminal domain [PF00586] (64-178)
  IPR016188 PurM-like, N-terminal domain [PF00586] (416-533)
  IPR036676 PurM-like, C-terminal domain superfamily [G3DSA:3.90.650.10] (16-338)
  IPR036676 PurM-like, C-terminal domain superfamily [G3DSA:3.90.650.10] (542-707)
  IPR036676 PurM-like, C-terminal domain superfamily [SSF56042] (189-399)
  IPR036676 PurM-like, C-terminal domain superfamily [SSF56042] (542-691)
  IPR036921 PurM-like, N-terminal domain superfamily [G3DSA:3.30.1330.10] (31-181)
  IPR036921 PurM-like, N-terminal domain superfamily [G3DSA:3.30.1330.10] (361-537)
  IPR036921 PurM-like, N-terminal domain superfamily [SSF55326] (24-184)
  IPR036921 PurM-like, N-terminal domain superfamily [SSF55326] (374-535)
  IPR041609 Phosphoribosylformylglycinamidine synthase, linker domain [PF18072] (2-40)